Protein AF-A0A954BVK1-F1 (afdb_monomer_lite)

Foldseek 3Di:
DWKKKKKFFQQLQPLLVCVVDPDPDDDWEFEWDDDPPFTFTQHTDPVLVVLVDDGRDTVVVSCVSPVRYHYDYDDQPVQVVVVLVLQVVVCVQPVFWFDDPRGMIMGGCVVSCVVQVHPVSSVVVSCVVCVVVRTQIQMEMDRADLQRQLNSVADSDYYYDDDQDPPVQLARFPVSLQAPPVLSVVCVVVVNGTPNSLVPDDLVCCCVPRNCSSVVSVCCNRVVDHDDTGGDHDQDKQKDKFFDPDWDPDPVVVLVVLLVRLLVSLVVCVVVQKAFQKKKKWFQFPVRPIDIDMAGAQARHSPSVLSSLLSSLLVVPDDPDPTIGGMMMMMRSDIDRHPPPPPPPQDQPFDCDPVNVSSVLSSCCSNVHQVVAWDWDADPDPDVVNRIDTGGDHHDDDPDDDDDDPSDDDDDDPVPDDCPDPPCVPPPPVPDDDDDPDDDDDDDDDDDDDDDDDDDDDDDDYDDDDDDDDDDDDDDDDDDDDDDDDDDDDDDDDDDDQWDWDQDPVGDTDIDDDDDDDDDDDDDPVVCVVVVVVVVVVPPDDPPPPPPPPFDAFEAQAEEDCQLPLAFLHALLLQLVLCLVLDHQAYEHARALFCLRVLSNQVNCVVSVHHYWYWHWDDAPQWFIKIKTALALLLLLLSLLQSQQQQAVDAHPGGHHHLVSCQVSLPRMAMETEQPVPIDPPSVVSVCVSHPQSYEYEQEDQPDPCNVVSNVSSVVVCVVNVHHYAYHLNAREADLVSLVLSLLSQCLVVVHASVPCVVPGDPGSRNHDDHSNRSCVVVVPCSVNRVVNVVSSVSRDDHLLPDDFAFAPVLDDPPDDLLVVLLVLLVVLQCVLCVVDRDPVLVVLLVVVSVQCVVLVVSRVLSVLLVLQVVCVVVPKDKAKDDLCLCDSSCCSSPNHQADNVLVVDDNVVQPDPVPSQHGATEMAIAQVCLVVSVVVLCVPQNQQFKAFEWDFDADDQLNLLQSLCVNLVHRSSLSVLSSVPPPPPVDPVVVCVSCVSSVHHPPDPSNVVSVVSSVSRGGRGNDIATDQFKMQGGNDTPSSSFHWHDHNDPPHIYGSHHPVSCSSSSGDIYGSHYDNVSVVVVVVLVVCVVVVHDRDDSNVVCVVPVNQQLPDPVSVVVLVCQLCLVQCVPPLQNDPLSSVCSVLLSDRGPVSVVLSSQCSWPLNVQLVQNVQQSCCSVVVDQQDDQAVVLCVLCVSRSNGDRALVSLLVCCCPQLVDDPVRSVVLVVCLQCCVPPVCLVVCLVSSLVSNVVRVHDSVVSVSSSSSSNSCSPIGDD

Structure (mmCIF, N/CA/C/O backbone):
data_AF-A0A954BVK1-F1
#
_entry.id   AF-A0A954BVK1-F1
#
loop_
_atom_site.group_PDB
_atom_site.id
_atom_site.type_symbol
_atom_site.label_atom_id
_atom_site.label_alt_id
_atom_site.label_comp_id
_atom_site.label_asym_id
_atom_site.label_entity_id
_atom_site.label_seq_id
_atom_site.pdbx_PDB_ins_code
_atom_site.Cartn_x
_atom_site.Cartn_y
_atom_site.Cartn_z
_atom_site.occupancy
_atom_site.B_iso_or_equiv
_atom_site.auth_seq_id
_atom_site.auth_comp_id
_atom_site.auth_asym_id
_atom_site.auth_atom_id
_atom_site.pdbx_PDB_model_num
ATOM 1 N N . MET A 1 1 ? 66.390 -0.306 0.200 1.00 56.66 1 MET A N 1
ATOM 2 C CA . MET A 1 1 ? 66.217 -0.316 1.668 1.00 56.66 1 MET A CA 1
ATOM 3 C C . MET A 1 1 ? 65.212 0.766 2.016 1.00 56.66 1 MET A C 1
ATOM 5 O O . MET A 1 1 ? 64.996 1.628 1.168 1.00 56.66 1 MET A O 1
ATOM 9 N N . ALA A 1 2 ? 64.573 0.694 3.184 1.00 74.38 2 ALA A N 1
ATOM 10 C CA . ALA A 1 2 ? 63.808 1.834 3.686 1.00 74.38 2 ALA A CA 1
ATOM 11 C C . ALA A 1 2 ? 64.779 2.970 4.045 1.00 74.38 2 ALA A C 1
ATOM 13 O O . ALA A 1 2 ? 65.939 2.698 4.356 1.00 74.38 2 ALA A O 1
ATOM 14 N N . ARG A 1 3 ? 64.326 4.222 3.999 1.00 88.69 3 ARG A N 1
ATOM 15 C CA . ARG A 1 3 ? 65.077 5.391 4.473 1.00 88.69 3 ARG A CA 1
ATOM 16 C C . ARG A 1 3 ? 64.159 6.217 5.356 1.00 88.69 3 ARG A C 1
ATOM 18 O O . ARG A 1 3 ? 63.112 6.665 4.900 1.00 88.69 3 ARG A O 1
ATOM 25 N N . VAL A 1 4 ? 64.531 6.390 6.621 1.00 90.00 4 VAL A N 1
ATOM 26 C CA . VAL A 1 4 ? 63.690 7.042 7.632 1.00 90.00 4 VAL A CA 1
ATOM 27 C C . VAL A 1 4 ? 64.375 8.303 8.137 1.00 90.00 4 VAL A C 1
ATOM 29 O O . VAL A 1 4 ? 65.480 8.229 8.671 1.00 90.00 4 VAL A O 1
ATOM 32 N N . LEU A 1 5 ? 63.699 9.444 8.001 1.00 92.94 5 LEU A N 1
ATOM 33 C CA . LEU A 1 5 ? 64.069 10.714 8.622 1.00 92.94 5 LEU A CA 1
ATOM 34 C C . LEU A 1 5 ? 63.390 10.818 9.992 1.00 92.94 5 LEU A C 1
ATOM 36 O O . LEU A 1 5 ? 62.167 10.905 10.087 1.00 92.94 5 LEU A O 1
ATOM 40 N N . CYS A 1 6 ? 64.184 10.843 11.058 1.00 93.25 6 CYS A N 1
ATOM 41 C CA . CYS A 1 6 ? 63.715 11.180 12.395 1.00 93.25 6 CYS A CA 1
ATOM 42 C C . CYS A 1 6 ? 63.793 12.691 12.633 1.00 93.25 6 CYS A C 1
ATOM 44 O O . CYS A 1 6 ? 64.818 13.321 12.370 1.00 93.25 6 CYS A O 1
ATOM 46 N N . VAL A 1 7 ? 62.722 13.238 13.203 1.00 93.06 7 VAL A N 1
ATOM 47 C CA . VAL A 1 7 ? 62.606 14.596 13.734 1.00 93.06 7 VAL A CA 1
ATOM 48 C C . VAL A 1 7 ? 62.406 14.487 15.244 1.00 93.06 7 VAL A C 1
ATOM 50 O O . VAL A 1 7 ? 61.327 14.105 15.693 1.00 93.06 7 VAL A O 1
ATOM 53 N N . ALA A 1 8 ? 63.423 14.829 16.034 1.00 90.38 8 ALA A N 1
ATOM 54 C CA . ALA A 1 8 ? 63.308 14.909 17.489 1.00 90.38 8 ALA A CA 1
ATOM 55 C C . ALA A 1 8 ? 63.250 16.370 17.951 1.00 90.38 8 ALA A C 1
ATOM 57 O O . ALA A 1 8 ? 64.070 17.186 17.532 1.00 90.38 8 ALA A O 1
ATOM 58 N N . LEU A 1 9 ? 62.285 16.703 18.811 1.00 89.81 9 LEU A N 1
ATOM 59 C CA . LEU A 1 9 ? 62.032 18.065 19.290 1.00 89.81 9 LEU A CA 1
ATOM 60 C C . LEU A 1 9 ? 62.429 18.166 20.779 1.00 89.81 9 LEU A C 1
ATOM 62 O O . LEU A 1 9 ? 61.592 17.939 21.659 1.00 89.81 9 LEU A O 1
ATOM 66 N N . PRO A 1 10 ? 63.707 18.441 21.114 1.00 82.88 10 PRO A N 1
ATOM 67 C CA . PRO A 1 10 ? 64.224 18.301 22.481 1.00 82.88 10 PRO A CA 1
ATOM 68 C C . PRO A 1 10 ? 63.572 19.243 23.503 1.00 82.88 10 PRO A C 1
ATOM 70 O O . PRO A 1 10 ? 63.447 18.878 24.667 1.00 82.88 10 PRO A O 1
ATOM 73 N N . TRP A 1 11 ? 63.122 20.430 23.084 1.00 86.12 11 TRP A N 1
ATOM 74 C CA . TRP A 1 11 ? 62.550 21.454 23.973 1.00 86.12 11 TRP A CA 1
ATOM 75 C C . TRP A 1 11 ? 61.022 21.598 23.828 1.00 86.12 11 TRP A C 1
ATOM 77 O O . TRP A 1 11 ? 60.438 22.549 24.354 1.00 86.12 11 TRP A O 1
ATOM 87 N N . PHE A 1 12 ? 60.367 20.651 23.141 1.00 87.38 12 PHE A N 1
ATOM 88 C CA . PHE A 1 12 ? 58.969 20.716 22.687 1.00 87.38 12 PHE A CA 1
ATOM 89 C C . PHE A 1 12 ? 57.968 21.200 23.744 1.00 87.38 12 PHE A C 1
ATOM 91 O O . PHE A 1 12 ? 57.214 22.139 23.482 1.00 87.38 12 PHE A O 1
ATOM 98 N N . ARG A 1 13 ? 57.983 20.603 24.949 1.00 86.56 13 ARG A N 1
ATOM 99 C CA . ARG A 1 13 ? 57.034 20.954 26.022 1.00 86.56 13 ARG A CA 1
ATOM 100 C C . ARG A 1 13 ? 57.121 22.434 26.412 1.00 86.56 13 ARG A C 1
ATOM 102 O O . ARG A 1 13 ? 56.102 23.043 26.720 1.00 86.56 13 ARG A O 1
ATOM 109 N N . THR A 1 14 ? 58.323 23.015 26.382 1.00 86.06 14 THR A N 1
ATOM 110 C CA . THR A 1 14 ? 58.558 24.431 26.705 1.00 86.06 14 THR A CA 1
ATOM 111 C C . THR A 1 14 ? 58.417 25.362 25.503 1.00 86.06 14 THR A C 1
ATOM 113 O O . THR A 1 14 ? 57.833 26.428 25.660 1.00 86.06 14 THR A O 1
ATOM 116 N N . GLU A 1 15 ? 58.862 24.966 24.305 1.00 85.06 15 GLU A N 1
ATOM 117 C CA . GLU A 1 15 ? 58.705 25.772 23.079 1.00 85.06 15 GLU A CA 1
ATOM 118 C C . GLU A 1 15 ? 57.222 25.957 22.713 1.00 85.06 15 GLU A C 1
ATOM 120 O O . GLU A 1 15 ? 56.806 27.047 22.324 1.00 85.06 15 GLU A O 1
ATOM 125 N N . ARG A 1 16 ? 56.375 24.944 22.955 1.00 85.75 16 ARG A N 1
ATOM 126 C CA . ARG A 1 16 ? 54.910 25.073 22.850 1.00 85.75 16 ARG A CA 1
ATOM 127 C C . ARG A 1 16 ? 54.347 26.188 23.743 1.00 85.75 16 ARG A C 1
ATOM 129 O O . ARG A 1 16 ? 53.366 26.822 23.367 1.00 85.75 16 ARG A O 1
ATOM 136 N N . LEU A 1 17 ? 54.930 26.404 24.923 1.00 78.62 17 LEU A N 1
ATOM 137 C CA . LEU A 1 17 ? 54.450 27.372 25.914 1.00 78.62 17 LEU A CA 1
ATOM 138 C C . LEU A 1 17 ? 55.007 28.782 25.684 1.00 78.62 17 LEU A C 1
ATOM 140 O O . LEU A 1 17 ? 54.304 29.756 25.929 1.00 78.62 17 LEU A O 1
ATOM 144 N N . THR A 1 18 ? 56.246 28.914 25.203 1.00 72.31 18 THR A N 1
ATOM 145 C CA . THR A 1 18 ? 56.846 30.230 24.919 1.00 72.31 18 THR A CA 1
ATOM 146 C C . THR A 1 18 ? 56.351 30.846 23.612 1.00 72.31 18 THR A C 1
ATOM 148 O O . THR A 1 18 ? 56.424 32.062 23.459 1.00 72.31 18 THR A O 1
ATOM 151 N N . ARG A 1 19 ? 55.770 30.055 22.698 1.00 65.81 19 ARG A N 1
ATOM 152 C CA . ARG A 1 19 ? 55.176 30.542 21.438 1.00 65.81 19 ARG A CA 1
ATOM 153 C C . ARG A 1 19 ? 54.044 31.571 21.590 1.00 65.81 19 ARG A C 1
ATOM 155 O O . ARG A 1 19 ? 53.736 32.228 20.604 1.00 65.81 19 ARG A O 1
ATOM 162 N N . SER A 1 20 ? 53.456 31.741 22.778 1.00 49.88 20 SER A N 1
ATOM 163 C CA . SER A 1 20 ? 52.445 32.776 23.061 1.00 49.88 20 SER A CA 1
ATOM 164 C C . SER A 1 20 ? 52.993 33.990 23.833 1.00 49.88 20 SER A C 1
ATOM 166 O O . SER A 1 20 ? 52.222 34.700 24.479 1.00 49.88 20 SER A O 1
ATOM 168 N N . LEU A 1 21 ? 54.316 34.200 23.856 1.00 46.06 21 LEU A N 1
ATOM 169 C CA . LEU A 1 21 ? 54.969 35.259 24.633 1.00 46.06 21 LEU A CA 1
ATOM 170 C C . LEU A 1 21 ? 55.872 36.134 23.749 1.00 46.06 21 LEU A C 1
ATOM 172 O O . LEU A 1 21 ? 57.010 35.772 23.460 1.00 46.06 21 LEU A O 1
ATOM 176 N N . ASP A 1 22 ? 55.398 37.339 23.415 1.00 45.72 22 ASP A N 1
ATOM 177 C CA . ASP A 1 22 ? 56.197 38.431 22.826 1.00 45.72 22 ASP A CA 1
ATOM 178 C C . ASP A 1 22 ? 57.171 39.024 23.877 1.00 45.72 22 ASP A C 1
ATOM 180 O O . ASP A 1 22 ? 57.061 40.167 24.330 1.00 45.72 22 ASP A O 1
ATOM 184 N N . ALA A 1 23 ? 58.116 38.200 24.337 1.00 48.59 23 ALA A N 1
ATOM 185 C CA . ALA A 1 23 ? 59.028 38.487 25.439 1.00 48.59 23 ALA A CA 1
ATOM 186 C C . ALA A 1 23 ? 60.493 38.552 24.954 1.00 48.59 23 ALA A C 1
ATOM 188 O O . ALA A 1 23 ? 61.037 37.538 24.521 1.00 48.59 23 ALA A O 1
ATOM 189 N N . PRO A 1 24 ? 61.200 39.697 25.082 1.00 49.44 24 PRO A N 1
ATOM 190 C CA . PRO A 1 24 ? 62.599 39.832 24.640 1.00 49.44 24 PRO A CA 1
ATOM 191 C C . PRO A 1 24 ? 63.648 38.997 25.404 1.00 49.44 24 PRO A C 1
ATOM 193 O O . PRO A 1 24 ? 64.842 39.131 25.129 1.00 49.44 24 PRO A O 1
ATOM 196 N N . GLN A 1 25 ? 63.241 38.194 26.392 1.00 58.28 25 GLN A N 1
ATOM 197 C CA . GLN A 1 25 ? 64.090 37.277 27.157 1.00 58.28 25 GLN A CA 1
ATOM 198 C C . GLN A 1 25 ? 63.290 36.015 27.504 1.00 58.28 25 GLN A C 1
ATOM 200 O O . GLN A 1 25 ? 62.196 36.119 28.053 1.00 58.28 25 GLN A O 1
ATOM 205 N N . GLU A 1 26 ? 63.850 34.834 27.228 1.00 64.94 26 GLU A N 1
ATOM 206 C CA . GLU A 1 26 ? 63.307 33.555 27.704 1.00 64.94 26 GLU A CA 1
ATOM 207 C C . GLU A 1 26 ? 63.551 33.418 29.222 1.00 64.94 26 GLU A C 1
ATOM 209 O O . GLU A 1 26 ? 64.717 33.378 29.628 1.00 64.94 26 GLU A O 1
ATOM 214 N N . PRO A 1 27 ? 62.511 33.323 30.075 1.00 73.69 27 PRO A N 1
ATOM 215 C CA . PRO A 1 27 ? 62.693 33.017 31.495 1.00 73.69 27 PRO A CA 1
ATOM 216 C C . PRO A 1 27 ? 63.103 31.551 31.681 1.00 73.69 27 PRO A C 1
ATOM 218 O O . PRO A 1 27 ? 62.743 30.698 30.870 1.00 73.69 27 PRO A O 1
ATOM 221 N N . GLU A 1 28 ? 63.821 31.206 32.752 1.00 84.44 28 GLU A N 1
ATOM 222 C CA . GLU A 1 28 ? 64.083 29.804 33.095 1.00 84.44 28 GLU A CA 1
ATOM 223 C C . GLU A 1 28 ? 62.771 29.077 33.446 1.00 84.44 28 GLU A C 1
ATOM 225 O O . GLU A 1 28 ? 62.218 29.252 34.536 1.00 84.44 28 GLU A O 1
ATOM 230 N N . LEU A 1 29 ? 62.293 28.234 32.525 1.00 86.06 29 LEU A N 1
ATOM 231 C CA . LEU A 1 29 ? 60.991 27.568 32.580 1.00 86.06 29 LEU A CA 1
ATOM 232 C C . LEU A 1 29 ? 61.147 26.049 32.719 1.00 86.06 29 LEU A C 1
ATOM 234 O O . LEU A 1 29 ? 61.911 25.416 31.984 1.00 86.06 29 LEU A O 1
ATOM 238 N N . ALA A 1 30 ? 60.359 25.464 33.620 1.00 88.12 30 ALA A N 1
ATOM 239 C CA . ALA A 1 30 ? 60.150 24.026 33.744 1.00 88.12 30 ALA A CA 1
ATOM 240 C C . ALA A 1 30 ? 58.666 23.655 33.582 1.00 88.12 30 ALA A C 1
ATOM 242 O O . ALA A 1 30 ? 57.771 24.363 34.045 1.00 88.12 30 ALA A O 1
ATOM 243 N N . VAL A 1 31 ? 58.410 22.496 32.980 1.00 87.38 31 VAL A N 1
ATOM 244 C CA . VAL A 1 31 ? 57.102 21.832 32.956 1.00 87.38 31 VAL A CA 1
ATOM 245 C C . VAL A 1 31 ? 57.091 20.757 34.040 1.00 87.38 31 VAL A C 1
ATOM 247 O O . VAL A 1 31 ? 58.050 19.991 34.162 1.00 87.38 31 VAL A O 1
ATOM 250 N N . VAL A 1 32 ? 56.033 20.693 34.852 1.00 88.31 32 VAL A N 1
ATOM 251 C CA . VAL A 1 32 ? 55.909 19.712 35.943 1.00 88.31 32 VAL A CA 1
ATOM 252 C C . VAL A 1 32 ? 54.669 18.835 35.838 1.00 88.31 32 VAL A C 1
ATOM 254 O O . VAL A 1 32 ? 53.573 19.292 35.510 1.00 88.31 32 VAL A O 1
ATOM 257 N N . LEU A 1 33 ? 54.844 17.580 36.240 1.00 88.81 33 LEU A N 1
ATOM 258 C CA . LEU A 1 33 ? 53.782 16.612 36.469 1.00 88.81 33 LEU A CA 1
ATOM 259 C C . LEU A 1 33 ? 53.624 16.372 37.975 1.00 88.81 33 LEU A C 1
ATOM 261 O O . LEU A 1 33 ? 54.612 16.283 38.712 1.00 88.81 33 LEU A O 1
ATOM 265 N N . ARG A 1 34 ? 52.383 16.231 38.451 1.00 82.44 34 ARG A N 1
ATOM 266 C CA . ARG A 1 34 ? 52.116 15.733 39.808 1.00 82.44 34 ARG A CA 1
ATOM 267 C C . ARG A 1 34 ? 52.211 14.212 39.802 1.00 82.44 34 ARG A C 1
ATOM 269 O O . ARG A 1 34 ? 51.320 13.539 39.299 1.00 82.44 34 ARG A O 1
ATOM 276 N N . HIS A 1 35 ? 53.264 13.684 40.415 1.00 73.88 35 HIS A N 1
ATOM 277 C CA . HIS A 1 35 ? 53.418 12.258 40.660 1.00 73.88 35 HIS A CA 1
ATOM 278 C C . HIS A 1 35 ? 53.210 11.981 42.153 1.00 73.88 35 HIS A C 1
ATOM 280 O O . HIS A 1 35 ? 53.982 12.431 43.005 1.00 73.88 35 HIS A O 1
ATOM 286 N N . SER A 1 36 ? 52.130 11.268 42.483 1.00 78.19 36 SER A N 1
ATOM 287 C CA . SER A 1 36 ? 51.637 11.141 43.861 1.00 78.19 36 SER A CA 1
ATOM 288 C C . SER A 1 36 ? 51.508 12.522 44.537 1.00 78.19 36 SER A C 1
ATOM 290 O O . SER A 1 36 ? 50.780 13.382 44.041 1.00 78.19 36 SER A O 1
ATOM 292 N N . ASN A 1 37 ? 52.219 12.770 45.644 1.00 74.94 37 ASN A N 1
ATOM 293 C CA . ASN A 1 37 ? 52.143 14.026 46.399 1.00 74.94 37 ASN A CA 1
ATOM 294 C C . ASN A 1 37 ? 53.278 15.025 46.071 1.00 74.94 37 ASN A C 1
ATOM 296 O O . ASN A 1 37 ? 53.436 16.026 46.768 1.00 74.94 37 ASN A O 1
ATOM 300 N N . THR A 1 38 ? 54.060 14.771 45.014 1.00 80.31 38 THR A N 1
ATOM 301 C CA . THR A 1 38 ? 55.254 15.551 44.644 1.00 80.31 38 THR A CA 1
ATOM 302 C C . THR A 1 38 ? 55.151 16.057 43.203 1.00 80.31 38 THR A C 1
ATOM 304 O O . THR A 1 38 ? 54.578 15.397 42.339 1.00 80.31 38 THR A O 1
ATOM 307 N N . LEU A 1 39 ? 55.708 17.239 42.929 1.00 86.88 39 LEU A N 1
ATOM 308 C CA . LEU A 1 39 ? 55.863 17.761 41.567 1.00 86.88 39 LEU A CA 1
ATOM 309 C C . LEU A 1 39 ? 57.239 17.360 41.023 1.00 86.88 39 LEU A C 1
ATOM 311 O O . LEU A 1 39 ? 58.255 17.676 41.647 1.00 86.88 39 LEU A O 1
ATOM 315 N N . ILE A 1 40 ? 57.257 16.674 39.881 1.00 88.19 40 ILE A N 1
ATOM 316 C CA . ILE A 1 40 ? 58.460 16.228 39.164 1.00 88.19 40 ILE A CA 1
ATOM 317 C C . ILE A 1 40 ? 58.563 17.012 37.855 1.00 88.19 40 ILE A C 1
ATOM 319 O O . ILE A 1 40 ? 57.557 17.234 37.185 1.00 88.19 40 ILE A O 1
ATOM 323 N N . ILE A 1 41 ? 59.770 17.448 37.505 1.00 87.50 41 ILE A N 1
ATOM 324 C CA . ILE A 1 41 ? 60.073 18.164 36.266 1.00 87.50 41 ILE A CA 1
ATOM 325 C C . ILE A 1 41 ? 60.098 17.166 35.100 1.00 87.50 41 ILE A C 1
ATOM 327 O O . ILE A 1 41 ? 60.746 16.124 35.179 1.00 87.50 41 ILE A O 1
ATOM 331 N N . THR A 1 42 ? 59.360 17.480 34.038 1.00 84.38 42 THR A N 1
ATOM 332 C CA . THR A 1 42 ? 59.107 16.623 32.855 1.00 84.38 42 THR A CA 1
ATOM 333 C C . THR A 1 42 ? 59.438 17.318 31.527 1.00 84.38 42 THR A C 1
ATOM 335 O O . THR A 1 42 ? 59.184 16.776 30.450 1.00 84.38 42 THR A O 1
ATOM 338 N N . GLY A 1 43 ? 60.006 18.519 31.622 1.00 85.19 43 GLY A N 1
ATOM 339 C CA . GLY A 1 43 ? 60.628 19.283 30.550 1.00 85.19 43 GLY A CA 1
ATOM 340 C C . GLY A 1 43 ? 61.245 20.561 31.125 1.00 85.19 43 GLY A C 1
ATOM 341 O O . GLY A 1 43 ? 60.699 21.148 32.064 1.00 85.19 43 GLY A O 1
ATOM 342 N N . VAL A 1 44 ? 62.352 21.027 30.554 1.00 88.00 44 VAL A N 1
ATOM 343 C CA . VAL A 1 44 ? 63.005 22.309 30.880 1.00 88.00 44 VAL A CA 1
ATOM 344 C C . VAL A 1 44 ? 63.388 23.040 29.600 1.00 88.00 44 VAL A C 1
ATOM 346 O O . VAL A 1 44 ? 63.654 22.388 28.597 1.00 88.00 44 VAL A O 1
ATOM 349 N N . ASN A 1 45 ? 63.478 24.372 29.621 1.00 86.81 45 ASN A N 1
ATOM 350 C CA . ASN A 1 45 ? 64.026 25.120 28.486 1.00 86.81 45 ASN A CA 1
ATOM 351 C C . ASN A 1 45 ? 65.562 25.249 28.544 1.00 86.81 45 ASN A C 1
ATOM 353 O O . ASN A 1 45 ? 66.203 24.970 29.564 1.00 86.81 45 ASN A O 1
ATOM 357 N N . LYS A 1 46 ? 66.178 25.685 27.435 1.00 83.25 46 LYS A N 1
ATOM 358 C CA . LYS A 1 46 ? 67.645 25.765 27.283 1.00 83.25 46 LYS A CA 1
ATOM 359 C C . LYS A 1 46 ? 68.325 26.670 28.345 1.00 83.25 46 LYS A C 1
ATOM 361 O O . LYS A 1 46 ? 69.405 26.288 28.810 1.00 83.25 46 LYS A O 1
ATOM 366 N N . PRO A 1 47 ? 67.727 27.794 28.805 1.00 83.88 47 PRO A N 1
ATOM 367 C CA . PRO A 1 47 ? 68.159 28.519 30.008 1.00 83.88 47 PRO A CA 1
ATOM 368 C C . PRO A 1 47 ? 68.129 27.691 31.307 1.00 83.88 47 PRO A C 1
ATOM 370 O O . PRO A 1 47 ? 69.175 27.528 31.941 1.00 83.88 47 PRO A O 1
ATOM 373 N N . ALA A 1 48 ? 66.989 27.097 31.683 1.00 83.81 48 ALA A N 1
ATOM 374 C CA . ALA A 1 48 ? 66.866 26.300 32.912 1.00 83.81 48 ALA A CA 1
ATOM 375 C C . ALA A 1 48 ? 67.815 25.082 32.921 1.00 83.81 48 ALA A C 1
ATOM 377 O O . ALA A 1 48 ? 68.436 24.761 33.939 1.00 83.81 48 ALA A O 1
ATOM 378 N N . TRP A 1 49 ? 68.012 24.453 31.759 1.00 84.81 49 TRP A N 1
ATOM 379 C CA . TRP A 1 49 ? 68.981 23.373 31.575 1.00 84.81 49 TRP A CA 1
ATOM 380 C C . TRP A 1 49 ? 70.431 23.846 31.786 1.00 84.81 49 TRP A C 1
ATOM 382 O O . TRP A 1 49 ? 71.238 23.142 32.402 1.00 84.81 49 TRP A O 1
ATOM 392 N N . ARG A 1 50 ? 70.791 25.061 31.350 1.00 83.31 50 ARG A N 1
ATOM 393 C CA . ARG A 1 50 ? 72.112 25.657 31.634 1.00 83.31 50 ARG A CA 1
ATOM 394 C C . ARG A 1 50 ? 72.304 25.997 33.114 1.00 83.31 50 ARG A C 1
ATOM 396 O O . ARG A 1 50 ? 73.421 25.867 33.604 1.00 83.31 50 ARG A O 1
ATOM 403 N N . ALA A 1 51 ? 71.233 26.331 33.837 1.00 81.75 51 ALA A N 1
ATOM 404 C CA . ALA A 1 51 ? 71.243 26.507 35.295 1.00 81.75 51 ALA A CA 1
ATOM 405 C C . ALA A 1 51 ? 71.355 25.182 36.092 1.00 81.75 51 ALA A C 1
ATOM 407 O O . ALA A 1 51 ? 71.354 25.194 37.321 1.00 81.75 51 ALA A O 1
ATOM 408 N N . GLY A 1 52 ? 71.469 24.033 35.412 1.00 81.06 52 GLY A N 1
ATOM 409 C CA . GLY A 1 52 ? 71.665 22.717 36.031 1.00 81.06 52 GLY A CA 1
ATOM 410 C C . GLY A 1 52 ? 70.378 21.950 36.344 1.00 81.06 52 GLY A C 1
ATOM 411 O O . GLY A 1 52 ? 70.459 20.803 36.778 1.00 81.06 52 GLY A O 1
ATOM 412 N N . VAL A 1 53 ? 69.200 22.526 36.084 1.00 85.88 53 VAL A N 1
ATOM 413 C CA . VAL A 1 53 ? 67.911 21.837 36.257 1.00 85.88 53 VAL A CA 1
ATOM 414 C C . VAL A 1 53 ? 67.774 20.731 35.204 1.00 85.88 53 VAL A C 1
ATOM 416 O O . VAL A 1 53 ? 68.159 20.918 34.048 1.00 85.88 53 VAL A O 1
ATOM 419 N N . ARG A 1 54 ? 67.273 19.555 35.585 1.00 83.38 54 ARG A N 1
ATOM 420 C CA . ARG A 1 54 ? 67.069 18.402 34.691 1.00 83.38 54 ARG A CA 1
ATOM 421 C C . ARG A 1 54 ? 65.688 17.797 34.903 1.00 83.38 54 ARG A C 1
ATOM 423 O O . ARG A 1 54 ? 65.106 17.935 35.980 1.00 83.38 54 ARG A O 1
ATOM 430 N N . ASP A 1 55 ? 65.216 17.081 33.895 1.00 81.06 55 ASP A N 1
ATOM 431 C CA . ASP A 1 55 ? 64.017 16.256 33.999 1.00 81.06 55 ASP A CA 1
ATOM 432 C C . ASP A 1 55 ? 64.226 15.130 35.027 1.00 81.06 55 ASP A C 1
ATOM 434 O O . ASP A 1 55 ? 65.356 14.763 35.359 1.00 81.06 55 ASP A O 1
ATOM 438 N N . GLY A 1 56 ? 63.137 14.647 35.622 1.00 79.25 56 GLY A N 1
ATOM 439 C CA . GLY A 1 56 ? 63.169 13.711 36.751 1.00 79.25 56 GLY A CA 1
ATOM 440 C C . GLY A 1 56 ? 63.522 14.348 38.106 1.00 79.25 56 GLY A C 1
ATOM 441 O O . GLY A 1 56 ? 63.241 13.750 39.145 1.00 79.25 56 GLY A O 1
ATOM 442 N N . MET A 1 57 ? 64.061 15.574 38.148 1.00 86.00 57 MET A N 1
ATOM 443 C CA . MET A 1 57 ? 64.210 16.313 39.408 1.00 86.00 57 MET A CA 1
ATOM 444 C C . MET A 1 57 ? 62.841 16.660 40.002 1.00 86.00 57 MET A C 1
ATOM 446 O O . MET A 1 57 ? 61.919 17.065 39.295 1.00 86.00 57 MET A O 1
ATOM 450 N N . THR A 1 58 ? 62.713 16.608 41.327 1.00 88.81 58 THR A N 1
ATOM 451 C CA . THR A 1 58 ? 61.570 17.245 41.996 1.00 88.81 58 THR A CA 1
ATOM 452 C C . THR A 1 58 ? 61.645 18.765 41.839 1.00 88.81 58 THR A C 1
ATOM 454 O O . THR A 1 58 ? 62.732 19.348 41.806 1.00 88.81 58 THR A O 1
ATOM 457 N N . LEU A 1 59 ? 60.496 19.445 41.832 1.00 88.62 59 LEU A N 1
ATOM 458 C CA . LEU A 1 59 ? 60.452 20.911 41.769 1.00 88.62 59 LEU A CA 1
ATOM 459 C C . LEU A 1 59 ? 61.215 21.576 42.935 1.00 88.62 59 LEU A C 1
ATOM 461 O O . LEU A 1 59 ? 61.750 22.672 42.780 1.00 88.62 59 LEU A O 1
ATOM 465 N N . ALA A 1 60 ? 61.313 20.905 44.088 1.00 85.69 60 ALA A N 1
ATOM 466 C CA . ALA A 1 60 ? 62.125 21.358 45.215 1.00 85.69 60 ALA A CA 1
ATOM 467 C C . ALA A 1 60 ? 63.633 21.345 44.893 1.00 85.69 60 ALA A C 1
ATOM 469 O O . ALA A 1 60 ? 64.327 22.304 45.221 1.00 85.69 60 ALA A O 1
ATOM 470 N N . GLN A 1 61 ? 64.134 20.309 44.210 1.00 88.31 61 GLN A N 1
ATOM 471 C CA . GLN A 1 61 ? 65.525 20.247 43.741 1.00 88.31 61 GLN A CA 1
ATOM 472 C C . GLN A 1 61 ? 65.787 21.274 42.631 1.00 88.31 61 GLN A C 1
ATOM 474 O O . GLN A 1 61 ? 66.769 22.010 42.707 1.00 88.31 61 GLN A O 1
ATOM 479 N N . GLY A 1 62 ? 64.877 21.402 41.657 1.00 87.19 62 GLY A N 1
ATOM 480 C CA . GLY A 1 62 ? 64.984 22.416 40.600 1.00 87.19 62 GLY A CA 1
ATOM 481 C C . GLY A 1 62 ? 65.048 23.843 41.157 1.00 87.19 62 GLY A C 1
ATOM 482 O O . GLY A 1 62 ? 65.921 24.618 40.772 1.00 87.19 62 GLY A O 1
ATOM 483 N N . ARG A 1 63 ? 64.201 24.173 42.143 1.00 89.69 63 ARG A N 1
ATOM 484 C CA . ARG A 1 63 ? 64.222 25.479 42.828 1.00 89.69 63 ARG A CA 1
ATOM 485 C C . ARG A 1 63 ? 65.379 25.666 43.812 1.00 89.69 63 ARG A C 1
ATOM 487 O O . ARG A 1 63 ? 65.723 26.806 44.105 1.00 89.69 63 ARG A O 1
ATOM 494 N N . ALA A 1 64 ? 66.001 24.593 44.300 1.00 86.88 64 ALA A N 1
ATOM 495 C CA . ALA A 1 64 ? 67.236 24.691 45.081 1.00 86.88 64 ALA A CA 1
ATOM 496 C C . ALA A 1 64 ? 68.444 25.072 44.205 1.00 86.88 64 ALA A C 1
ATOM 498 O O . ALA A 1 64 ? 69.337 25.771 44.679 1.00 86.88 64 ALA A O 1
ATOM 499 N N . LEU A 1 65 ? 68.452 24.653 42.933 1.00 85.75 65 LEU A N 1
ATOM 500 C CA . LEU A 1 65 ? 69.444 25.072 41.937 1.00 85.75 65 LEU A CA 1
ATOM 501 C C . LEU A 1 65 ? 69.136 26.469 41.379 1.00 85.75 65 LEU A C 1
ATOM 503 O O . LEU A 1 65 ? 70.033 27.303 41.281 1.00 85.75 65 LEU A O 1
ATOM 507 N N . PHE A 1 66 ? 67.866 26.747 41.062 1.00 82.75 66 PHE A N 1
ATOM 508 C CA . PHE A 1 66 ? 67.433 28.036 40.526 1.00 82.75 66 PHE A CA 1
ATOM 509 C C . PHE A 1 66 ? 66.148 28.553 41.212 1.00 82.75 66 PHE A C 1
ATOM 511 O O . PHE A 1 66 ? 65.036 28.212 40.801 1.00 82.75 66 PHE A O 1
ATOM 518 N N . PRO A 1 67 ? 66.252 29.413 42.248 1.00 83.12 67 PRO A N 1
ATOM 519 C CA . PRO A 1 67 ? 65.100 29.838 43.056 1.00 83.12 67 PRO A CA 1
ATOM 520 C C . PRO A 1 67 ? 63.989 30.598 42.319 1.00 83.12 67 PRO A C 1
ATOM 522 O O . PRO A 1 67 ? 62.888 30.720 42.853 1.00 83.12 67 PRO A O 1
ATOM 525 N N . LYS A 1 68 ? 64.261 31.115 41.113 1.00 84.12 68 LYS A N 1
ATOM 526 C CA . LYS A 1 68 ? 63.293 31.835 40.271 1.00 84.12 68 LYS A CA 1
ATOM 527 C C . LYS A 1 68 ? 62.624 30.967 39.195 1.00 84.12 68 LYS A C 1
ATOM 529 O O . LYS A 1 68 ? 61.904 31.518 38.377 1.00 84.12 68 LYS A O 1
ATOM 534 N N . LEU A 1 69 ? 62.848 29.649 39.197 1.00 87.12 69 LEU A N 1
ATOM 535 C CA . LEU A 1 69 ? 62.342 28.731 38.170 1.00 87.12 69 LEU A CA 1
ATOM 536 C C . LEU A 1 69 ? 60.818 28.861 38.001 1.00 87.12 69 LEU A C 1
ATOM 538 O O . LEU A 1 69 ? 60.050 28.557 38.932 1.00 87.12 69 LEU A O 1
ATOM 542 N N . GLU A 1 70 ? 60.408 29.305 36.812 1.00 87.50 70 GLU A N 1
ATOM 543 C CA . GLU A 1 70 ? 59.012 29.374 36.394 1.00 87.50 70 GLU A CA 1
ATOM 544 C C . GLU A 1 70 ? 58.479 27.968 36.114 1.00 87.50 70 GLU A C 1
ATOM 546 O O . GLU A 1 70 ? 59.228 27.044 35.788 1.00 87.50 70 GLU A O 1
ATOM 551 N N . VAL A 1 71 ? 57.175 27.782 36.325 1.00 87.06 71 VAL A N 1
ATOM 552 C CA . VAL A 1 71 ? 56.558 26.453 36.366 1.00 87.06 71 VAL A CA 1
ATOM 553 C C . VAL A 1 71 ? 55.232 26.461 35.627 1.00 87.06 71 VAL A C 1
ATOM 555 O O . VAL A 1 71 ? 54.270 27.076 36.087 1.00 87.06 71 VAL A O 1
ATOM 558 N N . ALA A 1 72 ? 55.174 25.708 34.534 1.00 86.44 72 ALA A N 1
ATOM 559 C CA . ALA A 1 72 ? 53.933 25.304 33.888 1.00 86.44 72 ALA A CA 1
ATOM 560 C C . ALA A 1 72 ? 53.574 23.864 34.281 1.00 86.44 72 ALA A C 1
ATOM 562 O O . ALA A 1 72 ? 54.446 23.070 34.639 1.00 86.44 72 ALA A O 1
ATOM 563 N N . TYR A 1 73 ? 52.294 23.508 34.201 1.00 83.88 73 TYR A N 1
ATOM 564 C CA . TYR A 1 73 ? 51.858 22.120 34.355 1.00 83.88 73 TYR A CA 1
ATOM 565 C C . TYR A 1 73 ? 51.881 21.396 33.007 1.00 83.88 73 TYR A C 1
ATOM 567 O O . TYR A 1 73 ? 51.620 22.003 31.969 1.00 83.88 73 TYR A O 1
ATOM 575 N N . GLN A 1 74 ? 52.197 20.102 33.045 1.00 84.38 74 GLN A N 1
ATOM 576 C CA . GLN A 1 74 ? 52.086 19.200 31.901 1.00 84.38 74 GLN A CA 1
ATOM 577 C C . GLN A 1 74 ? 50.633 19.152 31.395 1.00 84.38 74 GLN A C 1
ATOM 579 O O . GLN A 1 74 ? 49.703 19.003 32.188 1.00 84.38 74 GLN A O 1
ATOM 584 N N . ASP A 1 75 ? 50.457 19.294 30.080 1.00 81.25 75 ASP A N 1
ATOM 585 C CA . ASP A 1 75 ? 49.163 19.355 29.388 1.00 81.25 75 ASP A CA 1
ATOM 586 C C . ASP A 1 75 ? 49.262 18.476 28.134 1.00 81.25 75 ASP A C 1
ATOM 588 O O . ASP A 1 75 ? 49.599 18.934 27.038 1.00 81.25 75 ASP A O 1
ATOM 592 N N . ASP A 1 76 ? 49.060 17.172 28.333 1.00 74.44 76 ASP A N 1
ATOM 593 C CA . ASP A 1 76 ? 49.288 16.161 27.297 1.00 74.44 76 ASP A CA 1
ATOM 594 C C . ASP A 1 76 ? 48.232 16.199 26.170 1.00 74.44 76 ASP A C 1
ATOM 596 O O . ASP A 1 76 ? 48.488 15.692 25.076 1.00 74.44 76 ASP A O 1
ATOM 600 N N . GLU A 1 77 ? 47.078 16.845 26.389 1.00 66.88 77 GLU A N 1
ATOM 601 C CA . GLU A 1 77 ? 46.057 17.083 25.357 1.00 66.88 77 GLU A CA 1
ATOM 602 C C . GLU A 1 77 ? 46.547 18.134 24.352 1.00 66.88 77 GLU A C 1
ATOM 604 O O . GLU A 1 77 ? 46.619 17.862 23.147 1.00 66.88 77 GLU A O 1
ATOM 609 N N . ARG A 1 78 ? 46.972 19.314 24.837 1.00 71.56 78 ARG A N 1
ATOM 610 C CA . ARG A 1 78 ? 47.516 20.374 23.970 1.00 71.56 78 ARG A CA 1
ATOM 611 C C . ARG A 1 78 ? 48.853 19.987 23.359 1.00 71.56 78 ARG A C 1
ATOM 613 O O . ARG A 1 78 ? 49.138 20.383 22.231 1.00 71.56 78 ARG A O 1
ATOM 620 N N . GLU A 1 79 ? 49.675 19.214 24.062 1.00 80.44 79 GLU A N 1
ATOM 621 C CA . GLU A 1 79 ? 50.902 18.645 23.494 1.00 80.44 79 GLU A CA 1
ATOM 622 C C . GLU A 1 79 ? 50.600 17.636 22.386 1.00 80.44 79 GLU A C 1
ATOM 624 O O . GLU A 1 79 ? 51.209 17.721 21.320 1.00 80.44 79 GLU A O 1
ATOM 629 N N . GLY A 1 80 ? 49.598 16.769 22.572 1.00 74.31 80 GLY A N 1
ATOM 630 C CA . GLY A 1 80 ? 49.087 15.890 21.522 1.00 74.31 80 GLY A CA 1
ATOM 631 C C . GLY A 1 80 ? 48.640 16.664 20.280 1.00 74.31 80 GLY A C 1
ATOM 632 O O . GLY A 1 80 ? 49.159 16.416 19.195 1.00 74.31 80 GLY A O 1
ATOM 633 N N . ALA A 1 81 ? 47.751 17.650 20.439 1.00 70.75 81 ALA A N 1
ATOM 634 C CA . ALA A 1 81 ? 47.256 18.476 19.330 1.00 70.75 81 ALA A CA 1
ATOM 635 C C . ALA A 1 81 ? 48.374 19.277 18.627 1.00 70.75 81 ALA A C 1
ATOM 637 O O . ALA A 1 81 ? 48.377 19.425 17.402 1.00 70.75 81 ALA A O 1
ATOM 638 N N . THR A 1 82 ? 49.370 19.751 19.385 1.00 78.81 82 THR A N 1
ATOM 639 C CA . THR A 1 82 ? 50.544 20.443 18.827 1.00 78.81 82 THR A CA 1
ATOM 640 C C . THR A 1 82 ? 51.407 19.487 17.997 1.00 78.81 82 THR A C 1
ATOM 642 O O . THR A 1 82 ? 51.819 19.844 16.893 1.00 78.81 82 THR A O 1
ATOM 645 N N . LEU A 1 83 ? 51.654 18.260 18.473 1.00 84.00 83 LEU A N 1
ATOM 646 C CA . LEU A 1 83 ? 52.431 17.269 17.721 1.00 84.00 83 LEU A CA 1
ATOM 647 C C . LEU A 1 83 ? 51.666 16.770 16.482 1.00 84.00 83 LEU A C 1
ATOM 649 O O . LEU A 1 83 ? 52.283 16.576 15.440 1.00 84.00 83 LEU A O 1
ATOM 653 N N . GLU A 1 84 ? 50.338 16.634 16.548 1.00 80.38 84 GLU A N 1
ATOM 654 C CA . GLU A 1 84 ? 49.497 16.281 15.389 1.00 80.38 84 GLU A CA 1
ATOM 655 C C . GLU A 1 84 ? 49.472 17.408 14.337 1.00 80.38 84 GLU A C 1
ATOM 657 O O . GLU A 1 84 ? 49.523 17.136 13.138 1.00 80.38 84 GLU A O 1
ATOM 662 N N . SER A 1 85 ? 49.541 18.675 14.760 1.00 79.12 85 SER A N 1
ATOM 663 C CA . SER A 1 85 ? 49.737 19.821 13.854 1.00 79.12 85 SER A CA 1
ATOM 664 C C . SER A 1 85 ? 51.110 19.798 13.161 1.00 79.12 85 SER A C 1
ATOM 666 O O . SER A 1 85 ? 51.227 20.134 11.981 1.00 79.12 85 SER A O 1
ATOM 668 N N . LEU A 1 86 ? 52.163 19.357 13.862 1.00 83.81 86 LEU A N 1
ATOM 669 C CA . LEU A 1 86 ? 53.487 19.147 13.262 1.00 83.81 86 LEU A CA 1
ATOM 670 C C . LEU A 1 86 ? 53.541 17.901 12.367 1.00 83.81 86 LEU A C 1
ATOM 672 O O . LEU A 1 86 ? 54.253 17.914 11.363 1.00 83.81 86 LEU A O 1
ATOM 676 N N . ALA A 1 87 ? 52.766 16.858 12.672 1.00 84.12 87 ALA A N 1
ATOM 677 C CA . ALA A 1 87 ? 52.598 15.700 11.800 1.00 84.12 87 ALA A CA 1
ATOM 678 C C . ALA A 1 87 ? 51.891 16.088 10.488 1.00 84.12 87 ALA A C 1
ATOM 680 O O . ALA A 1 87 ? 52.331 15.670 9.421 1.00 84.12 87 ALA A O 1
ATOM 681 N N . ALA A 1 88 ? 50.893 16.980 10.535 1.00 77.75 88 ALA A N 1
ATOM 682 C CA . ALA A 1 88 ? 50.271 17.558 9.341 1.00 77.75 88 ALA A CA 1
ATOM 683 C C . ALA A 1 88 ? 51.256 18.386 8.492 1.00 77.75 88 ALA A C 1
ATOM 685 O O . ALA A 1 88 ? 51.247 18.288 7.265 1.00 77.75 88 ALA A O 1
ATOM 686 N N . PHE A 1 89 ? 52.157 19.148 9.123 1.00 84.94 89 PHE A N 1
ATOM 687 C CA . PHE A 1 89 ? 53.269 19.800 8.421 1.00 84.94 89 PHE A CA 1
ATOM 688 C C . PHE A 1 89 ? 54.222 18.770 7.781 1.00 84.94 89 PHE A C 1
ATOM 690 O O . PHE A 1 89 ? 54.552 18.892 6.599 1.00 84.94 89 PHE A O 1
ATOM 697 N N . ALA A 1 90 ? 54.617 17.723 8.512 1.00 85.31 90 ALA A N 1
ATOM 698 C CA . ALA A 1 90 ? 55.463 16.641 7.999 1.00 85.31 90 ALA A CA 1
ATOM 699 C C . ALA A 1 90 ? 54.814 15.872 6.827 1.00 85.31 90 ALA A C 1
ATOM 701 O O . ALA A 1 90 ? 55.511 15.471 5.893 1.00 85.31 90 ALA A O 1
ATOM 702 N N . TYR A 1 91 ? 53.484 15.746 6.825 1.00 83.38 91 TYR A N 1
ATOM 703 C CA . TYR A 1 91 ? 52.711 15.060 5.785 1.00 83.38 91 TYR A CA 1
ATOM 704 C C . TYR A 1 91 ? 52.825 15.731 4.405 1.00 83.38 91 TYR A C 1
ATOM 706 O O . TYR A 1 91 ? 52.650 15.086 3.374 1.00 83.38 91 TYR A O 1
ATOM 714 N N . SER A 1 92 ? 53.199 17.017 4.361 1.00 81.56 92 SER A N 1
ATOM 715 C CA . SER A 1 92 ? 53.507 17.721 3.106 1.00 81.56 92 SER A CA 1
ATOM 716 C C . SER A 1 92 ? 54.802 17.250 2.415 1.00 81.56 92 SER A C 1
ATOM 718 O O . SER A 1 92 ? 55.056 17.635 1.273 1.00 81.56 92 SER A O 1
ATOM 720 N N . PHE A 1 93 ? 55.605 16.403 3.076 1.00 83.12 93 PHE A N 1
ATOM 721 C CA . PHE A 1 93 ? 56.853 15.834 2.550 1.00 83.12 93 PHE A CA 1
ATOM 722 C C . PHE A 1 93 ? 56.784 14.319 2.291 1.00 83.12 93 PHE A C 1
ATOM 724 O O . PHE A 1 93 ? 57.473 13.818 1.403 1.00 83.12 93 PHE A O 1
ATOM 731 N N . THR A 1 94 ? 55.980 13.576 3.057 1.00 84.19 94 THR A N 1
ATOM 732 C CA . THR A 1 94 ? 55.717 12.143 2.840 1.00 84.19 94 THR A CA 1
ATOM 733 C C . THR A 1 94 ? 54.362 11.747 3.435 1.00 84.19 94 THR A C 1
ATOM 735 O O . THR A 1 94 ? 54.018 12.247 4.504 1.00 84.19 94 THR A O 1
ATOM 738 N N . PRO A 1 95 ? 53.585 10.849 2.801 1.00 79.88 95 PRO A N 1
ATOM 739 C CA . PRO A 1 95 ? 52.334 10.356 3.371 1.00 79.88 95 PRO A CA 1
ATOM 740 C C . PRO A 1 95 ? 52.519 9.338 4.514 1.00 79.88 95 PRO A C 1
ATOM 742 O O . PRO A 1 95 ? 51.541 9.036 5.195 1.00 79.88 95 PRO A O 1
ATOM 745 N N . ASP A 1 96 ? 53.727 8.802 4.736 1.00 86.31 96 ASP A N 1
ATOM 746 C CA . ASP A 1 96 ? 54.042 7.936 5.884 1.00 86.31 96 ASP A CA 1
ATOM 747 C C . ASP A 1 96 ? 54.788 8.741 6.958 1.00 86.31 96 ASP A C 1
ATOM 749 O O . ASP A 1 96 ? 56.020 8.753 7.046 1.00 86.31 96 ASP A O 1
ATOM 753 N N . VAL A 1 97 ? 53.995 9.461 7.754 1.00 87.62 97 VAL A N 1
ATOM 754 C CA . VAL A 1 97 ? 54.424 10.120 8.990 1.00 87.62 97 VAL A CA 1
ATOM 755 C C . VAL A 1 97 ? 53.976 9.263 10.163 1.00 87.62 97 VAL A C 1
ATOM 757 O O . VAL A 1 97 ? 52.814 8.870 10.245 1.00 87.62 97 VAL A O 1
ATOM 760 N N . ARG A 1 98 ? 54.866 9.017 11.120 1.00 89.44 98 ARG A N 1
ATOM 761 C CA . ARG A 1 98 ? 54.585 8.271 12.350 1.00 89.44 98 ARG A CA 1
ATOM 762 C C . ARG A 1 98 ? 54.928 9.129 13.556 1.00 89.44 98 ARG A C 1
ATOM 764 O O . ARG A 1 98 ? 55.923 9.852 13.545 1.00 89.44 98 ARG A O 1
ATOM 771 N N . MET A 1 99 ? 54.106 9.065 14.596 1.00 86.06 99 MET A N 1
ATOM 772 C CA . MET A 1 99 ? 54.297 9.857 15.811 1.00 86.06 99 MET A CA 1
ATOM 773 C C . MET A 1 99 ? 54.820 8.998 16.953 1.00 86.06 99 MET A C 1
ATOM 775 O O . MET A 1 99 ? 54.256 7.951 17.271 1.00 86.06 99 MET A O 1
ATOM 779 N N . TRP A 1 100 ? 55.836 9.503 17.647 1.00 84.06 100 TRP A N 1
ATOM 780 C CA . TRP A 1 100 ? 56.243 8.994 18.949 1.00 84.06 100 TRP A CA 1
ATOM 781 C C . TRP A 1 100 ? 56.083 10.126 19.975 1.00 84.06 100 TRP A C 1
ATOM 783 O O . TRP A 1 100 ? 56.855 11.085 20.024 1.00 84.06 100 TRP A O 1
ATOM 793 N N . ARG A 1 101 ? 54.979 10.066 20.736 1.00 77.44 101 ARG A N 1
ATOM 794 C CA . ARG A 1 101 ? 54.621 11.087 21.735 1.00 77.44 101 ARG A CA 1
ATOM 795 C C . ARG A 1 101 ? 55.644 11.078 22.893 1.00 77.44 101 ARG A C 1
ATOM 797 O O . ARG A 1 101 ? 56.061 9.995 23.301 1.00 77.44 101 ARG A O 1
ATOM 804 N N . PRO A 1 102 ? 56.012 12.247 23.458 1.00 76.38 102 PRO A N 1
ATOM 805 C CA . PRO A 1 102 ? 55.377 13.551 23.252 1.00 76.38 102 PRO A CA 1
ATOM 806 C C . PRO A 1 102 ? 55.982 14.411 22.130 1.00 76.38 102 PRO A C 1
ATOM 808 O O . PRO A 1 102 ? 55.373 15.415 21.789 1.00 76.38 102 PRO A O 1
ATOM 811 N N . ASN A 1 103 ? 57.157 14.081 21.580 1.00 86.56 103 ASN A N 1
ATOM 812 C CA . ASN A 1 103 ? 58.001 15.081 20.905 1.00 86.56 103 ASN A CA 1
ATOM 813 C C . ASN A 1 103 ? 58.805 14.586 19.682 1.00 86.56 103 ASN A C 1
ATOM 815 O O . ASN A 1 103 ? 59.803 15.215 19.319 1.00 86.56 103 ASN A O 1
ATOM 819 N N . VAL A 1 104 ? 58.417 13.475 19.051 1.00 89.00 104 VAL A N 1
ATOM 820 C CA . VAL A 1 104 ? 59.143 12.900 17.905 1.00 89.00 104 VAL A CA 1
ATOM 821 C C . VAL A 1 104 ? 58.205 12.581 16.739 1.00 89.00 104 VAL A C 1
ATOM 823 O O . VAL A 1 104 ? 57.120 12.025 16.926 1.00 89.00 104 VAL A O 1
ATOM 826 N N . LEU A 1 105 ? 58.667 12.884 15.522 1.00 91.62 105 LEU A N 1
ATOM 827 C CA . LEU A 1 105 ? 58.073 12.433 14.261 1.00 91.62 105 LEU A CA 1
ATOM 828 C C . LEU A 1 105 ? 59.084 11.575 13.491 1.00 91.62 105 LEU A C 1
ATOM 830 O O . LEU A 1 105 ? 60.271 11.894 13.438 1.00 91.62 105 LEU A O 1
ATOM 834 N N . LEU A 1 106 ? 58.609 10.505 12.865 1.00 91.56 106 LEU A N 1
ATOM 835 C CA . LEU A 1 106 ? 59.379 9.638 11.976 1.00 91.56 106 LEU A CA 1
ATOM 836 C C . LEU A 1 106 ? 58.729 9.679 10.595 1.00 91.56 106 LEU A C 1
ATOM 838 O O . LEU A 1 106 ? 57.527 9.470 10.473 1.00 91.56 106 LEU A O 1
ATOM 842 N N . LEU A 1 107 ? 59.513 9.991 9.572 1.00 92.50 107 LEU A N 1
ATOM 843 C CA . LEU A 1 107 ? 59.068 10.143 8.191 1.00 92.50 107 LEU A CA 1
ATOM 844 C C . LEU A 1 107 ? 59.733 9.041 7.364 1.00 92.50 107 LEU A C 1
ATOM 846 O O . LEU A 1 107 ? 60.963 9.025 7.277 1.00 92.50 107 LEU A O 1
ATOM 850 N N . ASP A 1 108 ? 58.965 8.147 6.738 1.00 89.75 108 ASP A N 1
ATOM 851 C CA . ASP A 1 108 ? 59.537 7.289 5.694 1.00 89.75 108 ASP A CA 1
ATOM 852 C C . ASP A 1 108 ? 59.723 8.135 4.426 1.00 89.75 108 ASP A C 1
ATOM 854 O O . ASP A 1 108 ? 58.767 8.673 3.864 1.00 89.75 108 ASP A O 1
ATOM 858 N N . ILE A 1 109 ? 60.976 8.311 4.011 1.00 89.00 109 ILE A N 1
ATOM 859 C CA . ILE A 1 109 ? 61.379 9.137 2.869 1.00 89.00 109 ILE A CA 1
ATOM 860 C C . ILE A 1 109 ? 61.853 8.284 1.683 1.00 89.00 109 ILE A C 1
ATOM 862 O O . ILE A 1 109 ? 62.503 8.795 0.766 1.00 89.00 109 ILE A O 1
ATOM 866 N N . THR A 1 110 ? 61.551 6.981 1.680 1.00 86.38 110 THR A N 1
ATOM 867 C CA . THR A 1 110 ? 62.008 6.026 0.662 1.00 86.38 110 THR A CA 1
ATOM 868 C C . THR A 1 110 ? 61.565 6.453 -0.741 1.00 86.38 110 THR A C 1
ATOM 870 O O . THR A 1 110 ? 60.397 6.368 -1.111 1.00 86.38 110 THR A O 1
ATOM 873 N N . GLY A 1 111 ? 62.523 6.904 -1.558 1.00 80.19 111 GLY A N 1
ATOM 874 C CA . GLY A 1 111 ? 62.280 7.392 -2.921 1.00 80.19 111 GLY A CA 1
ATOM 875 C C . GLY A 1 111 ? 61.892 8.875 -3.032 1.00 80.19 111 GLY A C 1
ATOM 876 O O . GLY A 1 111 ? 61.838 9.392 -4.153 1.00 80.19 111 GLY A O 1
ATOM 877 N N . CYS A 1 112 ? 61.708 9.590 -1.915 1.00 80.12 112 CYS A N 1
ATOM 878 C CA . CYS A 1 112 ? 61.401 11.028 -1.898 1.00 80.12 112 CYS A CA 1
ATOM 879 C C . CYS A 1 112 ? 62.542 11.903 -2.456 1.00 80.12 112 CYS A C 1
ATOM 881 O O . CYS A 1 112 ? 62.301 13.047 -2.849 1.00 80.12 112 CYS A O 1
ATOM 883 N N . GLU A 1 113 ? 63.760 11.365 -2.598 1.00 74.19 113 GLU A N 1
ATOM 884 C CA . GLU A 1 113 ? 64.867 11.987 -3.345 1.00 74.19 113 GLU A CA 1
ATOM 885 C C . GLU A 1 113 ? 64.417 12.530 -4.712 1.00 74.19 113 GLU A C 1
ATOM 887 O O . GLU A 1 113 ? 64.765 13.651 -5.081 1.00 74.19 113 GLU A O 1
ATOM 892 N N . ARG A 1 114 ? 63.568 11.777 -5.431 1.00 76.06 114 ARG A N 1
ATOM 893 C CA . ARG A 1 114 ? 63.050 12.145 -6.763 1.00 76.06 114 ARG A CA 1
ATOM 894 C C . ARG A 1 114 ? 62.222 13.432 -6.770 1.00 76.06 114 ARG A C 1
ATOM 896 O O . ARG A 1 114 ? 62.117 14.070 -7.813 1.00 76.06 114 ARG A O 1
ATOM 903 N N . LEU A 1 115 ? 61.620 13.790 -5.635 1.00 77.62 115 LEU A N 1
ATOM 904 C CA . LEU A 1 115 ? 60.772 14.974 -5.470 1.00 77.62 115 LEU A CA 1
ATOM 905 C C . LEU A 1 115 ? 61.532 16.142 -4.827 1.00 77.62 115 LEU A C 1
ATOM 907 O O . LEU A 1 115 ? 61.265 17.302 -5.139 1.00 77.62 115 LEU A O 1
ATOM 911 N N . HIS A 1 116 ? 62.487 15.858 -3.934 1.00 78.50 116 HIS A N 1
ATOM 912 C CA . HIS A 1 116 ? 63.142 16.885 -3.117 1.00 78.50 116 HIS A CA 1
ATOM 913 C C . HIS A 1 116 ? 64.616 17.159 -3.469 1.00 78.50 116 HIS A C 1
ATOM 915 O O . HIS A 1 116 ? 65.142 18.171 -2.996 1.00 78.50 116 HIS A O 1
ATOM 921 N N . GLY A 1 117 ? 65.243 16.347 -4.326 1.00 82.31 117 GLY A N 1
ATOM 922 C CA . GLY A 1 117 ? 66.588 16.532 -4.891 1.00 82.31 117 GLY A CA 1
ATOM 923 C C . GLY A 1 117 ? 67.648 15.605 -4.289 1.00 82.31 117 GLY A C 1
ATOM 924 O O . GLY A 1 117 ? 68.369 14.942 -5.027 1.00 82.31 117 GLY A O 1
ATOM 925 N N . SER A 1 118 ? 67.720 15.546 -2.960 1.00 85.88 118 SER A N 1
ATOM 926 C CA . SER A 1 118 ? 68.509 14.580 -2.181 1.00 85.88 118 SER A CA 1
ATOM 927 C C . SER A 1 118 ? 67.919 14.455 -0.773 1.00 85.88 118 SER A C 1
ATOM 929 O O . SER A 1 118 ? 67.048 15.246 -0.388 1.00 85.88 118 SER A O 1
ATOM 931 N N . GLU A 1 119 ? 68.403 13.493 0.011 1.00 87.06 119 GLU A N 1
ATOM 932 C CA . GLU A 1 119 ? 68.019 13.331 1.417 1.00 87.06 119 GLU A CA 1
ATOM 933 C C . GLU A 1 119 ? 68.378 14.561 2.270 1.00 87.06 119 GLU A C 1
ATOM 935 O O . GLU A 1 119 ? 67.552 15.043 3.045 1.00 87.06 119 GLU A O 1
ATOM 940 N N . GLU A 1 120 ? 69.562 15.151 2.077 1.00 86.00 120 GLU A N 1
ATOM 941 C CA . GLU A 1 120 ? 69.988 16.371 2.778 1.00 86.00 120 GLU A CA 1
ATOM 942 C C . GLU A 1 120 ? 69.141 17.581 2.366 1.00 86.00 120 GLU A C 1
ATOM 944 O O . GLU A 1 120 ? 68.792 18.418 3.202 1.00 86.00 120 GLU A O 1
ATOM 949 N N . ALA A 1 121 ? 68.768 17.670 1.085 1.00 84.81 121 ALA A N 1
ATOM 950 C CA . ALA A 1 121 ? 67.905 18.733 0.578 1.00 84.81 121 ALA A CA 1
ATOM 951 C C . ALA A 1 121 ? 66.467 18.627 1.116 1.00 84.81 121 ALA A C 1
ATOM 953 O O . ALA A 1 121 ? 65.794 19.651 1.254 1.00 84.81 121 ALA A O 1
ATOM 954 N N . LEU A 1 122 ? 65.992 17.420 1.437 1.00 87.50 122 LEU A N 1
ATOM 955 C CA . LEU A 1 122 ? 64.737 17.198 2.158 1.00 87.50 122 LEU A CA 1
ATOM 956 C C . LEU A 1 122 ? 64.884 17.555 3.646 1.00 87.50 122 LEU A C 1
ATOM 958 O O . LEU A 1 122 ? 64.114 18.368 4.159 1.00 87.50 122 LEU A O 1
ATOM 962 N N . MET A 1 123 ? 65.918 17.038 4.312 1.00 88.81 123 MET A N 1
ATOM 963 C CA . MET A 1 123 ? 66.217 17.307 5.723 1.00 88.81 123 MET A CA 1
ATOM 964 C C . MET A 1 123 ? 66.344 18.813 6.012 1.00 88.81 123 MET A C 1
ATOM 966 O O . MET A 1 123 ? 65.754 19.318 6.967 1.00 88.81 123 MET A O 1
ATOM 970 N N . GLY A 1 124 ? 67.023 19.564 5.138 1.00 86.38 124 GLY A N 1
ATOM 971 C CA . GLY A 1 124 ? 67.144 21.021 5.239 1.00 86.38 124 GLY A CA 1
ATOM 972 C C . GLY A 1 124 ? 65.820 21.779 5.060 1.00 86.38 124 GLY A C 1
ATOM 973 O O . GLY A 1 124 ? 65.615 22.809 5.707 1.00 86.38 124 GLY A O 1
ATOM 974 N N . LYS A 1 125 ? 64.888 21.272 4.238 1.00 87.75 125 LYS A N 1
ATOM 975 C CA . LYS A 1 125 ? 63.537 21.853 4.088 1.00 87.75 125 LYS A CA 1
ATOM 976 C C . LYS A 1 125 ? 62.707 21.644 5.356 1.00 87.75 125 LYS A C 1
ATOM 978 O O . LYS A 1 125 ? 62.094 22.600 5.830 1.00 87.75 125 LYS A O 1
ATOM 983 N N . VAL A 1 126 ? 62.751 20.440 5.933 1.00 88.12 126 VAL A N 1
ATOM 984 C CA . VAL A 1 126 ? 62.079 20.112 7.202 1.00 88.12 126 VAL A CA 1
ATOM 985 C C . VAL A 1 126 ? 62.633 20.972 8.345 1.00 88.12 126 VAL A C 1
ATOM 987 O O . VAL A 1 126 ? 61.853 21.653 9.009 1.00 88.12 126 VAL A O 1
ATOM 990 N N . ALA A 1 127 ? 63.961 21.053 8.504 1.00 86.50 127 ALA A N 1
ATOM 991 C CA . ALA A 1 127 ? 64.612 21.920 9.496 1.00 86.50 127 ALA A CA 1
ATOM 992 C C . ALA A 1 127 ? 64.174 23.390 9.371 1.00 86.50 127 ALA A C 1
ATOM 994 O O . ALA A 1 127 ? 63.775 24.017 10.350 1.00 86.50 127 ALA A O 1
ATOM 995 N N . THR A 1 128 ? 64.198 23.935 8.148 1.00 85.62 128 THR A N 1
ATOM 996 C CA . THR A 1 128 ? 63.820 25.334 7.885 1.00 85.62 128 THR A CA 1
ATOM 997 C C . THR A 1 128 ? 62.346 25.600 8.212 1.00 85.62 128 THR A C 1
ATOM 999 O O . THR A 1 128 ? 62.008 26.675 8.705 1.00 85.62 128 THR A O 1
ATOM 1002 N N . GLY A 1 129 ? 61.453 24.642 7.944 1.00 83.56 129 GLY A N 1
ATOM 1003 C CA . GLY A 1 129 ? 60.032 24.768 8.274 1.00 83.56 129 GLY A CA 1
ATOM 1004 C C . GLY A 1 129 ? 59.759 24.702 9.778 1.00 83.56 129 GLY A C 1
ATOM 1005 O O . GLY A 1 129 ? 59.036 25.551 10.292 1.00 83.56 129 GLY A O 1
ATOM 1006 N N . LEU A 1 130 ? 60.399 23.776 10.499 1.00 85.06 130 LEU A N 1
ATOM 1007 C CA . LEU A 1 130 ? 60.287 23.674 11.961 1.00 85.06 130 LEU A CA 1
ATOM 1008 C C . LEU A 1 130 ? 60.851 24.916 12.666 1.00 85.06 130 LEU A C 1
ATOM 1010 O O . LEU A 1 130 ? 60.205 25.453 13.565 1.00 85.06 130 LEU A O 1
ATOM 1014 N N . GLN A 1 131 ? 61.971 25.459 12.179 1.00 82.12 131 GLN A N 1
ATOM 1015 C CA . GLN A 1 131 ? 62.528 26.717 12.682 1.00 82.12 131 GLN A CA 1
ATOM 1016 C C . GLN A 1 131 ? 61.579 27.909 12.450 1.00 82.12 131 GLN A C 1
ATOM 1018 O O . GLN A 1 131 ? 61.425 28.751 13.332 1.00 82.12 131 GLN A O 1
ATOM 1023 N N . ARG A 1 132 ? 60.895 27.980 11.296 1.00 80.69 132 ARG A N 1
ATOM 1024 C CA . ARG A 1 132 ? 59.842 28.989 11.035 1.00 80.69 132 ARG A CA 1
ATOM 1025 C C . ARG A 1 132 ? 58.606 28.805 11.918 1.00 80.69 132 ARG A C 1
ATOM 1027 O O . ARG A 1 132 ? 57.914 29.779 12.186 1.00 80.69 132 ARG A O 1
ATOM 1034 N N . LEU A 1 133 ? 58.344 27.579 12.365 1.00 79.06 133 LEU A N 1
ATOM 1035 C CA . LEU A 1 133 ? 57.321 27.237 13.355 1.00 79.06 133 LEU A CA 1
ATOM 1036 C C . LEU A 1 133 ? 57.807 27.425 14.807 1.00 79.06 133 LEU A C 1
ATOM 1038 O O . LEU A 1 133 ? 57.087 27.059 15.733 1.00 79.06 133 LEU A O 1
ATOM 1042 N N . GLY A 1 134 ? 59.000 27.987 15.031 1.00 80.69 134 GLY A N 1
ATOM 1043 C CA . GLY A 1 134 ? 59.518 28.270 16.371 1.00 80.69 134 GLY A CA 1
ATOM 1044 C C . GLY A 1 134 ? 59.884 27.028 17.190 1.00 80.69 134 GLY A C 1
ATOM 1045 O O . GLY A 1 134 ? 59.892 27.109 18.414 1.00 80.69 134 GLY A O 1
ATOM 1046 N N . PHE A 1 135 ? 60.166 25.893 16.539 1.00 85.31 135 PHE A N 1
ATOM 1047 C CA . PHE A 1 135 ? 60.623 24.667 17.200 1.00 85.31 135 PHE A CA 1
ATOM 1048 C C . PHE A 1 135 ? 62.083 24.352 16.869 1.00 85.31 135 PHE A C 1
ATOM 1050 O O . PHE A 1 135 ? 62.496 24.387 15.705 1.00 85.31 135 PHE A O 1
ATOM 1057 N N . SER A 1 136 ? 62.851 23.966 17.887 1.00 86.00 136 SER A N 1
ATOM 1058 C CA . SER A 1 136 ? 64.162 23.345 17.714 1.00 86.00 136 SER A CA 1
ATOM 1059 C C . SER A 1 136 ? 63.995 21.880 17.318 1.00 86.00 136 SER A C 1
ATOM 1061 O O . SER A 1 136 ? 63.250 21.140 17.960 1.00 86.00 136 SER A O 1
ATOM 1063 N N . SER A 1 137 ? 64.743 21.425 16.312 1.00 88.75 137 SER A N 1
ATOM 1064 C CA . SER A 1 137 ? 64.711 20.031 15.857 1.00 88.75 137 SER A CA 1
ATOM 1065 C C . SER A 1 137 ? 66.109 19.451 15.680 1.00 88.75 137 SER A C 1
ATOM 1067 O O . SER A 1 137 ? 66.928 20.036 14.970 1.00 88.75 137 SER A O 1
ATOM 1069 N N . HIS A 1 138 ? 66.350 18.270 16.241 1.00 92.44 138 HIS A N 1
ATOM 1070 C CA . HIS A 1 138 ? 67.472 17.408 15.879 1.00 92.44 138 HIS A CA 1
ATOM 1071 C C . HIS A 1 138 ? 67.004 16.420 14.808 1.00 92.44 138 HIS A C 1
ATOM 1073 O O . HIS A 1 138 ? 65.954 15.792 14.964 1.00 92.44 138 HIS A O 1
ATOM 1079 N N . LEU A 1 139 ? 67.763 16.298 13.717 1.00 91.69 139 LEU A N 1
ATOM 1080 C CA . LEU A 1 139 ? 67.379 15.506 12.548 1.00 91.69 139 LEU A CA 1
ATOM 1081 C C . LEU A 1 139 ? 68.421 14.428 12.246 1.00 91.69 139 LEU A C 1
ATOM 1083 O O . LEU A 1 139 ? 69.619 14.713 12.235 1.00 91.69 139 LEU A O 1
ATOM 1087 N N . ALA A 1 140 ? 67.975 13.214 11.935 1.00 91.69 140 ALA A N 1
ATOM 1088 C CA . ALA A 1 140 ? 68.863 12.183 11.408 1.00 91.69 140 ALA A CA 1
ATOM 1089 C C . ALA A 1 140 ? 68.149 11.246 10.429 1.00 91.69 140 ALA A C 1
ATOM 1091 O O . ALA A 1 140 ? 66.961 10.972 10.588 1.00 91.69 140 ALA A O 1
ATOM 1092 N N . ILE A 1 141 ? 68.885 10.742 9.436 1.00 91.00 141 ILE A N 1
ATOM 1093 C CA . ILE A 1 141 ? 68.390 9.812 8.415 1.00 91.00 141 ILE A CA 1
ATOM 1094 C C . ILE A 1 141 ? 69.190 8.512 8.473 1.00 91.00 141 ILE A C 1
ATOM 1096 O O . ILE A 1 141 ? 70.419 8.544 8.422 1.00 91.00 141 ILE A O 1
ATOM 1100 N N . ALA A 1 142 ? 68.501 7.373 8.551 1.00 89.44 142 ALA A N 1
ATOM 1101 C CA . ALA A 1 142 ? 69.112 6.042 8.547 1.00 89.44 142 ALA A CA 1
ATOM 1102 C C . ALA A 1 142 ? 68.218 5.000 7.850 1.00 89.44 142 ALA A C 1
ATOM 1104 O O . ALA A 1 142 ? 67.055 5.261 7.540 1.00 89.44 142 ALA A O 1
ATOM 1105 N N . ASP A 1 143 ? 68.752 3.792 7.644 1.00 86.81 143 ASP A N 1
ATOM 1106 C CA . ASP A 1 143 ? 68.050 2.684 6.972 1.00 86.81 143 ASP A CA 1
ATOM 1107 C C . ASP A 1 143 ? 66.951 2.017 7.831 1.00 86.81 143 ASP A C 1
ATOM 1109 O O . ASP A 1 143 ? 66.240 1.127 7.363 1.00 86.81 143 ASP A O 1
ATOM 1113 N N . ASN A 1 144 ? 66.804 2.426 9.098 1.00 87.06 144 ASN A N 1
ATOM 1114 C CA . ASN A 1 144 ? 65.707 2.026 9.979 1.00 87.06 144 ASN A CA 1
ATOM 1115 C C . ASN A 1 144 ? 65.368 3.132 11.003 1.00 87.06 144 ASN A C 1
ATOM 1117 O O . ASN A 1 144 ? 66.200 3.986 11.323 1.00 87.06 144 ASN A O 1
ATOM 1121 N N . ALA A 1 145 ? 64.141 3.097 11.531 1.00 87.06 145 ALA A N 1
ATOM 1122 C CA . ALA A 1 145 ? 63.619 4.112 12.448 1.00 87.06 145 ALA A CA 1
ATOM 1123 C C . ALA A 1 145 ? 64.358 4.165 13.799 1.00 87.06 145 ALA A C 1
ATOM 1125 O O . ALA A 1 145 ? 64.602 5.253 14.319 1.00 87.06 145 ALA A O 1
ATOM 1126 N N . THR A 1 146 ? 64.758 3.016 14.352 1.00 86.75 146 THR A N 1
ATOM 1127 C CA . THR A 1 146 ? 65.464 2.923 15.640 1.00 86.75 146 THR A CA 1
ATOM 1128 C C . THR A 1 146 ? 66.827 3.611 15.575 1.00 86.75 146 THR A C 1
ATOM 1130 O O . THR A 1 146 ? 67.149 4.399 16.461 1.00 86.75 146 THR A O 1
ATOM 1133 N N . ALA A 1 147 ? 67.592 3.370 14.507 1.00 86.81 147 ALA A N 1
ATOM 1134 C CA . ALA A 1 147 ? 68.868 4.018 14.220 1.00 86.81 147 ALA A CA 1
ATOM 1135 C C . ALA A 1 147 ? 68.714 5.530 14.000 1.00 86.81 147 ALA A C 1
ATOM 1137 O O . ALA A 1 147 ? 69.453 6.308 14.604 1.00 86.81 147 ALA A O 1
ATOM 1138 N N . ALA A 1 148 ? 67.732 5.953 13.195 1.00 88.62 148 ALA A N 1
ATOM 1139 C CA . ALA A 1 148 ? 67.453 7.370 12.963 1.00 88.62 148 ALA A CA 1
ATOM 1140 C C . ALA A 1 148 ? 67.099 8.096 14.276 1.00 88.62 148 ALA A C 1
ATOM 1142 O O . ALA A 1 148 ? 67.638 9.165 14.561 1.00 88.62 148 ALA A O 1
ATOM 1143 N N . LEU A 1 149 ? 66.264 7.484 15.122 1.00 87.69 149 LEU A N 1
ATOM 1144 C CA . LEU A 1 149 ? 65.890 8.023 16.430 1.00 87.69 149 LEU A CA 1
ATOM 1145 C C . LEU A 1 149 ? 67.076 8.073 17.405 1.00 87.69 149 LEU A C 1
ATOM 1147 O O . LEU A 1 149 ? 67.317 9.104 18.028 1.00 87.69 149 LEU A O 1
ATOM 1151 N N . THR A 1 150 ? 67.866 7.003 17.507 1.00 86.88 150 THR A N 1
ATOM 1152 C CA . THR A 1 150 ? 69.052 6.956 18.381 1.00 86.88 150 THR A CA 1
ATOM 1153 C C . THR A 1 150 ? 70.129 7.974 17.973 1.00 86.88 150 THR A C 1
ATOM 1155 O O . THR A 1 150 ? 70.803 8.514 18.849 1.00 86.88 150 THR A O 1
ATOM 1158 N N . LEU A 1 151 ? 70.251 8.314 16.683 1.00 86.69 151 LEU A N 1
ATOM 1159 C CA . LEU A 1 151 ? 71.111 9.406 16.206 1.00 86.69 151 LEU A CA 1
ATOM 1160 C C . LEU A 1 151 ? 70.524 10.797 16.524 1.00 86.69 151 LEU A C 1
ATOM 1162 O O . LEU A 1 151 ? 71.221 11.647 17.087 1.00 86.69 151 LEU A O 1
ATOM 1166 N N . ALA A 1 152 ? 69.240 11.027 16.222 1.00 86.62 152 ALA A N 1
ATOM 1167 C CA . ALA A 1 152 ? 68.568 12.312 16.454 1.00 86.62 152 ALA A CA 1
ATOM 1168 C C . ALA A 1 152 ? 68.468 12.687 17.948 1.00 86.62 152 ALA A C 1
ATOM 1170 O O . ALA A 1 152 ? 68.520 13.863 18.303 1.00 86.62 152 ALA A O 1
ATOM 1171 N N . MET A 1 153 ? 68.388 11.704 18.849 1.00 80.25 153 MET A N 1
ATOM 1172 C CA . MET A 1 153 ? 68.372 11.945 20.299 1.00 80.25 153 MET A CA 1
ATOM 1173 C C . MET A 1 153 ? 69.704 12.471 20.866 1.00 80.25 153 MET A C 1
ATOM 1175 O O . MET A 1 153 ? 69.718 12.953 21.998 1.00 80.25 153 MET A O 1
ATOM 1179 N N . VAL A 1 154 ? 70.817 12.386 20.123 1.00 76.56 154 VAL A N 1
ATOM 1180 C CA . VAL A 1 154 ? 72.170 12.691 20.641 1.00 76.56 154 VAL A CA 1
ATOM 1181 C C . VAL A 1 154 ? 72.896 13.783 19.852 1.00 76.56 154 VAL A C 1
ATOM 1183 O O . VAL A 1 154 ? 73.701 14.512 20.430 1.00 76.56 154 VAL A O 1
ATOM 1186 N N . SER A 1 155 ? 72.615 13.945 18.557 1.00 75.88 155 SER A N 1
ATOM 1187 C CA . SER A 1 155 ? 73.265 14.966 17.728 1.00 75.88 155 SER A CA 1
ATOM 1188 C C . SER A 1 155 ? 72.464 16.274 17.660 1.00 75.88 155 SER A C 1
ATOM 1190 O O . SER A 1 155 ? 71.367 16.289 17.110 1.00 75.88 155 SER A O 1
ATOM 1192 N N . GLU A 1 156 ? 73.039 17.400 18.117 1.00 71.44 156 GLU A N 1
ATOM 1193 C CA . GLU A 1 156 ? 72.503 18.748 17.806 1.00 71.44 156 GLU A CA 1
ATOM 1194 C C . GLU A 1 156 ? 72.642 19.096 16.301 1.00 71.44 156 GLU A C 1
ATOM 1196 O O . GLU A 1 156 ? 71.984 20.011 15.810 1.00 71.44 156 GLU A O 1
ATOM 1201 N N . ALA A 1 157 ? 73.500 18.385 15.556 1.00 72.44 157 ALA A N 1
ATOM 1202 C CA . ALA A 1 157 ? 73.696 18.556 14.114 1.00 72.44 157 ALA A CA 1
ATOM 1203 C C . ALA A 1 157 ? 72.881 17.536 13.300 1.00 72.44 157 ALA A C 1
ATOM 1205 O O . ALA A 1 157 ? 72.655 16.415 13.752 1.00 72.44 157 ALA A O 1
ATOM 1206 N N . ALA A 1 158 ? 72.487 17.895 12.077 1.00 79.38 158 ALA A N 1
ATOM 1207 C CA . ALA A 1 158 ? 71.786 16.985 11.171 1.00 79.38 158 ALA A CA 1
ATOM 1208 C C . ALA A 1 158 ? 72.719 15.871 10.642 1.00 79.38 158 ALA A C 1
ATOM 1210 O O . ALA A 1 158 ? 73.795 16.181 10.127 1.00 79.38 158 ALA A O 1
ATOM 1211 N N . VAL A 1 159 ? 72.324 14.593 10.749 1.00 82.06 159 VAL A N 1
ATOM 1212 C CA . VAL A 1 159 ? 73.180 13.430 10.407 1.00 82.06 159 VAL A CA 1
ATOM 1213 C C . VAL A 1 159 ? 72.520 12.498 9.385 1.00 82.06 159 VAL A C 1
ATOM 1215 O O . VAL A 1 159 ? 71.485 11.904 9.666 1.00 82.06 159 VAL A O 1
ATOM 1218 N N . THR A 1 160 ? 73.166 12.279 8.238 1.00 81.62 160 THR A N 1
ATOM 1219 C CA . THR A 1 160 ? 72.794 11.217 7.282 1.00 81.62 160 THR A CA 1
ATOM 1220 C C . THR A 1 160 ? 73.716 10.010 7.469 1.00 81.62 160 THR A C 1
ATOM 1222 O O . THR A 1 160 ? 74.931 10.138 7.323 1.00 81.62 160 THR A O 1
ATOM 1225 N N . LEU A 1 161 ? 73.155 8.834 7.766 1.00 79.50 161 LEU A N 1
ATOM 1226 C CA . LEU A 1 161 ? 73.873 7.559 7.862 1.00 79.50 161 LEU A CA 1
ATOM 1227 C C . LEU A 1 161 ? 73.669 6.736 6.573 1.00 79.50 161 LEU A C 1
ATOM 1229 O O . LEU A 1 161 ? 72.538 6.320 6.308 1.00 79.50 161 LEU A O 1
ATOM 1233 N N . PRO A 1 162 ? 74.716 6.475 5.768 1.00 64.44 162 PRO A N 1
ATOM 1234 C CA . PRO A 1 162 ? 74.632 5.588 4.611 1.00 64.44 162 PRO A CA 1
ATOM 1235 C C . PRO A 1 162 ? 75.051 4.147 4.968 1.00 64.44 162 PRO A C 1
ATOM 1237 O O . PRO A 1 162 ? 76.239 3.822 4.963 1.00 64.44 162 PRO A O 1
ATOM 1240 N N . GLY A 1 163 ? 74.082 3.260 5.218 1.00 64.00 163 GLY A N 1
ATOM 1241 C CA . GLY A 1 163 ? 74.307 1.823 5.402 1.00 64.00 163 GLY A CA 1
ATOM 1242 C C . GLY A 1 163 ? 74.427 1.344 6.857 1.00 64.00 163 GLY A C 1
ATOM 1243 O O . GLY A 1 163 ? 74.607 2.115 7.800 1.00 64.00 163 GLY A O 1
ATOM 1244 N N . HIS A 1 164 ? 74.361 0.018 7.023 1.00 59.47 164 HIS A N 1
ATOM 1245 C CA . HIS A 1 164 ? 74.365 -0.696 8.310 1.00 59.47 164 HIS A CA 1
ATOM 1246 C C . HIS A 1 164 ? 75.759 -0.736 8.981 1.00 59.47 164 HIS A C 1
ATOM 1248 O O . HIS A 1 164 ? 76.386 -1.792 9.077 1.00 59.47 164 HIS A O 1
ATOM 1254 N N . GLY A 1 165 ? 76.265 0.416 9.426 1.00 63.31 165 GLY A N 1
ATOM 1255 C CA . GLY A 1 165 ? 77.535 0.532 10.151 1.00 63.31 165 GLY A CA 1
ATOM 1256 C C . GLY A 1 165 ? 77.368 0.595 11.672 1.00 63.31 165 GLY A C 1
ATOM 1257 O O . GLY A 1 165 ? 77.165 1.681 12.212 1.00 63.31 165 GLY A O 1
ATOM 1258 N N . ASP A 1 166 ? 77.549 -0.535 12.370 1.00 70.00 166 ASP A N 1
ATOM 1259 C CA . ASP A 1 166 ? 77.586 -0.606 13.849 1.00 70.00 166 ASP A CA 1
ATOM 1260 C C . ASP A 1 166 ? 78.575 0.409 14.466 1.00 70.00 166 ASP A C 1
ATOM 1262 O O . ASP A 1 166 ? 78.337 0.942 15.550 1.00 70.00 166 ASP A O 1
ATOM 1266 N N . GLU A 1 167 ? 79.674 0.712 13.763 1.00 75.00 167 GLU A N 1
ATOM 1267 C CA . GLU A 1 167 ? 80.761 1.564 14.260 1.00 75.00 167 GLU A CA 1
ATOM 1268 C C . GLU A 1 167 ? 80.320 2.984 14.643 1.00 75.00 167 GLU A C 1
ATOM 1270 O O . GLU A 1 167 ? 80.885 3.566 15.568 1.00 75.00 167 GLU A O 1
ATOM 1275 N N . VAL A 1 168 ? 79.291 3.535 13.989 1.00 77.50 168 VAL A N 1
ATOM 1276 C CA . VAL A 1 168 ? 78.798 4.898 14.268 1.00 77.50 168 VAL A CA 1
ATOM 1277 C C . VAL A 1 168 ? 78.093 4.977 15.629 1.00 77.50 168 VAL A C 1
ATOM 1279 O O . VAL A 1 168 ? 78.058 6.037 16.252 1.00 77.50 168 VAL A O 1
ATOM 1282 N N . PHE A 1 169 ? 77.610 3.847 16.152 1.00 82.38 169 PHE A N 1
ATOM 1283 C CA . PHE A 1 169 ? 76.998 3.763 17.478 1.00 82.38 169 PHE A CA 1
ATOM 1284 C C . PHE A 1 169 ? 78.028 3.542 18.599 1.00 82.38 169 PHE A C 1
ATOM 1286 O O . PHE A 1 169 ? 77.664 3.593 19.773 1.00 82.38 169 PHE A O 1
ATOM 1293 N N . ASN A 1 170 ? 79.317 3.342 18.283 1.00 83.75 170 ASN A N 1
ATOM 1294 C CA . ASN A 1 170 ? 80.324 2.985 19.289 1.00 83.75 170 ASN A CA 1
ATOM 1295 C C . ASN A 1 170 ? 80.457 4.010 20.421 1.00 83.75 170 ASN A C 1
ATOM 1297 O O . ASN A 1 170 ? 80.558 3.627 21.589 1.00 83.75 170 ASN A O 1
ATOM 1301 N N . ASP A 1 171 ? 80.421 5.298 20.077 1.00 82.06 171 ASP A N 1
ATOM 1302 C CA . ASP A 1 171 ? 80.595 6.404 21.022 1.00 82.06 171 ASP A CA 1
ATOM 1303 C C . ASP A 1 171 ? 79.280 6.976 21.574 1.00 82.06 171 ASP A C 1
ATOM 1305 O O . ASP A 1 171 ? 79.304 7.864 22.430 1.00 82.06 171 ASP A O 1
ATOM 1309 N N . ILE A 1 172 ? 78.134 6.452 21.128 1.00 85.56 172 ILE A N 1
ATOM 1310 C CA . ILE A 1 172 ? 76.810 6.942 21.520 1.00 85.56 172 ILE A CA 1
ATOM 1311 C C . ILE A 1 172 ? 76.463 6.458 22.945 1.00 85.56 172 ILE A C 1
ATOM 1313 O O . ILE A 1 172 ? 76.646 5.271 23.240 1.00 85.56 172 ILE A O 1
ATOM 1317 N N . PRO A 1 173 ? 75.966 7.336 23.845 1.00 85.38 173 PRO A N 1
ATOM 1318 C CA . PRO A 1 173 ? 75.578 6.956 25.204 1.00 85.38 173 PRO A CA 1
ATOM 1319 C C . PRO A 1 173 ? 74.456 5.913 25.233 1.00 85.38 173 PRO A C 1
ATOM 1321 O O . PRO A 1 173 ? 73.540 5.951 24.410 1.00 85.38 173 PRO A O 1
ATOM 1324 N N . LEU A 1 174 ? 74.501 5.007 26.214 1.00 83.44 174 LEU A N 1
ATOM 1325 C CA . LEU A 1 174 ? 73.548 3.899 26.349 1.00 83.44 174 LEU A CA 1
ATOM 1326 C C . LEU A 1 174 ? 72.078 4.364 26.435 1.00 83.44 174 LEU A C 1
ATOM 1328 O O . LEU A 1 174 ? 71.196 3.701 25.890 1.00 83.44 174 LEU A O 1
ATOM 1332 N N . GLN A 1 175 ? 71.839 5.544 27.017 1.00 81.12 175 GLN A N 1
ATOM 1333 C CA . GLN A 1 175 ? 70.529 6.202 27.145 1.00 81.12 175 GLN A CA 1
ATOM 1334 C C . GLN A 1 175 ? 69.782 6.304 25.804 1.00 81.12 175 GLN A C 1
ATOM 1336 O O . GLN A 1 175 ? 68.564 6.142 25.730 1.00 81.12 175 GLN A O 1
ATOM 1341 N N . ALA A 1 176 ? 70.511 6.540 24.709 1.00 82.19 176 ALA A N 1
ATOM 1342 C CA . ALA A 1 176 ? 69.926 6.737 23.384 1.00 82.19 176 ALA A CA 1
ATOM 1343 C C . ALA A 1 176 ? 69.301 5.458 22.791 1.00 82.19 176 ALA A C 1
ATOM 1345 O O . ALA A 1 176 ? 68.566 5.532 21.801 1.00 82.19 176 ALA A O 1
ATOM 1346 N N . LEU A 1 177 ? 69.569 4.293 23.393 1.00 81.44 177 LEU A N 1
ATOM 1347 C CA . LEU A 1 177 ? 69.020 2.995 22.999 1.00 81.44 177 LEU A CA 1
ATOM 1348 C C . LEU A 1 177 ? 67.643 2.692 23.629 1.00 81.44 177 LEU A C 1
ATOM 1350 O O . LEU A 1 177 ? 67.000 1.733 23.214 1.00 81.44 177 LEU A O 1
ATOM 1354 N N . ARG A 1 178 ? 67.155 3.530 24.563 1.00 86.12 178 ARG A N 1
ATOM 1355 C CA . ARG A 1 178 ? 65.803 3.438 25.165 1.00 86.12 178 ARG A CA 1
ATOM 1356 C C . ARG A 1 178 ? 65.529 2.099 25.881 1.00 86.12 178 ARG A C 1
ATOM 1358 O O . ARG A 1 178 ? 64.466 1.497 25.700 1.00 86.12 178 ARG A O 1
ATOM 1365 N N . LEU A 1 179 ? 66.511 1.652 26.669 1.00 82.19 179 LEU A N 1
ATOM 1366 C CA . LEU A 1 179 ? 66.402 0.521 27.602 1.00 82.19 179 LEU A CA 1
ATOM 1367 C C . LEU A 1 179 ? 65.611 0.917 28.861 1.00 82.19 179 LEU A C 1
ATOM 1369 O O . LEU A 1 179 ? 65.485 2.100 29.169 1.00 82.19 179 LEU A O 1
ATOM 1373 N N . GLU A 1 180 ? 65.122 -0.064 29.621 1.00 79.25 180 GLU A N 1
ATOM 1374 C CA . GLU A 1 180 ? 64.506 0.186 30.935 1.00 79.25 180 GLU A CA 1
ATOM 1375 C C . GLU A 1 180 ? 65.498 0.839 31.928 1.00 79.25 180 GLU A C 1
ATOM 1377 O O . GLU A 1 180 ? 66.621 0.355 32.086 1.00 79.25 180 GLU A O 1
ATOM 1382 N N . ASP A 1 181 ? 65.066 1.865 32.681 1.00 75.56 181 ASP A N 1
ATOM 1383 C CA . ASP A 1 181 ? 65.852 2.578 33.713 1.00 75.56 181 ASP A CA 1
ATOM 1384 C C . ASP A 1 181 ? 66.639 1.658 34.656 1.00 75.56 181 ASP A C 1
ATOM 1386 O O . ASP A 1 181 ? 67.682 2.031 35.198 1.00 75.56 181 ASP A O 1
ATOM 1390 N N . ARG A 1 182 ? 66.085 0.483 34.972 1.00 79.56 182 ARG A N 1
ATOM 1391 C CA . ARG A 1 182 ? 66.736 -0.520 35.817 1.00 79.56 182 ARG A CA 1
ATOM 1392 C C . ARG A 1 182 ? 67.911 -1.164 35.082 1.00 79.56 182 ARG A C 1
ATOM 1394 O O . ARG A 1 182 ? 69.018 -1.191 35.613 1.00 79.56 182 ARG A O 1
ATOM 1401 N N . THR A 1 183 ? 67.664 -1.642 33.871 1.00 82.38 183 THR A N 1
ATOM 1402 C CA . THR A 1 183 ? 68.636 -2.301 32.998 1.00 82.38 183 THR A CA 1
ATOM 1403 C C . THR A 1 183 ? 69.774 -1.365 32.600 1.00 82.38 183 THR A C 1
ATOM 1405 O O . THR A 1 183 ? 70.931 -1.779 32.618 1.00 82.38 183 THR A O 1
ATOM 1408 N N . GLU A 1 184 ? 69.489 -0.087 32.331 1.00 81.25 184 GLU A N 1
ATOM 1409 C CA . GLU A 1 184 ? 70.532 0.914 32.078 1.00 81.25 184 GLU A CA 1
ATOM 1410 C C . GLU A 1 184 ? 71.467 1.081 33.289 1.00 81.25 184 GLU A C 1
ATOM 1412 O O . GLU A 1 184 ? 72.688 1.067 33.131 1.00 81.25 184 GLU A O 1
ATOM 1417 N N . ARG A 1 185 ? 70.917 1.167 34.510 1.00 80.25 185 ARG A N 1
ATOM 1418 C CA . ARG A 1 185 ? 71.719 1.252 35.744 1.00 80.25 185 ARG A CA 1
ATOM 1419 C C . ARG A 1 185 ? 72.522 -0.020 36.008 1.00 80.25 185 ARG A C 1
ATOM 1421 O O . ARG A 1 185 ? 73.709 0.079 36.294 1.00 80.25 185 ARG A O 1
ATOM 1428 N N . GLU A 1 186 ? 71.921 -1.200 35.854 1.00 83.62 186 GLU A N 1
ATOM 1429 C CA . GLU A 1 186 ? 72.621 -2.481 36.038 1.00 83.62 186 GLU A CA 1
ATOM 1430 C C . GLU A 1 186 ? 73.749 -2.696 35.006 1.00 83.62 186 GLU A C 1
ATOM 1432 O O . GLU A 1 186 ? 74.747 -3.348 35.316 1.00 83.62 186 GLU A O 1
ATOM 1437 N N . LEU A 1 187 ? 73.640 -2.118 33.803 1.00 84.31 187 LEU A N 1
ATOM 1438 C CA . LEU A 1 187 ? 74.720 -2.066 32.808 1.00 84.31 187 LEU A CA 1
ATOM 1439 C C . LEU A 1 187 ? 75.778 -0.999 33.153 1.00 84.31 187 LEU A C 1
ATOM 1441 O O . LEU A 1 187 ? 76.978 -1.273 33.059 1.00 84.31 187 LEU A O 1
ATOM 1445 N N . GLY A 1 188 ? 75.355 0.178 33.622 1.00 84.06 188 GLY A N 1
ATOM 1446 C CA . GLY A 1 188 ? 76.236 1.261 34.068 1.00 84.06 188 GLY A CA 1
ATOM 1447 C C . GLY A 1 188 ? 77.123 0.875 35.257 1.00 84.06 188 GLY A C 1
ATOM 1448 O O . GLY A 1 188 ? 78.327 1.132 35.227 1.00 84.06 188 GLY A O 1
ATOM 1449 N N . ASP A 1 189 ? 76.570 0.166 36.246 1.00 84.00 189 ASP A N 1
ATOM 1450 C CA . ASP A 1 189 ? 77.302 -0.399 37.394 1.00 84.00 189 ASP A CA 1
ATOM 1451 C C . ASP A 1 189 ? 78.346 -1.457 36.973 1.00 84.00 189 ASP A C 1
ATOM 1453 O O . ASP A 1 189 ? 79.318 -1.709 37.689 1.00 84.00 189 ASP A O 1
ATOM 1457 N N . LEU A 1 190 ? 78.186 -2.056 35.786 1.00 83.44 190 LEU A N 1
ATOM 1458 C CA . LEU A 1 190 ? 79.153 -2.964 35.157 1.00 83.44 190 LEU A CA 1
ATOM 1459 C C . LEU A 1 190 ? 80.137 -2.243 34.212 1.00 83.44 190 LEU A C 1
ATOM 1461 O O . LEU A 1 190 ? 80.955 -2.896 33.562 1.00 83.44 190 LEU A O 1
ATOM 1465 N N . GLY A 1 191 ? 80.086 -0.909 34.138 1.00 83.25 191 GLY A N 1
ATOM 1466 C CA . GLY A 1 191 ? 80.955 -0.074 33.301 1.00 83.25 191 GLY A CA 1
ATOM 1467 C C . GLY A 1 191 ? 80.517 0.061 31.838 1.00 83.25 191 GLY A C 1
ATOM 1468 O O . GLY A 1 191 ? 81.239 0.666 31.041 1.00 83.25 191 GLY A O 1
ATOM 1469 N N . VAL A 1 192 ? 79.348 -0.474 31.470 1.00 87.75 192 VAL A N 1
ATOM 1470 C CA . VAL A 1 192 ? 78.773 -0.371 30.122 1.00 87.75 192 VAL A CA 1
ATOM 1471 C C . VAL A 1 192 ? 77.965 0.923 30.040 1.00 87.75 192 VAL A C 1
ATOM 1473 O O . VAL A 1 192 ? 76.863 1.024 30.565 1.00 87.75 192 VAL A O 1
ATOM 1476 N N . THR A 1 193 ? 78.540 1.935 29.393 1.00 84.88 193 THR A N 1
ATOM 1477 C CA . THR A 1 193 ? 77.996 3.307 29.318 1.00 84.88 193 THR A CA 1
ATOM 1478 C C . THR A 1 193 ? 77.764 3.793 27.884 1.00 84.88 193 THR A C 1
ATOM 1480 O O . THR A 1 193 ? 77.114 4.818 27.677 1.00 84.88 193 THR A O 1
ATOM 1483 N N . ARG A 1 194 ? 78.265 3.055 26.884 1.00 88.88 194 ARG A N 1
ATOM 1484 C CA . ARG A 1 194 ? 78.124 3.346 25.449 1.00 88.88 194 ARG A CA 1
ATOM 1485 C C . ARG A 1 194 ? 77.561 2.150 24.692 1.00 88.88 194 ARG A C 1
ATOM 1487 O O . ARG A 1 194 ? 77.837 1.006 25.055 1.00 88.88 194 ARG A O 1
ATOM 1494 N N . ILE A 1 195 ? 76.846 2.404 23.597 1.00 88.12 195 ILE A N 1
ATOM 1495 C CA . ILE A 1 195 ? 76.233 1.348 22.779 1.00 88.12 195 ILE A CA 1
ATOM 1496 C C . ILE A 1 195 ? 77.304 0.405 22.197 1.00 88.12 195 ILE A C 1
ATOM 1498 O O . ILE A 1 195 ? 77.119 -0.806 22.252 1.00 88.12 195 ILE A O 1
ATOM 1502 N N . GLY A 1 196 ? 78.477 0.900 21.778 1.00 84.50 196 GLY A N 1
ATOM 1503 C CA . GLY A 1 196 ? 79.592 0.036 21.340 1.00 84.50 196 GLY A CA 1
ATOM 1504 C C . GLY A 1 196 ? 80.092 -0.953 22.397 1.00 84.50 196 GLY A C 1
ATOM 1505 O O . GLY A 1 196 ? 80.434 -2.091 22.081 1.00 84.50 196 GLY A O 1
ATOM 1506 N N . GLN A 1 197 ? 80.087 -0.556 23.675 1.00 88.69 197 GLN A N 1
ATOM 1507 C CA . GLN A 1 197 ? 80.465 -1.447 24.779 1.00 88.69 197 GLN A CA 1
ATOM 1508 C C . GLN A 1 197 ? 79.420 -2.549 24.994 1.00 88.69 197 GLN A C 1
ATOM 1510 O O . GLN A 1 197 ? 79.786 -3.667 25.344 1.00 88.69 197 GLN A O 1
ATOM 1515 N N . LEU A 1 198 ? 78.139 -2.247 24.756 1.00 86.94 198 LEU A N 1
ATOM 1516 C CA . LEU A 1 198 ? 77.056 -3.227 24.791 1.00 86.94 198 LEU A CA 1
ATOM 1517 C C . LEU A 1 198 ? 77.113 -4.182 23.584 1.00 86.94 198 LEU A C 1
ATOM 1519 O O . LEU A 1 198 ? 76.993 -5.392 23.764 1.00 86.94 198 LEU A O 1
ATOM 1523 N N . LEU A 1 199 ? 77.343 -3.660 22.373 1.00 84.88 199 LEU A N 1
ATOM 1524 C CA . LEU A 1 199 ? 77.464 -4.450 21.136 1.00 84.88 199 LEU A CA 1
ATOM 1525 C C . LEU A 1 199 ? 78.648 -5.433 21.161 1.00 84.88 199 LEU A C 1
ATOM 1527 O O . LEU A 1 199 ? 78.611 -6.454 20.476 1.00 84.88 199 LEU A O 1
ATOM 1531 N N . ALA A 1 200 ? 79.674 -5.155 21.971 1.00 84.62 200 ALA A N 1
ATOM 1532 C CA . ALA A 1 200 ? 80.813 -6.043 22.194 1.00 84.62 200 ALA A CA 1
ATOM 1533 C C . ALA A 1 200 ? 80.531 -7.217 23.163 1.00 84.62 200 ALA A C 1
ATOM 1535 O O . ALA A 1 200 ? 81.383 -8.098 23.308 1.00 84.62 200 ALA A O 1
ATOM 1536 N N . LEU A 1 201 ? 79.374 -7.257 23.842 1.00 84.00 201 LEU A N 1
ATOM 1537 C CA . LEU A 1 201 ? 79.018 -8.352 24.752 1.00 84.00 201 LEU A CA 1
ATOM 1538 C C . LEU A 1 201 ? 78.402 -9.557 24.007 1.00 84.00 201 LEU A C 1
ATOM 1540 O O . LEU A 1 201 ? 77.685 -9.372 23.022 1.00 84.00 201 LEU A O 1
ATOM 1544 N N . PRO A 1 202 ? 78.604 -10.808 24.480 1.00 80.06 202 PRO A N 1
ATOM 1545 C CA . PRO A 1 202 ? 78.005 -11.988 23.855 1.00 80.06 202 PRO A CA 1
ATOM 1546 C C . PRO A 1 202 ? 76.471 -11.959 23.946 1.00 80.06 202 PRO A C 1
ATOM 1548 O O . PRO A 1 202 ? 75.892 -12.184 25.014 1.00 80.06 202 PRO A O 1
ATOM 1551 N N . SER A 1 203 ? 75.805 -11.704 22.818 1.00 71.12 203 SER A N 1
ATOM 1552 C CA . SER A 1 203 ? 74.349 -11.498 22.730 1.00 71.12 203 SER A CA 1
ATOM 1553 C C . SER A 1 203 ? 73.512 -12.671 23.253 1.00 71.12 203 SER A C 1
ATOM 1555 O O . SER A 1 203 ? 72.416 -12.461 23.763 1.00 71.12 203 SER A O 1
ATOM 1557 N N . ASN A 1 204 ? 74.046 -13.894 23.221 1.00 76.25 204 ASN A N 1
ATOM 1558 C CA . ASN A 1 204 ? 73.429 -15.094 23.795 1.00 76.25 204 ASN A CA 1
ATOM 1559 C C . ASN A 1 204 ? 73.434 -15.141 25.338 1.00 76.25 204 ASN A C 1
ATOM 1561 O O . ASN A 1 204 ? 72.787 -16.009 25.916 1.00 76.25 204 ASN A O 1
ATOM 1565 N N . THR A 1 205 ? 74.164 -14.248 26.014 1.00 76.62 205 THR A N 1
ATOM 1566 C CA . THR A 1 205 ? 74.234 -14.183 27.488 1.00 76.62 205 THR A CA 1
ATOM 1567 C C . THR A 1 205 ? 73.440 -13.023 28.093 1.00 76.62 205 THR A C 1
ATOM 1569 O O . THR A 1 205 ? 73.141 -13.058 29.285 1.00 76.62 205 THR A O 1
ATOM 1572 N N . LEU A 1 206 ? 73.054 -12.027 27.285 1.00 80.88 206 LEU A N 1
ATOM 1573 C CA . LEU A 1 206 ? 72.313 -10.848 27.745 1.00 80.88 206 LEU A CA 1
ATOM 1574 C C . LEU A 1 206 ? 70.889 -11.178 28.256 1.00 80.88 206 LEU A C 1
ATOM 1576 O O . LEU A 1 206 ? 70.579 -10.741 29.368 1.00 80.88 206 LEU A O 1
ATOM 1580 N N . PRO A 1 207 ? 70.057 -12.001 27.571 1.00 81.25 207 PRO A N 1
ATOM 1581 C CA . PRO A 1 207 ? 68.690 -12.297 28.023 1.00 81.25 207 PRO A CA 1
ATOM 1582 C C . PRO A 1 207 ? 68.626 -12.925 29.415 1.00 81.25 207 PRO A C 1
ATOM 1584 O O . PRO A 1 207 ? 67.811 -12.538 30.248 1.00 81.25 207 PRO A O 1
ATOM 1587 N N . HIS A 1 208 ? 69.552 -13.842 29.709 1.00 78.06 208 HIS A N 1
ATOM 1588 C CA . HIS A 1 208 ? 69.628 -14.547 30.992 1.00 78.06 208 HIS A CA 1
ATOM 1589 C C . HIS A 1 208 ? 69.962 -13.649 32.194 1.00 78.06 208 HIS A C 1
ATOM 1591 O O . HIS A 1 208 ? 69.872 -14.117 33.329 1.00 78.06 208 HIS A O 1
ATOM 1597 N N . ARG A 1 209 ? 70.381 -12.397 31.967 1.00 75.50 209 ARG A N 1
ATOM 1598 C CA . ARG A 1 209 ? 70.809 -11.472 33.026 1.00 75.50 209 ARG A CA 1
ATOM 1599 C C . ARG A 1 209 ? 70.030 -10.158 33.055 1.00 75.50 209 ARG A C 1
ATOM 1601 O O . ARG A 1 209 ? 69.825 -9.635 34.143 1.00 75.50 209 ARG A O 1
ATOM 1608 N N . PHE A 1 210 ? 69.594 -9.661 31.899 1.00 77.88 210 PHE A N 1
ATOM 1609 C CA . PHE A 1 210 ? 68.947 -8.351 31.745 1.00 77.88 210 PHE A CA 1
ATOM 1610 C C . PHE A 1 210 ? 67.577 -8.418 31.044 1.00 77.88 210 PHE A C 1
ATOM 1612 O O . PHE A 1 210 ? 66.979 -7.383 30.765 1.00 77.88 210 PHE A O 1
ATOM 1619 N N . GLY A 1 211 ? 67.077 -9.623 30.745 1.00 78.62 211 GLY A N 1
ATOM 1620 C CA . GLY A 1 211 ? 65.854 -9.823 29.968 1.00 78.62 211 GLY A CA 1
ATOM 1621 C C . GLY A 1 211 ? 66.028 -9.562 28.468 1.00 78.62 211 GLY A C 1
ATOM 1622 O O . GLY A 1 211 ? 67.081 -9.128 27.993 1.00 78.62 211 GLY A O 1
ATOM 1623 N N . ASP A 1 212 ? 64.978 -9.856 27.703 1.00 82.88 212 ASP A N 1
ATOM 1624 C CA . ASP A 1 212 ? 65.008 -9.797 26.237 1.00 82.88 212 ASP A CA 1
ATOM 1625 C C . ASP A 1 212 ? 65.005 -8.370 25.658 1.00 82.88 212 ASP A C 1
ATOM 1627 O O . ASP A 1 212 ? 65.334 -8.210 24.482 1.00 82.88 212 ASP A O 1
ATOM 1631 N N . ASP A 1 213 ? 64.696 -7.329 26.447 1.00 82.06 213 ASP A N 1
ATOM 1632 C CA . ASP A 1 213 ? 64.699 -5.919 26.001 1.00 82.06 213 ASP A CA 1
ATOM 1633 C C . ASP A 1 213 ? 66.051 -5.526 25.388 1.00 82.06 213 ASP A C 1
ATOM 1635 O O . ASP A 1 213 ? 66.110 -5.068 24.249 1.00 82.06 213 ASP A O 1
ATOM 1639 N N . VAL A 1 214 ? 67.160 -5.831 26.071 1.00 83.44 214 VAL A N 1
ATOM 1640 C CA . VAL A 1 214 ? 68.516 -5.495 25.603 1.00 83.44 214 VAL A CA 1
ATOM 1641 C C . VAL A 1 214 ? 68.805 -6.068 24.213 1.00 83.44 214 VAL A C 1
ATOM 1643 O O . VAL A 1 214 ? 69.312 -5.368 23.336 1.00 83.44 214 VAL A O 1
ATOM 1646 N N . VAL A 1 215 ? 68.455 -7.337 23.982 1.00 84.62 215 VAL A N 1
ATOM 1647 C CA . VAL A 1 215 ? 68.646 -7.983 22.674 1.00 84.62 215 VAL A CA 1
ATOM 1648 C C . VAL A 1 215 ? 67.638 -7.456 21.654 1.00 84.62 215 VAL A C 1
ATOM 1650 O O . VAL A 1 215 ? 68.004 -7.237 20.502 1.00 84.62 215 VAL A O 1
ATOM 1653 N N . THR A 1 216 ? 66.402 -7.180 22.068 1.00 86.06 216 THR A N 1
ATOM 1654 C CA . THR A 1 216 ? 65.368 -6.565 21.225 1.00 86.06 216 THR A CA 1
ATOM 1655 C C . THR A 1 216 ? 65.840 -5.211 20.693 1.00 86.06 216 THR A C 1
ATOM 1657 O O . THR A 1 216 ? 65.796 -4.996 19.482 1.00 86.06 216 THR A O 1
ATOM 1660 N N . ARG A 1 217 ? 66.397 -4.341 21.547 1.00 86.44 217 ARG A N 1
ATOM 1661 C CA . ARG A 1 217 ? 66.916 -3.026 21.142 1.00 86.44 217 ARG A CA 1
ATOM 1662 C C . ARG A 1 217 ? 68.144 -3.107 20.242 1.00 86.44 217 ARG A C 1
ATOM 1664 O O . ARG A 1 217 ? 68.207 -2.377 19.259 1.00 86.44 217 ARG A O 1
ATOM 1671 N N . ILE A 1 218 ? 69.085 -4.018 20.510 1.00 85.25 218 ILE A N 1
ATOM 1672 C CA . ILE A 1 218 ? 70.241 -4.256 19.621 1.00 85.25 218 ILE A CA 1
ATOM 1673 C C . ILE A 1 218 ? 69.774 -4.687 18.221 1.00 85.25 218 ILE A C 1
ATOM 1675 O O . ILE A 1 218 ? 70.262 -4.178 17.211 1.00 85.25 218 ILE A O 1
ATOM 1679 N N . ARG A 1 219 ? 68.801 -5.603 18.150 1.00 85.94 219 ARG A N 1
ATOM 1680 C CA . ARG A 1 219 ? 68.264 -6.113 16.880 1.00 85.94 219 ARG A CA 1
ATOM 1681 C C . ARG A 1 219 ? 67.434 -5.064 16.138 1.00 85.94 219 ARG A C 1
ATOM 1683 O O . ARG A 1 219 ? 67.530 -4.983 14.916 1.00 85.94 219 ARG A O 1
ATOM 1690 N N . GLN A 1 220 ? 66.698 -4.219 16.859 1.00 86.94 220 GLN A N 1
ATOM 1691 C CA . GLN A 1 220 ? 66.027 -3.045 16.297 1.00 86.94 220 GLN A CA 1
ATOM 1692 C C . GLN A 1 220 ? 67.030 -2.035 15.720 1.00 86.94 220 GLN A C 1
ATOM 1694 O O . GLN A 1 220 ? 66.897 -1.637 14.566 1.00 86.94 220 GLN A O 1
ATOM 1699 N N . LEU A 1 221 ? 68.094 -1.698 16.460 1.00 86.31 221 LEU A N 1
ATOM 1700 C CA . LEU A 1 221 ? 69.121 -0.738 16.033 1.00 86.31 221 LEU A CA 1
ATOM 1701 C C . LEU A 1 221 ? 69.785 -1.145 14.707 1.00 86.31 221 LEU A C 1
ATOM 1703 O O . LEU A 1 221 ? 69.966 -0.313 13.817 1.00 86.31 221 LEU A O 1
ATOM 1707 N N . ARG A 1 222 ? 70.091 -2.438 14.547 1.00 84.31 222 ARG A N 1
ATOM 1708 C CA . ARG A 1 222 ? 70.659 -3.004 13.311 1.00 84.31 222 ARG A CA 1
ATOM 1709 C C . ARG A 1 222 ? 69.665 -3.128 12.151 1.00 84.31 222 ARG A C 1
ATOM 1711 O O . ARG A 1 222 ? 70.093 -3.282 11.006 1.00 84.31 222 ARG A O 1
ATOM 1718 N N . GLY A 1 223 ? 68.361 -3.067 12.423 1.00 77.62 223 GLY A N 1
ATOM 1719 C CA . GLY A 1 223 ? 67.299 -3.369 11.459 1.00 77.62 223 GLY A CA 1
ATOM 1720 C C . GLY A 1 223 ? 67.030 -4.870 11.264 1.00 77.62 223 GLY A C 1
ATOM 1721 O O . GLY A 1 223 ? 66.378 -5.248 10.296 1.00 77.62 223 GLY A O 1
ATOM 1722 N N . GLU A 1 224 ? 67.506 -5.735 12.169 1.00 85.44 224 GLU A N 1
ATOM 1723 C CA . GLU A 1 224 ? 67.151 -7.168 12.207 1.00 85.44 224 GLU A CA 1
ATOM 1724 C C . GLU A 1 224 ? 65.712 -7.415 12.702 1.00 85.44 224 GLU A C 1
ATOM 1726 O O . GLU A 1 224 ? 65.183 -8.523 12.575 1.00 85.44 224 GLU A O 1
ATOM 1731 N N . LEU A 1 225 ? 65.114 -6.408 13.339 1.00 84.00 225 LEU A N 1
ATOM 1732 C CA . LEU A 1 225 ? 63.761 -6.395 13.877 1.00 84.00 225 LEU A CA 1
ATOM 1733 C C . LEU A 1 225 ? 63.171 -4.998 13.649 1.00 84.00 225 LEU A C 1
ATOM 1735 O O . LEU A 1 225 ? 63.863 -4.003 13.838 1.00 84.00 225 LEU A O 1
ATOM 1739 N N . VAL A 1 226 ? 61.905 -4.909 13.247 1.00 78.94 226 VAL A N 1
ATOM 1740 C CA . VAL A 1 226 ? 61.224 -3.616 13.079 1.00 78.94 226 VAL A CA 1
ATOM 1741 C C . VAL A 1 226 ? 60.742 -3.113 14.447 1.00 78.94 226 VAL A C 1
ATOM 1743 O O . VAL A 1 226 ? 60.212 -3.882 15.247 1.00 78.94 226 VAL A O 1
ATOM 1746 N N . GLU A 1 227 ? 60.943 -1.826 14.731 1.00 79.06 227 GLU A N 1
ATOM 1747 C CA . GLU A 1 227 ? 60.279 -1.119 15.833 1.00 79.06 227 GLU A CA 1
ATOM 1748 C C . GLU A 1 227 ? 59.015 -0.456 15.263 1.00 79.06 227 GLU A C 1
ATOM 1750 O O . GLU A 1 227 ? 59.109 0.430 14.411 1.00 79.06 227 GLU A O 1
ATOM 1755 N N . ASP A 1 228 ? 57.834 -0.927 15.674 1.00 70.00 228 ASP A N 1
ATOM 1756 C CA . ASP A 1 228 ? 56.554 -0.407 15.181 1.00 70.00 228 ASP A CA 1
ATOM 1757 C C . ASP A 1 228 ? 56.179 0.912 15.870 1.00 70.00 228 ASP A C 1
ATOM 1759 O O . ASP A 1 228 ? 55.985 0.981 17.087 1.00 70.00 228 ASP A O 1
ATOM 1763 N N . PHE A 1 229 ? 56.012 1.955 15.057 1.00 71.25 229 PHE A N 1
ATOM 1764 C CA . PHE A 1 229 ? 55.539 3.279 15.461 1.00 71.25 229 PHE A CA 1
ATOM 1765 C C . PHE A 1 229 ? 54.152 3.548 14.864 1.00 71.25 229 PHE A C 1
ATOM 1767 O O . PHE A 1 229 ? 53.865 3.133 13.741 1.00 71.25 229 PHE A O 1
ATOM 1774 N N . GLU A 1 230 ? 53.290 4.262 15.594 1.00 65.50 230 GLU A N 1
ATOM 1775 C CA . GLU A 1 230 ? 51.924 4.559 15.145 1.00 65.50 230 GLU A CA 1
ATOM 1776 C C . GLU A 1 230 ? 51.939 5.533 13.959 1.00 65.50 230 GLU A C 1
ATOM 1778 O O . GLU A 1 230 ? 52.357 6.687 14.093 1.00 65.50 230 GLU A O 1
ATOM 1783 N N . ALA A 1 231 ? 51.472 5.065 12.799 1.00 74.75 231 ALA A N 1
ATOM 1784 C CA . ALA A 1 231 ? 51.297 5.892 11.612 1.00 74.75 231 ALA A CA 1
ATOM 1785 C C . ALA A 1 231 ? 50.184 6.926 11.835 1.00 74.75 231 ALA A C 1
ATOM 1787 O O . ALA A 1 231 ? 49.025 6.576 12.074 1.00 74.75 231 ALA A O 1
ATOM 1788 N N . TRP A 1 232 ? 50.546 8.202 11.733 1.00 78.94 232 TRP A N 1
ATOM 1789 C CA . TRP A 1 232 ? 49.612 9.314 11.766 1.00 78.94 232 TRP A CA 1
ATOM 1790 C C . TRP A 1 232 ? 48.865 9.406 10.434 1.00 78.94 232 TRP A C 1
ATOM 1792 O O . TRP A 1 232 ? 49.429 9.177 9.363 1.00 78.94 232 TRP A O 1
ATOM 1802 N N . LYS A 1 233 ? 47.580 9.755 10.495 1.00 66.31 233 LYS A N 1
ATOM 1803 C CA . LYS A 1 233 ? 46.738 9.973 9.317 1.00 66.31 233 LYS A CA 1
ATOM 1804 C C . LYS A 1 233 ? 45.995 11.298 9.480 1.00 66.31 233 LYS A C 1
ATOM 1806 O O . LYS A 1 233 ? 45.427 11.515 10.551 1.00 66.31 233 LYS A O 1
ATOM 1811 N N . PRO A 1 234 ? 45.952 12.161 8.451 1.00 62.19 234 PRO A N 1
ATOM 1812 C CA . PRO A 1 234 ? 45.171 13.387 8.514 1.00 62.19 234 PRO A CA 1
ATOM 1813 C C . PRO A 1 234 ? 43.678 13.060 8.614 1.00 62.19 234 PRO A C 1
ATOM 1815 O O . PRO A 1 234 ? 43.155 12.260 7.834 1.00 62.19 234 PRO A O 1
ATOM 1818 N N . VAL A 1 235 ? 42.981 13.718 9.541 1.00 57.19 235 VAL A N 1
ATOM 1819 C CA . VAL A 1 235 ? 41.515 13.706 9.580 1.00 57.19 235 VAL A CA 1
ATOM 1820 C C . VAL A 1 235 ? 41.012 14.499 8.375 1.00 57.19 235 VAL A C 1
ATOM 1822 O O . VAL A 1 235 ? 41.262 15.696 8.258 1.00 57.19 235 VAL A O 1
ATOM 1825 N N . GLN A 1 236 ? 40.320 13.834 7.453 1.00 60.03 236 GLN A N 1
ATOM 1826 C CA . GLN A 1 236 ? 39.617 14.519 6.369 1.00 60.03 236 GLN A CA 1
ATOM 1827 C C . GLN A 1 236 ? 38.335 15.139 6.931 1.00 60.03 236 GLN A C 1
ATOM 1829 O O . GLN A 1 236 ? 37.604 14.457 7.640 1.00 60.03 236 GLN A O 1
ATOM 1834 N N . HIS A 1 237 ? 38.012 16.386 6.592 1.00 71.31 237 HIS A N 1
ATOM 1835 C CA . HIS A 1 237 ? 36.714 16.978 6.933 1.00 71.31 237 HIS A CA 1
ATOM 1836 C C . HIS A 1 237 ? 35.798 16.945 5.708 1.00 71.31 237 HIS A C 1
ATOM 1838 O O . HIS A 1 237 ? 36.141 17.488 4.656 1.00 71.31 237 HIS A O 1
ATOM 1844 N N . ILE A 1 238 ? 34.630 16.318 5.845 1.00 80.50 238 ILE A N 1
ATOM 1845 C CA . ILE A 1 238 ? 33.607 16.287 4.794 1.00 80.50 238 ILE A CA 1
ATOM 1846 C C . ILE A 1 238 ? 32.709 17.510 4.999 1.00 80.50 238 ILE A C 1
ATOM 1848 O O . ILE A 1 238 ? 32.259 17.766 6.114 1.00 80.50 238 ILE A O 1
ATOM 1852 N N . ARG A 1 239 ? 32.492 18.304 3.947 1.00 85.19 239 ARG A N 1
ATOM 1853 C CA . ARG A 1 239 ? 31.744 19.568 4.014 1.00 85.19 239 ARG A CA 1
ATOM 1854 C C . ARG A 1 239 ? 30.849 19.759 2.801 1.00 85.19 239 ARG A C 1
ATOM 1856 O O . ARG A 1 239 ? 31.239 19.389 1.695 1.00 85.19 239 ARG A O 1
ATOM 1863 N N . GLU A 1 240 ? 29.729 20.433 3.019 1.00 90.12 240 GLU A N 1
ATOM 1864 C CA . GLU A 1 240 ? 28.854 20.966 1.983 1.00 90.12 240 GLU A CA 1
ATOM 1865 C C . GLU A 1 240 ? 28.508 22.432 2.231 1.00 90.12 240 GLU A C 1
ATOM 1867 O O . GLU A 1 240 ? 28.494 22.903 3.371 1.00 90.12 240 GLU A O 1
ATOM 1872 N N . ARG A 1 241 ? 28.217 23.149 1.142 1.00 92.12 241 ARG A N 1
ATOM 1873 C CA . ARG A 1 241 ? 27.738 24.534 1.153 1.00 92.12 241 ARG A CA 1
ATOM 1874 C C . ARG A 1 241 ? 26.606 24.693 0.145 1.00 92.12 241 ARG A C 1
ATOM 1876 O O . ARG A 1 241 ? 26.719 24.247 -0.991 1.00 92.12 241 ARG A O 1
ATOM 1883 N N . LEU A 1 242 ? 25.539 25.357 0.575 1.00 92.31 242 LEU A N 1
ATOM 1884 C CA . LEU A 1 242 ? 24.361 25.688 -0.213 1.00 92.31 242 LEU A CA 1
ATOM 1885 C C . LEU A 1 242 ? 24.092 27.189 -0.096 1.00 92.31 242 LEU A C 1
ATOM 1887 O O . LEU A 1 242 ? 23.589 27.664 0.923 1.00 92.31 242 LEU A O 1
ATOM 1891 N N . ASP A 1 243 ? 24.436 27.943 -1.134 1.00 90.75 243 ASP A N 1
ATOM 1892 C CA . ASP A 1 243 ? 24.123 29.370 -1.222 1.00 90.75 243 ASP A CA 1
ATOM 1893 C C . ASP A 1 243 ? 22.624 29.574 -1.515 1.00 90.75 243 ASP A C 1
ATOM 1895 O O . ASP A 1 243 ? 22.018 28.840 -2.302 1.00 90.75 243 ASP A O 1
ATOM 1899 N N . PHE A 1 244 ? 21.993 30.567 -0.883 1.00 87.88 244 PHE A N 1
ATOM 1900 C CA . PHE A 1 244 ? 20.602 30.917 -1.179 1.00 87.88 244 PHE A CA 1
ATOM 1901 C C . PHE A 1 244 ? 20.522 31.732 -2.481 1.00 87.88 244 PHE A C 1
ATOM 1903 O O . PHE A 1 244 ? 21.413 32.509 -2.808 1.00 87.88 244 PHE A O 1
ATOM 1910 N N . THR A 1 245 ? 19.393 31.654 -3.197 1.00 81.19 245 THR A N 1
ATOM 1911 C CA . THR A 1 245 ? 19.133 32.471 -4.407 1.00 81.19 245 THR A CA 1
ATOM 1912 C C . THR A 1 245 ? 19.045 33.985 -4.141 1.00 81.19 245 THR A C 1
ATOM 1914 O O . THR A 1 245 ? 18.854 34.775 -5.062 1.00 81.19 245 THR A O 1
ATOM 1917 N N . GLY A 1 246 ? 19.119 34.381 -2.873 1.00 83.25 246 GLY A N 1
ATOM 1918 C CA . GLY A 1 246 ? 19.155 35.739 -2.345 1.00 83.25 246 GLY A CA 1
ATOM 1919 C C . GLY A 1 246 ? 19.000 35.678 -0.818 1.00 83.25 246 GLY A C 1
ATOM 1920 O O . GLY A 1 246 ? 18.431 34.695 -0.329 1.00 83.25 246 GLY A O 1
ATOM 1921 N N . PRO A 1 247 ? 19.476 36.682 -0.057 1.00 89.00 247 PRO A N 1
ATOM 1922 C CA . PRO A 1 247 ? 19.418 36.653 1.402 1.00 89.00 247 PRO A CA 1
ATOM 1923 C C . PRO A 1 247 ? 18.007 36.390 1.937 1.00 89.00 247 PRO A C 1
ATOM 1925 O O . PRO A 1 247 ? 17.027 36.956 1.442 1.00 89.00 247 PRO A O 1
ATOM 1928 N N . THR A 1 248 ? 17.884 35.540 2.957 1.00 89.56 248 THR A N 1
ATOM 1929 C CA . THR A 1 248 ? 16.576 35.166 3.507 1.00 89.56 248 THR A CA 1
ATOM 1930 C C . THR A 1 248 ? 16.573 35.024 5.023 1.00 89.56 248 THR A C 1
ATOM 1932 O O . THR A 1 248 ? 17.546 34.589 5.625 1.00 89.56 248 THR A O 1
ATOM 1935 N N . ASN A 1 249 ? 15.431 35.345 5.627 1.00 88.19 249 ASN A N 1
ATOM 1936 C CA . ASN A 1 249 ? 15.100 35.086 7.030 1.00 88.19 249 ASN A CA 1
ATOM 1937 C C . ASN A 1 249 ? 13.885 34.140 7.172 1.00 88.19 249 ASN A C 1
ATOM 1939 O O . ASN A 1 249 ? 13.347 33.943 8.260 1.00 88.19 249 ASN A O 1
ATOM 1943 N N . ARG A 1 250 ? 13.406 33.553 6.062 1.00 88.94 250 ARG A N 1
ATOM 1944 C CA . ARG A 1 250 ? 12.200 32.712 6.050 1.00 88.94 250 ARG A CA 1
ATOM 1945 C C . ARG A 1 250 ? 12.495 31.328 6.612 1.00 88.94 250 ARG A C 1
ATOM 1947 O O . ARG A 1 250 ? 13.106 30.510 5.932 1.00 88.94 250 ARG A O 1
ATOM 1954 N N . PHE A 1 251 ? 11.965 31.033 7.796 1.00 86.06 251 PHE A N 1
ATOM 1955 C CA . PHE A 1 251 ? 12.140 29.756 8.501 1.00 86.06 251 PHE A CA 1
ATOM 1956 C C . PHE A 1 251 ? 11.936 28.507 7.616 1.00 86.06 251 PHE A C 1
ATOM 1958 O O . PHE A 1 251 ? 12.722 27.565 7.680 1.00 86.06 251 PHE A O 1
ATOM 1965 N N . THR A 1 252 ? 10.945 28.516 6.716 1.00 85.50 252 THR A N 1
ATOM 1966 C CA . THR A 1 252 ? 10.698 27.420 5.760 1.00 85.50 252 THR A CA 1
ATOM 1967 C C . THR A 1 252 ? 11.825 27.221 4.740 1.00 85.50 252 THR A C 1
ATOM 1969 O O . THR A 1 252 ? 12.150 26.078 4.423 1.00 85.50 252 THR A O 1
ATOM 1972 N N . SER A 1 253 ? 12.462 28.296 4.263 1.00 88.00 253 SER A N 1
ATOM 1973 C CA . SER A 1 253 ? 13.647 28.227 3.395 1.00 88.00 253 SER A CA 1
ATOM 1974 C C . SER A 1 253 ? 14.862 27.672 4.145 1.00 88.00 253 SER A C 1
ATOM 1976 O O . SER A 1 253 ? 15.625 26.886 3.588 1.00 88.00 253 SER A O 1
ATOM 1978 N N . LEU A 1 254 ? 15.027 28.051 5.416 1.00 90.62 254 LEU A N 1
ATOM 1979 C CA . LEU A 1 254 ? 16.136 27.600 6.263 1.00 90.62 254 LEU A CA 1
ATOM 1980 C C . LEU A 1 254 ? 16.009 26.096 6.578 1.00 90.62 254 LEU A C 1
ATOM 1982 O O . LEU A 1 254 ? 16.969 25.346 6.407 1.00 90.62 254 LEU A O 1
ATOM 1986 N N . LEU A 1 255 ? 14.798 25.623 6.905 1.00 91.31 255 LEU A N 1
ATOM 1987 C CA . LEU A 1 255 ? 14.505 24.190 7.055 1.00 91.31 255 LEU A CA 1
ATOM 1988 C C . LEU A 1 255 ? 14.669 23.390 5.753 1.00 91.31 255 LEU A C 1
ATOM 1990 O O . LEU A 1 255 ? 15.068 22.226 5.798 1.00 91.31 255 LEU A O 1
ATOM 1994 N N . PHE A 1 256 ? 14.375 23.984 4.592 1.00 90.94 256 PHE A N 1
ATOM 1995 C CA . PHE A 1 256 ? 14.620 23.334 3.302 1.00 90.94 256 PHE A CA 1
ATOM 1996 C C . PHE A 1 256 ? 16.122 23.129 3.053 1.00 90.94 256 PHE A C 1
ATOM 1998 O O . PHE A 1 256 ? 16.525 22.016 2.717 1.00 90.94 256 PHE A O 1
ATOM 2005 N N . MET A 1 257 ? 16.956 24.149 3.298 1.00 91.69 257 MET A N 1
ATOM 2006 C CA . MET A 1 257 ? 18.413 24.018 3.157 1.00 91.69 257 MET A CA 1
ATOM 2007 C C . MET A 1 257 ? 19.027 23.036 4.161 1.00 91.69 257 MET A C 1
ATOM 2009 O O . MET A 1 257 ? 19.919 22.285 3.778 1.00 91.69 257 MET A O 1
ATOM 2013 N N . ILE A 1 258 ? 18.515 22.952 5.396 1.00 92.56 258 ILE A N 1
ATOM 2014 C CA . ILE A 1 258 ? 18.933 21.916 6.361 1.00 92.56 258 ILE A CA 1
ATOM 2015 C C . ILE A 1 258 ? 18.715 20.507 5.792 1.00 92.56 258 ILE A C 1
ATOM 2017 O O . ILE A 1 258 ? 19.601 19.660 5.890 1.00 92.56 258 ILE A O 1
ATOM 2021 N N . ARG A 1 259 ? 17.559 20.252 5.165 1.00 93.19 259 ARG A N 1
ATOM 2022 C CA . ARG A 1 259 ? 17.238 18.944 4.566 1.00 93.19 259 ARG A CA 1
ATOM 2023 C C . ARG A 1 259 ? 18.087 18.650 3.326 1.00 93.19 259 ARG A C 1
ATOM 2025 O O . ARG A 1 259 ? 18.577 17.537 3.191 1.00 93.19 259 ARG A O 1
ATOM 2032 N N . GLN A 1 260 ? 18.301 19.641 2.459 1.00 92.69 260 GLN A N 1
ATOM 2033 C CA . GLN A 1 260 ? 19.186 19.511 1.293 1.00 92.69 260 GLN A CA 1
ATOM 2034 C C . GLN A 1 260 ? 20.639 19.241 1.713 1.00 92.69 260 GLN A C 1
ATOM 2036 O O . GLN A 1 260 ? 21.252 18.289 1.241 1.00 92.69 260 GLN A O 1
ATOM 2041 N N . GLY A 1 261 ? 21.179 20.025 2.652 1.00 92.44 261 GLY A N 1
ATOM 2042 C CA . GLY A 1 261 ? 22.551 19.865 3.137 1.00 92.44 261 GLY A CA 1
ATOM 2043 C C . GLY A 1 261 ? 22.773 18.529 3.843 1.00 92.44 261 GLY A C 1
ATOM 2044 O O . GLY A 1 261 ? 23.813 17.908 3.648 1.00 92.44 261 GLY A O 1
ATOM 2045 N N . ALA A 1 262 ? 21.783 18.042 4.600 1.00 93.94 262 ALA A N 1
ATOM 2046 C CA . ALA A 1 262 ? 21.826 16.710 5.200 1.00 93.94 262 ALA A CA 1
ATOM 2047 C C . ALA A 1 262 ? 21.869 15.583 4.151 1.00 93.94 262 ALA A C 1
ATOM 2049 O O . ALA A 1 262 ? 22.600 14.618 4.358 1.00 93.94 262 ALA A O 1
ATOM 2050 N N . ASN A 1 263 ? 21.148 15.714 3.028 1.00 91.69 263 ASN A N 1
ATOM 2051 C CA . ASN A 1 263 ? 21.220 14.756 1.917 1.00 91.69 263 ASN A CA 1
ATOM 2052 C C . ASN A 1 263 ? 22.610 14.754 1.258 1.00 91.69 263 ASN A C 1
ATOM 2054 O O . ASN A 1 263 ? 23.234 13.703 1.167 1.00 91.69 263 ASN A O 1
ATOM 2058 N N . PHE A 1 264 ? 23.132 15.915 0.846 1.00 91.94 264 PHE A N 1
ATOM 2059 C CA . PHE A 1 264 ? 24.435 15.974 0.165 1.00 91.94 264 PHE A CA 1
ATOM 2060 C C . PHE A 1 264 ? 25.599 15.557 1.079 1.00 91.94 264 PHE A C 1
ATOM 2062 O O . PHE A 1 264 ? 26.516 14.856 0.648 1.00 91.94 264 PHE A O 1
ATOM 2069 N N . LEU A 1 265 ? 25.548 15.916 2.369 1.00 91.44 265 LEU A N 1
ATOM 2070 C CA . LEU A 1 265 ? 26.542 15.458 3.338 1.00 91.44 265 LEU A CA 1
ATOM 2071 C C . LEU A 1 265 ? 26.474 13.933 3.521 1.00 91.44 265 LEU A C 1
ATOM 2073 O O . LEU A 1 265 ? 27.520 13.290 3.538 1.00 91.44 265 LEU A O 1
ATOM 2077 N N . ALA A 1 266 ? 25.270 13.358 3.619 1.00 90.81 266 ALA A N 1
ATOM 2078 C CA . ALA A 1 266 ? 25.064 11.911 3.672 1.00 90.81 266 ALA A CA 1
ATOM 2079 C C . ALA A 1 266 ? 25.642 11.198 2.441 1.00 90.81 266 ALA A C 1
ATOM 2081 O O . ALA A 1 266 ? 26.398 10.246 2.599 1.00 90.81 266 ALA A O 1
ATOM 2082 N N . GLU A 1 267 ? 25.382 11.701 1.231 1.00 87.62 267 GLU A N 1
ATOM 2083 C CA . GLU A 1 267 ? 25.932 11.139 -0.009 1.00 87.62 267 GLU A CA 1
ATOM 2084 C C . GLU A 1 267 ? 27.472 11.142 -0.020 1.00 87.62 267 GLU A C 1
ATOM 2086 O O . GLU A 1 267 ? 28.087 10.174 -0.470 1.00 87.62 267 GLU A O 1
ATOM 2091 N N . ARG A 1 268 ? 28.127 12.182 0.525 1.00 85.06 268 ARG A N 1
ATOM 2092 C CA . ARG A 1 268 ? 29.598 12.201 0.660 1.00 85.06 268 ARG A CA 1
ATOM 2093 C C . ARG A 1 268 ? 30.134 11.319 1.783 1.00 85.06 268 ARG A C 1
ATOM 2095 O O . ARG A 1 268 ? 31.244 10.808 1.653 1.00 85.06 268 ARG A O 1
ATOM 2102 N N . LEU A 1 269 ? 29.381 11.163 2.866 1.00 85.94 269 LEU A N 1
ATOM 2103 C CA . LEU A 1 269 ? 29.699 10.267 3.979 1.00 85.94 269 LEU A CA 1
ATOM 2104 C C . LEU A 1 269 ? 29.642 8.801 3.512 1.00 85.94 269 LEU A C 1
ATOM 2106 O O . LEU A 1 269 ? 30.642 8.091 3.620 1.00 85.94 269 LEU A O 1
ATOM 2110 N N . ASP A 1 270 ? 28.558 8.397 2.843 1.00 82.44 270 ASP A N 1
ATOM 2111 C CA . ASP A 1 270 ? 28.435 7.087 2.189 1.00 82.44 270 ASP A CA 1
ATOM 2112 C C . ASP A 1 270 ? 29.540 6.865 1.138 1.00 82.44 270 ASP A C 1
ATOM 2114 O O . ASP A 1 270 ? 30.175 5.809 1.120 1.00 82.44 270 ASP A O 1
ATOM 2118 N N . ALA A 1 271 ? 29.848 7.867 0.301 1.00 79.94 271 ALA A N 1
ATOM 2119 C CA . ALA A 1 271 ? 30.932 7.777 -0.686 1.00 79.94 271 ALA A CA 1
ATOM 2120 C C . ALA A 1 271 ? 32.339 7.658 -0.060 1.00 79.94 271 ALA A C 1
ATOM 2122 O O . ALA A 1 271 ? 33.249 7.120 -0.694 1.00 79.94 271 ALA A O 1
ATOM 2123 N N . ALA A 1 272 ? 32.521 8.127 1.178 1.00 75.19 272 ALA A N 1
ATOM 2124 C CA . ALA A 1 272 ? 33.733 7.941 1.977 1.00 75.19 272 ALA A CA 1
ATOM 2125 C C . ALA A 1 272 ? 33.700 6.666 2.849 1.00 75.19 272 ALA A C 1
ATOM 2127 O O . ALA A 1 272 ? 34.674 6.385 3.553 1.00 75.19 272 ALA A O 1
ATOM 2128 N N . ALA A 1 273 ? 32.599 5.903 2.816 1.00 78.50 273 ALA A N 1
ATOM 2129 C CA . ALA A 1 273 ? 32.288 4.804 3.732 1.00 78.50 273 ALA A CA 1
ATOM 2130 C C . ALA A 1 273 ? 32.415 5.196 5.221 1.00 78.50 273 ALA A C 1
ATOM 2132 O O . ALA A 1 273 ? 32.834 4.394 6.062 1.00 78.50 273 ALA A O 1
ATOM 2133 N N . SER A 1 274 ? 32.070 6.441 5.561 1.00 82.19 274 SER A N 1
ATOM 2134 C CA . SER A 1 274 ? 32.154 6.995 6.911 1.00 82.19 274 SER A CA 1
ATOM 2135 C C . SER A 1 274 ? 30.830 7.592 7.375 1.00 82.19 274 SER A C 1
ATOM 2137 O O . SER A 1 274 ? 29.962 7.924 6.581 1.00 82.19 274 SER A O 1
ATOM 2139 N N . GLY A 1 275 ? 30.631 7.661 8.688 1.00 86.75 275 GLY A N 1
ATOM 2140 C CA . GLY A 1 275 ? 29.440 8.235 9.300 1.00 86.75 275 GLY A CA 1
ATOM 2141 C C . GLY A 1 275 ? 29.824 9.435 10.149 1.00 86.75 275 GLY A C 1
ATOM 2142 O O . GLY A 1 275 ? 30.789 9.370 10.916 1.00 86.75 275 GLY A O 1
ATOM 2143 N N . ALA A 1 276 ? 29.068 10.527 10.040 1.00 85.44 276 ALA A N 1
ATOM 2144 C CA . ALA A 1 276 ? 29.285 11.701 10.870 1.00 85.44 276 ALA A CA 1
ATOM 2145 C C . ALA A 1 276 ? 29.173 11.323 12.348 1.00 85.44 276 ALA A C 1
ATOM 2147 O O . ALA A 1 276 ? 28.316 10.528 12.733 1.00 85.44 276 ALA A O 1
ATOM 2148 N N . ARG A 1 277 ? 30.070 11.899 13.148 1.00 81.94 277 ARG A N 1
ATOM 2149 C CA . ARG A 1 277 ? 30.135 11.763 14.609 1.00 81.94 277 ARG A CA 1
ATOM 2150 C C . ARG A 1 277 ? 29.895 13.087 15.309 1.00 81.94 277 ARG A C 1
ATOM 2152 O O . ARG A 1 277 ? 29.303 13.125 16.384 1.00 81.94 277 ARG A O 1
ATOM 2159 N N . ARG A 1 278 ? 30.259 14.173 14.636 1.00 85.62 278 ARG A N 1
ATOM 2160 C CA . ARG A 1 278 ? 29.896 15.546 14.964 1.00 85.62 278 ARG A CA 1
ATOM 2161 C C . ARG A 1 278 ? 29.490 16.256 13.682 1.00 85.62 278 ARG A C 1
ATOM 2163 O O . ARG A 1 278 ? 30.147 16.076 12.659 1.00 85.62 278 ARG A O 1
ATOM 2170 N N . LEU A 1 279 ? 28.442 17.064 13.760 1.00 88.12 279 LEU A N 1
ATOM 2171 C CA . LEU A 1 279 ? 28.043 18.013 12.728 1.00 88.12 279 LEU A CA 1
ATOM 2172 C C . LEU A 1 279 ? 28.246 19.432 13.243 1.00 88.12 279 LEU A C 1
ATOM 2174 O O . LEU A 1 279 ? 27.922 19.731 14.394 1.00 88.12 279 LEU A O 1
ATOM 2178 N N . GLU A 1 280 ? 28.700 20.312 12.364 1.00 90.81 280 GLU A N 1
ATOM 2179 C CA . GLU A 1 280 ? 28.720 21.754 12.576 1.00 90.81 280 GLU A CA 1
ATOM 2180 C C . GLU A 1 280 ? 27.978 22.426 11.424 1.00 90.81 280 GLU A C 1
ATOM 2182 O O . GLU A 1 280 ? 28.303 22.234 10.253 1.00 90.81 280 GLU A O 1
ATOM 2187 N N . ALA A 1 281 ? 26.931 23.165 11.777 1.00 92.25 281 ALA A N 1
ATOM 2188 C CA . ALA A 1 281 ? 26.021 23.836 10.869 1.00 92.25 281 ALA A CA 1
ATOM 2189 C C . ALA A 1 281 ? 26.165 25.349 11.054 1.00 92.25 281 ALA A C 1
ATOM 2191 O O . ALA A 1 281 ? 26.039 25.862 12.168 1.00 92.25 281 ALA A O 1
ATOM 2192 N N . ARG A 1 282 ? 26.425 26.065 9.962 1.00 93.56 282 ARG A N 1
ATOM 2193 C CA . ARG A 1 282 ? 26.581 27.522 9.915 1.00 93.56 282 ARG A CA 1
ATOM 2194 C C . ARG A 1 282 ? 25.579 28.080 8.917 1.00 93.56 282 ARG A C 1
ATOM 2196 O O . ARG A 1 282 ? 25.621 27.727 7.743 1.00 93.56 282 ARG A O 1
ATOM 2203 N N . PHE A 1 283 ? 24.733 29.002 9.355 1.00 91.88 283 PHE A N 1
ATOM 2204 C CA . PHE A 1 283 ? 24.089 29.934 8.435 1.00 91.88 283 PHE A CA 1
ATOM 2205 C C . PHE A 1 283 ? 24.944 31.198 8.351 1.00 91.88 283 PHE A C 1
ATOM 2207 O O . PHE A 1 283 ? 25.180 31.850 9.369 1.00 91.88 283 PHE A O 1
ATOM 2214 N N . VAL A 1 284 ? 25.416 31.507 7.143 1.00 91.69 284 VAL A N 1
ATOM 2215 C CA . VAL A 1 284 ? 26.266 32.668 6.857 1.00 91.69 284 VAL A CA 1
ATOM 2216 C C . VAL A 1 284 ? 25.393 33.917 6.828 1.00 91.69 284 VAL A C 1
ATOM 2218 O O . VAL A 1 284 ? 24.420 33.954 6.070 1.00 91.69 284 VAL A O 1
ATOM 2221 N N . CYS A 1 285 ? 25.712 34.917 7.646 1.00 88.94 285 CYS A N 1
ATOM 2222 C CA . CYS A 1 285 ? 24.909 36.133 7.791 1.00 88.94 285 CYS A CA 1
ATOM 2223 C C . CYS A 1 285 ? 25.457 37.287 6.940 1.00 88.94 285 CYS A C 1
ATOM 2225 O O . CYS A 1 285 ? 26.664 37.512 6.888 1.00 88.94 285 CYS A O 1
ATOM 2227 N N . THR A 1 286 ? 24.576 38.094 6.338 1.00 87.38 286 THR A N 1
ATOM 2228 C CA . THR A 1 286 ? 24.979 39.238 5.487 1.00 87.38 286 THR A CA 1
ATOM 2229 C C . THR A 1 286 ? 25.674 40.387 6.236 1.00 87.38 286 THR A C 1
ATOM 2231 O O . THR A 1 286 ? 26.155 41.329 5.610 1.00 87.38 286 THR A O 1
ATOM 2234 N N . ASP A 1 287 ? 25.681 40.349 7.568 1.00 81.81 287 ASP A N 1
ATOM 2235 C CA . ASP A 1 287 ? 26.361 41.289 8.469 1.00 81.81 287 ASP A CA 1
ATOM 2236 C C . ASP A 1 287 ? 27.670 40.724 9.065 1.00 81.81 287 ASP A C 1
ATOM 2238 O O . ASP A 1 287 ? 28.432 41.477 9.673 1.00 81.81 287 ASP A O 1
ATOM 2242 N N . GLY A 1 288 ? 27.959 39.434 8.852 1.00 76.62 288 GLY A N 1
ATOM 2243 C CA . GLY A 1 288 ? 29.107 38.712 9.408 1.00 76.62 288 GLY A CA 1
ATOM 2244 C C . GLY A 1 288 ? 28.872 38.036 10.767 1.00 76.62 288 GLY A C 1
ATOM 2245 O O . GLY A 1 288 ? 29.739 37.283 11.210 1.00 76.62 288 GLY A O 1
ATOM 2246 N N . ASP A 1 289 ? 27.718 38.234 11.417 1.00 83.19 289 ASP A N 1
ATOM 2247 C CA . ASP A 1 289 ? 27.379 37.614 12.711 1.00 83.19 289 ASP A CA 1
ATOM 2248 C C . ASP A 1 289 ? 26.754 36.212 12.507 1.00 83.19 289 ASP A C 1
ATOM 2250 O O . ASP A 1 289 ? 25.605 35.938 12.876 1.00 83.19 289 ASP A O 1
ATOM 2254 N N . ASP A 1 290 ? 27.518 35.311 11.882 1.00 88.62 290 ASP A N 1
ATOM 2255 C CA . ASP A 1 290 ? 27.120 33.943 11.509 1.00 88.62 290 ASP A CA 1
ATOM 2256 C C . ASP A 1 290 ? 26.393 33.170 12.628 1.00 88.62 290 ASP A C 1
ATOM 2258 O O . ASP A 1 290 ? 26.835 33.099 13.780 1.00 88.62 290 ASP A O 1
ATOM 2262 N N . LEU A 1 291 ? 25.284 32.507 12.279 1.00 87.81 291 LEU A N 1
ATOM 2263 C CA . LEU A 1 291 ? 24.569 31.619 13.198 1.00 87.81 291 LEU A CA 1
ATOM 2264 C C . LEU A 1 291 ? 25.142 30.198 13.099 1.00 87.81 291 LEU A C 1
ATOM 2266 O O . LEU A 1 291 ? 24.740 29.408 12.243 1.00 87.81 291 LEU A O 1
ATOM 2270 N N . VAL A 1 292 ? 26.076 29.878 13.997 1.00 88.00 292 VAL A N 1
ATOM 2271 C CA . VAL A 1 292 ? 26.732 28.563 14.086 1.00 88.00 292 VAL A CA 1
ATOM 2272 C C . VAL A 1 292 ? 26.145 27.723 15.222 1.00 88.00 292 VAL A C 1
ATOM 2274 O O . VAL A 1 292 ? 25.991 28.197 16.348 1.00 88.00 292 VAL A O 1
ATOM 2277 N N . PHE A 1 293 ? 25.875 26.443 14.959 1.00 85.44 293 PHE A N 1
ATOM 2278 C CA . PHE A 1 293 ? 25.572 25.447 15.984 1.00 85.44 293 PHE A CA 1
ATOM 2279 C C . PHE A 1 293 ? 26.179 24.079 15.657 1.00 85.44 293 PHE A C 1
ATOM 2281 O O . PHE A 1 293 ? 26.343 23.707 14.500 1.00 85.44 293 PHE A O 1
ATOM 2288 N N . ALA A 1 294 ? 26.484 23.310 16.700 1.00 83.44 294 ALA A N 1
ATOM 2289 C CA . ALA A 1 294 ? 27.006 21.952 16.590 1.00 83.44 294 ALA A CA 1
ATOM 2290 C C . ALA A 1 294 ? 26.046 20.935 17.219 1.00 83.44 294 ALA A C 1
ATOM 2292 O O . ALA A 1 294 ? 25.289 21.272 18.139 1.00 83.44 294 ALA A O 1
ATOM 2293 N N . LEU A 1 295 ? 26.120 19.685 16.761 1.00 84.12 295 LEU A N 1
ATOM 2294 C CA . LEU A 1 295 ? 25.571 18.525 17.462 1.00 84.12 295 LEU A CA 1
ATOM 2295 C C . LEU A 1 295 ? 26.509 17.321 17.320 1.00 84.12 295 LEU A C 1
ATOM 2297 O O . LEU A 1 295 ? 27.111 17.111 16.269 1.00 84.12 295 LEU A O 1
ATOM 2301 N N . ASP A 1 296 ? 26.633 16.543 18.391 1.00 78.25 296 ASP A N 1
ATOM 2302 C CA . ASP A 1 296 ? 27.327 15.255 18.383 1.00 78.25 296 ASP A CA 1
ATOM 2303 C C . ASP A 1 296 ? 26.307 14.135 18.099 1.00 78.25 296 ASP A C 1
ATOM 2305 O O . ASP A 1 296 ? 25.114 14.307 18.357 1.00 78.25 296 ASP A O 1
ATOM 2309 N N . THR A 1 297 ? 26.773 12.987 17.605 1.00 78.62 297 THR A N 1
ATOM 2310 C CA . THR A 1 297 ? 25.961 11.775 17.386 1.00 78.62 297 THR A CA 1
ATOM 2311 C C . THR A 1 297 ? 26.605 10.568 18.063 1.00 78.62 297 THR A C 1
ATOM 2313 O O . THR A 1 297 ? 27.824 10.362 18.035 1.00 78.62 297 THR A O 1
ATOM 2316 N N . ALA A 1 298 ? 25.787 9.747 18.707 1.00 69.62 298 ALA A N 1
ATOM 2317 C CA . ALA A 1 298 ? 26.220 8.660 19.565 1.00 69.62 298 ALA A CA 1
ATOM 2318 C C . ALA A 1 298 ? 26.649 7.419 18.762 1.00 69.62 298 ALA A C 1
ATOM 2320 O O . ALA A 1 298 ? 27.355 6.563 19.297 1.00 69.62 298 ALA A O 1
ATOM 2321 N N . ARG A 1 299 ? 26.352 7.362 17.460 1.00 76.12 299 ARG A N 1
ATOM 2322 C CA . ARG A 1 299 ? 26.946 6.425 16.491 1.00 76.12 299 ARG A CA 1
ATOM 2323 C C . ARG A 1 299 ? 27.420 7.161 15.229 1.00 76.12 299 ARG A C 1
ATOM 2325 O O . ARG A 1 299 ? 26.834 8.194 14.918 1.00 76.12 299 ARG A O 1
ATOM 2332 N N . PRO A 1 300 ? 28.397 6.630 14.468 1.00 80.44 300 PRO A N 1
ATOM 2333 C CA . PRO A 1 300 ? 28.688 7.138 13.130 1.00 80.44 300 PRO A CA 1
ATOM 2334 C C . PRO A 1 300 ? 27.435 6.982 12.265 1.00 80.44 300 PRO A C 1
ATOM 2336 O O . PRO A 1 300 ? 26.903 5.873 12.161 1.00 80.44 300 PRO A O 1
ATOM 2339 N N . THR A 1 301 ? 26.942 8.064 11.660 1.00 83.69 301 THR A N 1
ATOM 2340 C CA . THR A 1 301 ? 25.738 8.006 10.818 1.00 83.69 301 THR A CA 1
ATOM 2341 C C . THR A 1 301 ? 25.868 8.789 9.514 1.00 83.69 301 THR A C 1
ATOM 2343 O O . THR A 1 301 ? 26.326 9.931 9.494 1.00 83.69 301 THR A O 1
ATOM 2346 N N . ALA A 1 302 ? 25.432 8.155 8.427 1.00 87.50 302 ALA A N 1
ATOM 2347 C CA . ALA A 1 302 ? 25.203 8.758 7.117 1.00 87.50 302 ALA A CA 1
ATOM 2348 C C . ALA A 1 302 ? 23.701 8.776 6.754 1.00 87.50 302 ALA A C 1
ATOM 2350 O O . ALA A 1 302 ? 23.340 9.127 5.640 1.00 87.50 302 ALA A O 1
ATOM 2351 N N . ASP A 1 303 ? 22.787 8.428 7.676 1.00 86.50 303 ASP A N 1
ATOM 2352 C CA . ASP A 1 303 ? 21.344 8.506 7.401 1.00 86.50 303 ASP A CA 1
ATOM 2353 C C . ASP A 1 303 ? 20.897 9.968 7.245 1.00 86.50 303 ASP A C 1
ATOM 2355 O O . ASP A 1 303 ? 20.657 10.669 8.232 1.00 86.50 303 ASP A O 1
ATOM 2359 N N . ALA A 1 304 ? 20.731 10.401 5.994 1.00 87.19 304 ALA A N 1
ATOM 2360 C CA . ALA A 1 304 ? 20.235 11.720 5.614 1.00 87.19 304 ALA A CA 1
ATOM 2361 C C . ALA A 1 304 ? 18.959 12.130 6.373 1.00 87.19 304 ALA A C 1
ATOM 2363 O O . ALA A 1 304 ? 18.809 13.291 6.761 1.00 87.19 304 ALA A O 1
ATOM 2364 N N . LYS A 1 305 ? 18.043 11.185 6.638 1.00 83.50 305 LYS A N 1
ATOM 2365 C CA . LYS A 1 305 ? 16.776 11.466 7.326 1.00 83.50 305 LYS A CA 1
ATOM 2366 C C . LYS A 1 305 ? 16.986 11.708 8.822 1.00 83.50 305 LYS A C 1
ATOM 2368 O O . LYS A 1 305 ? 16.405 12.647 9.373 1.00 83.50 305 LYS A O 1
ATOM 2373 N N . GLY A 1 306 ? 17.809 10.894 9.478 1.00 83.19 306 GLY A N 1
ATOM 2374 C CA . GLY A 1 306 ? 18.240 11.104 10.858 1.00 83.19 306 GLY A CA 1
ATOM 2375 C C . GLY A 1 306 ? 18.992 12.426 11.017 1.00 83.19 306 GLY A C 1
ATOM 2376 O O . GLY A 1 306 ? 18.590 13.262 11.825 1.00 83.19 306 GLY A O 1
ATOM 2377 N N . LEU A 1 307 ? 20.003 12.667 10.176 1.00 89.38 307 LEU A N 1
ATOM 2378 C CA . LEU A 1 307 ? 20.791 13.905 10.139 1.00 89.38 307 LEU A CA 1
ATOM 2379 C C . LEU A 1 307 ? 19.890 15.147 9.997 1.00 89.38 307 LEU A C 1
ATOM 2381 O O . LEU A 1 307 ? 19.974 16.073 10.806 1.00 89.38 307 LEU A O 1
ATOM 2385 N N . ALA A 1 308 ? 18.963 15.142 9.031 1.00 89.88 308 ALA A N 1
ATOM 2386 C CA . ALA A 1 308 ? 18.011 16.233 8.822 1.00 89.88 308 ALA A CA 1
ATOM 2387 C C . ALA A 1 308 ? 17.069 16.451 10.020 1.00 89.88 308 ALA A C 1
ATOM 2389 O O . ALA A 1 308 ? 16.765 17.599 10.356 1.00 89.88 308 ALA A O 1
ATOM 2390 N N . THR A 1 309 ? 16.613 15.374 10.672 1.00 85.88 309 THR A N 1
ATOM 2391 C CA . THR A 1 309 ? 15.758 15.440 11.872 1.00 85.88 309 THR A CA 1
ATOM 2392 C C . THR A 1 309 ? 16.502 16.083 13.045 1.00 85.88 309 THR A C 1
ATOM 2394 O O . THR A 1 309 ? 15.989 17.029 13.641 1.00 85.88 309 THR A O 1
ATOM 2397 N N . LEU A 1 310 ? 17.735 15.648 13.326 1.00 86.94 310 LEU A N 1
ATOM 2398 C CA . LEU A 1 310 ? 18.567 16.186 14.410 1.00 86.94 310 LEU A CA 1
ATOM 2399 C C . LEU A 1 310 ? 18.886 17.673 14.207 1.00 86.94 310 LEU A C 1
ATOM 2401 O O . LEU A 1 310 ? 18.711 18.477 15.125 1.00 86.94 310 LEU A O 1
ATOM 2405 N N . LEU A 1 311 ? 19.298 18.054 12.993 1.00 89.94 311 LEU A N 1
ATOM 2406 C CA . LEU A 1 311 ? 19.575 19.448 12.635 1.00 89.94 311 LEU A CA 1
ATOM 2407 C C . LEU A 1 311 ? 18.317 20.323 12.744 1.00 89.94 311 LEU A C 1
ATOM 2409 O O . LEU A 1 311 ? 18.387 21.412 13.311 1.00 89.94 311 LEU A O 1
ATOM 2413 N N . THR A 1 312 ? 17.162 19.834 12.276 1.00 90.12 312 THR A N 1
ATOM 2414 C CA . THR A 1 312 ? 15.865 20.531 12.390 1.00 90.12 312 THR A CA 1
ATOM 2415 C C . THR A 1 312 ? 15.485 20.756 13.856 1.00 90.12 312 THR A C 1
ATOM 2417 O O . THR A 1 312 ? 15.280 21.896 14.267 1.00 90.12 312 THR A O 1
ATOM 2420 N N . SER A 1 313 ? 15.473 19.698 14.676 1.00 82.75 313 SER A N 1
ATOM 2421 C CA . SER A 1 313 ? 15.112 19.773 16.102 1.00 82.75 313 SER A CA 1
ATOM 2422 C C . SER A 1 313 ? 16.077 20.612 16.946 1.00 82.75 313 SER A C 1
ATOM 2424 O O . SER A 1 313 ? 15.706 21.069 18.031 1.00 82.75 313 SER A O 1
ATOM 2426 N N . ARG A 1 314 ? 17.312 20.816 16.469 1.00 84.94 314 ARG A N 1
ATOM 2427 C CA . ARG A 1 314 ? 18.277 21.736 17.077 1.00 84.94 314 ARG A CA 1
ATOM 2428 C C . ARG A 1 314 ? 18.041 23.182 16.637 1.00 84.94 314 ARG A C 1
ATOM 2430 O O . ARG A 1 314 ? 18.051 24.072 17.485 1.00 84.94 314 ARG A O 1
ATOM 2437 N N . PHE A 1 315 ? 17.803 23.404 15.345 1.00 88.38 315 PHE A N 1
ATOM 2438 C CA . PHE A 1 315 ? 17.559 24.720 14.752 1.00 88.38 315 PHE A CA 1
ATOM 2439 C C . PHE A 1 315 ? 16.255 25.366 15.244 1.00 88.38 315 PHE A C 1
ATOM 2441 O O . PHE A 1 315 ? 16.252 26.549 15.567 1.00 88.38 315 PHE A O 1
ATOM 2448 N N . GLU A 1 316 ? 15.186 24.582 15.429 1.00 85.50 316 GLU A N 1
ATOM 2449 C CA . GLU A 1 316 ? 13.897 25.008 16.019 1.00 85.50 316 GLU A CA 1
ATOM 2450 C C . GLU A 1 316 ? 14.003 25.632 17.427 1.00 85.50 316 GLU A C 1
ATOM 2452 O O . GLU A 1 316 ? 13.021 26.168 17.940 1.00 85.50 316 GLU A O 1
ATOM 2457 N N . LYS A 1 317 ? 15.174 25.555 18.074 1.00 79.44 317 LYS A N 1
ATOM 2458 C CA . LYS A 1 317 ? 15.441 26.099 19.415 1.00 79.44 317 LYS A CA 1
ATOM 2459 C C . LYS A 1 317 ? 16.444 27.251 19.440 1.00 79.44 317 LYS A C 1
ATOM 2461 O O . LYS A 1 317 ? 16.813 27.696 20.528 1.00 79.44 317 LYS A O 1
ATOM 2466 N N . LEU A 1 318 ? 16.905 27.712 18.281 1.00 82.25 318 LEU A N 1
ATOM 2467 C CA . LEU A 1 318 ? 17.783 28.872 18.162 1.00 82.25 318 LEU A CA 1
ATOM 2468 C C . LEU A 1 318 ? 16.944 30.110 17.850 1.00 82.25 318 LEU A C 1
ATOM 2470 O O . LEU A 1 318 ? 16.094 30.081 16.963 1.00 82.25 318 LEU A O 1
ATOM 2474 N N . ASP A 1 319 ? 17.203 31.204 18.561 1.00 77.25 319 ASP A N 1
ATOM 2475 C CA . ASP A 1 319 ? 16.662 32.505 18.179 1.00 77.25 319 ASP A CA 1
ATOM 2476 C C . ASP A 1 319 ? 17.432 33.014 16.953 1.00 77.25 319 ASP A C 1
ATOM 2478 O O . ASP A 1 319 ? 18.632 33.289 17.025 1.00 77.25 319 ASP A O 1
ATOM 2482 N N . THR A 1 320 ? 16.753 33.093 15.808 1.00 78.38 320 THR A N 1
ATOM 2483 C CA . THR A 1 320 ? 17.324 33.634 14.568 1.00 78.38 320 THR A CA 1
ATOM 2484 C C . THR A 1 320 ? 17.333 35.164 14.545 1.00 78.38 320 THR A C 1
ATOM 2486 O O . THR A 1 320 ? 18.005 35.749 13.695 1.00 78.38 320 THR A O 1
ATOM 2489 N N . GLY A 1 321 ? 16.584 35.822 15.438 1.00 75.56 321 GLY A N 1
ATOM 2490 C CA . GLY A 1 321 ? 16.350 37.264 15.414 1.00 75.56 321 GLY A CA 1
ATOM 2491 C C . GLY A 1 321 ? 15.825 37.761 14.061 1.00 75.56 321 GLY A C 1
ATOM 2492 O O . GLY A 1 321 ? 15.153 37.039 13.324 1.00 75.56 321 GLY A O 1
ATOM 2493 N N . GLU A 1 322 ? 16.186 38.997 13.711 1.00 78.88 322 GLU A N 1
ATOM 2494 C CA . GLU A 1 322 ? 15.915 39.603 12.396 1.00 78.88 322 GLU A CA 1
ATOM 2495 C C . GLU A 1 322 ? 17.051 39.363 11.372 1.00 78.88 322 GLU A C 1
ATOM 2497 O O . GLU A 1 322 ? 17.140 40.078 10.373 1.00 78.88 322 GLU A O 1
ATOM 2502 N N . ARG A 1 323 ? 17.939 38.380 11.612 1.00 85.75 323 ARG A N 1
ATOM 2503 C CA . ARG A 1 323 ? 19.123 38.112 10.772 1.00 85.75 323 ARG A CA 1
ATOM 2504 C C . ARG A 1 323 ? 18.745 37.641 9.366 1.00 85.75 323 ARG A C 1
ATOM 2506 O O . ARG A 1 323 ? 17.734 36.967 9.170 1.00 85.75 323 ARG A O 1
ATOM 2513 N N . TRP A 1 324 ? 19.602 37.961 8.397 1.00 90.69 324 TRP A N 1
ATOM 2514 C CA . TRP A 1 324 ? 19.452 37.576 6.994 1.00 90.69 324 TRP A CA 1
ATOM 2515 C C . TRP A 1 324 ? 20.610 36.680 6.566 1.00 90.69 324 TRP A C 1
ATOM 2517 O O . TRP A 1 324 ? 21.776 37.055 6.688 1.00 90.69 324 TRP A O 1
ATOM 2527 N N . PHE A 1 325 ? 20.273 35.497 6.057 1.00 92.75 325 PHE A N 1
ATOM 2528 C CA . PHE A 1 325 ? 21.233 34.445 5.743 1.00 92.75 325 PHE A CA 1
ATOM 2529 C C . PHE A 1 325 ? 21.452 34.335 4.230 1.00 92.75 325 PHE A C 1
ATOM 2531 O O . PHE A 1 325 ? 20.482 34.263 3.471 1.00 92.75 325 PHE A O 1
ATOM 2538 N N . GLU A 1 326 ? 22.712 34.323 3.792 1.00 94.19 326 GLU A N 1
ATOM 2539 C CA . GLU A 1 326 ? 23.111 34.239 2.376 1.00 94.19 326 GLU A CA 1
ATOM 2540 C C . GLU A 1 326 ? 23.579 32.843 1.943 1.00 94.19 326 GLU A C 1
ATOM 2542 O O . GLU A 1 326 ? 23.406 32.478 0.780 1.00 94.19 326 GLU A O 1
ATOM 2547 N N . ALA A 1 327 ? 24.061 32.015 2.875 1.00 92.56 327 ALA A N 1
ATOM 2548 C CA . ALA A 1 327 ? 24.398 30.613 2.623 1.00 92.56 327 ALA A CA 1
ATOM 2549 C C . ALA A 1 327 ? 24.176 29.722 3.853 1.00 92.56 327 ALA A C 1
ATOM 2551 O O . ALA A 1 327 ? 24.078 30.200 4.984 1.00 92.56 327 ALA A O 1
ATOM 2552 N N . PHE A 1 328 ? 24.120 28.414 3.622 1.00 94.94 328 PHE A N 1
ATOM 2553 C CA . PHE A 1 328 ? 24.139 27.372 4.644 1.00 94.94 328 PHE A CA 1
ATOM 2554 C C . PHE A 1 328 ? 25.338 26.447 4.405 1.00 94.94 328 PHE A C 1
ATOM 2556 O O . PHE A 1 328 ? 25.467 25.861 3.333 1.00 94.94 328 PHE A O 1
ATOM 2563 N N . GLU A 1 329 ? 26.215 26.309 5.395 1.00 93.56 329 GLU A N 1
ATOM 2564 C CA . GLU A 1 329 ? 27.327 25.358 5.399 1.00 93.56 329 GLU A CA 1
ATOM 2565 C C . GLU A 1 329 ? 27.053 24.253 6.422 1.00 93.56 329 GLU A C 1
ATOM 2567 O O . GLU A 1 329 ? 26.642 24.525 7.553 1.00 93.56 329 GLU A O 1
ATOM 2572 N N . LEU A 1 330 ? 27.314 23.004 6.037 1.00 94.06 330 LEU A N 1
ATOM 2573 C CA . LEU A 1 330 ? 27.216 21.842 6.912 1.00 94.06 330 LEU A CA 1
ATOM 2574 C C . LEU A 1 330 ? 28.503 21.023 6.809 1.00 94.06 330 LEU A C 1
ATOM 2576 O O . LEU A 1 330 ? 28.921 20.627 5.723 1.00 94.06 330 LEU A O 1
ATOM 2580 N N . ILE A 1 331 ? 29.144 20.783 7.947 1.00 89.56 331 ILE A N 1
ATOM 2581 C CA . ILE A 1 331 ? 30.464 20.158 8.040 1.00 89.56 331 ILE A CA 1
ATOM 2582 C C . ILE A 1 331 ? 30.367 18.957 8.981 1.00 89.56 331 ILE A C 1
ATOM 2584 O O . ILE A 1 331 ? 29.793 19.063 10.063 1.00 89.56 331 ILE A O 1
ATOM 2588 N N . ALA A 1 332 ? 30.972 17.834 8.603 1.00 86.88 332 ALA A N 1
ATOM 2589 C CA . ALA A 1 332 ? 31.318 16.738 9.501 1.00 86.88 332 ALA A CA 1
ATOM 2590 C C . ALA A 1 332 ? 32.810 16.857 9.881 1.00 86.88 332 ALA A C 1
ATOM 2592 O O . ALA A 1 332 ? 33.659 16.242 9.224 1.00 86.88 332 ALA A O 1
ATOM 2593 N N . PRO A 1 333 ? 33.177 17.669 10.899 1.00 72.94 333 PRO A N 1
ATOM 2594 C CA . PRO A 1 333 ? 34.572 17.807 11.325 1.00 72.94 333 PRO A CA 1
ATOM 2595 C C . PRO A 1 333 ? 35.118 16.503 11.918 1.00 72.94 333 PRO A C 1
ATOM 2597 O O . PRO A 1 333 ? 36.302 16.212 11.766 1.00 72.94 333 PRO A O 1
ATOM 2600 N N . SER A 1 334 ? 34.249 15.697 12.536 1.00 77.25 334 SER A N 1
ATOM 2601 C CA . SER A 1 334 ? 34.541 14.327 12.947 1.00 77.25 334 SER A CA 1
ATOM 2602 C C . SER A 1 334 ? 33.558 13.370 12.280 1.00 77.25 334 SER A C 1
ATOM 2604 O O . SER A 1 334 ? 32.337 13.497 12.426 1.00 77.25 334 SER A O 1
ATOM 2606 N N . HIS A 1 335 ? 34.111 12.397 11.566 1.00 79.81 335 HIS A N 1
ATOM 2607 C CA . HIS A 1 335 ? 33.439 11.189 11.107 1.00 79.81 335 HIS A CA 1
ATOM 2608 C C . HIS A 1 335 ? 34.339 9.998 11.430 1.00 79.81 335 HIS A C 1
ATOM 2610 O O . HIS A 1 335 ? 35.564 10.112 11.465 1.00 79.81 335 HIS A O 1
ATOM 2616 N N . GLU A 1 336 ? 33.715 8.862 11.699 1.00 75.69 336 GLU A N 1
ATOM 2617 C CA . GLU A 1 336 ? 34.390 7.577 11.869 1.00 75.69 336 GLU A CA 1
ATOM 2618 C C . GLU A 1 336 ? 34.018 6.702 10.664 1.00 75.69 336 GLU A C 1
ATOM 2620 O O . GLU A 1 336 ? 32.895 6.834 10.165 1.00 75.69 336 GLU A O 1
ATOM 2625 N N . PRO A 1 337 ? 34.895 5.799 10.183 1.00 73.62 337 PRO A N 1
ATOM 2626 C CA . PRO A 1 337 ? 34.495 4.791 9.207 1.00 73.62 337 PRO A CA 1
ATOM 2627 C C . PRO A 1 337 ? 33.222 4.101 9.691 1.00 73.62 337 PRO A C 1
ATOM 2629 O O . PRO A 1 337 ? 33.153 3.680 10.851 1.00 73.62 337 PRO A O 1
ATOM 2632 N N . MET A 1 338 ? 32.209 3.987 8.830 1.00 70.88 338 MET A N 1
ATOM 2633 C CA . MET A 1 338 ? 31.043 3.194 9.181 1.00 70.88 338 MET A CA 1
ATOM 2634 C C . MET A 1 338 ? 31.561 1.789 9.421 1.00 70.88 338 MET A C 1
ATOM 2636 O O . MET A 1 338 ? 32.183 1.195 8.539 1.00 70.88 338 MET A O 1
ATOM 2640 N N . GLN A 1 339 ? 31.327 1.252 10.619 1.00 58.25 339 GLN A N 1
ATOM 2641 C CA . GLN A 1 339 ? 31.550 -0.165 10.824 1.00 58.25 339 GLN A CA 1
ATOM 2642 C C . GLN A 1 339 ? 30.597 -0.888 9.880 1.00 58.25 339 GLN A C 1
ATOM 2644 O O . GLN A 1 339 ? 29.410 -1.041 10.172 1.00 58.25 339 GLN A O 1
ATOM 2649 N N . THR A 1 340 ? 31.130 -1.357 8.751 1.00 45.56 340 THR A N 1
ATOM 2650 C CA . THR A 1 340 ? 30.556 -2.472 8.020 1.00 45.56 340 THR A CA 1
ATOM 2651 C C . THR A 1 340 ? 30.591 -3.654 8.968 1.00 45.56 340 THR A C 1
ATOM 2653 O O . THR A 1 340 ? 31.512 -4.471 8.950 1.00 45.56 340 THR A O 1
ATOM 2656 N N . GLN A 1 341 ? 29.552 -3.740 9.799 1.00 45.59 341 GLN A N 1
ATOM 2657 C CA . GLN A 1 341 ? 29.008 -5.009 10.217 1.00 45.59 341 GLN A CA 1
ATOM 2658 C C . GLN A 1 341 ? 28.714 -5.757 8.923 1.00 45.59 341 GLN A C 1
ATOM 2660 O O . GLN A 1 341 ? 27.657 -5.602 8.307 1.00 45.59 341 GLN A O 1
ATOM 2665 N N . GLN A 1 342 ? 29.699 -6.541 8.488 1.00 39.72 342 GLN A N 1
ATOM 2666 C CA . GLN A 1 342 ? 29.450 -7.713 7.684 1.00 39.72 342 GLN A CA 1
ATOM 2667 C C . GLN A 1 342 ? 28.389 -8.474 8.468 1.00 39.72 342 GLN A C 1
ATOM 2669 O O . GLN A 1 342 ? 28.692 -9.031 9.523 1.00 39.72 342 GLN A O 1
ATOM 2674 N N . ARG A 1 343 ? 27.130 -8.376 8.022 1.00 42.78 343 ARG A N 1
ATOM 2675 C CA . ARG A 1 343 ? 26.029 -9.112 8.633 1.00 42.78 343 ARG A CA 1
ATOM 2676 C C . ARG A 1 343 ? 26.405 -10.570 8.479 1.00 42.78 343 ARG A C 1
ATOM 2678 O O . ARG A 1 343 ? 26.369 -11.096 7.366 1.00 42.78 343 ARG A O 1
ATOM 2685 N N . ASP A 1 344 ? 26.870 -11.165 9.572 1.00 36.56 344 ASP A N 1
ATOM 2686 C CA . ASP A 1 344 ? 27.148 -12.586 9.604 1.00 36.56 344 ASP A CA 1
ATOM 2687 C C . ASP A 1 344 ? 25.858 -13.279 9.172 1.00 36.56 344 ASP A C 1
ATOM 2689 O O . ASP A 1 344 ? 24.765 -12.896 9.602 1.00 36.56 344 ASP A O 1
ATOM 2693 N N . LEU A 1 345 ? 25.976 -14.230 8.247 1.00 39.75 345 LEU A N 1
ATOM 2694 C CA . LEU A 1 345 ? 24.849 -14.726 7.454 1.00 39.75 345 LEU A CA 1
ATOM 2695 C C . LEU A 1 345 ? 23.778 -15.417 8.322 1.00 39.75 345 LEU A C 1
ATOM 2697 O O . LEU A 1 345 ? 22.696 -15.740 7.836 1.00 39.75 345 LEU A O 1
ATOM 2701 N N . PHE A 1 346 ? 24.108 -15.636 9.599 1.00 40.81 346 PHE A N 1
ATOM 2702 C CA . PHE A 1 346 ? 23.322 -16.306 10.624 1.00 40.81 346 PHE A CA 1
ATOM 2703 C C . PHE A 1 346 ? 23.259 -15.523 11.958 1.00 40.81 346 PHE A C 1
ATOM 2705 O O . PHE A 1 346 ? 22.851 -16.090 12.971 1.00 40.81 346 PHE A O 1
ATOM 2712 N N . ALA A 1 347 ? 23.641 -14.235 11.995 1.00 32.56 347 ALA A N 1
ATOM 2713 C CA . ALA A 1 347 ? 23.505 -13.413 13.205 1.00 32.56 347 ALA A CA 1
ATOM 2714 C C . ALA A 1 347 ? 22.027 -13.058 13.503 1.00 32.56 347 ALA A C 1
ATOM 2716 O O . ALA A 1 347 ? 21.290 -12.700 12.579 1.00 32.56 347 ALA A O 1
ATOM 2717 N N . PRO A 1 348 ? 21.561 -13.094 14.771 1.00 40.44 348 PRO A N 1
ATOM 2718 C CA . PRO A 1 348 ? 20.146 -12.879 15.078 1.00 40.44 348 PRO A CA 1
ATOM 2719 C C . PRO A 1 348 ? 19.776 -11.387 15.095 1.00 40.44 348 PRO A C 1
ATOM 2721 O O . PRO A 1 348 ? 20.083 -10.664 16.042 1.00 40.44 348 PRO A O 1
ATOM 2724 N N . GLU A 1 349 ? 19.094 -10.904 14.055 1.00 40.44 349 GLU A N 1
ATOM 2725 C CA . GLU A 1 349 ? 18.712 -9.490 13.970 1.00 40.44 349 GLU A CA 1
ATOM 2726 C C . GLU A 1 349 ? 17.401 -9.146 14.704 1.00 40.44 349 GLU A C 1
ATOM 2728 O O . GLU A 1 349 ? 16.320 -9.227 14.101 1.00 40.44 349 GLU A O 1
ATOM 2733 N N . GLY A 1 350 ? 17.500 -8.590 15.914 1.00 38.91 350 GLY A N 1
ATOM 2734 C CA . GLY A 1 350 ? 16.377 -7.826 16.471 1.00 38.91 350 GLY A CA 1
ATOM 2735 C C . GLY A 1 350 ? 16.465 -7.348 17.926 1.00 38.91 350 GLY A C 1
ATOM 2736 O O . GLY A 1 350 ? 15.713 -6.445 18.292 1.00 38.91 350 GLY A O 1
ATOM 2737 N N . GLY A 1 351 ? 17.350 -7.906 18.761 1.00 36.91 351 GLY A N 1
ATOM 2738 C CA . GLY A 1 351 ? 17.514 -7.472 20.156 1.00 36.91 351 GLY A CA 1
ATOM 2739 C C . GLY A 1 351 ? 17.846 -5.987 20.177 1.00 36.91 351 GLY A C 1
ATOM 2740 O O . GLY A 1 351 ? 18.825 -5.637 19.522 1.00 36.91 351 GLY A O 1
ATOM 2741 N N . VAL A 1 352 ? 17.011 -5.161 20.849 1.00 38.56 352 VAL A N 1
ATOM 2742 C CA . VAL A 1 352 ? 16.966 -3.681 20.719 1.00 38.56 352 VAL A CA 1
ATOM 2743 C C . VAL A 1 352 ? 18.363 -3.154 20.476 1.00 38.56 352 VAL A C 1
ATOM 2745 O O . VAL A 1 352 ? 19.197 -3.156 21.386 1.00 38.56 352 VAL A O 1
ATOM 2748 N N . THR A 1 353 ? 18.647 -2.813 19.219 1.00 46.25 353 THR A N 1
ATOM 2749 C CA . THR A 1 353 ? 20.043 -2.688 18.830 1.00 46.25 353 THR A CA 1
ATOM 2750 C C . THR A 1 353 ? 20.604 -1.471 19.539 1.00 46.25 353 THR A C 1
ATOM 2752 O O . THR A 1 353 ? 19.894 -0.479 19.731 1.00 46.25 353 THR A O 1
ATOM 2755 N N . SER A 1 354 ? 21.886 -1.497 19.912 1.00 50.28 354 SER A N 1
ATOM 2756 C CA . SER A 1 354 ? 22.520 -0.307 20.491 1.00 50.28 354 SER A CA 1
ATOM 2757 C C . SER A 1 354 ? 22.286 0.909 19.582 1.00 50.28 354 SER A C 1
ATOM 2759 O O . SER A 1 354 ? 22.023 1.995 20.073 1.00 50.28 354 SER A O 1
ATOM 2761 N N . SER A 1 355 ? 22.241 0.692 18.260 1.00 53.03 355 SER A N 1
ATOM 2762 C CA . SER A 1 355 ? 21.809 1.646 17.227 1.00 53.03 355 SER A CA 1
ATOM 2763 C C . SER A 1 355 ? 20.485 2.374 17.522 1.00 53.03 355 SER A C 1
ATOM 2765 O O . SER A 1 355 ? 20.425 3.588 17.339 1.00 53.03 355 SER A O 1
ATOM 2767 N N . ASP A 1 356 ? 19.446 1.673 17.981 1.00 58.22 356 ASP A N 1
ATOM 2768 C CA . ASP A 1 356 ? 18.099 2.236 18.155 1.00 58.22 356 ASP A CA 1
ATOM 2769 C C . ASP A 1 356 ? 18.003 3.064 19.443 1.00 58.22 356 ASP A C 1
ATOM 2771 O O . ASP A 1 356 ? 17.468 4.173 19.447 1.00 58.22 356 ASP A O 1
ATOM 2775 N N . PHE A 1 357 ? 18.607 2.564 20.527 1.00 63.59 357 PHE A N 1
ATOM 2776 C CA . PHE A 1 357 ? 18.739 3.305 21.783 1.00 63.59 357 PHE A CA 1
ATOM 2777 C C . PHE A 1 357 ? 19.637 4.541 21.619 1.00 63.59 357 PHE A C 1
ATOM 2779 O O . PHE A 1 357 ? 19.280 5.624 22.081 1.00 63.59 357 PHE A O 1
ATOM 2786 N N . LEU A 1 358 ? 20.760 4.413 20.902 1.00 64.56 358 LEU A N 1
ATOM 2787 C CA . LEU A 1 358 ? 21.647 5.532 20.571 1.00 64.56 358 LEU A CA 1
ATOM 2788 C C . LEU A 1 358 ? 20.949 6.555 19.657 1.00 64.56 358 LEU A C 1
ATOM 2790 O O . LEU A 1 358 ? 21.119 7.749 19.865 1.00 64.56 358 LEU A O 1
ATOM 2794 N N . GLY A 1 359 ? 20.099 6.122 18.719 1.00 67.94 359 GLY A N 1
ATOM 2795 C CA . GLY A 1 359 ? 19.285 7.025 17.896 1.00 67.94 359 GLY A CA 1
ATOM 2796 C C . GLY A 1 359 ? 18.267 7.843 18.703 1.00 67.94 359 GLY A C 1
ATOM 2797 O O . GLY A 1 359 ? 18.125 9.044 18.479 1.00 67.94 359 GLY A O 1
ATOM 2798 N N . LEU A 1 360 ? 17.605 7.226 19.690 1.00 71.50 360 LEU A N 1
ATOM 2799 C CA . LEU A 1 360 ? 16.730 7.940 20.630 1.00 71.50 360 LEU A CA 1
ATOM 2800 C C . LEU A 1 360 ? 17.523 8.923 21.511 1.00 71.50 360 LEU A C 1
ATOM 2802 O O . LEU A 1 360 ? 17.073 10.042 21.759 1.00 71.50 360 LEU A O 1
ATOM 2806 N N . LEU A 1 361 ? 18.711 8.523 21.970 1.00 68.56 361 LEU A N 1
ATOM 2807 C CA . LEU A 1 361 ? 19.612 9.388 22.732 1.00 68.56 361 LEU A CA 1
ATOM 2808 C C . LEU A 1 361 ? 20.113 10.578 21.907 1.00 68.56 361 LEU A C 1
ATOM 2810 O O . LEU A 1 361 ? 20.241 11.665 22.468 1.00 68.56 361 LEU A O 1
ATOM 2814 N N . ASP A 1 362 ? 20.339 10.411 20.604 1.00 72.75 362 ASP A N 1
ATOM 2815 C CA . ASP A 1 362 ? 20.704 11.502 19.696 1.00 72.75 362 ASP A CA 1
ATOM 2816 C C . ASP A 1 362 ? 19.559 12.509 19.537 1.00 72.75 362 ASP A C 1
ATOM 2818 O O . ASP A 1 362 ? 19.788 13.713 19.682 1.00 72.75 362 ASP A O 1
ATOM 2822 N N . GLU A 1 363 ? 18.313 12.049 19.343 1.00 72.44 363 GLU A N 1
ATOM 2823 C CA . GLU A 1 363 ? 17.151 12.951 19.295 1.00 72.44 363 GLU A CA 1
ATOM 2824 C C . GLU A 1 363 ? 16.998 13.720 20.617 1.00 72.44 363 GLU A C 1
ATOM 2826 O O . GLU A 1 363 ? 16.891 14.950 20.621 1.00 72.44 363 GLU A O 1
ATOM 2831 N N . LEU A 1 364 ? 17.066 13.021 21.755 1.00 69.62 364 LEU A N 1
ATOM 2832 C CA . LEU A 1 364 ? 16.990 13.642 23.079 1.00 69.62 364 LEU A CA 1
ATOM 2833 C C . LEU A 1 364 ? 18.150 14.621 23.326 1.00 69.62 364 LEU A C 1
ATOM 2835 O O . LEU A 1 364 ? 17.930 15.691 23.892 1.00 69.62 364 LEU A O 1
ATOM 2839 N N . THR A 1 365 ? 19.366 14.310 22.873 1.00 69.75 365 THR A N 1
ATOM 2840 C CA . THR A 1 365 ? 20.554 15.159 23.065 1.00 69.75 365 THR A CA 1
ATOM 2841 C C . THR A 1 365 ? 20.512 16.403 22.181 1.00 69.75 365 THR A C 1
ATOM 2843 O O . THR A 1 365 ? 20.781 17.503 22.671 1.00 69.75 365 THR A O 1
ATOM 2846 N N . GLY A 1 366 ? 20.103 16.284 20.915 1.00 66.94 366 GLY A N 1
ATOM 2847 C CA . GLY A 1 366 ? 19.890 17.435 20.033 1.00 66.94 366 GLY A CA 1
ATOM 2848 C C . GLY A 1 366 ? 18.781 18.359 20.549 1.00 66.94 366 GLY A C 1
ATOM 2849 O O . GLY A 1 366 ? 18.950 19.583 20.606 1.00 66.94 366 GLY A O 1
ATOM 2850 N N . ARG A 1 367 ? 17.670 17.763 21.005 1.00 67.44 367 ARG A N 1
ATOM 2851 C CA . ARG A 1 367 ? 16.449 18.464 21.426 1.00 67.44 367 ARG A CA 1
ATOM 2852 C C . ARG A 1 367 ? 16.524 19.051 22.837 1.00 67.44 367 ARG A C 1
ATOM 2854 O O . ARG A 1 367 ? 15.959 20.122 23.059 1.00 67.44 367 ARG A O 1
ATOM 2861 N N . LEU A 1 368 ? 17.179 18.402 23.801 1.00 66.31 368 LEU A N 1
ATOM 2862 C CA . LEU A 1 368 ? 17.294 18.880 25.193 1.00 66.31 368 LEU A CA 1
ATOM 2863 C C . LEU A 1 368 ? 18.668 19.495 25.516 1.00 66.31 368 LEU A C 1
ATOM 2865 O O . LEU A 1 368 ? 18.781 20.281 26.454 1.00 66.31 368 LEU A O 1
ATOM 2869 N N . GLY A 1 369 ? 19.693 19.204 24.712 1.00 59.31 369 GLY A N 1
ATOM 2870 C CA . GLY A 1 369 ? 21.067 19.670 24.897 1.00 59.31 369 GLY A CA 1
ATOM 2871 C C . GLY A 1 369 ? 21.931 18.710 25.722 1.00 59.31 369 GLY A C 1
ATOM 2872 O O . GLY A 1 369 ? 21.453 18.011 26.614 1.00 59.31 369 GLY A O 1
ATOM 2873 N N . LYS A 1 370 ? 23.245 18.729 25.459 1.00 61.94 370 LYS A N 1
ATOM 2874 C CA . LYS A 1 370 ? 24.255 17.786 25.989 1.00 61.94 370 LYS A CA 1
ATOM 2875 C C . LYS A 1 370 ? 24.327 17.664 27.524 1.00 61.94 370 LYS A C 1
ATOM 2877 O O . LYS A 1 370 ? 24.845 16.676 28.020 1.00 61.94 370 LYS A O 1
ATOM 2882 N N . GLN A 1 371 ? 23.802 18.629 28.283 1.00 60.59 371 GLN A N 1
ATOM 2883 C CA . GLN A 1 371 ? 23.764 18.579 29.757 1.00 60.59 371 GLN A CA 1
ATOM 2884 C C . GLN A 1 371 ? 22.455 18.001 30.331 1.00 60.59 371 GLN A C 1
ATOM 2886 O O . GLN A 1 371 ? 22.394 17.710 31.522 1.00 60.59 371 GLN A O 1
ATOM 2891 N N . ALA A 1 372 ? 21.408 17.838 29.515 1.00 66.12 372 ALA A N 1
ATOM 2892 C CA . ALA A 1 372 ? 20.109 17.311 29.944 1.00 66.12 372 ALA A CA 1
ATOM 2893 C C . ALA A 1 372 ? 19.990 15.782 29.793 1.00 66.12 372 ALA A C 1
ATOM 2895 O O . ALA A 1 372 ? 19.126 15.170 30.418 1.00 66.12 372 ALA A O 1
ATOM 2896 N N . VAL A 1 373 ? 20.861 15.164 28.987 1.00 68.62 373 VAL A N 1
ATOM 2897 C CA . VAL A 1 373 ? 20.942 13.711 28.784 1.00 68.62 373 VAL A CA 1
ATOM 2898 C C . VAL A 1 373 ? 22.282 13.234 29.337 1.00 68.62 373 VAL A C 1
ATOM 2900 O O . VAL A 1 373 ? 23.334 13.529 28.772 1.00 68.62 373 VAL A O 1
ATOM 2903 N N . ALA A 1 374 ? 22.260 12.536 30.474 1.00 65.69 374 ALA A N 1
ATOM 2904 C CA . ALA A 1 374 ? 23.462 12.187 31.229 1.00 65.69 374 ALA A CA 1
ATOM 2905 C C . ALA A 1 374 ? 23.418 10.753 31.774 1.00 65.69 374 ALA A C 1
ATOM 2907 O O . ALA A 1 374 ? 22.367 10.267 32.191 1.00 65.69 374 ALA A O 1
ATOM 2908 N N . ARG A 1 375 ? 24.582 10.097 31.825 1.00 65.56 375 ARG A N 1
ATOM 2909 C CA . ARG A 1 375 ? 24.794 8.803 32.492 1.00 65.56 375 ARG A CA 1
ATOM 2910 C C . ARG A 1 375 ? 25.502 9.000 33.831 1.00 65.56 375 ARG A C 1
ATOM 2912 O O . ARG A 1 375 ? 26.355 9.877 33.960 1.00 65.56 375 ARG A O 1
ATOM 2919 N N . ALA A 1 376 ? 25.169 8.182 34.826 1.00 66.88 376 ALA A N 1
ATOM 2920 C CA . ALA A 1 376 ? 25.948 8.105 36.058 1.00 66.88 376 ALA A CA 1
ATOM 2921 C C . ALA A 1 376 ? 27.214 7.270 35.806 1.00 66.88 376 ALA A C 1
ATOM 2923 O O . ALA A 1 376 ? 27.125 6.145 35.321 1.00 66.88 376 ALA A O 1
ATOM 2924 N N . VAL A 1 377 ? 28.380 7.818 36.138 1.00 62.94 377 VAL A N 1
ATOM 2925 C CA . VAL A 1 377 ? 29.675 7.124 36.099 1.00 62.94 377 VAL A CA 1
ATOM 2926 C C . VAL A 1 377 ? 30.236 7.097 37.513 1.00 62.94 377 VAL A C 1
ATOM 2928 O O . VAL A 1 377 ? 30.241 8.124 38.197 1.00 62.94 377 VAL A O 1
ATOM 2931 N N . LEU A 1 378 ? 30.683 5.921 37.956 1.00 60.59 378 LEU A N 1
ATOM 2932 C CA . LEU A 1 378 ? 31.310 5.752 39.264 1.00 60.59 378 LEU A CA 1
ATOM 2933 C C . LEU A 1 378 ? 32.608 6.566 39.344 1.00 60.59 378 LEU A C 1
ATOM 2935 O O . LEU A 1 378 ? 33.370 6.664 38.385 1.00 60.59 378 LEU A O 1
ATOM 2939 N N . THR A 1 379 ? 32.859 7.152 40.507 1.00 66.62 379 THR A N 1
ATOM 2940 C CA . THR A 1 379 ? 34.076 7.909 40.808 1.00 66.62 379 THR A CA 1
ATOM 2941 C C . THR A 1 379 ? 34.617 7.440 42.139 1.00 66.62 379 THR A C 1
ATOM 2943 O O . THR A 1 379 ? 33.875 7.443 43.120 1.00 66.62 379 THR A O 1
ATOM 2946 N N . ASP A 1 380 ? 35.894 7.057 42.182 1.00 53.97 380 ASP A N 1
ATOM 2947 C CA . ASP A 1 380 ? 36.517 6.562 43.409 1.00 53.97 380 ASP A CA 1
ATOM 2948 C C . ASP A 1 380 ? 36.536 7.666 44.477 1.00 53.97 380 ASP A C 1
ATOM 2950 O O . ASP A 1 380 ? 37.255 8.666 44.390 1.00 53.97 380 ASP A O 1
ATOM 2954 N N . ASN A 1 381 ? 35.626 7.532 45.439 1.00 68.19 381 ASN A N 1
ATOM 2955 C CA . ASN A 1 381 ? 35.354 8.519 46.465 1.00 68.19 381 ASN A CA 1
ATOM 2956 C C . ASN A 1 381 ? 34.812 7.796 47.707 1.00 68.19 381 ASN A C 1
ATOM 2958 O O . ASN A 1 381 ? 33.774 7.134 47.617 1.00 68.19 381 ASN A O 1
ATOM 2962 N N . PRO A 1 382 ? 35.445 7.944 48.884 1.00 48.53 382 PRO A N 1
ATOM 2963 C CA . PRO A 1 382 ? 35.054 7.213 50.089 1.00 48.53 382 PRO A CA 1
ATOM 2964 C C . PRO A 1 382 ? 33.707 7.661 50.685 1.00 48.53 382 PRO A C 1
ATOM 2966 O O . PRO A 1 382 ? 33.264 7.093 51.682 1.00 48.53 382 PRO A O 1
ATOM 2969 N N . HIS A 1 383 ? 33.047 8.679 50.120 1.00 47.50 383 HIS A N 1
ATOM 2970 C CA . HIS A 1 383 ? 31.737 9.145 50.564 1.00 47.50 383 HIS A CA 1
ATOM 2971 C C . HIS A 1 383 ? 30.617 8.676 49.608 1.00 47.50 383 HIS A C 1
ATOM 2973 O O . HIS A 1 383 ? 30.540 9.187 48.490 1.00 47.50 383 HIS A O 1
ATOM 2979 N N . PRO A 1 384 ? 29.677 7.796 50.025 1.00 60.69 384 PRO A N 1
ATOM 2980 C CA . PRO A 1 384 ? 28.690 7.167 49.125 1.00 60.69 384 PRO A CA 1
ATOM 2981 C C . PRO A 1 384 ? 27.705 8.094 48.391 1.00 60.69 384 PRO A C 1
ATOM 2983 O O . PRO A 1 384 ? 26.971 7.639 47.522 1.00 60.69 384 PRO A O 1
ATOM 2986 N N . ARG A 1 385 ? 27.646 9.391 48.729 1.00 45.62 385 ARG A N 1
ATOM 2987 C CA . ARG A 1 385 ? 26.878 10.391 47.953 1.00 45.62 385 ARG A CA 1
ATOM 2988 C C . ARG A 1 385 ? 27.679 11.034 46.815 1.00 45.62 385 ARG A C 1
ATOM 2990 O O . ARG A 1 385 ? 27.104 11.777 46.032 1.00 45.62 385 ARG A O 1
ATOM 2997 N N . HIS A 1 386 ? 28.988 10.787 46.758 1.00 59.50 386 HIS A N 1
ATOM 2998 C CA . HIS A 1 386 ? 29.929 11.310 45.761 1.00 59.50 386 HIS A CA 1
ATOM 2999 C C . HIS A 1 386 ? 30.697 10.179 45.043 1.00 59.50 386 HIS A C 1
ATOM 3001 O O . HIS A 1 386 ? 31.641 10.449 44.304 1.00 59.50 386 HIS A O 1
ATOM 3007 N N . SER A 1 387 ? 30.315 8.914 45.260 1.00 69.25 387 SER A N 1
ATOM 3008 C CA . SER A 1 387 ? 30.889 7.739 44.586 1.00 69.25 387 SER A CA 1
ATOM 3009 C C . SER A 1 387 ? 30.405 7.569 43.139 1.00 69.25 387 SER A C 1
ATOM 3011 O O . SER A 1 387 ? 30.790 6.621 42.461 1.00 69.25 387 SER A O 1
ATOM 3013 N N . PHE A 1 388 ? 29.571 8.488 42.653 1.00 66.38 388 PHE A N 1
ATOM 3014 C CA . PHE A 1 388 ? 29.209 8.640 41.251 1.00 66.38 388 PHE A CA 1
ATOM 3015 C C . PHE A 1 388 ? 29.066 10.124 40.902 1.00 66.38 388 PHE A C 1
ATOM 3017 O O . PHE A 1 388 ? 28.717 10.948 41.752 1.00 66.38 388 PHE A O 1
ATOM 3024 N N . ARG A 1 389 ? 29.277 10.450 39.626 1.00 67.31 389 ARG A N 1
ATOM 3025 C CA . ARG A 1 389 ? 28.927 11.741 39.021 1.00 67.31 389 ARG A CA 1
ATOM 3026 C C . ARG A 1 389 ? 28.070 11.515 37.781 1.00 67.31 389 ARG A C 1
ATOM 3028 O O . ARG A 1 389 ? 28.250 10.524 37.077 1.00 67.31 389 ARG A O 1
ATOM 3035 N N . TYR A 1 390 ? 27.181 12.453 37.480 1.00 64.06 390 TYR A N 1
ATOM 3036 C CA . TYR A 1 390 ? 26.548 12.502 36.166 1.00 64.06 390 TYR A CA 1
ATOM 3037 C C . TYR A 1 390 ? 27.522 13.115 35.156 1.00 64.06 390 TYR A C 1
ATOM 3039 O O . TYR A 1 390 ? 28.133 14.149 35.429 1.00 64.06 390 TYR A O 1
ATOM 3047 N N . VAL A 1 391 ? 27.667 12.474 34.000 1.00 62.09 391 VAL A N 1
ATOM 3048 C CA . VAL A 1 391 ? 28.369 13.010 32.825 1.00 62.09 391 VAL A CA 1
ATOM 3049 C C . VAL A 1 391 ? 27.422 12.980 31.625 1.00 62.09 391 VAL A C 1
ATOM 3051 O O . VAL A 1 391 ? 26.600 12.062 31.554 1.00 62.09 391 VAL A O 1
ATOM 3054 N N . PRO A 1 392 ? 27.518 13.931 30.678 1.00 63.69 392 PRO A N 1
ATOM 3055 C CA . PRO A 1 392 ? 26.807 13.865 29.405 1.00 63.69 392 PRO A CA 1
ATOM 3056 C C . PRO A 1 392 ? 26.843 12.479 28.764 1.00 63.69 392 PRO A C 1
ATOM 3058 O O . PRO A 1 392 ? 27.866 11.788 28.816 1.00 63.69 392 PRO A O 1
ATOM 3061 N N . PHE A 1 393 ? 25.736 12.063 28.152 1.00 59.47 393 PHE A N 1
ATOM 3062 C CA . PHE A 1 393 ? 25.716 10.803 27.425 1.00 59.47 393 PHE A CA 1
ATOM 3063 C C . PHE A 1 393 ? 26.546 10.946 26.143 1.00 59.47 393 PHE A C 1
ATOM 3065 O O . PHE A 1 393 ? 26.157 11.612 25.189 1.00 59.47 393 PHE A O 1
ATOM 3072 N N . GLN A 1 394 ? 27.704 10.298 26.138 1.00 54.56 394 GLN A N 1
ATOM 3073 C CA . GLN A 1 394 ? 28.485 9.990 24.947 1.00 54.56 394 GLN A CA 1
ATOM 3074 C C . GLN A 1 394 ? 28.609 8.467 24.881 1.00 54.56 394 GLN A C 1
ATOM 3076 O O . GLN A 1 394 ? 28.580 7.798 25.921 1.00 54.56 394 GLN A O 1
ATOM 3081 N N . SER A 1 395 ? 28.683 7.932 23.660 1.00 40.53 395 SER A N 1
ATOM 3082 C CA . SER A 1 395 ? 28.749 6.486 23.410 1.00 40.53 395 SER A CA 1
ATOM 3083 C C . SER A 1 395 ? 29.871 5.821 24.214 1.00 40.53 395 SER A C 1
ATOM 3085 O O . SER A 1 395 ? 30.877 6.482 24.487 1.00 40.53 395 SER A O 1
ATOM 3087 N N . PRO A 1 396 ? 29.740 4.540 24.603 1.00 37.81 396 PRO A N 1
ATOM 3088 C CA . PRO A 1 396 ? 30.837 3.842 25.248 1.00 37.81 396 PRO A CA 1
ATOM 3089 C C . PRO A 1 396 ? 32.027 3.757 24.289 1.00 37.81 396 PRO A C 1
ATOM 3091 O O . PRO A 1 396 ? 31.966 3.078 23.264 1.00 37.81 396 PRO A O 1
ATOM 3094 N N . GLU A 1 397 ? 33.128 4.410 24.655 1.00 36.44 397 GLU A N 1
ATOM 3095 C CA . GLU A 1 397 ? 34.432 3.881 24.279 1.00 36.44 397 GLU A CA 1
ATOM 3096 C C . GLU A 1 397 ? 34.554 2.461 24.837 1.00 36.44 397 GLU A C 1
ATOM 3098 O O . GLU A 1 397 ? 33.987 2.129 25.883 1.00 36.44 397 GLU A O 1
ATOM 3103 N N . THR A 1 398 ? 35.276 1.605 24.125 1.00 30.00 398 THR A N 1
ATOM 3104 C CA . THR A 1 398 ? 35.511 0.237 24.569 1.00 30.00 398 THR A CA 1
ATOM 3105 C C . THR A 1 398 ? 36.428 0.238 25.791 1.00 30.00 398 THR A C 1
ATOM 3107 O O . THR A 1 398 ? 37.643 0.380 25.643 1.00 30.00 398 THR A O 1
ATOM 3110 N N . GLU A 1 399 ? 35.860 0.003 26.977 1.00 27.52 399 GLU A N 1
ATOM 3111 C CA . GLU A 1 399 ? 36.577 -0.516 28.154 1.00 27.52 399 GLU A CA 1
ATOM 3112 C C . GLU A 1 399 ? 37.029 -1.967 27.876 1.00 27.52 399 GLU A C 1
ATOM 3114 O O . GLU A 1 399 ? 36.562 -2.930 28.476 1.00 27.52 399 GLU A O 1
ATOM 3119 N N . ASP A 1 400 ? 37.905 -2.113 26.881 1.00 27.27 400 ASP A N 1
ATOM 3120 C CA . ASP A 1 400 ? 38.536 -3.357 26.446 1.00 27.27 400 ASP A CA 1
ATOM 3121 C C . ASP A 1 400 ? 39.779 -3.617 27.309 1.00 27.27 400 ASP A C 1
ATOM 3123 O O . ASP A 1 400 ? 40.592 -2.713 27.531 1.00 27.27 400 ASP A O 1
ATOM 3127 N N . GLU A 1 401 ? 39.926 -4.837 27.831 1.00 30.64 401 GLU A N 1
ATOM 3128 C CA . GLU A 1 401 ? 40.884 -5.163 28.896 1.00 30.64 401 GLU A CA 1
ATOM 3129 C C . GLU A 1 401 ? 42.348 -5.048 28.437 1.00 30.64 401 GLU A C 1
ATOM 3131 O O . GLU A 1 401 ? 42.967 -6.006 27.968 1.00 30.64 401 GLU A O 1
ATOM 3136 N N . ARG A 1 402 ? 42.953 -3.869 28.615 1.00 28.23 402 ARG A N 1
ATOM 3137 C CA . ARG A 1 402 ? 44.354 -3.615 28.246 1.00 28.23 402 ARG A CA 1
ATOM 3138 C C . ARG A 1 402 ? 45.186 -3.273 29.471 1.00 28.23 402 ARG A C 1
ATOM 3140 O O . ARG A 1 402 ? 45.349 -2.113 29.841 1.00 28.23 402 ARG A O 1
ATOM 3147 N N . GLN A 1 403 ? 45.739 -4.320 30.087 1.00 24.44 403 GLN A N 1
ATOM 3148 C CA . GLN A 1 403 ? 46.766 -4.176 31.119 1.00 24.44 403 GLN A CA 1
ATOM 3149 C C . GLN A 1 403 ? 47.935 -3.320 30.591 1.00 24.44 403 GLN A C 1
ATOM 3151 O O . GLN A 1 403 ? 48.318 -3.463 29.425 1.00 24.44 403 GLN A O 1
ATOM 3156 N N . PRO A 1 404 ? 48.528 -2.441 31.420 1.00 25.33 404 PRO A N 1
ATOM 3157 C CA . PRO A 1 404 ? 49.633 -1.597 30.989 1.00 25.33 404 PRO A CA 1
ATOM 3158 C C . PRO A 1 404 ? 50.869 -2.448 30.678 1.00 25.33 404 PRO A C 1
ATOM 3160 O O . PRO A 1 404 ? 51.491 -3.014 31.576 1.00 25.33 404 PRO A O 1
ATOM 3163 N N . ILE A 1 405 ? 51.252 -2.499 29.400 1.00 33.38 405 ILE A N 1
ATOM 3164 C CA . ILE A 1 405 ? 52.552 -3.035 28.982 1.00 33.38 405 ILE A CA 1
ATOM 3165 C C . ILE A 1 405 ? 53.637 -2.088 29.530 1.00 33.38 405 ILE A C 1
ATOM 3167 O O . ILE A 1 405 ? 53.591 -0.892 29.215 1.00 33.38 405 ILE A O 1
ATOM 3171 N N . PRO A 1 406 ? 54.606 -2.571 30.334 1.00 26.58 406 PRO A N 1
ATOM 3172 C CA . PRO A 1 406 ? 55.669 -1.727 30.872 1.00 26.58 406 PRO A CA 1
ATOM 3173 C C . PRO A 1 406 ? 56.434 -0.981 29.769 1.00 26.58 406 PRO A C 1
ATOM 3175 O O . PRO A 1 406 ? 56.713 -1.535 28.709 1.00 26.58 406 PRO A O 1
ATOM 3178 N N . GLY A 1 407 ? 56.769 0.287 30.019 1.00 34.69 407 GLY A N 1
ATOM 3179 C CA . GLY A 1 407 ? 57.553 1.122 29.099 1.00 34.69 407 GLY A CA 1
ATOM 3180 C C . GLY A 1 407 ? 56.758 1.915 28.051 1.00 34.69 407 GLY A C 1
ATOM 3181 O O . GLY A 1 407 ? 57.349 2.757 27.378 1.00 34.69 407 GLY A O 1
ATOM 3182 N N . ARG A 1 408 ? 55.434 1.730 27.922 1.00 29.58 408 ARG A N 1
ATOM 3183 C CA . ARG A 1 408 ? 54.586 2.588 27.068 1.00 29.58 408 ARG A CA 1
ATOM 3184 C C . ARG A 1 408 ? 53.898 3.677 27.914 1.00 29.58 408 ARG A C 1
ATOM 3186 O O . ARG A 1 408 ? 53.233 3.323 28.887 1.00 29.58 408 ARG A O 1
ATOM 3193 N N . PRO A 1 409 ? 54.011 4.981 27.580 1.00 26.47 409 PRO A N 1
ATOM 3194 C CA . PRO A 1 409 ? 53.202 6.013 28.232 1.00 26.47 409 PRO A CA 1
ATOM 3195 C C . PRO A 1 409 ? 51.707 5.778 27.941 1.00 26.47 409 PRO A C 1
ATOM 3197 O O . PRO A 1 409 ? 51.383 5.170 26.914 1.00 26.47 409 PRO A O 1
ATOM 3200 N N . PRO A 1 410 ? 50.791 6.233 28.817 1.00 26.03 410 PRO A N 1
ATOM 3201 C CA . PRO A 1 410 ? 49.363 6.000 28.640 1.00 26.03 410 PRO A CA 1
ATOM 3202 C C . PRO A 1 410 ? 48.875 6.588 27.315 1.00 26.03 410 PRO A C 1
ATOM 3204 O O . PRO A 1 410 ? 49.177 7.732 26.969 1.00 26.03 410 PRO A O 1
ATOM 3207 N N . HIS A 1 411 ? 48.109 5.787 26.576 1.00 30.28 411 HIS A N 1
ATOM 3208 C CA . HIS A 1 411 ? 47.400 6.255 25.391 1.00 30.28 411 HIS A CA 1
ATOM 3209 C C . HIS A 1 411 ? 46.267 7.185 25.834 1.00 30.28 411 HIS A C 1
ATOM 3211 O O . HIS A 1 411 ? 45.521 6.843 26.751 1.00 30.28 411 HIS A O 1
ATOM 3217 N N . ILE A 1 412 ? 46.168 8.362 25.216 1.00 32.62 412 ILE A N 1
ATOM 3218 C CA . ILE A 1 412 ? 45.139 9.356 25.538 1.00 32.62 412 ILE A CA 1
ATOM 3219 C C . ILE A 1 412 ? 44.046 9.289 24.474 1.00 32.62 412 ILE A C 1
ATOM 3221 O O . ILE A 1 412 ? 44.319 9.444 23.283 1.00 32.62 412 ILE A O 1
ATOM 3225 N N . ASP A 1 413 ? 42.829 9.069 24.961 1.00 31.86 413 ASP A N 1
ATOM 3226 C CA . ASP A 1 413 ? 41.536 9.223 24.292 1.00 31.86 413 ASP A CA 1
ATOM 3227 C C . ASP A 1 413 ? 41.512 10.436 23.326 1.00 31.86 413 ASP A C 1
ATOM 3229 O O . ASP A 1 413 ? 41.776 11.573 23.722 1.00 31.86 413 ASP A O 1
ATOM 3233 N N . ARG A 1 414 ? 41.202 10.184 22.041 1.00 32.84 414 ARG A N 1
ATOM 3234 C CA . ARG A 1 414 ? 41.072 11.208 20.977 1.00 32.84 414 ARG A CA 1
ATOM 3235 C C . ARG A 1 414 ? 39.641 11.772 20.840 1.00 32.84 414 ARG A C 1
ATOM 3237 O O . ARG A 1 414 ? 39.408 12.627 19.992 1.00 32.84 414 ARG A O 1
ATOM 3244 N N . SER A 1 415 ? 38.676 11.312 21.634 1.00 31.70 415 SER A N 1
ATOM 3245 C CA . SER A 1 415 ? 37.284 11.787 21.674 1.00 31.70 415 SER A CA 1
ATOM 3246 C C . SER A 1 415 ? 37.060 12.950 22.653 1.00 31.70 415 SER A C 1
ATOM 3248 O O . SER A 1 415 ? 36.093 13.703 22.503 1.00 31.70 415 SER A O 1
ATOM 3250 N N . GLN A 1 416 ? 37.963 13.142 23.624 1.00 26.00 416 GLN A N 1
ATOM 3251 C CA . GLN A 1 416 ? 37.872 14.213 24.625 1.00 26.00 416 GLN A CA 1
ATOM 3252 C C . GLN A 1 416 ? 38.271 15.614 24.131 1.00 26.00 416 GLN A C 1
ATOM 3254 O O . GLN A 1 416 ? 38.115 16.563 24.898 1.00 26.00 416 GLN A O 1
ATOM 3259 N N . TYR A 1 417 ? 38.681 15.775 22.863 1.00 29.48 417 TYR A N 1
ATOM 3260 C CA . TYR A 1 417 ? 38.941 17.085 22.253 1.00 29.48 417 TYR A CA 1
ATOM 3261 C C . TYR A 1 417 ? 37.694 17.981 22.273 1.00 29.48 417 TYR A C 1
ATOM 3263 O O . TYR A 1 417 ? 36.875 18.010 21.348 1.00 29.48 417 TYR A O 1
ATOM 3271 N N . VAL A 1 418 ? 37.583 18.796 23.321 1.00 23.83 418 VAL A N 1
ATOM 3272 C CA . VAL A 1 418 ? 36.788 20.015 23.262 1.00 23.83 418 VAL A CA 1
ATOM 3273 C C . VAL A 1 418 ? 37.476 20.920 22.254 1.00 23.83 418 VAL A C 1
ATOM 3275 O O . VAL A 1 418 ? 38.650 21.247 22.412 1.00 23.83 418 VAL A O 1
ATOM 3278 N N . ALA A 1 419 ? 36.732 21.374 21.248 1.00 24.66 419 ALA A N 1
ATOM 3279 C CA . ALA A 1 419 ? 37.164 22.465 20.388 1.00 24.66 419 ALA A CA 1
ATOM 3280 C C . ALA A 1 419 ? 37.245 23.772 21.203 1.00 24.66 419 ALA A C 1
ATOM 3282 O O . ALA A 1 419 ? 36.381 24.644 21.111 1.00 24.66 419 ALA A O 1
ATOM 3283 N N . ILE A 1 420 ? 38.309 23.911 22.001 1.00 22.77 420 ILE A N 1
ATOM 3284 C CA . ILE A 1 420 ? 38.972 25.203 22.153 1.00 22.77 420 ILE A CA 1
ATOM 3285 C C . ILE A 1 420 ? 39.262 25.637 20.714 1.00 22.77 420 ILE A C 1
ATOM 3287 O O . ILE A 1 420 ? 39.873 24.850 19.984 1.00 22.77 420 ILE A O 1
ATOM 3291 N N . PRO A 1 421 ? 38.803 26.813 20.262 1.00 24.61 421 PRO A N 1
ATOM 3292 C CA . PRO A 1 421 ? 39.112 27.244 18.914 1.00 24.61 421 PRO A CA 1
ATOM 3293 C C . PRO A 1 421 ? 40.632 27.323 18.777 1.00 24.61 421 PRO A C 1
ATOM 3295 O O . PRO A 1 421 ? 41.284 28.128 19.443 1.00 24.61 421 PRO A O 1
ATOM 3298 N N . CYS A 1 422 ? 41.197 26.496 17.895 1.00 26.69 422 CYS A N 1
ATOM 3299 C CA . CYS A 1 422 ? 42.398 26.902 17.188 1.00 26.69 422 CYS A CA 1
ATOM 3300 C C . CYS A 1 422 ? 41.997 28.174 16.451 1.00 26.69 422 CYS A C 1
ATOM 3302 O O . CYS A 1 422 ? 41.245 28.108 15.478 1.00 26.69 422 CYS A O 1
ATOM 3304 N N . ASP A 1 423 ? 42.408 29.325 16.976 1.00 30.81 423 ASP A N 1
ATOM 3305 C CA . ASP A 1 423 ? 42.108 30.602 16.356 1.00 30.81 423 ASP A CA 1
ATOM 3306 C C . ASP A 1 423 ? 42.909 30.662 15.052 1.00 30.81 423 ASP A C 1
ATOM 3308 O O . ASP A 1 423 ? 44.107 30.943 15.039 1.00 30.81 423 ASP A O 1
ATOM 3312 N N . LEU A 1 424 ? 42.266 30.276 13.944 1.00 33.47 424 LEU A N 1
ATOM 3313 C CA . LEU A 1 424 ? 42.918 30.094 12.642 1.00 33.47 424 LEU A CA 1
ATOM 3314 C C . LEU A 1 424 ? 43.532 31.400 12.108 1.00 33.47 424 LEU A C 1
ATOM 3316 O O . LEU A 1 424 ? 44.340 31.355 11.185 1.00 33.47 424 LEU A O 1
ATOM 3320 N N . ASN A 1 425 ? 43.212 32.536 12.736 1.00 31.41 425 ASN A N 1
ATOM 3321 C CA . ASN A 1 425 ? 43.867 33.824 12.540 1.00 31.41 425 ASN A CA 1
ATOM 3322 C C . ASN A 1 425 ? 45.356 33.835 12.964 1.00 31.41 425 ASN A C 1
ATOM 3324 O O . ASN A 1 425 ? 46.100 34.696 12.498 1.00 31.41 425 ASN A O 1
ATOM 3328 N N . GLU A 1 426 ? 45.821 32.890 13.795 1.00 31.53 426 GLU A N 1
ATOM 3329 C CA . GLU A 1 426 ? 47.246 32.731 14.142 1.00 31.53 426 GLU A CA 1
ATOM 3330 C C . GLU A 1 426 ? 48.055 31.922 13.105 1.00 31.53 426 GLU A C 1
ATOM 3332 O O . GLU A 1 426 ? 49.290 31.911 13.157 1.00 31.53 426 GLU A O 1
ATOM 3337 N N . LEU A 1 427 ? 47.409 31.259 12.134 1.00 34.56 427 LEU A N 1
ATOM 3338 C CA . LEU A 1 427 ? 48.121 30.600 11.034 1.00 34.56 427 LEU A CA 1
ATOM 3339 C C . LEU A 1 427 ? 48.410 31.598 9.897 1.00 34.56 427 LEU A C 1
ATOM 3341 O O . LEU A 1 427 ? 47.490 32.238 9.385 1.00 34.56 427 LEU A O 1
ATOM 3345 N N . PRO A 1 428 ? 49.669 31.725 9.428 1.00 30.50 428 PRO A N 1
ATOM 3346 C CA . PRO A 1 428 ? 49.991 32.616 8.318 1.00 30.50 428 PRO A CA 1
ATOM 3347 C C . PRO A 1 428 ? 49.215 32.262 7.043 1.00 30.50 428 PRO A C 1
ATOM 3349 O O . PRO A 1 428 ? 49.218 31.111 6.617 1.00 30.50 428 PRO A O 1
ATOM 3352 N N . ALA A 1 429 ? 48.660 33.262 6.353 1.00 31.09 429 ALA A N 1
ATOM 3353 C CA . ALA A 1 429 ? 47.812 33.086 5.161 1.00 31.09 429 ALA A CA 1
ATOM 3354 C C . ALA A 1 429 ? 48.479 32.405 3.935 1.00 31.09 429 ALA A C 1
ATOM 3356 O O . ALA A 1 429 ? 47.832 32.218 2.907 1.00 31.09 429 ALA A O 1
ATOM 3357 N N . TRP A 1 430 ? 49.761 32.024 4.017 1.00 33.97 430 TRP A N 1
ATOM 3358 C CA . TRP A 1 430 ? 50.429 31.150 3.041 1.00 33.97 430 TRP A CA 1
ATOM 3359 C C . TRP A 1 430 ? 50.292 29.649 3.367 1.00 33.97 430 TRP A C 1
ATOM 3361 O O . TRP A 1 430 ? 50.767 28.820 2.590 1.00 33.97 430 TRP A O 1
ATOM 3371 N N . TRP A 1 431 ? 49.621 29.288 4.467 1.00 29.52 431 TRP A N 1
ATOM 3372 C CA . TRP A 1 431 ? 49.207 27.921 4.809 1.00 29.52 431 TRP A CA 1
ATOM 3373 C C . TRP A 1 431 ? 48.049 27.474 3.899 1.00 29.52 431 TRP A C 1
ATOM 3375 O O . TRP A 1 431 ? 46.897 27.349 4.310 1.00 29.52 431 TRP A O 1
ATOM 3385 N N . GLY A 1 432 ? 48.360 27.351 2.608 1.00 28.27 432 GLY A N 1
ATOM 3386 C CA . GLY A 1 432 ? 47.381 27.213 1.538 1.00 28.27 432 GLY A CA 1
ATOM 3387 C C . GLY A 1 432 ? 46.515 25.962 1.654 1.00 28.27 432 GLY A C 1
ATOM 3388 O O . GLY A 1 432 ? 46.926 24.934 2.192 1.00 28.27 432 GLY A O 1
ATOM 3389 N N . THR A 1 433 ? 45.314 26.047 1.083 1.00 27.39 433 THR A N 1
ATOM 3390 C CA . THR A 1 433 ? 44.399 24.913 0.927 1.00 27.39 433 THR A CA 1
ATOM 3391 C C . THR A 1 433 ? 45.117 23.715 0.313 1.00 27.39 433 THR A C 1
ATOM 3393 O O . THR A 1 433 ? 45.602 23.803 -0.819 1.00 27.39 433 THR A O 1
ATOM 3396 N N . VAL A 1 434 ? 45.118 22.583 1.023 1.00 26.84 434 VAL A N 1
ATOM 3397 C CA . VAL A 1 434 ? 45.455 21.281 0.435 1.00 26.84 434 VAL A CA 1
ATOM 3398 C C . VAL A 1 434 ? 44.554 21.087 -0.794 1.00 26.84 434 VAL A C 1
ATOM 3400 O O . VAL A 1 434 ? 43.333 21.203 -0.649 1.00 26.84 434 VAL A O 1
ATOM 3403 N N . PRO A 1 435 ? 45.104 20.846 -1.999 1.00 23.70 435 PRO A N 1
ATOM 3404 C CA . PRO A 1 435 ? 44.282 20.669 -3.187 1.00 23.70 435 PRO A CA 1
ATOM 3405 C C . PRO A 1 435 ? 43.329 19.488 -3.008 1.00 23.70 435 PRO A C 1
ATOM 3407 O O . PRO A 1 435 ? 43.750 18.399 -2.614 1.00 23.70 435 PRO A O 1
ATOM 3410 N N . ALA A 1 436 ? 42.050 19.686 -3.327 1.00 26.03 436 ALA A N 1
ATOM 3411 C CA . ALA A 1 436 ? 41.127 18.567 -3.447 1.00 26.03 436 ALA A CA 1
ATOM 3412 C C . ALA A 1 436 ? 41.636 17.625 -4.550 1.00 26.03 436 ALA A C 1
ATOM 3414 O O . ALA A 1 436 ? 42.010 18.080 -5.634 1.00 26.03 436 ALA A O 1
ATOM 3415 N N . VAL A 1 437 ? 41.653 16.316 -4.285 1.00 27.61 437 VAL A N 1
ATOM 3416 C CA . VAL A 1 437 ? 42.045 15.301 -5.275 1.00 27.61 437 VAL A CA 1
ATOM 3417 C C . VAL A 1 437 ? 40.910 15.173 -6.291 1.00 27.61 437 VAL A C 1
ATOM 3419 O O . VAL A 1 437 ? 40.010 14.354 -6.137 1.00 27.61 437 VAL A O 1
ATOM 3422 N N . GLY A 1 438 ? 40.913 16.069 -7.279 1.00 27.44 438 GLY A N 1
ATOM 3423 C CA . GLY A 1 438 ? 39.725 16.335 -8.084 1.00 27.44 438 GLY A CA 1
ATOM 3424 C C . GLY A 1 438 ? 39.941 17.173 -9.340 1.00 27.44 438 GLY A C 1
ATOM 3425 O O . GLY A 1 438 ? 38.995 17.828 -9.749 1.00 27.44 438 GLY A O 1
ATOM 3426 N N . ASP A 1 439 ? 41.134 17.158 -9.949 1.00 23.39 439 ASP A N 1
ATOM 3427 C CA . ASP A 1 439 ? 41.240 17.264 -11.415 1.00 23.39 439 ASP A CA 1
ATOM 3428 C C . ASP A 1 439 ? 42.638 16.908 -11.953 1.00 23.39 439 ASP A C 1
ATOM 3430 O O . ASP A 1 439 ? 43.660 17.389 -11.464 1.00 23.39 439 ASP A O 1
ATOM 3434 N N . CYS A 1 440 ? 42.682 16.083 -13.004 1.00 21.12 440 CYS A N 1
ATOM 3435 C CA . CYS A 1 440 ? 43.844 15.914 -13.882 1.00 21.12 440 CYS A CA 1
ATOM 3436 C C . CYS A 1 440 ? 43.344 15.417 -15.260 1.00 21.12 440 CYS A C 1
ATOM 3438 O O . CYS A 1 440 ? 42.491 14.525 -15.305 1.00 21.12 440 CYS A O 1
ATOM 3440 N N . PRO A 1 441 ? 43.777 16.004 -16.393 1.00 25.33 441 PRO A N 1
ATOM 3441 C CA . PRO A 1 441 ? 42.971 15.990 -17.616 1.00 25.33 441 PRO A CA 1
ATOM 3442 C C . PRO A 1 441 ? 43.051 14.694 -18.439 1.00 25.33 441 PRO A C 1
ATOM 3444 O O . PRO A 1 441 ? 44.104 14.079 -18.598 1.00 25.33 441 PRO A O 1
ATOM 3447 N N . ARG A 1 442 ? 41.928 14.336 -19.077 1.00 27.77 442 ARG A N 1
ATOM 3448 C CA . ARG A 1 442 ? 41.848 13.277 -20.100 1.00 27.77 442 ARG A CA 1
ATOM 3449 C C . ARG A 1 442 ? 42.564 13.681 -21.400 1.00 27.77 442 ARG A C 1
ATOM 3451 O O . ARG A 1 442 ? 42.161 14.676 -21.997 1.00 27.77 442 ARG A O 1
ATOM 3458 N N . SER A 1 443 ? 43.412 12.810 -21.967 1.00 24.22 443 SER A N 1
ATOM 3459 C CA . SER A 1 443 ? 43.416 12.570 -23.430 1.00 24.22 443 SER A CA 1
ATOM 3460 C C . SER A 1 443 ? 44.201 11.335 -23.914 1.00 24.22 443 SER A C 1
ATOM 3462 O O . SER A 1 443 ? 45.397 11.241 -23.675 1.00 24.22 443 SER A O 1
ATOM 3464 N N . ARG A 1 444 ? 43.529 10.544 -24.768 1.00 23.88 444 ARG A N 1
ATOM 3465 C CA . ARG A 1 444 ? 44.012 9.869 -26.001 1.00 23.88 444 ARG A CA 1
ATOM 3466 C C . ARG A 1 444 ? 45.070 8.743 -25.958 1.00 23.88 444 ARG A C 1
ATOM 3468 O O . ARG A 1 444 ? 46.183 8.885 -25.478 1.00 23.88 444 ARG A O 1
ATOM 3475 N N . ASN A 1 445 ? 44.672 7.668 -26.643 1.00 26.64 445 ASN A N 1
ATOM 3476 C CA . ASN A 1 445 ? 45.397 6.484 -27.119 1.00 26.64 445 ASN A CA 1
ATOM 3477 C C . ASN A 1 445 ? 46.758 6.766 -27.784 1.00 26.64 445 ASN A C 1
ATOM 3479 O O . ASN A 1 445 ? 46.867 7.761 -28.496 1.00 26.64 445 ASN A O 1
ATOM 3483 N N . THR A 1 446 ? 47.652 5.764 -27.761 1.00 24.27 446 THR A N 1
ATOM 3484 C CA . THR A 1 446 ? 48.039 4.951 -28.952 1.00 24.27 446 THR A CA 1
ATOM 3485 C C . THR A 1 446 ? 48.893 3.733 -28.550 1.00 24.27 446 THR A C 1
ATOM 3487 O O . THR A 1 446 ? 49.717 3.904 -27.664 1.00 24.27 446 THR A O 1
ATOM 3490 N N . GLN A 1 447 ? 48.688 2.585 -29.230 1.00 23.56 447 GLN A N 1
ATOM 3491 C CA . GLN A 1 447 ? 49.676 1.596 -29.755 1.00 23.56 447 GLN A CA 1
ATOM 3492 C C . GLN A 1 447 ? 50.791 1.027 -28.825 1.00 23.56 447 GLN A C 1
ATOM 3494 O O . GLN A 1 447 ? 51.317 1.729 -27.975 1.00 23.56 447 GLN A O 1
ATOM 3499 N N . ASP A 1 448 ? 51.271 -0.219 -28.949 1.00 24.02 448 ASP A N 1
ATOM 3500 C CA . ASP A 1 448 ? 50.949 -1.380 -29.814 1.00 24.02 448 ASP A CA 1
ATOM 3501 C C . ASP A 1 448 ? 51.580 -2.669 -29.209 1.00 24.02 448 ASP A C 1
ATOM 3503 O O . ASP A 1 448 ? 52.380 -2.552 -28.283 1.00 24.02 448 ASP A O 1
ATOM 3507 N N . GLU A 1 449 ? 51.282 -3.851 -29.789 1.00 24.19 449 GLU A N 1
ATOM 3508 C CA . GLU A 1 449 ? 52.079 -5.113 -29.716 1.00 24.19 449 GLU A CA 1
ATOM 3509 C C . GLU A 1 449 ? 52.301 -5.788 -28.325 1.00 24.19 449 GLU A C 1
ATOM 3511 O O . GLU A 1 449 ? 52.136 -5.189 -27.270 1.00 24.19 449 GLU A O 1
ATOM 3516 N N . GLU A 1 450 ? 52.720 -7.059 -28.206 1.00 23.95 450 GLU A N 1
ATOM 3517 C CA . GLU A 1 450 ? 52.258 -8.317 -28.840 1.00 23.95 450 GLU A CA 1
ATOM 3518 C C . GLU A 1 450 ? 52.738 -9.526 -27.977 1.00 23.95 450 GLU A C 1
ATOM 3520 O O . GLU A 1 450 ? 53.594 -9.357 -27.109 1.00 23.95 450 GLU A O 1
ATOM 3525 N N . SER A 1 451 ? 52.263 -10.757 -28.252 1.00 24.19 451 SER A N 1
ATOM 3526 C CA . SER A 1 451 ? 52.665 -12.052 -27.625 1.00 24.19 451 SER A CA 1
ATOM 3527 C C . SER A 1 451 ? 52.358 -12.252 -26.115 1.00 24.19 451 SER A C 1
ATOM 3529 O O . SER A 1 451 ? 52.235 -11.298 -25.359 1.00 24.19 451 SER A O 1
ATOM 3531 N N . GLY A 1 452 ? 52.200 -13.472 -25.572 1.00 22.27 452 GLY A N 1
ATOM 3532 C CA . GLY A 1 452 ? 52.060 -14.810 -26.177 1.00 22.27 452 GLY A CA 1
ATOM 3533 C C . GLY A 1 452 ? 52.563 -15.943 -25.250 1.00 22.27 452 GLY A C 1
ATOM 3534 O O . GLY A 1 452 ? 53.535 -15.718 -24.541 1.00 22.27 452 GLY A O 1
ATOM 3535 N N . ILE A 1 453 ? 51.971 -17.158 -25.337 1.00 24.31 453 ILE A N 1
ATOM 3536 C CA . ILE A 1 453 ? 52.477 -18.452 -24.771 1.00 24.31 453 ILE A CA 1
ATOM 3537 C C . ILE A 1 453 ? 52.381 -18.547 -23.209 1.00 24.31 453 ILE A C 1
ATOM 3539 O O . ILE A 1 453 ? 52.711 -17.594 -22.520 1.00 24.31 453 ILE A O 1
ATOM 3543 N N . GLU A 1 454 ? 51.912 -19.608 -22.518 1.00 22.78 454 GLU A N 1
ATOM 3544 C CA . GLU A 1 454 ? 51.394 -20.958 -22.860 1.00 22.78 454 GLU A CA 1
ATOM 3545 C C . GLU A 1 454 ? 50.411 -21.505 -21.777 1.00 22.78 454 GLU A C 1
ATOM 3547 O O . GLU A 1 454 ? 50.299 -20.940 -20.690 1.00 22.78 454 GLU A O 1
ATOM 3552 N N . GLN A 1 455 ? 49.756 -22.655 -22.025 1.00 25.59 455 GLN A N 1
ATOM 3553 C CA . GLN A 1 455 ? 49.192 -23.549 -20.984 1.00 25.59 455 GLN A CA 1
ATOM 3554 C C . GLN A 1 455 ? 49.936 -24.894 -20.996 1.00 25.59 455 GLN A C 1
ATOM 3556 O O . GLN A 1 455 ? 50.149 -25.441 -22.080 1.00 25.59 455 GLN A O 1
ATOM 3561 N N . PRO A 1 456 ? 50.261 -25.481 -19.828 1.00 31.27 456 PRO A N 1
ATOM 3562 C CA . PRO A 1 456 ? 49.644 -26.772 -19.433 1.00 31.27 456 PRO A CA 1
ATOM 3563 C C . PRO A 1 456 ? 49.522 -26.960 -17.890 1.00 31.27 456 PRO A C 1
ATOM 3565 O O . PRO A 1 456 ? 50.063 -26.172 -17.128 1.00 31.27 456 PRO A O 1
ATOM 3568 N N . SER A 1 457 ? 48.904 -28.000 -17.301 1.00 24.05 457 SER A N 1
ATOM 3569 C CA . SER A 1 457 ? 47.794 -28.892 -17.702 1.00 24.05 457 SER A CA 1
ATOM 3570 C C . SER A 1 457 ? 47.301 -29.730 -16.493 1.00 24.05 457 SER A C 1
ATOM 3572 O O . SER A 1 457 ? 48.061 -29.974 -15.564 1.00 24.05 457 SER A O 1
ATOM 3574 N N . LYS A 1 458 ? 46.051 -30.218 -16.566 1.00 26.00 458 LYS A N 1
ATOM 3575 C CA . LYS A 1 458 ? 45.353 -31.246 -15.743 1.00 26.00 458 LYS A CA 1
ATOM 3576 C C . LYS A 1 458 ? 46.197 -32.221 -14.887 1.00 26.00 458 LYS A C 1
ATOM 3578 O O . LYS A 1 458 ? 47.135 -32.812 -15.411 1.00 26.00 458 LYS A O 1
ATOM 3583 N N . LEU A 1 459 ? 45.660 -32.619 -13.718 1.00 22.98 459 LEU A N 1
ATOM 3584 C CA . LEU A 1 459 ? 45.620 -34.030 -13.261 1.00 22.98 459 LEU A CA 1
ATOM 3585 C C . LEU A 1 459 ? 44.539 -34.296 -12.173 1.00 22.98 459 LEU A C 1
ATOM 3587 O O . LEU A 1 459 ? 44.299 -33.474 -11.298 1.00 22.98 459 LEU A O 1
ATOM 3591 N N . HIS A 1 460 ? 43.897 -35.465 -12.265 1.00 25.25 460 HIS A N 1
ATOM 3592 C CA . HIS A 1 460 ? 42.858 -36.100 -11.412 1.00 25.25 460 HIS A CA 1
ATOM 3593 C C . HIS A 1 460 ? 43.165 -37.629 -11.413 1.00 25.25 460 HIS A C 1
ATOM 3595 O O . HIS A 1 460 ? 44.029 -38.022 -12.206 1.00 25.25 460 HIS A O 1
ATOM 3601 N N . PRO A 1 461 ? 42.434 -38.540 -10.712 1.00 45.84 461 PRO A N 1
ATOM 3602 C CA . PRO A 1 461 ? 41.411 -38.398 -9.656 1.00 45.84 461 PRO A CA 1
ATOM 3603 C C . PRO A 1 461 ? 41.960 -38.966 -8.298 1.00 45.84 461 PRO A C 1
ATOM 3605 O O . PRO A 1 461 ? 42.976 -38.424 -7.887 1.00 45.84 461 PRO A O 1
ATOM 3608 N N . ALA A 1 462 ? 41.475 -39.963 -7.517 1.00 23.39 462 ALA A N 1
ATOM 3609 C CA . ALA A 1 462 ? 40.275 -40.832 -7.486 1.00 23.39 462 ALA A CA 1
ATOM 3610 C C . ALA A 1 462 ? 40.139 -41.631 -6.151 1.00 23.39 462 ALA A C 1
ATOM 3612 O O . ALA A 1 462 ? 41.167 -42.001 -5.599 1.00 23.39 462 ALA A O 1
ATOM 3613 N N . VAL A 1 463 ? 38.902 -42.058 -5.795 1.00 24.64 463 VAL A N 1
ATOM 3614 C CA . VAL A 1 463 ? 38.548 -43.306 -5.032 1.00 24.64 463 VAL A CA 1
ATOM 3615 C C . VAL A 1 463 ? 38.956 -43.332 -3.525 1.00 24.64 463 VAL A C 1
ATOM 3617 O O . VAL A 1 463 ? 39.968 -42.760 -3.158 1.00 24.64 463 VAL A O 1
ATOM 3620 N N . ALA A 1 464 ? 38.232 -43.894 -2.537 1.00 23.55 464 ALA A N 1
ATOM 3621 C CA . ALA A 1 464 ? 37.129 -44.880 -2.412 1.00 23.55 464 ALA A CA 1
ATOM 3622 C C . ALA A 1 464 ? 36.294 -44.601 -1.115 1.00 23.55 464 ALA A C 1
ATOM 3624 O O . ALA A 1 464 ? 36.667 -43.706 -0.367 1.00 23.55 464 ALA A O 1
ATOM 3625 N N . SER A 1 465 ? 35.272 -45.364 -0.675 1.00 25.00 465 SER A N 1
ATOM 3626 C CA . SER A 1 465 ? 34.144 -46.100 -1.305 1.00 25.00 465 SER A CA 1
ATOM 3627 C C . SER A 1 465 ? 33.274 -46.783 -0.210 1.00 25.00 465 SER A C 1
ATOM 3629 O O . SER A 1 465 ? 33.712 -46.890 0.931 1.00 25.00 465 SER A O 1
ATOM 3631 N N . HIS A 1 466 ? 32.100 -47.336 -0.579 1.00 25.75 466 HIS A N 1
ATOM 3632 C CA . HIS A 1 466 ? 31.188 -48.155 0.270 1.00 25.75 466 HIS A CA 1
ATOM 3633 C C . HIS A 1 466 ? 30.389 -47.365 1.350 1.00 25.75 466 HIS A C 1
ATOM 3635 O O . HIS A 1 466 ? 30.730 -46.228 1.643 1.00 25.75 466 HIS A O 1
ATOM 3641 N N . HIS A 1 467 ? 29.290 -47.858 1.955 1.00 25.59 467 HIS A N 1
ATOM 3642 C CA . HIS A 1 467 ? 28.493 -49.084 1.723 1.00 25.59 467 HIS A CA 1
ATOM 3643 C C . HIS A 1 467 ? 26.973 -48.841 1.970 1.00 25.59 467 HIS A C 1
ATOM 3645 O O . HIS A 1 467 ? 26.532 -47.697 1.975 1.00 25.59 467 HIS A O 1
ATOM 3651 N N . SER A 1 468 ? 26.154 -49.894 2.138 1.00 23.88 468 SER A N 1
ATOM 3652 C CA . SER A 1 468 ? 24.683 -49.813 2.317 1.00 23.88 468 SER A CA 1
ATOM 3653 C C . SER A 1 468 ? 24.092 -51.093 2.932 1.00 23.88 468 SER A C 1
ATOM 3655 O O . SER A 1 468 ? 24.729 -52.129 2.760 1.00 23.88 468 SER A O 1
ATOM 3657 N N . LEU A 1 469 ? 22.851 -51.068 3.463 1.00 25.28 469 LEU A N 1
ATOM 3658 C CA . LEU A 1 469 ? 21.792 -52.087 3.217 1.00 25.28 469 LEU A CA 1
ATOM 3659 C C . LEU A 1 469 ? 20.419 -51.720 3.854 1.00 25.28 469 LEU A C 1
ATOM 3661 O O . LEU A 1 469 ? 20.267 -50.616 4.371 1.00 25.28 469 LEU A O 1
ATOM 3665 N N . LYS A 1 470 ? 19.407 -52.603 3.726 1.00 26.09 470 LYS A N 1
ATOM 3666 C CA . LYS A 1 470 ? 17.963 -52.392 4.005 1.00 26.09 470 LYS A CA 1
ATOM 3667 C C . LYS A 1 470 ? 17.310 -53.514 4.858 1.00 26.09 470 LYS A C 1
ATOM 3669 O O . LYS A 1 470 ? 17.885 -54.589 4.970 1.00 26.09 470 LYS A O 1
ATOM 3674 N N . ASP A 1 471 ? 16.042 -53.252 5.229 1.00 27.12 471 ASP A N 1
ATOM 3675 C CA . ASP A 1 471 ? 14.855 -54.151 5.331 1.00 27.12 471 ASP A CA 1
ATOM 3676 C C . ASP A 1 471 ? 14.403 -54.721 6.708 1.00 27.12 471 ASP A C 1
ATOM 3678 O O . ASP A 1 471 ? 15.156 -55.429 7.359 1.00 27.12 471 ASP A O 1
ATOM 3682 N N . LYS A 1 472 ? 13.109 -54.447 7.023 1.00 26.73 472 LYS A N 1
ATOM 3683 C CA . LYS A 1 472 ? 12.015 -55.290 7.613 1.00 26.73 472 LYS A CA 1
ATOM 3684 C C . LYS A 1 472 ? 12.230 -56.016 8.967 1.00 26.73 472 LYS A C 1
ATOM 3686 O O . LYS A 1 472 ? 13.313 -56.489 9.254 1.00 26.73 472 LYS A O 1
ATOM 3691 N N . ASP A 1 473 ? 11.260 -56.129 9.890 1.00 25.03 473 ASP A N 1
ATOM 3692 C CA . ASP A 1 473 ? 9.885 -56.686 9.780 1.00 25.03 473 ASP A CA 1
ATOM 3693 C C . ASP A 1 473 ? 8.927 -56.187 10.921 1.00 25.03 473 ASP A C 1
ATOM 3695 O O . ASP A 1 473 ? 9.219 -55.209 11.606 1.00 25.03 473 ASP A O 1
ATOM 3699 N N . SER A 1 474 ? 7.756 -56.819 11.126 1.00 26.45 474 SER A N 1
ATOM 3700 C CA . SER A 1 474 ? 6.754 -56.586 12.213 1.00 26.45 474 SER A CA 1
ATOM 3701 C C . SER A 1 474 ? 6.243 -57.950 12.769 1.00 26.45 474 SER A C 1
ATOM 3703 O O . SER A 1 474 ? 6.591 -58.943 12.122 1.00 26.45 474 SER A O 1
ATOM 3705 N N . PRO A 1 475 ? 5.472 -58.098 13.895 1.00 39.12 475 PRO A N 1
ATOM 3706 C CA . PRO A 1 475 ? 4.075 -57.600 14.019 1.00 39.12 475 PRO A CA 1
ATOM 3707 C C . PRO A 1 475 ? 3.472 -57.393 15.461 1.00 39.12 475 PRO A C 1
ATOM 3709 O O . PRO A 1 475 ? 4.144 -57.545 16.474 1.00 39.12 475 PRO A O 1
ATOM 3712 N N . GLU A 1 476 ? 2.145 -57.146 15.491 1.00 22.83 476 GLU A N 1
ATOM 3713 C CA . GLU A 1 476 ? 1.121 -57.581 16.489 1.00 22.83 476 GLU A CA 1
ATOM 3714 C C . GLU A 1 476 ? 0.682 -56.747 17.733 1.00 22.83 476 GLU A C 1
ATOM 3716 O O . GLU A 1 476 ? 1.335 -55.818 18.197 1.00 22.83 476 GLU A O 1
ATOM 3721 N N . LEU A 1 477 ? -0.553 -57.064 18.172 1.00 28.23 477 LEU A N 1
ATOM 3722 C CA . LEU A 1 477 ? -1.510 -56.409 19.109 1.00 28.23 477 LEU A CA 1
ATOM 3723 C C . LEU A 1 477 ? -1.856 -57.400 20.268 1.00 28.23 477 LEU A C 1
ATOM 3725 O O . LEU A 1 477 ? -1.382 -58.532 20.158 1.00 28.23 477 LEU A O 1
ATOM 3729 N N . PRO A 1 478 ? -2.660 -57.117 21.341 1.00 31.58 478 PRO A N 1
ATOM 3730 C CA . PRO A 1 478 ? -3.720 -56.097 21.574 1.00 31.58 478 PRO A CA 1
ATOM 3731 C C . PRO A 1 478 ? -3.563 -55.329 22.928 1.00 31.58 478 PRO A C 1
ATOM 3733 O O . PRO A 1 478 ? -2.527 -55.438 23.569 1.00 31.58 478 PRO A O 1
ATOM 3736 N N . GLY A 1 479 ? -4.495 -54.531 23.481 1.00 25.61 479 GLY A N 1
ATOM 3737 C CA . GLY A 1 479 ? -5.813 -54.027 23.047 1.00 25.61 479 GLY A CA 1
ATOM 3738 C C . GLY A 1 479 ? -6.935 -54.255 24.089 1.00 25.61 479 GLY A C 1
ATOM 3739 O O . GLY A 1 479 ? -7.314 -55.396 24.338 1.00 25.61 479 GLY A O 1
ATOM 3740 N N . GLN A 1 480 ? -7.495 -53.181 24.674 1.00 25.27 480 GLN A N 1
ATOM 3741 C CA . GLN A 1 480 ? -8.713 -53.200 25.514 1.00 25.27 480 GLN A CA 1
ATOM 3742 C C . GLN A 1 480 ? -9.363 -51.802 25.612 1.00 25.27 480 GLN A C 1
ATOM 3744 O O . GLN A 1 480 ? -8.704 -50.796 25.360 1.00 25.27 480 GLN A O 1
ATOM 3749 N N . SER A 1 481 ? -10.653 -51.738 25.964 1.00 26.42 481 SER A N 1
ATOM 3750 C CA . SER A 1 481 ? -11.479 -50.515 25.959 1.00 26.42 481 SER A CA 1
ATOM 3751 C C . SER A 1 481 ? -12.363 -50.402 27.206 1.00 26.42 481 SER A C 1
ATOM 3753 O O . SER A 1 481 ? -12.961 -51.401 27.606 1.00 26.42 481 SER A O 1
ATOM 3755 N N . LEU A 1 482 ? -12.525 -49.194 27.758 1.00 21.16 482 LEU A N 1
ATOM 3756 C CA . LEU A 1 482 ? -13.393 -48.897 28.909 1.00 21.16 482 LEU A CA 1
ATOM 3757 C C . LEU A 1 482 ? -14.232 -47.628 28.672 1.00 21.16 482 LEU A C 1
ATOM 3759 O O . LEU A 1 482 ? -13.768 -46.687 28.034 1.00 21.16 482 LEU A O 1
ATOM 3763 N N . GLN A 1 483 ? -15.461 -47.610 29.202 1.00 24.56 483 GLN A N 1
ATOM 3764 C CA . GLN A 1 483 ? -16.402 -46.480 29.161 1.00 24.56 483 GLN A CA 1
ATOM 3765 C C . GLN A 1 483 ? -16.913 -46.157 30.574 1.00 24.56 483 GLN A C 1
ATOM 3767 O O . GLN A 1 483 ? -17.441 -47.048 31.236 1.00 24.56 483 GLN A O 1
ATOM 3772 N N . VAL A 1 484 ? -16.843 -44.887 30.985 1.00 22.14 484 VAL A N 1
ATOM 3773 C CA . VAL A 1 484 ? -17.600 -44.265 32.097 1.00 22.14 484 VAL A CA 1
ATOM 3774 C C . VAL A 1 484 ? -17.759 -42.790 31.672 1.00 22.14 484 VAL A C 1
ATOM 3776 O O . VAL A 1 484 ? -16.757 -42.156 31.365 1.00 22.14 484 VAL A O 1
ATOM 3779 N N . VAL A 1 485 ? -18.939 -42.287 31.283 1.00 21.80 485 VAL A N 1
ATOM 3780 C CA . VAL A 1 485 ? -20.095 -41.850 32.104 1.00 21.80 485 VAL A CA 1
ATOM 3781 C C . VAL A 1 485 ? -19.733 -40.700 33.058 1.00 21.80 485 VAL A C 1
ATOM 3783 O O . VAL A 1 485 ? -18.791 -40.800 33.832 1.00 21.80 485 VAL A O 1
ATOM 3786 N N . ALA A 1 486 ? -20.482 -39.594 32.988 1.00 25.34 486 ALA A N 1
ATOM 3787 C CA . ALA A 1 486 ? -20.175 -38.342 33.684 1.00 25.34 486 ALA A CA 1
ATOM 3788 C C . ALA A 1 486 ? -21.100 -38.069 34.885 1.00 25.34 486 ALA A C 1
ATOM 3790 O O . ALA A 1 486 ? -22.264 -38.470 34.889 1.00 25.34 486 ALA A O 1
ATOM 3791 N N . GLY A 1 487 ? -20.589 -37.318 35.862 1.00 23.42 487 GLY A N 1
ATOM 3792 C CA . GLY A 1 487 ? -21.327 -36.759 36.997 1.00 23.42 487 GLY A CA 1
ATOM 3793 C C . GLY A 1 487 ? -20.506 -35.631 37.650 1.00 23.42 487 GLY A C 1
ATOM 3794 O O . GLY A 1 487 ? -19.287 -35.779 37.729 1.00 23.42 487 GLY A O 1
ATOM 3795 N N . PRO A 1 488 ? -21.108 -34.496 38.060 1.00 31.41 488 PRO A N 1
ATOM 3796 C CA . PRO A 1 488 ? -20.359 -33.340 38.553 1.00 31.41 488 PRO A CA 1
ATOM 3797 C C . PRO A 1 488 ? -20.287 -33.291 40.086 1.00 31.41 488 PRO A C 1
ATOM 3799 O O . PRO A 1 488 ? -21.315 -33.381 40.753 1.00 31.41 488 PRO A O 1
ATOM 3802 N N . GLU A 1 489 ? -19.108 -33.022 40.653 1.00 23.50 489 GLU A N 1
ATOM 3803 C CA . GLU A 1 489 ? -19.006 -32.556 42.041 1.00 23.50 489 GLU A CA 1
ATOM 3804 C C . GLU A 1 489 ? -17.802 -31.620 42.260 1.00 23.50 489 GLU A C 1
ATOM 3806 O O . GLU A 1 489 ? -16.955 -31.452 41.382 1.00 23.50 489 GLU A O 1
ATOM 3811 N N . ARG A 1 490 ? -17.799 -30.900 43.388 1.00 26.11 490 ARG A N 1
ATOM 3812 C CA . ARG A 1 490 ? -16.958 -29.710 43.616 1.00 26.11 490 ARG A CA 1
ATOM 3813 C C . ARG A 1 490 ? -15.539 -30.052 44.076 1.00 26.11 490 ARG A C 1
ATOM 3815 O O . ARG A 1 490 ? -15.360 -30.902 44.941 1.00 26.11 490 ARG A O 1
ATOM 3822 N N . LEU A 1 491 ? -14.571 -29.247 43.635 1.00 23.38 491 LEU A N 1
ATOM 3823 C CA . LEU A 1 491 ? -13.249 -29.129 44.253 1.00 23.38 491 LEU A CA 1
ATOM 3824 C C . LEU A 1 491 ? -12.982 -27.676 44.666 1.00 23.38 491 LEU A C 1
ATOM 3826 O O . LEU A 1 491 ? -13.197 -26.749 43.889 1.00 23.38 491 LEU A O 1
ATOM 3830 N N . THR A 1 492 ? -12.508 -27.498 45.897 1.00 25.39 492 THR A N 1
ATOM 3831 C CA . THR A 1 492 ? -11.894 -26.264 46.411 1.00 25.39 492 THR A CA 1
ATOM 3832 C C . THR A 1 492 ? -10.381 -26.448 46.445 1.00 25.39 492 THR A C 1
ATOM 3834 O O . THR A 1 492 ? -9.914 -27.542 46.761 1.00 25.39 492 THR A O 1
ATOM 3837 N N . ILE A 1 493 ? -9.625 -25.394 46.136 1.00 26.17 493 ILE A N 1
ATOM 3838 C CA . ILE A 1 493 ? -8.161 -25.428 46.045 1.00 26.17 493 ILE A CA 1
ATOM 3839 C C . ILE A 1 493 ? -7.573 -24.534 47.140 1.00 26.17 493 ILE A C 1
ATOM 3841 O O . ILE A 1 493 ? -7.901 -23.353 47.194 1.00 26.17 493 ILE A O 1
ATOM 3845 N N . ASP A 1 494 ? -6.683 -25.109 47.948 1.00 23.97 494 ASP A N 1
ATOM 3846 C CA . ASP A 1 494 ? -5.658 -24.407 48.731 1.00 23.97 494 ASP A CA 1
ATOM 3847 C C . ASP A 1 494 ? -4.268 -24.807 48.171 1.00 23.97 494 ASP A C 1
ATOM 3849 O O . ASP A 1 494 ? -4.159 -25.755 47.389 1.00 23.97 494 ASP A O 1
ATOM 3853 N N . GLU A 1 495 ? -3.219 -24.048 48.505 1.00 28.39 495 GLU A N 1
ATOM 3854 C CA . GLU A 1 495 ? -1.943 -23.997 47.757 1.00 28.39 495 GLU A CA 1
ATOM 3855 C C . GLU A 1 495 ? -0.942 -25.179 48.028 1.00 28.39 495 GLU A C 1
ATOM 3857 O O . GLU A 1 495 ? -1.320 -26.186 48.629 1.00 28.39 495 GLU A O 1
ATOM 3862 N N . PRO A 1 496 ? 0.313 -25.202 47.508 1.00 36.06 496 PRO A N 1
ATOM 3863 C CA . PRO A 1 496 ? 0.619 -26.105 46.396 1.00 36.06 496 PRO A CA 1
ATOM 3864 C C . PRO A 1 496 ? 1.788 -27.079 46.662 1.00 36.06 496 PRO A C 1
ATOM 3866 O O . PRO A 1 496 ? 2.893 -26.668 47.011 1.00 36.06 496 PRO A O 1
ATOM 3869 N N . THR A 1 497 ? 1.594 -28.378 46.401 1.00 27.80 497 THR A N 1
ATOM 3870 C CA . THR A 1 497 ? 2.696 -29.359 46.265 1.00 27.80 497 THR A CA 1
ATOM 3871 C C . THR A 1 497 ? 2.347 -30.469 45.266 1.00 27.80 497 THR A C 1
ATOM 3873 O O . THR A 1 497 ? 1.233 -30.989 45.275 1.00 27.80 497 THR A O 1
ATOM 3876 N N . ASP A 1 498 ? 3.307 -30.862 44.421 1.00 34.84 498 ASP A N 1
ATOM 3877 C CA . ASP A 1 498 ? 3.116 -31.777 43.278 1.00 34.84 498 ASP A CA 1
ATOM 3878 C C . ASP A 1 498 ? 3.023 -33.276 43.650 1.00 34.84 498 ASP A C 1
ATOM 3880 O O . ASP A 1 498 ? 3.748 -34.117 43.114 1.00 34.84 498 ASP A O 1
ATOM 3884 N N . LEU A 1 499 ? 2.130 -33.642 44.577 1.00 29.09 499 LEU A N 1
ATOM 3885 C CA . LEU A 1 499 ? 1.835 -35.042 44.920 1.00 29.09 499 LEU A CA 1
ATOM 3886 C C . LEU A 1 499 ? 0.340 -35.267 45.179 1.00 29.09 499 LEU A C 1
ATOM 3888 O O . LEU A 1 499 ? -0.164 -35.047 46.279 1.00 29.09 499 LEU A O 1
ATOM 3892 N N . PHE A 1 500 ? -0.356 -35.803 44.176 1.00 33.47 500 PHE A N 1
ATOM 3893 C CA . PHE A 1 500 ? -1.759 -36.199 44.289 1.00 33.47 500 PHE A CA 1
ATOM 3894 C C . PHE A 1 500 ? -1.895 -37.674 44.695 1.00 33.47 500 PHE A C 1
ATOM 3896 O O . PHE A 1 500 ? -1.263 -38.563 44.116 1.00 33.47 500 PHE A O 1
ATOM 3903 N N . THR A 1 501 ? -2.762 -37.944 45.674 1.00 28.23 501 THR A N 1
ATOM 3904 C CA . THR A 1 501 ? -3.264 -39.297 45.959 1.00 28.23 501 THR A CA 1
ATOM 3905 C C . THR A 1 501 ? -4.548 -39.533 45.178 1.00 28.23 501 THR A C 1
ATOM 3907 O O . THR A 1 501 ? -5.489 -38.752 45.293 1.00 28.23 501 THR A O 1
ATOM 3910 N N . VAL A 1 502 ? -4.613 -40.631 44.426 1.00 31.22 502 VAL A N 1
ATOM 3911 C CA . VAL A 1 502 ? -5.849 -41.095 43.782 1.00 31.22 502 VAL A CA 1
ATOM 3912 C C . VAL A 1 502 ? -6.365 -42.297 44.563 1.00 31.22 502 VAL A C 1
ATOM 3914 O O . VAL A 1 502 ? -5.626 -43.256 44.790 1.00 31.22 502 VAL A O 1
ATOM 3917 N N . GLU A 1 503 ? -7.621 -42.240 44.997 1.00 29.55 503 GLU A N 1
ATOM 3918 C CA . GLU A 1 503 ? -8.318 -43.364 45.624 1.00 29.55 503 GLU A CA 1
ATOM 3919 C C . GLU A 1 503 ? -9.098 -44.126 44.548 1.00 29.55 503 GLU A C 1
ATOM 3921 O O . GLU A 1 503 ? -9.904 -43.543 43.822 1.00 29.55 503 GLU A O 1
ATOM 3926 N N . ALA A 1 504 ? -8.800 -45.413 44.389 1.00 33.22 504 ALA A N 1
ATOM 3927 C CA . ALA A 1 504 ? -9.452 -46.276 43.416 1.00 33.22 504 ALA A CA 1
ATOM 3928 C C . ALA A 1 504 ? -10.880 -46.655 43.872 1.00 33.22 504 ALA A C 1
ATOM 3930 O O . ALA A 1 504 ? -11.193 -46.551 45.061 1.00 33.22 504 ALA A O 1
ATOM 3931 N N . PRO A 1 505 ? -11.762 -47.133 42.968 1.00 30.11 505 PRO A N 1
ATOM 3932 C CA . PRO A 1 505 ? -13.159 -47.449 43.302 1.00 30.11 505 PRO A CA 1
ATOM 3933 C C . PRO A 1 505 ? -13.377 -48.566 44.343 1.00 30.11 505 PRO A C 1
ATOM 3935 O O . PRO A 1 505 ? -14.512 -48.795 44.752 1.00 30.11 505 PRO A O 1
ATOM 3938 N N . ASP A 1 506 ? -12.322 -49.273 44.755 1.00 40.38 506 ASP A N 1
ATOM 3939 C CA . ASP A 1 506 ? -12.311 -50.274 45.831 1.00 40.38 506 ASP A CA 1
ATOM 3940 C C . ASP A 1 506 ? -11.760 -49.738 47.174 1.00 40.38 506 ASP A C 1
ATOM 3942 O O . ASP A 1 506 ? -11.766 -50.460 48.173 1.00 40.38 506 ASP A O 1
ATOM 3946 N N . GLY A 1 507 ? -11.315 -48.475 47.215 1.00 35.28 507 GLY A N 1
ATOM 3947 C CA . GLY A 1 507 ? -10.759 -47.803 48.392 1.00 35.28 507 GLY A CA 1
ATOM 3948 C C . GLY A 1 507 ? -9.230 -47.853 48.520 1.00 35.28 507 GLY A C 1
ATOM 3949 O O . GLY A 1 507 ? -8.699 -47.425 49.548 1.00 35.28 507 GLY A O 1
ATOM 3950 N N . SER A 1 508 ? -8.480 -48.359 47.530 1.00 32.69 508 SER A N 1
ATOM 3951 C CA . SER A 1 508 ? -7.011 -48.303 47.587 1.00 32.69 508 SER A CA 1
ATOM 3952 C C . SER A 1 508 ? -6.474 -46.919 47.192 1.00 32.69 508 SER A C 1
ATOM 3954 O O . SER A 1 508 ? -6.786 -46.382 46.131 1.00 32.69 508 SER A O 1
ATOM 3956 N N . ARG A 1 509 ? -5.621 -46.314 48.032 1.00 29.05 509 ARG A N 1
ATOM 3957 C CA . ARG A 1 509 ? -4.945 -45.043 47.710 1.00 29.05 509 ARG A CA 1
ATOM 3958 C C . ARG A 1 509 ? -3.593 -45.285 47.055 1.00 29.05 509 ARG A C 1
ATOM 3960 O O . ARG A 1 509 ? -2.712 -45.903 47.652 1.00 29.05 509 ARG A O 1
ATOM 3967 N N . HIS A 1 510 ? -3.418 -44.735 45.859 1.00 32.03 510 HIS A N 1
ATOM 3968 C CA . HIS A 1 510 ? -2.186 -44.801 45.083 1.00 32.03 510 HIS A CA 1
ATOM 3969 C C . HIS A 1 510 ? -1.568 -43.410 44.909 1.00 32.03 510 HIS A C 1
ATOM 3971 O O . HIS A 1 510 ? -2.264 -42.416 44.701 1.00 32.03 510 HIS A O 1
ATOM 3977 N N . TRP A 1 511 ? -0.240 -43.359 44.991 1.00 29.48 511 TRP A N 1
ATOM 3978 C CA . TRP A 1 511 ? 0.564 -42.172 44.706 1.00 29.48 511 TRP A CA 1
ATOM 3979 C C . TRP A 1 511 ? 1.000 -42.211 43.244 1.00 29.48 511 TRP A C 1
ATOM 3981 O O . TRP A 1 511 ? 1.535 -43.228 42.797 1.00 29.48 511 TRP A O 1
ATOM 3991 N N . VAL A 1 512 ? 0.791 -41.119 42.509 1.00 27.98 512 VAL A N 1
ATOM 3992 C CA . VAL A 1 512 ? 1.189 -41.006 41.100 1.00 27.98 512 VAL A CA 1
ATOM 3993 C C . VAL A 1 512 ? 2.170 -39.849 40.946 1.00 27.98 512 VAL A C 1
ATOM 3995 O O . VAL A 1 512 ? 1.934 -38.753 41.443 1.00 27.98 512 VAL A O 1
ATOM 3998 N N . SER A 1 513 ? 3.273 -40.104 40.245 1.00 26.75 513 SER A N 1
ATOM 3999 C CA . SER A 1 513 ? 4.263 -39.104 39.848 1.00 26.75 513 SER A CA 1
ATOM 4000 C C . SER A 1 513 ? 4.317 -39.057 38.324 1.00 26.75 513 SER A C 1
ATOM 4002 O O . SER A 1 513 ? 4.348 -40.104 37.677 1.00 26.75 513 SER A O 1
ATOM 4004 N N . PHE A 1 514 ? 4.317 -37.852 37.755 1.00 28.61 514 PHE A N 1
ATOM 4005 C CA . PHE A 1 514 ? 4.533 -37.633 36.326 1.00 28.61 514 PHE A CA 1
ATOM 4006 C C . PHE A 1 514 ? 5.993 -37.266 36.052 1.00 28.61 514 PHE A C 1
ATOM 4008 O O . PHE A 1 514 ? 6.630 -36.563 36.834 1.00 28.61 514 PHE A O 1
ATOM 4015 N N . THR A 1 515 ? 6.516 -37.710 34.910 1.00 25.39 515 THR A N 1
ATOM 4016 C CA . THR A 1 515 ? 7.848 -37.334 34.418 1.00 25.39 515 THR A CA 1
ATOM 4017 C C . THR A 1 515 ? 7.693 -36.609 33.077 1.00 25.39 515 THR A C 1
ATOM 4019 O O . THR A 1 515 ? 7.148 -37.207 32.147 1.00 25.39 515 THR A O 1
ATOM 4022 N N . PRO A 1 516 ? 8.136 -35.346 32.931 1.00 26.28 516 PRO A N 1
ATOM 4023 C CA . PRO A 1 516 ? 8.103 -34.653 31.642 1.00 26.28 516 PRO A CA 1
ATOM 4024 C C . PRO A 1 516 ? 9.088 -35.296 30.654 1.00 26.28 516 PRO A C 1
ATOM 4026 O O . PRO A 1 516 ? 10.229 -35.562 31.030 1.00 26.28 516 PRO A O 1
ATOM 4029 N N . GLY A 1 517 ? 8.691 -35.528 29.393 1.00 27.70 517 GLY A N 1
ATOM 4030 C CA . GLY A 1 517 ? 9.650 -36.036 28.396 1.00 27.70 517 GLY A CA 1
ATOM 4031 C C . GLY A 1 517 ? 9.145 -36.648 27.083 1.00 27.70 517 GLY A C 1
ATOM 4032 O O . GLY A 1 517 ? 9.987 -37.041 26.278 1.00 27.70 517 GLY A O 1
ATOM 4033 N N . GLN A 1 518 ? 7.837 -36.750 26.815 1.00 23.81 518 GLN A N 1
ATOM 4034 C CA . GLN A 1 518 ? 7.335 -37.242 25.520 1.00 23.81 518 GLN A CA 1
ATOM 4035 C C . GLN A 1 518 ? 6.350 -36.271 24.863 1.00 23.81 518 GLN A C 1
ATOM 4037 O O . GLN A 1 518 ? 5.456 -35.733 25.511 1.00 23.81 518 GLN A O 1
ATOM 4042 N N . TRP A 1 519 ? 6.549 -36.059 23.562 1.00 25.77 519 TRP A N 1
ATOM 4043 C CA . TRP A 1 519 ? 5.805 -35.115 22.730 1.00 25.77 519 TRP A CA 1
ATOM 4044 C C . TRP A 1 519 ? 4.598 -35.796 22.077 1.00 25.77 519 TRP A C 1
ATOM 4046 O O . TRP A 1 519 ? 4.682 -36.954 21.668 1.00 25.77 519 TRP A O 1
ATOM 4056 N N . TRP A 1 520 ? 3.498 -35.058 21.926 1.00 22.39 520 TRP A N 1
ATOM 4057 C CA . TRP A 1 520 ? 2.302 -35.499 21.203 1.00 22.39 520 TRP A CA 1
ATOM 4058 C C . TRP A 1 520 ? 2.137 -34.643 19.943 1.00 22.39 520 TRP A C 1
ATOM 4060 O O . TRP A 1 520 ? 2.138 -33.417 20.035 1.00 22.39 520 TRP A O 1
ATOM 4070 N N . VAL A 1 521 ? 2.016 -35.278 18.775 1.00 25.91 521 VAL A N 1
ATOM 4071 C CA . VAL A 1 521 ? 1.846 -34.592 17.482 1.00 25.91 521 VAL A CA 1
ATOM 4072 C C . VAL A 1 521 ? 0.384 -34.736 17.045 1.00 25.91 521 VAL A C 1
ATOM 4074 O O . VAL A 1 521 ? -0.082 -35.873 16.915 1.00 25.91 521 VAL A O 1
ATOM 4077 N N . PRO A 1 522 ? -0.363 -33.637 16.830 1.00 29.39 522 PRO A N 1
ATOM 4078 C CA . PRO A 1 522 ? -1.751 -33.711 16.386 1.00 29.39 522 PRO A CA 1
ATOM 4079 C C . PRO A 1 522 ? -1.833 -34.177 14.926 1.00 29.39 522 PRO A C 1
ATOM 4081 O O . PRO A 1 522 ? -1.047 -33.757 14.080 1.00 29.39 522 PRO A O 1
ATOM 4084 N N . ARG A 1 523 ? -2.811 -35.033 14.606 1.00 31.06 523 ARG A N 1
ATOM 4085 C CA . ARG A 1 523 ? -3.100 -35.418 13.215 1.00 31.06 523 ARG A CA 1
ATOM 4086 C C . ARG A 1 523 ? -4.093 -34.452 12.556 1.00 31.06 523 ARG A C 1
ATOM 4088 O O . ARG A 1 523 ? -4.947 -33.905 13.256 1.00 31.06 523 ARG A O 1
ATOM 4095 N N . PRO A 1 524 ? -4.063 -34.286 11.219 1.00 35.69 524 PRO A N 1
ATOM 4096 C CA . PRO A 1 524 ? -5.045 -33.473 10.507 1.00 35.69 524 PRO A CA 1
ATOM 4097 C C . PRO A 1 524 ? -6.494 -33.943 10.716 1.00 35.69 524 PRO A C 1
ATOM 4099 O O . PRO A 1 524 ? -6.802 -35.133 10.619 1.00 35.69 524 PRO A O 1
ATOM 4102 N N . LEU A 1 525 ? -7.409 -32.980 10.881 1.00 35.06 525 LEU A N 1
ATOM 4103 C CA . LEU A 1 525 ? -8.862 -33.174 11.061 1.00 35.06 525 LEU A CA 1
ATOM 4104 C C . LEU A 1 525 ? -9.550 -34.039 9.982 1.00 35.06 525 LEU A C 1
ATOM 4106 O O . LEU A 1 525 ? -10.651 -34.545 10.201 1.00 35.06 525 LEU A O 1
ATOM 4110 N N . ALA A 1 526 ? -8.906 -34.244 8.831 1.00 34.84 526 ALA A N 1
ATOM 4111 C CA . ALA A 1 526 ? -9.398 -35.108 7.763 1.00 34.84 526 ALA A CA 1
ATOM 4112 C C . ALA A 1 526 ? -9.482 -36.598 8.157 1.00 34.84 526 ALA A C 1
ATOM 4114 O O . ALA A 1 526 ? -10.386 -37.282 7.679 1.00 34.84 526 ALA A O 1
ATOM 4115 N N . GLU A 1 527 ? -8.603 -37.108 9.033 1.00 37.62 527 GLU A N 1
ATOM 4116 C CA . GLU A 1 527 ? -8.656 -38.521 9.456 1.00 37.62 527 GLU A CA 1
ATOM 4117 C C . GLU A 1 527 ? -9.806 -38.784 10.441 1.00 37.62 527 GLU A C 1
ATOM 4119 O O . GLU A 1 527 ? -10.561 -39.748 10.272 1.00 37.62 527 GLU A O 1
ATOM 4124 N N . TYR A 1 528 ? -10.027 -37.872 11.397 1.00 39.06 528 TYR A N 1
ATOM 4125 C CA . TYR A 1 528 ? -11.126 -37.951 12.371 1.00 39.06 528 TYR A CA 1
ATOM 4126 C C . TYR A 1 528 ? -12.515 -38.021 11.723 1.00 39.06 528 TYR A C 1
ATOM 4128 O O . TYR A 1 528 ? -13.444 -38.578 12.308 1.00 39.06 528 TYR A O 1
ATOM 4136 N N . ARG A 1 529 ? -12.670 -37.531 10.485 1.00 36.03 529 ARG A N 1
ATOM 4137 C CA . ARG A 1 529 ? -13.927 -37.619 9.722 1.00 36.03 529 ARG A CA 1
ATOM 4138 C C . ARG A 1 529 ? -14.417 -39.060 9.527 1.00 36.03 529 ARG A C 1
ATOM 4140 O O . ARG A 1 529 ? -15.624 -39.270 9.428 1.00 36.03 529 ARG A O 1
ATOM 4147 N N . ASN A 1 530 ? -13.514 -40.044 9.507 1.00 35.72 530 ASN A N 1
ATOM 4148 C CA . ASN A 1 530 ? -13.873 -41.463 9.424 1.00 35.72 530 ASN A CA 1
ATOM 4149 C C . ASN A 1 530 ? -14.240 -42.057 10.794 1.00 35.72 530 ASN A C 1
ATOM 4151 O O . ASN A 1 530 ? -15.166 -42.861 10.873 1.00 35.72 530 ASN A O 1
ATOM 4155 N N . GLU A 1 531 ? -13.594 -41.625 11.881 1.00 34.06 531 GLU A N 1
ATOM 4156 C CA . GLU A 1 531 ? -13.951 -42.056 13.242 1.00 34.06 531 GLU A CA 1
ATOM 4157 C C . GLU A 1 531 ? -15.298 -41.475 13.695 1.00 34.06 531 GLU A C 1
ATOM 4159 O O . GLU A 1 531 ? -16.121 -42.200 14.253 1.00 34.06 531 GLU A O 1
ATOM 4164 N N . PHE A 1 532 ? -15.596 -40.215 13.360 1.00 36.91 532 PHE A N 1
ATOM 4165 C CA . PHE A 1 532 ? -16.932 -39.637 13.550 1.00 36.91 532 PHE A CA 1
ATOM 4166 C C . PHE A 1 532 ? -18.009 -40.370 12.735 1.00 36.91 532 PHE A C 1
ATOM 4168 O O . PHE A 1 532 ? -19.135 -40.524 13.210 1.00 36.91 532 PHE A O 1
ATOM 4175 N N . ARG A 1 533 ? -17.671 -40.897 11.549 1.00 35.53 533 ARG A N 1
ATOM 4176 C CA . ARG A 1 533 ? -18.572 -41.767 10.774 1.00 35.53 533 ARG A CA 1
ATOM 4177 C C . ARG A 1 533 ? -18.818 -43.098 11.486 1.00 35.53 533 ARG A C 1
ATOM 4179 O O . ARG A 1 533 ? -19.969 -43.474 11.673 1.00 35.53 533 ARG A O 1
ATOM 4186 N N . ALA A 1 534 ? -17.759 -43.742 11.977 1.00 34.91 534 ALA A N 1
ATOM 4187 C CA . ALA A 1 534 ? -17.854 -44.975 12.760 1.00 34.91 534 ALA A CA 1
ATOM 4188 C C . ALA A 1 534 ? -18.589 -44.788 14.107 1.00 34.91 534 ALA A C 1
ATOM 4190 O O . ALA A 1 534 ? -19.172 -45.739 14.625 1.00 34.91 534 ALA A O 1
ATOM 4191 N N . LEU A 1 535 ? -18.595 -43.577 14.677 1.00 33.81 535 LEU A N 1
ATOM 4192 C CA . LEU A 1 535 ? -19.410 -43.212 15.843 1.00 33.81 535 LEU A CA 1
ATOM 4193 C C . LEU A 1 535 ? -20.891 -43.016 15.480 1.00 33.81 535 LEU A C 1
ATOM 4195 O O . LEU A 1 535 ? -21.756 -43.516 16.199 1.00 33.81 535 LEU A O 1
ATOM 4199 N N . ALA A 1 536 ? -21.194 -42.369 14.350 1.00 34.50 536 ALA A N 1
ATOM 4200 C CA . ALA A 1 536 ? -22.564 -42.246 13.843 1.00 34.50 536 ALA A CA 1
ATOM 4201 C C . ALA A 1 536 ? -23.170 -43.619 13.482 1.00 34.50 536 ALA A C 1
ATOM 4203 O O . ALA A 1 536 ? -24.302 -43.924 13.858 1.00 34.50 536 ALA A O 1
ATOM 4204 N N . GLU A 1 537 ? -22.387 -44.493 12.845 1.00 35.06 537 GLU A N 1
ATOM 4205 C CA . GLU A 1 537 ? -22.754 -45.883 12.527 1.00 35.06 537 GLU A CA 1
ATOM 4206 C C . GLU A 1 537 ? -22.947 -46.766 13.778 1.00 35.06 537 GLU A C 1
ATOM 4208 O O . GLU A 1 537 ? -23.590 -47.812 13.703 1.00 35.06 537 GLU A O 1
ATOM 4213 N N . ARG A 1 538 ? -22.450 -46.337 14.948 1.00 34.59 538 ARG A N 1
ATOM 4214 C CA . ARG A 1 538 ? -22.637 -47.014 16.247 1.00 34.59 538 ARG A CA 1
ATOM 4215 C C . ARG A 1 538 ? -23.885 -46.575 17.019 1.00 34.59 538 ARG A C 1
ATOM 4217 O O . ARG A 1 538 ? -24.075 -47.012 18.150 1.00 34.59 538 ARG A O 1
ATOM 4224 N N . GLY A 1 539 ? -24.764 -45.773 16.414 1.00 31.11 539 GLY A N 1
ATOM 4225 C CA . GLY A 1 539 ? -26.131 -45.589 16.911 1.00 31.11 539 GLY A CA 1
ATOM 4226 C C . GLY A 1 539 ? -26.274 -44.704 18.152 1.00 31.11 539 GLY A C 1
ATOM 4227 O O . GLY A 1 539 ? -27.250 -44.849 18.884 1.00 31.11 539 GLY A O 1
ATOM 4228 N N . VAL A 1 540 ? -25.353 -43.760 18.383 1.00 30.97 540 VAL A N 1
ATOM 4229 C CA . VAL A 1 540 ? -25.558 -42.672 19.360 1.00 30.97 540 VAL A CA 1
ATOM 4230 C C . VAL A 1 540 ? -26.540 -41.655 18.759 1.00 30.97 540 VAL A C 1
ATOM 4232 O O . VAL A 1 540 ? -26.159 -40.605 18.247 1.00 30.97 540 VAL A O 1
ATOM 4235 N N . THR A 1 541 ? -27.823 -42.017 18.735 1.00 33.00 541 THR A N 1
ATOM 4236 C CA . THR A 1 541 ? -28.887 -41.240 18.084 1.00 33.00 541 THR A CA 1
ATOM 4237 C C . THR A 1 541 ? -29.213 -39.948 18.830 1.00 33.00 541 THR A C 1
ATOM 4239 O O . THR A 1 541 ? -29.303 -39.939 20.056 1.00 33.00 541 THR A O 1
ATOM 4242 N N . HIS A 1 542 ? -29.456 -38.880 18.065 1.00 35.56 542 HIS A N 1
ATOM 4243 C CA . HIS A 1 542 ? -29.764 -37.524 18.528 1.00 35.56 542 HIS A CA 1
ATOM 4244 C C . HIS A 1 542 ? -30.690 -37.440 19.756 1.00 35.56 542 HIS A C 1
ATOM 4246 O O . HIS A 1 542 ? -31.874 -37.752 19.673 1.00 35.56 542 HIS A O 1
ATOM 4252 N N . ALA A 1 543 ? -30.179 -36.848 20.838 1.00 28.73 543 ALA A N 1
ATOM 4253 C CA . ALA A 1 543 ? -30.962 -36.388 21.989 1.00 28.73 543 ALA A CA 1
ATOM 4254 C C . ALA A 1 543 ? -31.045 -34.845 22.066 1.00 28.73 543 ALA A C 1
ATOM 4256 O O . ALA A 1 543 ? -31.112 -34.277 23.150 1.00 28.73 543 ALA A O 1
ATOM 4257 N N . GLN A 1 544 ? -30.999 -34.157 20.914 1.00 32.50 544 GLN A N 1
ATOM 4258 C CA . GLN A 1 544 ? -31.098 -32.685 20.834 1.00 32.50 544 GLN A CA 1
ATOM 4259 C C . GLN A 1 544 ? -31.679 -32.127 19.517 1.00 32.50 544 GLN A C 1
ATOM 4261 O O . GLN A 1 544 ? -31.854 -30.922 19.392 1.00 32.50 544 GLN A O 1
ATOM 4266 N N . ALA A 1 545 ? -32.033 -32.975 18.542 1.00 28.30 545 ALA A N 1
ATOM 4267 C CA . ALA A 1 545 ? -32.619 -32.538 17.264 1.00 28.30 545 ALA A CA 1
ATOM 4268 C C . ALA A 1 545 ? -34.142 -32.259 17.330 1.00 28.30 545 ALA A C 1
ATOM 4270 O O . ALA A 1 545 ? -34.745 -31.909 16.323 1.00 28.30 545 ALA A O 1
ATOM 4271 N N . ALA A 1 546 ? -34.766 -32.429 18.501 1.00 26.66 546 ALA A N 1
ATOM 4272 C CA . ALA A 1 546 ? -36.222 -32.435 18.693 1.00 26.66 546 ALA A CA 1
ATOM 4273 C C . ALA A 1 546 ? -36.780 -31.156 19.360 1.00 26.66 546 ALA A C 1
ATOM 4275 O O . ALA A 1 546 ? -37.834 -31.201 19.985 1.00 26.66 546 ALA A O 1
ATOM 4276 N N . VAL A 1 547 ? -36.058 -30.030 19.275 1.00 34.97 547 VAL A N 1
ATOM 4277 C CA . VAL A 1 547 ? -36.438 -28.734 19.893 1.00 34.97 547 VAL A CA 1
ATOM 4278 C C . VAL A 1 547 ? -36.426 -27.589 18.860 1.00 34.97 547 VAL A C 1
ATOM 4280 O O . VAL A 1 547 ? -36.338 -26.418 19.206 1.00 34.97 547 VAL A O 1
ATOM 4283 N N . ILE A 1 548 ? -36.464 -27.921 17.565 1.00 40.50 548 ILE A N 1
ATOM 4284 C CA . ILE A 1 548 ? -36.312 -26.949 16.465 1.00 40.50 548 ILE A CA 1
ATOM 4285 C C . ILE A 1 548 ? -37.669 -26.368 16.011 1.00 40.50 548 ILE A C 1
ATOM 4287 O O . ILE A 1 548 ? -37.704 -25.277 15.454 1.00 40.50 548 ILE A O 1
ATOM 4291 N N . GLU A 1 549 ? -38.788 -27.053 16.269 1.00 42.66 549 GLU A N 1
ATOM 4292 C CA . GLU A 1 549 ? -40.079 -26.763 15.614 1.00 42.66 549 GLU A CA 1
ATOM 4293 C C . GLU A 1 549 ? -40.903 -25.598 16.210 1.00 42.66 549 GLU A C 1
ATOM 4295 O O . GLU A 1 549 ? -41.892 -25.214 15.595 1.00 42.66 549 GLU A O 1
ATOM 4300 N N . ASP A 1 550 ? -40.508 -25.014 17.351 1.00 58.53 550 ASP A N 1
ATOM 4301 C CA . ASP A 1 550 ? -41.313 -24.004 18.086 1.00 58.53 550 ASP A CA 1
ATOM 4302 C C . ASP A 1 550 ? -40.560 -22.683 18.395 1.00 58.53 550 ASP A C 1
ATOM 4304 O O . ASP A 1 550 ? -41.056 -21.820 19.122 1.00 58.53 550 ASP A O 1
ATOM 4308 N N . ALA A 1 551 ? -39.345 -22.492 17.864 1.00 66.25 551 ALA A N 1
ATOM 4309 C CA . ALA A 1 551 ? -38.588 -21.249 18.057 1.00 66.25 551 ALA A CA 1
ATOM 4310 C C . ALA A 1 551 ? -39.050 -20.149 17.072 1.00 66.25 551 ALA A C 1
ATOM 4312 O O . ALA A 1 551 ? -39.118 -20.407 15.867 1.00 66.25 551 ALA A O 1
ATOM 4313 N N . PRO A 1 552 ? -39.329 -18.907 17.524 1.00 83.81 552 PRO A N 1
ATOM 4314 C CA . PRO A 1 552 ? -39.705 -17.816 16.626 1.00 83.81 552 PRO A CA 1
ATOM 4315 C C . PRO A 1 552 ? -38.543 -17.445 15.697 1.00 83.81 552 PRO A C 1
ATOM 4317 O O . PRO A 1 552 ? -37.401 -17.333 16.138 1.00 83.81 552 PRO A O 1
ATOM 4320 N N . ALA A 1 553 ? -38.840 -17.223 14.413 1.00 93.75 553 ALA A N 1
ATOM 4321 C CA . ALA A 1 553 ? -37.839 -16.856 13.414 1.00 93.75 553 ALA A CA 1
ATOM 4322 C C . ALA A 1 553 ? -37.080 -15.569 13.791 1.00 93.75 553 ALA A C 1
ATOM 4324 O O . ALA A 1 553 ? -37.657 -14.629 14.342 1.00 93.75 553 ALA A O 1
ATOM 4325 N N . TYR A 1 554 ? -35.790 -15.528 13.452 1.00 97.19 554 TYR A N 1
ATOM 4326 C CA . TYR A 1 554 ? -34.888 -14.419 13.752 1.00 97.19 554 TYR A CA 1
ATOM 4327 C C . TYR A 1 554 ? -34.046 -14.053 12.527 1.00 97.19 554 TYR A C 1
ATOM 4329 O O . TYR A 1 554 ? -33.514 -14.928 11.839 1.00 97.19 554 TYR A O 1
ATOM 4337 N N . ALA A 1 555 ? -33.905 -12.753 12.281 1.00 97.94 555 ALA A N 1
ATOM 4338 C CA . ALA A 1 555 ? -32.892 -12.185 11.400 1.00 97.94 555 ALA A CA 1
ATOM 4339 C C . ALA A 1 555 ? -31.881 -11.394 12.239 1.00 97.94 555 ALA A C 1
ATOM 4341 O O . ALA A 1 555 ? -32.293 -10.572 13.061 1.00 97.94 555 ALA A O 1
ATOM 4342 N N . GLU A 1 556 ? -30.582 -11.601 12.019 1.00 98.25 556 GLU A N 1
ATOM 4343 C CA . GLU A 1 556 ? -29.564 -10.760 12.655 1.00 98.25 556 GLU A CA 1
ATOM 4344 C C . GLU A 1 556 ? -29.452 -9.442 11.885 1.00 98.25 556 GLU A C 1
ATOM 4346 O O . GLU A 1 556 ? -29.211 -9.433 10.674 1.00 98.25 556 GLU A O 1
ATOM 4351 N N . LEU A 1 557 ? -29.647 -8.329 12.591 1.00 98.50 557 LEU A N 1
ATOM 4352 C CA . LEU A 1 557 ? -29.648 -6.990 12.008 1.00 98.50 557 LEU A CA 1
ATOM 4353 C C . LEU A 1 557 ? -28.330 -6.249 12.212 1.00 98.50 557 LEU A C 1
ATOM 4355 O O . LEU A 1 557 ? -28.107 -5.250 11.532 1.00 98.50 557 LEU A O 1
ATOM 4359 N N . VAL A 1 558 ? -27.470 -6.682 13.133 1.00 98.31 558 VAL A N 1
ATOM 4360 C CA . VAL A 1 558 ? -26.218 -5.984 13.431 1.00 98.31 558 VAL A CA 1
ATOM 4361 C C . VAL A 1 558 ? -25.080 -6.993 13.403 1.00 98.31 558 VAL A C 1
ATOM 4363 O O . VAL A 1 558 ? -24.915 -7.795 14.319 1.00 98.31 558 VAL A O 1
ATOM 4366 N N . CYS A 1 559 ? -24.304 -6.960 12.322 1.00 98.19 559 CYS A N 1
ATOM 4367 C CA . CYS A 1 559 ? -23.137 -7.812 12.134 1.00 98.19 559 CYS A CA 1
ATOM 4368 C C . CYS A 1 559 ? -22.067 -7.070 11.330 1.00 98.19 559 CYS A C 1
ATOM 4370 O O . CYS A 1 559 ? -22.348 -6.531 10.256 1.00 98.19 559 CYS A O 1
ATOM 4372 N N . VAL A 1 560 ? -20.829 -7.074 11.822 1.00 97.44 560 VAL A N 1
ATOM 4373 C CA . VAL A 1 560 ? -19.669 -6.528 11.106 1.00 97.44 560 VAL A CA 1
ATOM 4374 C C . VAL A 1 560 ? -18.867 -7.641 10.433 1.00 97.44 560 VAL A C 1
ATOM 4376 O O . VAL A 1 560 ? -18.616 -8.695 11.018 1.00 97.44 560 VAL A O 1
ATOM 4379 N N . SER A 1 561 ? -18.448 -7.407 9.192 1.00 97.38 561 SER A N 1
ATOM 4380 C CA . SER A 1 561 ? -17.500 -8.266 8.485 1.00 97.38 561 SER A CA 1
ATOM 4381 C C . SER A 1 561 ? -16.065 -7.806 8.757 1.00 97.38 561 SER A C 1
ATOM 4383 O O . SER A 1 561 ? -15.823 -6.744 9.335 1.00 97.38 561 SER A O 1
ATOM 4385 N N . ASN A 1 562 ? -15.074 -8.565 8.292 1.00 95.31 562 ASN A N 1
ATOM 4386 C CA . ASN A 1 562 ? -13.676 -8.134 8.341 1.00 95.31 562 ASN A CA 1
ATOM 4387 C C . ASN A 1 562 ? -13.345 -6.891 7.481 1.00 95.31 562 ASN A C 1
ATOM 4389 O O . ASN A 1 562 ? -12.226 -6.385 7.572 1.00 95.31 562 ASN A O 1
ATOM 4393 N N . PHE A 1 563 ? -14.300 -6.341 6.717 1.00 95.88 563 PHE A N 1
ATOM 4394 C CA . PHE A 1 563 ? -14.177 -5.014 6.096 1.00 95.88 563 PHE A CA 1
ATOM 4395 C C . PHE A 1 563 ? -14.463 -3.853 7.062 1.00 95.88 563 PHE A C 1
ATOM 4397 O O . PHE A 1 563 ? -13.975 -2.748 6.829 1.00 95.88 563 PHE A O 1
ATOM 4404 N N . SER A 1 564 ? -15.100 -4.105 8.210 1.00 95.38 564 SER A N 1
ATOM 4405 C CA . SER A 1 564 ? -14.875 -3.291 9.410 1.00 95.38 564 SER A CA 1
ATOM 4406 C C . SER A 1 564 ? -13.480 -3.605 9.960 1.00 95.38 564 SER A C 1
ATOM 4408 O O . SER A 1 564 ? -13.316 -4.426 10.870 1.00 95.38 564 SER A O 1
ATOM 4410 N N . PHE A 1 565 ? -12.460 -2.991 9.351 1.00 94.00 565 PHE A N 1
ATOM 4411 C CA . PHE A 1 565 ? -11.052 -3.315 9.594 1.00 94.00 565 PHE A CA 1
ATOM 4412 C C . PHE A 1 565 ? -10.703 -3.259 11.086 1.00 94.00 565 PHE A C 1
ATOM 4414 O O . PHE A 1 565 ? -11.012 -2.290 11.782 1.00 94.00 565 PHE A O 1
ATOM 4421 N N . LEU A 1 566 ? -10.037 -4.312 11.567 1.00 92.38 566 LEU A N 1
ATOM 4422 C CA . LEU A 1 566 ? -9.644 -4.489 12.971 1.00 92.38 566 LEU A CA 1
ATOM 4423 C C . LEU A 1 566 ? -10.823 -4.469 13.974 1.00 92.38 566 LEU A C 1
ATOM 4425 O O . LEU A 1 566 ? -10.644 -4.125 15.146 1.00 92.38 566 LEU A O 1
ATOM 4429 N N . ARG A 1 567 ? -12.039 -4.809 13.523 1.00 93.00 567 ARG A N 1
ATOM 4430 C CA . ARG A 1 567 ? -13.237 -4.957 14.369 1.00 93.00 567 ARG A CA 1
ATOM 4431 C C . ARG A 1 567 ? -13.988 -6.262 14.113 1.00 93.00 567 ARG A C 1
ATOM 4433 O O . ARG A 1 567 ? -14.415 -6.879 15.088 1.00 93.00 567 ARG A O 1
ATOM 4440 N N . GLY A 1 568 ? -14.172 -6.651 12.850 1.00 94.12 568 GLY A N 1
ATOM 4441 C CA . GLY A 1 568 ? -14.808 -7.914 12.468 1.00 94.12 568 GLY A CA 1
ATOM 4442 C C . GLY A 1 568 ? -13.791 -9.041 12.272 1.00 94.12 568 GLY A C 1
ATOM 4443 O O . GLY A 1 568 ? -12.899 -8.964 11.422 1.00 94.12 568 GLY A O 1
ATOM 4444 N N . ALA A 1 569 ? -13.950 -10.132 13.015 1.00 95.12 569 ALA A N 1
ATOM 4445 C CA . ALA A 1 569 ? -13.045 -11.281 12.973 1.00 95.12 569 ALA A CA 1
ATOM 4446 C C . ALA A 1 569 ? -13.480 -12.370 11.978 1.00 95.12 569 ALA A C 1
ATOM 4448 O O . ALA A 1 569 ? -13.018 -13.502 12.061 1.00 95.12 569 ALA A O 1
ATOM 4449 N N . SER A 1 570 ? -14.404 -12.085 11.056 1.00 96.44 570 SER A N 1
ATOM 4450 C CA . SER A 1 570 ? -14.963 -13.099 10.150 1.00 96.44 570 SER A CA 1
ATOM 4451 C C . SER A 1 570 ? -15.158 -12.588 8.726 1.00 96.44 570 SER A C 1
ATOM 4453 O O . SER A 1 570 ? -15.542 -11.441 8.494 1.00 96.44 570 SER A O 1
ATOM 4455 N N . THR A 1 571 ? -14.880 -13.462 7.761 1.00 95.94 571 THR A N 1
ATOM 4456 C CA . THR A 1 571 ? -15.156 -13.231 6.338 1.00 95.94 571 THR A CA 1
ATOM 4457 C C . THR A 1 571 ? -16.655 -13.308 6.041 1.00 95.94 571 THR A C 1
ATOM 4459 O O . THR A 1 571 ? -17.414 -13.960 6.759 1.00 95.94 571 THR A O 1
ATOM 4462 N N . ALA A 1 572 ? -17.077 -12.715 4.921 1.00 95.94 572 ALA A N 1
ATOM 4463 C CA . ALA A 1 572 ? -18.430 -12.897 4.393 1.00 95.94 572 ALA A CA 1
ATOM 4464 C C . ALA A 1 572 ? -18.782 -14.379 4.138 1.00 95.94 572 ALA A C 1
ATOM 4466 O O . ALA A 1 572 ? -19.920 -14.775 4.361 1.00 95.94 572 ALA A O 1
ATOM 4467 N N . GLU A 1 573 ? -17.814 -15.201 3.713 1.00 95.12 573 GLU A N 1
ATOM 4468 C CA . GLU A 1 573 ? -18.007 -16.640 3.478 1.00 95.12 573 GLU A CA 1
ATOM 4469 C C . GLU A 1 573 ? -18.356 -17.376 4.776 1.00 95.12 573 GLU A C 1
ATOM 4471 O O . GLU A 1 573 ? -19.381 -18.049 4.843 1.00 95.12 573 GLU A O 1
ATOM 4476 N N . GLN A 1 574 ? -17.561 -17.175 5.831 1.00 96.44 574 GLN A N 1
ATOM 4477 C CA . GLN A 1 574 ? -17.825 -17.737 7.159 1.00 96.44 574 GLN A CA 1
ATOM 4478 C C . GLN A 1 574 ? -19.179 -17.274 7.711 1.00 96.44 574 GLN A C 1
ATOM 4480 O O . GLN A 1 574 ? -19.982 -18.100 8.134 1.00 96.44 574 GLN A O 1
ATOM 4485 N N . LEU A 1 575 ? -19.460 -15.967 7.657 1.00 98.06 575 LEU A N 1
ATOM 4486 C CA . LEU A 1 575 ? -20.704 -15.397 8.178 1.00 98.06 575 LEU A CA 1
ATOM 4487 C C . LEU A 1 575 ? -21.945 -15.968 7.474 1.00 98.06 575 LEU A C 1
ATOM 4489 O O . LEU A 1 575 ? -22.853 -16.445 8.150 1.00 98.06 575 LEU A O 1
ATOM 4493 N N . PHE A 1 576 ? -21.984 -15.974 6.137 1.00 98.19 576 PHE A N 1
ATOM 4494 C CA . PHE A 1 576 ? -23.151 -16.464 5.391 1.00 98.19 576 PHE A CA 1
ATOM 4495 C C . PHE A 1 576 ? -23.297 -17.988 5.425 1.00 98.19 576 PHE A C 1
ATOM 4497 O O . PHE A 1 576 ? -24.426 -18.477 5.503 1.00 98.19 576 PHE A O 1
ATOM 4504 N N . LYS A 1 577 ? -22.188 -18.740 5.444 1.00 97.06 577 LYS A N 1
ATOM 4505 C CA . LYS A 1 577 ? -22.212 -20.191 5.663 1.00 97.06 577 LYS A CA 1
ATOM 4506 C C . LYS A 1 577 ? -22.796 -20.526 7.036 1.00 97.06 577 LYS A C 1
ATOM 4508 O O . LYS A 1 577 ? -23.791 -21.244 7.099 1.00 97.06 577 LYS A O 1
ATOM 4513 N N . THR A 1 578 ? -22.216 -19.999 8.117 1.00 97.50 578 THR A N 1
ATOM 4514 C CA . THR A 1 578 ? -22.663 -20.308 9.484 1.00 97.50 578 THR A CA 1
ATOM 4515 C C . THR A 1 578 ? -24.097 -19.819 9.707 1.00 97.50 578 THR A C 1
ATOM 4517 O O . THR A 1 578 ? -24.904 -20.568 10.245 1.00 97.50 578 THR A O 1
ATOM 4520 N N . ALA A 1 579 ? -24.474 -18.630 9.217 1.00 97.56 579 ALA A N 1
ATOM 4521 C CA . ALA A 1 579 ? -25.845 -18.117 9.315 1.00 97.56 579 ALA A CA 1
ATOM 4522 C C . ALA A 1 579 ? -26.892 -19.011 8.613 1.00 97.56 579 ALA A C 1
ATOM 4524 O O . ALA A 1 579 ? -27.996 -19.183 9.136 1.00 97.56 579 ALA A O 1
ATOM 4525 N N . ALA A 1 580 ? -26.547 -19.615 7.470 1.00 96.06 580 ALA A N 1
ATOM 4526 C CA . ALA A 1 580 ? -27.400 -20.594 6.795 1.00 96.06 580 ALA A CA 1
ATOM 4527 C C . ALA A 1 580 ? -27.428 -21.947 7.535 1.00 96.06 580 ALA A C 1
ATOM 4529 O O . ALA A 1 580 ? -28.497 -22.526 7.716 1.00 96.06 580 ALA A O 1
ATOM 4530 N N . GLU A 1 581 ? -26.280 -22.432 8.024 1.00 95.31 581 GLU A N 1
ATOM 4531 C CA . GLU A 1 581 ? -26.167 -23.686 8.789 1.00 95.31 581 GLU A CA 1
ATOM 4532 C C . GLU A 1 581 ? -26.895 -23.637 10.150 1.00 95.31 581 GLU A C 1
ATOM 4534 O O . GLU A 1 581 ? -27.349 -24.675 10.634 1.00 95.31 581 GLU A O 1
ATOM 4539 N N . ILE A 1 582 ? -27.057 -22.451 10.754 1.00 94.62 582 ILE A N 1
ATOM 4540 C CA . ILE A 1 582 ? -27.837 -22.245 11.990 1.00 94.62 582 ILE A CA 1
ATOM 4541 C C . ILE A 1 582 ? -29.298 -21.817 11.755 1.00 94.62 582 ILE A C 1
ATOM 4543 O O . ILE A 1 582 ? -30.035 -21.654 12.729 1.00 94.62 582 ILE A O 1
ATOM 4547 N N . GLY A 1 583 ? -29.723 -21.647 10.498 1.00 94.00 583 GLY A N 1
ATOM 4548 C CA . GLY A 1 583 ? -31.117 -21.368 10.136 1.00 94.00 583 GLY A CA 1
ATOM 4549 C C . GLY A 1 583 ? -31.614 -19.948 10.435 1.00 94.00 583 GLY A C 1
ATOM 4550 O O . GLY A 1 583 ? -32.749 -19.792 10.884 1.00 94.00 583 GLY A O 1
ATOM 4551 N N . LEU A 1 584 ? -30.798 -18.910 10.210 1.00 96.88 584 LEU A N 1
ATOM 4552 C CA . LEU A 1 584 ? -31.290 -17.524 10.251 1.00 96.88 584 LEU A CA 1
ATOM 4553 C C . LEU A 1 584 ? -32.240 -17.222 9.081 1.00 96.88 584 LEU A C 1
ATOM 4555 O O . LEU A 1 584 ? -32.057 -17.718 7.972 1.00 96.88 584 LEU A O 1
ATOM 4559 N N . HIS A 1 585 ? -33.228 -16.351 9.313 1.00 97.25 585 HIS A N 1
ATOM 4560 C CA . HIS A 1 585 ? -34.141 -15.854 8.270 1.00 97.25 585 HIS A CA 1
ATOM 4561 C C . HIS A 1 585 ? -33.423 -14.925 7.282 1.00 97.25 585 HIS A C 1
ATOM 4563 O O . HIS A 1 585 ? -33.622 -14.989 6.070 1.00 97.25 585 HIS A O 1
ATOM 4569 N N . ALA A 1 586 ? -32.569 -14.053 7.818 1.00 98.06 586 ALA A N 1
ATOM 4570 C CA . ALA A 1 586 ? -31.726 -13.140 7.064 1.00 98.06 586 ALA A CA 1
ATOM 4571 C C . ALA A 1 586 ? -30.512 -12.716 7.905 1.00 98.06 586 ALA A C 1
ATOM 4573 O O . ALA A 1 586 ? -30.532 -12.819 9.136 1.00 98.06 586 ALA A O 1
ATOM 4574 N N . LEU A 1 587 ? -29.483 -12.202 7.235 1.00 98.62 587 LEU A N 1
ATOM 4575 C CA . LEU A 1 587 ? -28.301 -11.608 7.852 1.00 98.62 587 LEU A CA 1
ATOM 4576 C C . LEU A 1 587 ? -28.045 -10.229 7.237 1.00 98.62 587 LEU A C 1
ATOM 4578 O O . LEU A 1 587 ? -27.858 -10.098 6.025 1.00 98.62 587 LEU A O 1
ATOM 4582 N N . ALA A 1 588 ? -28.013 -9.192 8.067 1.00 98.44 588 ALA A N 1
ATOM 4583 C CA . ALA A 1 588 ? -27.457 -7.909 7.673 1.00 98.44 588 ALA A CA 1
ATOM 4584 C C . ALA A 1 588 ? -25.932 -7.935 7.701 1.00 98.44 588 ALA A C 1
ATOM 4586 O O . ALA A 1 588 ? -25.336 -8.556 8.575 1.00 98.44 588 ALA A O 1
ATOM 4587 N N . ILE A 1 589 ? -25.308 -7.179 6.801 1.00 98.44 589 ILE A N 1
ATOM 4588 C CA . ILE A 1 589 ? -23.953 -6.675 7.024 1.00 98.44 589 ILE A CA 1
ATOM 4589 C C . ILE A 1 589 ? -24.082 -5.177 7.273 1.00 98.44 589 ILE A C 1
ATOM 4591 O O . ILE A 1 589 ? -24.654 -4.458 6.455 1.00 98.44 589 ILE A O 1
ATOM 4595 N N . THR A 1 590 ? -23.586 -4.727 8.423 1.00 98.06 590 THR A N 1
ATOM 4596 C CA . THR A 1 590 ? -23.641 -3.341 8.902 1.00 98.06 590 THR A CA 1
ATOM 4597 C C . THR A 1 590 ? -22.234 -2.831 9.180 1.00 98.06 590 THR A C 1
ATOM 4599 O O . THR A 1 590 ? -21.927 -2.399 10.291 1.00 98.06 590 THR A O 1
ATOM 4602 N N . ASP A 1 591 ? -21.357 -2.906 8.179 1.00 97.81 591 ASP A N 1
ATOM 4603 C CA . ASP A 1 591 ? -19.965 -2.492 8.341 1.00 97.81 591 ASP A CA 1
ATOM 4604 C C . ASP A 1 591 ? -19.838 -0.994 8.678 1.00 97.81 591 ASP A C 1
ATOM 4606 O O . ASP A 1 591 ? -20.656 -0.159 8.268 1.00 97.81 591 ASP A O 1
ATOM 4610 N N . LEU A 1 592 ? -18.824 -0.664 9.482 1.00 96.19 592 LEU A N 1
ATOM 4611 C CA . LEU A 1 592 ? -18.626 0.661 10.071 1.00 96.19 592 LEU A CA 1
ATOM 4612 C C . LEU A 1 592 ? -18.301 1.708 8.996 1.00 96.19 592 LEU A C 1
ATOM 4614 O O . LEU A 1 592 ? -17.220 1.685 8.409 1.00 96.19 592 LEU A O 1
ATOM 4618 N N . HIS A 1 593 ? -19.235 2.634 8.760 1.00 96.12 593 HIS A N 1
ATOM 4619 C CA . HIS A 1 593 ? -19.140 3.693 7.747 1.00 96.12 593 HIS A CA 1
ATOM 4620 C C . HIS A 1 593 ? -18.699 3.205 6.344 1.00 96.12 593 HIS A C 1
ATOM 4622 O O . HIS A 1 593 ? -18.031 3.957 5.634 1.00 96.12 593 HIS A O 1
ATOM 4628 N N . THR A 1 594 ? -18.997 1.972 5.912 1.00 96.69 594 THR A N 1
ATOM 4629 C CA . THR A 1 594 ? -18.487 1.428 4.632 1.00 96.69 594 THR A CA 1
ATOM 4630 C C . THR A 1 594 ? -19.396 0.370 4.000 1.00 96.69 594 THR A C 1
ATOM 4632 O O . THR A 1 594 ? -20.085 -0.369 4.699 1.00 96.69 594 THR A O 1
ATOM 4635 N N . PHE A 1 595 ? -19.348 0.268 2.669 1.00 97.25 595 PHE A N 1
ATOM 4636 C CA . PHE A 1 595 ? -19.893 -0.827 1.858 1.00 97.25 595 PHE A CA 1
ATOM 4637 C C . PHE A 1 595 ? -18.785 -1.669 1.180 1.00 97.25 595 PHE A C 1
ATOM 4639 O O . PHE A 1 595 ? -19.075 -2.464 0.284 1.00 97.25 595 PHE A O 1
ATOM 4646 N N . ALA A 1 596 ? -17.518 -1.559 1.601 1.00 95.88 596 ALA A N 1
ATOM 4647 C CA . ALA A 1 596 ? -16.394 -2.300 1.008 1.00 95.88 596 ALA A CA 1
ATOM 4648 C C . ALA A 1 596 ? -16.548 -3.840 1.059 1.00 95.88 596 ALA A C 1
ATOM 4650 O O . ALA A 1 596 ? -16.060 -4.548 0.177 1.00 95.88 596 ALA A O 1
ATOM 4651 N N . GLY A 1 597 ? -17.238 -4.373 2.075 1.00 95.06 597 GLY A N 1
ATOM 4652 C CA . GLY A 1 597 ? -17.506 -5.810 2.215 1.00 95.06 597 GLY A CA 1
ATOM 4653 C C . GLY A 1 597 ? -18.731 -6.322 1.445 1.00 95.06 597 GLY A C 1
ATOM 4654 O O . GLY A 1 597 ? -18.898 -7.536 1.303 1.00 95.06 597 GLY A O 1
ATOM 4655 N N . ILE A 1 598 ? -19.601 -5.435 0.942 1.00 96.88 598 ILE A N 1
ATOM 4656 C CA . ILE A 1 598 ? -20.981 -5.821 0.606 1.00 96.88 598 ILE A CA 1
ATOM 4657 C C . ILE A 1 598 ? -21.101 -6.688 -0.654 1.00 96.88 598 ILE A C 1
ATOM 4659 O O . ILE A 1 598 ? -21.977 -7.545 -0.716 1.00 96.88 598 ILE A O 1
ATOM 4663 N N . VAL A 1 599 ? -20.209 -6.534 -1.638 1.00 96.56 599 VAL A N 1
ATOM 4664 C CA . VAL A 1 599 ? -20.237 -7.367 -2.856 1.00 96.56 599 VAL A CA 1
ATOM 4665 C C . VAL A 1 599 ? -19.863 -8.812 -2.526 1.00 96.56 599 VAL A C 1
ATOM 4667 O O . VAL A 1 599 ? -20.524 -9.751 -2.966 1.00 96.56 599 VAL A O 1
ATOM 4670 N N . ARG A 1 600 ? -18.872 -9.005 -1.649 1.00 95.12 600 ARG A N 1
ATOM 4671 C CA . ARG A 1 600 ? -18.490 -10.328 -1.131 1.00 95.12 600 ARG A CA 1
ATOM 4672 C C . ARG A 1 600 ? -19.627 -10.955 -0.326 1.00 95.12 600 ARG A C 1
ATOM 4674 O O . ARG A 1 600 ? -19.897 -12.142 -0.491 1.00 95.12 600 ARG A O 1
ATOM 4681 N N . ALA A 1 601 ? -20.335 -10.158 0.475 1.00 97.38 601 ALA A N 1
ATOM 4682 C CA . ALA A 1 601 ? -21.553 -10.596 1.154 1.00 97.38 601 ALA A CA 1
ATOM 4683 C C . ALA A 1 601 ? -22.656 -11.011 0.164 1.00 97.38 601 ALA A C 1
ATOM 4685 O O . ALA A 1 601 ? -23.242 -12.071 0.337 1.00 97.38 601 ALA A O 1
ATOM 4686 N N . HIS A 1 602 ? -22.893 -10.244 -0.905 1.00 97.62 602 HIS A N 1
ATOM 4687 C CA . HIS A 1 602 ? -23.894 -10.545 -1.940 1.00 97.62 602 HIS A CA 1
ATOM 4688 C C . HIS A 1 602 ? -23.614 -11.862 -2.678 1.00 97.62 602 HIS A C 1
ATOM 4690 O O . HIS A 1 602 ? -24.510 -12.694 -2.833 1.00 97.62 602 HIS A O 1
ATOM 4696 N N . VAL A 1 603 ? -22.359 -12.102 -3.075 1.00 96.00 603 VAL A N 1
ATOM 4697 C CA . VAL A 1 603 ? -21.956 -13.361 -3.728 1.00 96.00 603 VAL A CA 1
ATOM 4698 C C . VAL A 1 603 ? -22.150 -14.558 -2.785 1.00 96.00 603 VAL A C 1
ATOM 4700 O O . VAL A 1 603 ? -22.703 -15.577 -3.199 1.00 96.00 603 VAL A O 1
ATOM 4703 N N . MET A 1 604 ? -21.770 -14.434 -1.509 1.00 97.31 604 MET A N 1
ATOM 4704 C CA . MET A 1 604 ? -21.938 -15.509 -0.518 1.00 97.31 604 MET A CA 1
ATOM 4705 C C . MET A 1 604 ? -23.408 -15.735 -0.128 1.00 97.31 604 MET A C 1
ATOM 4707 O O . MET A 1 604 ? -23.841 -16.880 -0.019 1.00 97.31 604 MET A O 1
ATOM 4711 N N . ALA A 1 605 ? -24.207 -14.673 -0.011 1.00 97.12 605 ALA A N 1
ATOM 4712 C CA . ALA A 1 605 ? -25.651 -14.744 0.203 1.00 97.12 605 ALA A CA 1
ATOM 4713 C C . ALA A 1 605 ? -26.343 -15.547 -0.909 1.00 97.12 605 ALA A C 1
ATOM 4715 O O . ALA A 1 605 ? -27.090 -16.487 -0.633 1.00 97.12 605 ALA A O 1
ATOM 4716 N N . LYS A 1 606 ? -26.012 -15.254 -2.175 1.00 95.69 606 LYS A N 1
ATOM 4717 C CA . LYS A 1 606 ? -26.521 -15.988 -3.344 1.00 95.69 606 LYS A CA 1
ATOM 4718 C C . LYS A 1 606 ? -26.016 -17.433 -3.411 1.00 95.69 606 LYS A C 1
ATOM 4720 O O . LYS A 1 606 ? -26.778 -18.307 -3.810 1.00 95.69 606 LYS A O 1
ATOM 4725 N N . GLN A 1 607 ? -24.777 -17.700 -2.990 1.00 94.94 607 GLN A N 1
ATOM 4726 C CA . GLN A 1 607 ? -24.217 -19.056 -2.912 1.00 94.94 607 GLN A CA 1
ATOM 4727 C C . GLN A 1 607 ? -24.913 -19.927 -1.851 1.00 94.94 607 GLN A C 1
ATOM 4729 O O . GLN A 1 607 ? -25.129 -21.114 -2.087 1.00 94.94 607 GLN A O 1
ATOM 4734 N N . HIS A 1 608 ? -25.264 -19.352 -0.697 1.00 95.94 608 HIS A N 1
ATOM 4735 C CA . HIS A 1 608 ? -25.861 -20.075 0.434 1.00 95.94 608 HIS A CA 1
ATOM 4736 C C . HIS A 1 608 ? -27.396 -19.974 0.514 1.00 95.94 608 HIS A C 1
ATOM 4738 O O . HIS A 1 608 ? -28.004 -20.633 1.353 1.00 95.94 608 HIS A O 1
ATOM 4744 N N . GLY A 1 609 ? -28.036 -19.190 -0.360 1.00 95.19 609 GLY A N 1
ATOM 4745 C CA . GLY A 1 609 ? -29.495 -19.029 -0.413 1.00 95.19 609 GLY A CA 1
ATOM 4746 C C . GLY A 1 609 ? -30.095 -18.197 0.728 1.00 95.19 609 GLY A C 1
ATOM 4747 O O . GLY A 1 609 ? -31.311 -18.205 0.906 1.00 95.19 609 GLY A O 1
ATOM 4748 N N . LEU A 1 610 ? -29.264 -17.485 1.495 1.00 97.06 610 LEU A N 1
ATOM 4749 C CA . LEU A 1 610 ? -29.676 -16.667 2.637 1.00 97.06 610 LEU A CA 1
ATOM 4750 C C . LEU A 1 610 ? -29.893 -15.208 2.214 1.00 97.06 610 LEU A C 1
ATOM 4752 O O . LEU A 1 610 ? -29.122 -14.658 1.429 1.00 97.06 610 LEU A O 1
ATOM 4756 N N . LYS A 1 611 ? -30.913 -14.546 2.769 1.00 97.50 611 LYS A N 1
ATOM 4757 C CA . LYS A 1 611 ? -31.185 -13.132 2.488 1.00 97.50 611 LYS A CA 1
ATOM 4758 C C . LYS A 1 611 ? -30.142 -12.217 3.144 1.00 97.50 611 LYS A C 1
ATOM 4760 O O . LYS A 1 611 ? -30.013 -12.197 4.367 1.00 97.50 611 LYS A O 1
ATOM 4765 N N . LEU A 1 612 ? -29.457 -11.414 2.329 1.00 98.38 612 LEU A N 1
ATOM 4766 C CA . LEU A 1 612 ? -28.639 -10.277 2.765 1.00 98.38 612 LEU A CA 1
ATOM 4767 C C . LEU A 1 612 ? -29.527 -9.043 3.005 1.00 98.38 612 LEU A C 1
ATOM 4769 O O . LEU A 1 612 ? -30.360 -8.715 2.162 1.00 98.38 612 LEU A O 1
ATOM 4773 N N . LEU A 1 613 ? -29.304 -8.316 4.104 1.00 98.25 613 LEU A N 1
ATOM 4774 C CA . LEU A 1 613 ? -29.702 -6.905 4.216 1.00 98.25 613 LEU A CA 1
ATOM 4775 C C . LEU A 1 613 ? -28.467 -6.031 3.987 1.00 98.25 613 LEU A C 1
ATOM 4777 O O . LEU A 1 613 ? -27.454 -6.178 4.673 1.00 98.25 613 LEU A O 1
ATOM 4781 N N . VAL A 1 614 ? -28.573 -5.081 3.061 1.00 98.06 614 VAL A N 1
ATOM 4782 C CA . VAL A 1 614 ? -27.518 -4.096 2.806 1.00 98.06 614 VAL A CA 1
ATOM 4783 C C . VAL A 1 614 ? -27.650 -2.936 3.785 1.00 98.06 614 VAL A C 1
ATOM 4785 O O . VAL A 1 614 ? -28.629 -2.188 3.726 1.00 98.06 614 VAL A O 1
ATOM 4788 N N . GLY A 1 615 ? -26.662 -2.774 4.665 1.00 97.25 615 GLY A N 1
ATOM 4789 C CA . GLY A 1 615 ? -26.634 -1.698 5.645 1.00 97.25 615 GLY A CA 1
ATOM 4790 C C . GLY A 1 615 ? -25.231 -1.274 6.072 1.00 97.25 615 GLY A C 1
ATOM 4791 O O . GLY A 1 615 ? -24.220 -1.748 5.561 1.00 97.25 615 GLY A O 1
ATOM 4792 N N . THR A 1 616 ? -25.171 -0.321 6.996 1.00 97.94 616 THR A N 1
ATOM 4793 C CA . THR A 1 616 ? -23.924 0.211 7.567 1.00 97.94 616 THR A CA 1
ATOM 4794 C C . THR A 1 616 ? -24.182 0.714 8.988 1.00 97.94 616 THR A C 1
ATOM 4796 O O . THR A 1 616 ? -25.265 1.234 9.273 1.00 97.94 616 THR A O 1
ATOM 4799 N N . ARG A 1 617 ? -23.210 0.539 9.891 1.00 97.75 617 ARG A N 1
ATOM 4800 C CA . ARG A 1 617 ? -23.226 1.135 11.235 1.00 97.75 617 ARG A CA 1
ATOM 4801 C C . ARG A 1 617 ? -22.618 2.533 11.155 1.00 97.75 617 ARG A C 1
ATOM 4803 O O . ARG A 1 617 ? -21.493 2.692 10.681 1.00 97.75 617 ARG A O 1
ATOM 4810 N N . ILE A 1 618 ? -23.364 3.534 11.614 1.00 96.56 618 ILE A N 1
ATOM 4811 C CA . ILE A 1 618 ? -22.974 4.944 11.610 1.00 96.56 618 ILE A CA 1
ATOM 4812 C C . ILE A 1 618 ? -23.003 5.479 13.047 1.00 96.56 618 ILE A C 1
ATOM 4814 O O . ILE A 1 618 ? -24.055 5.912 13.519 1.00 96.56 618 ILE A O 1
ATOM 4818 N N . PRO A 1 619 ? -21.851 5.504 13.735 1.00 95.06 619 PRO A N 1
ATOM 4819 C CA . PRO A 1 619 ? -21.613 6.453 14.812 1.00 95.06 619 PRO A CA 1
ATOM 4820 C C . PRO A 1 619 ? -21.761 7.881 14.281 1.00 95.06 619 PRO A C 1
ATOM 4822 O O . PRO A 1 619 ? -21.190 8.220 13.234 1.00 95.06 619 PRO A O 1
ATOM 4825 N N . LEU A 1 620 ? -22.540 8.696 14.989 1.00 94.88 620 LEU A N 1
ATOM 4826 C CA . LEU A 1 620 ? -22.720 10.122 14.722 1.00 94.88 620 LEU A CA 1
ATOM 4827 C C . LEU A 1 620 ? -21.809 10.949 15.638 1.00 94.88 620 LEU A C 1
ATOM 4829 O O . LEU A 1 620 ? -21.556 10.578 16.780 1.00 94.88 620 LEU A O 1
ATOM 4833 N N . VAL A 1 621 ? -21.345 12.103 15.159 1.00 95.12 621 VAL A N 1
ATOM 4834 C CA . VAL A 1 621 ? -20.505 13.025 15.950 1.00 95.12 621 VAL A CA 1
ATOM 4835 C C . VAL A 1 621 ? -21.319 13.764 17.027 1.00 95.12 621 VAL A C 1
ATOM 4837 O O . VAL A 1 621 ? -20.775 14.165 18.053 1.00 95.12 621 VAL A O 1
ATOM 4840 N N . ASP A 1 622 ? -22.623 13.948 16.803 1.00 93.69 622 ASP A N 1
ATOM 4841 C CA . ASP A 1 622 ? -23.566 14.692 17.653 1.00 93.69 622 ASP A CA 1
ATOM 4842 C C . ASP A 1 622 ? -24.850 13.894 17.986 1.00 93.69 622 ASP A C 1
ATOM 4844 O O . ASP A 1 622 ? -25.886 14.474 18.312 1.00 93.69 622 ASP A O 1
ATOM 4848 N N . GLY A 1 623 ? -24.792 12.559 17.921 1.00 91.38 623 GLY A N 1
ATOM 4849 C CA . GLY A 1 623 ? -25.930 11.664 18.163 1.00 91.38 623 GLY A CA 1
ATOM 4850 C C . GLY A 1 623 ? -25.510 10.235 18.540 1.00 91.38 623 GLY A C 1
ATOM 4851 O O . GLY A 1 623 ? -24.320 9.984 18.719 1.00 91.38 623 GLY A O 1
ATOM 4852 N N . PRO A 1 624 ? -26.466 9.300 18.685 1.00 93.19 624 PRO A N 1
ATOM 4853 C CA . PRO A 1 624 ? -26.177 7.899 18.997 1.00 93.19 624 PRO A CA 1
ATOM 4854 C C . PRO A 1 624 ? -25.634 7.119 17.785 1.00 93.19 624 PRO A C 1
ATOM 4856 O O . PRO A 1 624 ? -25.688 7.589 16.647 1.00 93.19 624 PRO A O 1
ATOM 4859 N N . ASP A 1 625 ? -25.174 5.889 18.025 1.00 94.44 625 ASP A N 1
ATOM 4860 C CA . ASP A 1 625 ? -24.884 4.910 16.972 1.00 94.44 625 ASP A CA 1
ATOM 4861 C C . ASP A 1 625 ? -26.184 4.478 16.273 1.00 94.44 625 ASP A C 1
ATOM 4863 O O . ASP A 1 625 ? -27.129 4.017 16.918 1.00 94.44 625 ASP A O 1
ATOM 4867 N N . VAL A 1 626 ? -26.229 4.569 14.941 1.00 96.94 626 VAL A N 1
ATOM 4868 C CA . VAL A 1 626 ? -27.388 4.136 14.146 1.00 96.94 626 VAL A CA 1
ATOM 4869 C C . VAL A 1 626 ? -26.957 3.177 13.039 1.00 96.94 626 VAL A C 1
ATOM 4871 O O . VAL A 1 626 ? -26.134 3.513 12.188 1.00 96.94 626 VAL A O 1
ATOM 4874 N N . CYS A 1 627 ? -27.546 1.985 13.006 1.00 98.38 627 CYS A N 1
ATOM 4875 C CA . CYS A 1 627 ? -27.475 1.088 11.858 1.00 98.38 627 CYS A CA 1
ATOM 4876 C C . CYS A 1 627 ? -28.575 1.448 10.853 1.00 98.38 627 CYS A C 1
ATOM 4878 O O . CYS A 1 627 ? -29.757 1.495 11.203 1.00 98.38 627 CYS A O 1
ATOM 4880 N N . LEU A 1 628 ? -28.186 1.706 9.603 1.00 98.44 628 LEU A N 1
ATOM 4881 C CA . LEU A 1 628 ? -29.100 2.047 8.510 1.00 98.44 628 LEU A CA 1
ATOM 4882 C C . LEU A 1 628 ? -29.123 0.945 7.452 1.00 98.44 628 LEU A C 1
ATOM 4884 O O . LEU A 1 628 ? -28.073 0.394 7.126 1.00 98.44 628 LEU A O 1
ATOM 4888 N N . TYR A 1 629 ? -30.299 0.678 6.877 1.00 98.50 629 TYR A N 1
ATOM 4889 C CA . TYR A 1 629 ? -30.511 -0.390 5.890 1.00 98.50 629 TYR A CA 1
ATOM 4890 C C . TYR A 1 629 ? -31.275 0.120 4.668 1.00 98.50 629 TYR A C 1
ATOM 4892 O O . TYR A 1 629 ? -32.271 0.836 4.804 1.00 98.50 629 TYR A O 1
ATOM 4900 N N . ALA A 1 630 ? -30.845 -0.281 3.473 1.00 98.06 630 ALA A N 1
ATOM 4901 C CA . ALA A 1 630 ? -31.511 0.068 2.224 1.00 98.06 630 ALA A CA 1
ATOM 4902 C C . ALA A 1 630 ? -32.805 -0.743 2.037 1.00 98.06 630 ALA A C 1
ATOM 4904 O O . ALA A 1 630 ? -32.760 -1.963 1.876 1.00 98.06 630 ALA A O 1
ATOM 4905 N N . MET A 1 631 ? -33.965 -0.075 1.995 1.00 97.94 631 MET A N 1
ATOM 4906 C CA . MET A 1 631 ? -35.230 -0.760 1.693 1.00 97.94 631 MET A CA 1
ATOM 4907 C C . MET A 1 631 ? -35.367 -1.069 0.200 1.00 97.94 631 MET A C 1
ATOM 4909 O O . MET A 1 631 ? -35.861 -2.133 -0.181 1.00 97.94 631 MET A O 1
ATOM 4913 N N . THR A 1 632 ? -34.922 -0.128 -0.637 1.00 98.00 632 THR A N 1
ATOM 4914 C CA . THR A 1 632 ? -35.017 -0.152 -2.104 1.00 98.00 632 THR A CA 1
ATOM 4915 C C . THR A 1 632 ? -33.706 0.320 -2.739 1.00 98.00 632 THR A C 1
ATOM 4917 O O . THR A 1 632 ? -32.879 0.955 -2.075 1.00 98.00 632 THR A O 1
ATOM 4920 N N . ARG A 1 633 ? -33.548 0.117 -4.055 1.00 96.00 633 ARG A N 1
ATOM 4921 C CA . ARG A 1 633 ? -32.454 0.694 -4.859 1.00 96.00 633 ARG A CA 1
ATOM 4922 C C . ARG A 1 633 ? -32.246 2.199 -4.642 1.00 96.00 633 ARG A C 1
ATOM 4924 O O . ARG A 1 633 ? -31.108 2.664 -4.705 1.00 96.00 633 ARG A O 1
ATOM 4931 N N . LYS A 1 634 ? -33.311 2.961 -4.370 1.00 96.25 634 LYS A N 1
ATOM 4932 C CA . LYS A 1 634 ? -33.229 4.402 -4.095 1.00 96.25 634 LYS A CA 1
ATOM 4933 C C . LYS A 1 634 ? -32.684 4.683 -2.691 1.00 96.25 634 LYS A C 1
ATOM 4935 O O . LYS A 1 634 ? -31.776 5.498 -2.554 1.00 96.25 634 LYS A O 1
ATOM 4940 N N . GLY A 1 635 ? -33.154 3.946 -1.683 1.00 97.31 635 GLY A N 1
ATOM 4941 C CA . GLY A 1 635 ? -32.598 3.992 -0.326 1.00 97.31 635 GLY A CA 1
ATOM 4942 C C . GLY A 1 635 ? -31.108 3.651 -0.295 1.00 97.31 635 GLY A C 1
ATOM 4943 O O . GLY A 1 635 ? -30.328 4.342 0.352 1.00 97.31 635 GLY A O 1
ATOM 4944 N N . TYR A 1 636 ? -30.681 2.658 -1.081 1.00 97.94 636 TYR A N 1
ATOM 4945 C CA . TYR A 1 636 ? -29.262 2.342 -1.260 1.00 97.94 636 TYR A CA 1
ATOM 4946 C C . TYR A 1 636 ? -28.453 3.521 -1.826 1.00 97.94 636 TYR A C 1
ATOM 4948 O O . TYR A 1 636 ? -27.380 3.834 -1.311 1.00 97.94 636 TYR A O 1
ATOM 4956 N N . GLY A 1 637 ? -28.987 4.221 -2.834 1.00 97.06 637 GLY A N 1
ATOM 4957 C CA . GLY A 1 637 ? -28.365 5.430 -3.383 1.00 97.06 637 GLY A CA 1
ATOM 4958 C C . GLY A 1 637 ? -28.247 6.559 -2.352 1.00 97.06 637 GLY A C 1
ATOM 4959 O O . GLY A 1 637 ? -27.208 7.214 -2.277 1.00 97.06 637 GLY A O 1
ATOM 4960 N N . HIS A 1 638 ? -29.259 6.740 -1.496 1.00 97.44 638 HIS A N 1
ATOM 4961 C CA . HIS A 1 638 ? -29.182 7.686 -0.380 1.00 97.44 638 HIS A CA 1
ATOM 4962 C C . HIS A 1 638 ? -28.088 7.306 0.633 1.00 97.44 638 HIS A C 1
ATOM 4964 O O . HIS A 1 638 ? -27.342 8.183 1.060 1.00 97.44 638 HIS A O 1
ATOM 4970 N N . LEU A 1 639 ? -27.934 6.020 0.980 1.00 98.19 639 LEU A N 1
ATOM 4971 C CA . LEU A 1 639 ? -26.864 5.571 1.883 1.00 98.19 639 LEU A CA 1
ATOM 4972 C C . LEU A 1 639 ? -25.466 5.738 1.265 1.00 98.19 639 LEU A C 1
ATOM 4974 O O . LEU A 1 639 ? -24.552 6.186 1.955 1.00 98.19 639 LEU A O 1
ATOM 4978 N N . CYS A 1 640 ? -25.300 5.462 -0.034 1.00 97.94 640 CYS A N 1
ATOM 4979 C CA . CYS A 1 640 ? -24.039 5.722 -0.737 1.00 97.94 640 CYS A CA 1
ATOM 4980 C C . CYS A 1 640 ? -23.677 7.219 -0.719 1.00 97.94 640 CYS A C 1
ATOM 4982 O O . CYS A 1 640 ? -22.527 7.569 -0.436 1.00 97.94 640 CYS A O 1
ATOM 4984 N N . ARG A 1 641 ? -24.659 8.110 -0.926 1.00 97.56 641 ARG A N 1
ATOM 4985 C CA . ARG A 1 641 ? -24.478 9.570 -0.839 1.00 97.56 641 ARG A CA 1
ATOM 4986 C C . ARG A 1 641 ? -24.199 10.060 0.577 1.00 97.56 641 ARG A C 1
ATOM 4988 O O . ARG A 1 641 ? -23.331 10.912 0.743 1.00 97.56 641 ARG A O 1
ATOM 4995 N N . LEU A 1 642 ? -24.869 9.507 1.587 1.00 98.12 642 LEU A N 1
ATOM 4996 C CA . LEU A 1 642 ? -24.616 9.802 2.998 1.00 98.12 642 LEU A CA 1
ATOM 4997 C C . LEU A 1 642 ? -23.176 9.429 3.384 1.00 98.12 642 LEU A C 1
ATOM 4999 O O . LEU A 1 642 ? -22.434 10.277 3.873 1.00 98.12 642 LEU A O 1
ATOM 5003 N N . LEU A 1 643 ? -22.742 8.197 3.094 1.00 98.06 643 LEU A N 1
ATOM 5004 C CA . LEU A 1 643 ? -21.361 7.768 3.343 1.00 98.06 643 LEU A CA 1
ATOM 5005 C C . LEU A 1 643 ? -20.350 8.621 2.561 1.00 98.06 643 LEU A C 1
ATOM 5007 O O . LEU A 1 643 ? -19.332 9.027 3.117 1.00 98.06 643 LEU A O 1
ATOM 5011 N N . THR A 1 644 ? -20.647 8.961 1.304 1.00 97.94 644 THR A N 1
ATOM 5012 C CA . THR A 1 644 ? -19.813 9.854 0.479 1.00 97.94 644 THR A CA 1
ATOM 5013 C C . THR A 1 644 ? -19.691 11.254 1.084 1.00 97.94 644 THR A C 1
ATOM 5015 O O . THR A 1 644 ? -18.593 11.804 1.139 1.00 97.94 644 THR A O 1
ATOM 5018 N N . LEU A 1 645 ? -20.787 11.833 1.585 1.00 97.56 645 LEU A N 1
ATOM 5019 C CA . LEU A 1 645 ? -20.786 13.132 2.260 1.00 97.56 645 LEU A CA 1
ATOM 5020 C C . LEU A 1 645 ? -19.896 13.111 3.511 1.00 97.56 645 LEU A C 1
ATOM 5022 O O . LEU A 1 645 ? -19.106 14.033 3.710 1.00 97.56 645 LEU A O 1
ATOM 5026 N N . GLY A 1 646 ? -19.987 12.054 4.322 1.00 97.31 646 GLY A N 1
ATOM 5027 C CA . GLY A 1 646 ? -19.168 11.889 5.522 1.00 97.31 646 GLY A CA 1
ATOM 5028 C C . GLY A 1 646 ? -17.680 11.688 5.224 1.00 97.31 646 GLY A C 1
ATOM 5029 O O . GLY A 1 646 ? -16.839 12.351 5.830 1.00 97.31 646 GLY A O 1
ATOM 5030 N N . LYS A 1 647 ? -17.350 10.828 4.252 1.00 97.00 647 LYS A N 1
ATOM 5031 C CA . LYS A 1 647 ? -15.970 10.521 3.828 1.00 97.00 647 LYS A CA 1
ATOM 5032 C C . LYS A 1 647 ? -15.286 11.681 3.106 1.00 97.00 647 LYS A C 1
ATOM 5034 O O . LYS A 1 647 ? -14.084 11.875 3.254 1.00 97.00 647 LYS A O 1
ATOM 5039 N N . ARG A 1 648 ? -16.025 12.472 2.316 1.00 95.56 648 ARG A N 1
ATOM 5040 C CA . ARG A 1 648 ? -15.454 13.605 1.561 1.00 95.56 648 ARG A CA 1
ATOM 5041 C C . ARG A 1 648 ? -15.165 14.844 2.413 1.00 95.56 648 ARG A C 1
ATOM 5043 O O . ARG A 1 648 ? -14.464 15.733 1.930 1.00 95.56 648 ARG A O 1
ATOM 5050 N N . ARG A 1 649 ? -15.661 14.906 3.654 1.00 95.81 649 ARG A N 1
ATOM 5051 C CA . ARG A 1 649 ? -15.303 15.943 4.643 1.00 95.81 649 ARG A CA 1
ATOM 5052 C C . ARG A 1 649 ? -13.936 15.718 5.283 1.00 95.81 649 ARG A C 1
ATOM 5054 O O . ARG A 1 649 ? -13.317 16.680 5.724 1.00 95.81 649 ARG A O 1
ATOM 5061 N N . THR A 1 650 ? -13.484 14.468 5.343 1.00 95.56 650 THR A N 1
ATOM 5062 C CA . THR A 1 650 ? -12.284 14.054 6.073 1.00 95.56 650 THR A CA 1
ATOM 5063 C C . THR A 1 650 ? -11.145 13.652 5.135 1.00 95.56 650 THR A C 1
ATOM 5065 O O . THR A 1 650 ? -11.299 13.552 3.914 1.00 95.56 650 THR A O 1
ATOM 5068 N N . GLU A 1 651 ? -9.979 13.386 5.721 1.00 91.44 651 GLU A N 1
ATOM 5069 C CA . GLU A 1 651 ? -8.928 12.602 5.070 1.00 91.44 651 GLU A CA 1
ATOM 5070 C C . GLU A 1 651 ? -9.372 11.146 4.813 1.00 91.44 651 GLU A C 1
ATOM 5072 O O . GLU A 1 651 ? -10.383 10.676 5.348 1.00 91.44 651 GLU A O 1
ATOM 5077 N N . LYS A 1 652 ? -8.604 10.435 3.976 1.00 90.50 652 LYS A N 1
ATOM 5078 C CA . LYS A 1 652 ? -8.888 9.057 3.556 1.00 90.50 652 LYS A CA 1
ATOM 5079 C C . LYS A 1 652 ? -9.062 8.108 4.753 1.00 90.50 652 LYS A C 1
ATOM 5081 O O . LYS A 1 652 ? -8.277 8.151 5.698 1.00 90.50 652 LYS A O 1
ATOM 5086 N N . GLY A 1 653 ? -10.037 7.199 4.683 1.00 86.94 653 GLY A N 1
ATOM 5087 C CA . GLY A 1 653 ? -10.271 6.177 5.709 1.00 86.94 653 GLY A CA 1
ATOM 5088 C C . GLY A 1 653 ? -10.976 6.676 6.976 1.00 86.94 653 GLY A C 1
ATOM 5089 O O . GLY A 1 653 ? -11.172 5.888 7.900 1.00 86.94 653 GLY A O 1
ATOM 5090 N N . LYS A 1 654 ? -11.382 7.951 7.023 1.00 92.50 654 LYS A N 1
ATOM 5091 C CA . LYS A 1 654 ? -12.278 8.517 8.043 1.00 92.50 654 LYS A CA 1
ATOM 5092 C C . LYS A 1 654 ? -13.648 8.850 7.438 1.00 92.50 654 LYS A C 1
ATOM 5094 O O . LYS A 1 654 ? -13.839 8.786 6.223 1.00 92.50 654 LYS A O 1
ATOM 5099 N N . CYS A 1 655 ? -14.616 9.152 8.299 1.00 96.31 655 CYS A N 1
ATOM 5100 C CA . CYS A 1 655 ? -15.964 9.564 7.919 1.00 96.31 655 CYS A CA 1
ATOM 5101 C C . CYS A 1 655 ? -16.599 10.352 9.075 1.00 96.31 655 CYS A C 1
ATOM 5103 O O . CYS A 1 655 ? -16.710 9.822 10.178 1.00 96.31 655 CYS A O 1
ATOM 5105 N N . GLU A 1 656 ? -17.032 11.592 8.835 1.00 97.19 656 GLU A N 1
ATOM 5106 C CA . GLU A 1 656 ? -17.690 12.432 9.850 1.00 97.19 656 GLU A CA 1
ATOM 5107 C C . GLU A 1 656 ? -19.131 12.767 9.448 1.00 97.19 656 GLU A C 1
ATOM 5109 O O . GLU A 1 656 ? -19.387 13.542 8.517 1.00 97.19 656 GLU A O 1
ATOM 5114 N N . LEU A 1 657 ? -20.080 12.169 10.174 1.00 97.19 657 LEU A N 1
ATOM 5115 C CA . LEU A 1 657 ? -21.518 12.321 9.972 1.00 97.19 657 LEU A CA 1
ATOM 5116 C C . LEU A 1 657 ? -22.206 12.848 11.227 1.00 97.19 657 LEU A C 1
ATOM 5118 O O . LEU A 1 657 ? -21.882 12.465 12.349 1.00 97.19 657 LEU A O 1
ATOM 5122 N N . TYR A 1 658 ? -23.172 13.728 11.000 1.00 95.75 658 TYR A N 1
ATOM 5123 C CA . TYR A 1 658 ? -23.952 14.422 12.012 1.00 95.75 658 TYR A CA 1
ATOM 5124 C C . TYR A 1 658 ? -25.434 14.077 11.843 1.00 95.75 658 TYR A C 1
ATOM 5126 O O . TYR A 1 658 ? -25.897 13.791 10.737 1.00 95.75 658 TYR A O 1
ATOM 5134 N N . LEU A 1 659 ? -26.209 14.184 12.917 1.00 94.56 659 LEU A N 1
ATOM 5135 C CA . LEU A 1 659 ? -27.645 13.913 12.962 1.00 94.56 659 LEU A CA 1
ATOM 5136 C C . LEU A 1 659 ? -28.424 14.652 11.856 1.00 94.56 659 LEU A C 1
ATOM 5138 O O . LEU A 1 659 ? -29.303 14.076 11.217 1.00 94.56 659 LEU A O 1
ATOM 5142 N N . ARG A 1 660 ? -28.042 15.903 11.563 1.00 93.69 660 ARG A N 1
ATOM 5143 C CA . ARG A 1 660 ? -28.618 16.725 10.478 1.00 93.69 660 ARG A CA 1
ATOM 5144 C C . ARG A 1 660 ? -28.464 16.125 9.074 1.00 93.69 660 ARG A C 1
ATOM 5146 O O . ARG A 1 660 ? -29.270 16.440 8.203 1.00 93.69 660 ARG A O 1
ATOM 5153 N N . ASP A 1 661 ? -27.434 15.311 8.839 1.00 95.38 661 ASP A N 1
ATOM 5154 C CA . ASP A 1 661 ? -27.128 14.759 7.514 1.00 95.38 661 ASP A CA 1
ATOM 5155 C C . ASP A 1 661 ? -28.076 13.604 7.168 1.00 95.38 661 ASP A C 1
ATOM 5157 O O . ASP A 1 661 ? -28.390 13.378 6.000 1.00 95.38 661 ASP A O 1
ATOM 5161 N N . LEU A 1 662 ? -28.590 12.908 8.189 1.00 95.38 662 LEU A N 1
ATOM 5162 C CA . LEU A 1 662 ? -29.567 11.835 8.018 1.00 95.38 662 LEU A CA 1
ATOM 5163 C C . LEU A 1 662 ? -30.874 12.343 7.399 1.00 95.38 662 LEU A C 1
ATOM 5165 O O . LEU A 1 662 ? -31.518 11.607 6.658 1.00 95.38 662 LEU A O 1
ATOM 5169 N N . THR A 1 663 ? -31.247 13.600 7.650 1.00 91.81 663 THR A N 1
ATOM 5170 C CA . THR A 1 663 ? -32.496 14.200 7.165 1.00 91.81 663 THR A CA 1
ATOM 5171 C C . THR A 1 663 ? -32.619 14.150 5.637 1.00 91.81 663 THR A C 1
ATOM 5173 O O . THR A 1 663 ? -33.665 13.727 5.143 1.00 91.81 663 THR A O 1
ATOM 5176 N N . GLU A 1 664 ? -31.565 14.505 4.881 1.00 89.81 664 GLU A N 1
ATOM 5177 C CA . GLU A 1 664 ? -31.578 14.473 3.400 1.00 89.81 664 GLU A CA 1
ATOM 5178 C C . GLU A 1 664 ? -31.698 13.037 2.857 1.00 89.81 664 GLU A C 1
ATOM 5180 O O . GLU A 1 664 ? -32.380 12.797 1.861 1.00 89.81 664 GLU A O 1
ATOM 5185 N N . PHE A 1 665 ? -31.070 12.071 3.534 1.00 93.50 665 PHE A N 1
ATOM 5186 C CA . PHE A 1 665 ? -30.871 10.701 3.041 1.00 93.50 665 PHE A CA 1
ATOM 5187 C C . PHE A 1 665 ? -31.798 9.655 3.680 1.00 93.50 665 PHE A C 1
ATOM 5189 O O . PHE A 1 665 ? -31.626 8.452 3.495 1.00 93.50 665 PHE A O 1
ATOM 5196 N N . SER A 1 666 ? -32.815 10.116 4.402 1.00 93.81 666 SER A N 1
ATOM 5197 C CA . SER A 1 666 ? -33.707 9.293 5.222 1.00 93.81 666 SER A CA 1
ATOM 5198 C C . SER A 1 666 ? -34.779 8.512 4.464 1.00 93.81 666 SER A C 1
ATOM 5200 O O . SER A 1 666 ? -35.385 7.611 5.043 1.00 93.81 666 SER A O 1
ATOM 5202 N N . ALA A 1 667 ? -35.091 8.846 3.210 1.00 95.25 667 ALA A N 1
ATOM 5203 C CA . ALA A 1 667 ? -36.163 8.188 2.459 1.00 95.25 667 ALA A CA 1
ATOM 5204 C C . ALA A 1 667 ? -35.758 6.772 2.004 1.00 95.25 667 ALA A C 1
ATOM 5206 O O . ALA A 1 667 ? -34.617 6.544 1.617 1.00 95.25 667 ALA A O 1
ATOM 5207 N N . ASP A 1 668 ? -36.698 5.822 2.028 1.00 96.38 668 ASP A N 1
ATOM 5208 C CA . ASP A 1 668 ? -36.483 4.419 1.623 1.00 96.38 668 ASP A CA 1
ATOM 5209 C C . ASP A 1 668 ? -35.373 3.677 2.418 1.00 96.38 668 ASP A C 1
ATOM 5211 O O . ASP A 1 668 ? -34.760 2.723 1.935 1.00 96.38 668 ASP A O 1
ATOM 5215 N N . VAL A 1 669 ? -35.130 4.112 3.660 1.00 97.81 669 VAL A N 1
ATOM 5216 C CA . VAL A 1 669 ? -34.155 3.558 4.619 1.00 97.81 669 VAL A CA 1
ATOM 5217 C C . VAL A 1 669 ? -34.860 3.106 5.913 1.00 97.81 669 VAL A C 1
ATOM 5219 O O . VAL A 1 669 ? -35.766 3.795 6.389 1.00 97.81 669 VAL A O 1
ATOM 5222 N N . GLN A 1 670 ? -34.456 1.967 6.485 1.00 97.62 670 GLN A N 1
ATOM 5223 C CA . GLN A 1 670 ? -34.772 1.574 7.874 1.00 97.62 670 GLN A CA 1
ATOM 5224 C C . GLN A 1 670 ? -33.649 2.038 8.808 1.00 97.62 670 GLN A C 1
ATOM 5226 O O . GLN A 1 670 ? -32.487 2.036 8.398 1.00 97.62 670 GLN A O 1
ATOM 5231 N N . ALA A 1 671 ? -33.973 2.373 10.058 1.00 98.06 671 ALA A N 1
ATOM 5232 C CA . ALA A 1 671 ? -33.004 2.794 11.068 1.00 98.06 671 ALA A CA 1
ATOM 5233 C C . ALA A 1 671 ? -33.175 2.020 12.384 1.00 98.06 671 ALA A C 1
ATOM 5235 O O . ALA A 1 671 ? -34.272 1.954 12.943 1.00 98.06 671 ALA A O 1
ATOM 5236 N N . VAL A 1 672 ? -32.073 1.477 12.901 1.00 98.50 672 VAL A N 1
ATOM 5237 C CA . VAL A 1 672 ? -31.988 0.833 14.217 1.00 98.50 672 VAL A CA 1
ATOM 5238 C C . VAL A 1 672 ? -30.958 1.585 15.056 1.00 98.50 672 VAL A C 1
ATOM 5240 O O . VAL A 1 672 ? -29.784 1.621 14.698 1.00 98.50 672 VAL A O 1
ATOM 5243 N N . ILE A 1 673 ? -31.390 2.203 16.157 1.00 97.56 673 ILE A N 1
ATOM 5244 C CA . ILE A 1 673 ? -30.487 2.874 17.106 1.00 97.56 673 ILE A CA 1
ATOM 5245 C C . ILE A 1 673 ? -29.875 1.829 18.036 1.00 97.56 673 ILE A C 1
ATOM 5247 O O . ILE A 1 673 ? -30.610 1.033 18.622 1.00 97.56 673 ILE A O 1
ATOM 5251 N N . LEU A 1 674 ? -28.555 1.868 18.199 1.00 94.75 674 LEU A N 1
ATOM 5252 C CA . LEU A 1 674 ? -27.828 1.123 19.224 1.00 94.75 674 LEU A CA 1
ATOM 5253 C C . LEU A 1 674 ? -27.629 2.024 20.446 1.00 94.75 674 LEU A C 1
ATOM 5255 O O . LEU A 1 674 ? -27.384 3.220 20.296 1.00 94.75 674 LEU A O 1
ATOM 5259 N N . HIS A 1 675 ? -27.711 1.451 21.646 1.00 90.50 675 HIS A N 1
ATOM 5260 C CA . HIS A 1 675 ? -27.520 2.170 22.910 1.00 90.50 675 HIS A CA 1
ATOM 5261 C C . HIS A 1 675 ? -28.395 3.432 23.055 1.00 90.50 675 HIS A C 1
ATOM 5263 O O . HIS A 1 675 ? -27.914 4.522 23.377 1.00 90.50 675 HIS A O 1
ATOM 5269 N N . ALA A 1 676 ? -29.702 3.299 22.793 1.00 92.50 676 ALA A N 1
ATOM 5270 C CA . ALA A 1 676 ? -30.658 4.406 22.894 1.00 92.50 676 ALA A CA 1
ATOM 5271 C C . ALA A 1 676 ? -30.733 4.998 24.319 1.00 92.50 676 ALA A C 1
ATOM 5273 O O . ALA A 1 676 ? -30.988 6.190 24.474 1.00 92.50 676 ALA A O 1
ATOM 5274 N N . GLU A 1 677 ? -30.438 4.194 25.343 1.00 92.25 677 GLU A N 1
ATOM 5275 C CA . GLU A 1 677 ? -30.275 4.584 26.748 1.00 92.25 677 GLU A CA 1
ATOM 5276 C C . GLU A 1 677 ? -29.121 5.574 26.994 1.00 92.25 677 GLU A C 1
ATOM 5278 O O . GLU A 1 677 ? -29.144 6.314 27.977 1.00 92.25 677 GLU A O 1
ATOM 5283 N N . ALA A 1 678 ? -28.137 5.623 26.089 1.00 90.94 678 ALA A N 1
ATOM 5284 C CA . ALA A 1 678 ? -26.988 6.527 26.132 1.00 90.94 678 ALA A CA 1
ATOM 5285 C C . ALA A 1 678 ? -27.084 7.690 25.119 1.00 90.94 678 ALA A C 1
ATOM 5287 O O . ALA A 1 678 ? -26.142 8.476 24.987 1.00 90.94 678 ALA A O 1
ATOM 5288 N N . ALA A 1 679 ? -28.198 7.815 24.388 1.00 92.50 679 ALA A N 1
ATOM 5289 C CA . ALA A 1 679 ? -28.360 8.832 23.352 1.00 92.50 679 ALA A CA 1
ATOM 5290 C C . ALA A 1 679 ? -28.393 10.266 23.936 1.00 92.50 679 ALA A C 1
ATOM 5292 O O . ALA A 1 679 ? -29.040 10.499 24.962 1.00 92.50 679 ALA A O 1
ATOM 5293 N N . PRO A 1 680 ? -27.762 11.269 23.288 1.00 92.06 680 PRO A N 1
ATOM 5294 C CA . PRO A 1 680 ? -27.811 12.647 23.771 1.00 92.06 680 PRO A CA 1
ATOM 5295 C C . PRO A 1 680 ? -29.253 13.203 23.803 1.00 92.06 680 PRO A C 1
ATOM 5297 O O . PRO A 1 680 ? -30.028 12.930 22.877 1.00 92.06 680 PRO A O 1
ATOM 5300 N N . PRO A 1 681 ? -29.639 14.010 24.814 1.00 89.38 681 PRO A N 1
ATOM 5301 C CA . PRO A 1 681 ? -31.007 14.520 24.946 1.00 89.38 681 PRO A CA 1
ATOM 5302 C C . PRO A 1 681 ? -31.511 15.262 23.699 1.00 89.38 681 PRO A C 1
ATOM 5304 O O . PRO A 1 681 ? -30.809 16.111 23.150 1.00 89.38 681 PRO A O 1
ATOM 5307 N N . GLY A 1 682 ? -32.740 14.963 23.265 1.00 89.56 682 GLY A N 1
ATOM 5308 C CA . GLY A 1 682 ? -33.363 15.549 22.071 1.00 89.56 682 GLY A CA 1
ATOM 5309 C C . GLY A 1 682 ? -33.031 14.845 20.747 1.00 89.56 682 GLY A C 1
ATOM 5310 O O . GLY A 1 682 ? -33.663 15.133 19.731 1.00 89.56 682 GLY A O 1
ATOM 5311 N N . THR A 1 683 ? -32.053 13.929 20.716 1.00 93.69 683 THR A N 1
ATOM 5312 C CA . THR A 1 683 ? -31.653 13.251 19.466 1.00 93.69 683 THR A CA 1
ATOM 5313 C C . THR A 1 683 ? -32.616 12.134 19.056 1.00 93.69 683 THR A C 1
ATOM 5315 O O . THR A 1 683 ? -32.852 11.943 17.862 1.00 93.69 683 THR A O 1
ATOM 5318 N N . LEU A 1 684 ? -33.229 11.437 20.021 1.00 94.69 684 LEU A N 1
ATOM 5319 C CA . LEU A 1 684 ? -34.209 10.372 19.767 1.00 94.69 684 LEU A CA 1
ATOM 5320 C C . LEU A 1 684 ? -35.495 10.923 19.137 1.00 94.69 684 LEU A C 1
ATOM 5322 O O . LEU A 1 684 ? -36.077 10.293 18.254 1.00 94.69 684 LEU A O 1
ATOM 5326 N N . GLU A 1 685 ? -35.924 12.113 19.553 1.00 94.25 685 GLU A N 1
ATOM 5327 C CA . GLU A 1 685 ? -37.062 12.839 18.997 1.00 94.25 685 GLU A CA 1
ATOM 5328 C C . GLU A 1 685 ? -36.822 13.207 17.529 1.00 94.25 685 GLU A C 1
ATOM 5330 O O . GLU A 1 685 ? -37.652 12.890 16.679 1.00 94.25 685 GLU A O 1
ATOM 5335 N N . VAL A 1 686 ? -35.656 13.779 17.212 1.00 94.44 686 VAL A N 1
ATOM 5336 C CA . VAL A 1 686 ? -35.270 14.117 15.831 1.00 94.44 686 VAL A CA 1
ATOM 5337 C C . VAL A 1 686 ? -35.168 12.858 14.961 1.00 94.44 686 VAL A C 1
ATOM 5339 O O . VAL A 1 686 ? -35.698 12.832 13.852 1.00 94.44 686 VAL A O 1
ATOM 5342 N N . LEU A 1 687 ? -34.565 11.772 15.458 1.00 94.69 687 LEU A N 1
ATOM 5343 C CA . LEU A 1 687 ? -34.513 10.498 14.727 1.00 94.69 687 LEU A CA 1
ATOM 5344 C C . LEU A 1 687 ? -35.914 9.908 14.492 1.00 94.69 687 LEU A C 1
ATOM 5346 O O . LEU A 1 687 ? -36.174 9.354 13.419 1.00 94.69 687 LEU A O 1
ATOM 5350 N N . LYS A 1 688 ? -36.840 10.068 15.446 1.00 95.44 688 LYS A N 1
ATOM 5351 C CA . LYS A 1 688 ? -38.246 9.671 15.290 1.00 95.44 688 LYS A CA 1
ATOM 5352 C C . LYS A 1 688 ? -38.966 10.516 14.237 1.00 95.44 688 LYS A C 1
ATOM 5354 O O . LYS A 1 688 ? -39.725 9.949 13.454 1.00 95.44 688 LYS A O 1
ATOM 5359 N N . GLU A 1 689 ? -38.729 11.825 14.178 1.00 94.56 689 GLU A N 1
ATOM 5360 C CA . GLU A 1 689 ? -39.284 12.692 13.127 1.00 94.56 689 GLU A CA 1
ATOM 5361 C C . GLU A 1 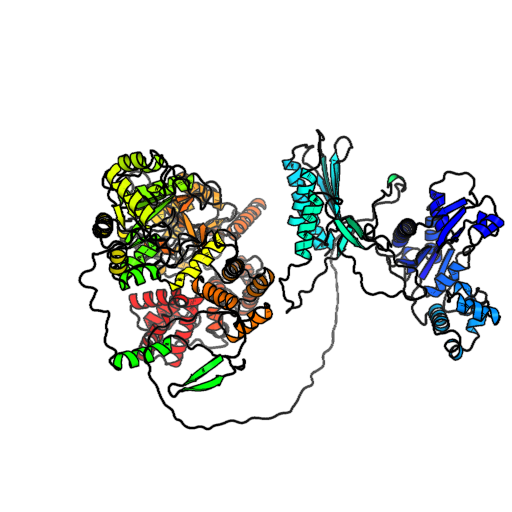689 ? -38.755 12.319 11.731 1.00 94.56 689 GLU A C 1
ATOM 5363 O O . GLU A 1 689 ? -39.523 12.296 10.770 1.00 94.56 689 GLU A O 1
ATOM 5368 N N . ILE A 1 690 ? -37.472 11.957 11.622 1.00 95.12 690 ILE A N 1
ATOM 5369 C CA . ILE A 1 690 ? -36.819 11.578 10.358 1.00 95.12 690 ILE A CA 1
ATOM 5370 C C . ILE A 1 690 ? -37.303 10.206 9.837 1.00 95.12 690 ILE A C 1
ATOM 5372 O O . ILE A 1 690 ? -37.621 10.056 8.652 1.00 95.12 690 ILE A O 1
ATOM 5376 N N . TYR A 1 691 ? -37.355 9.180 10.693 1.00 96.19 691 TYR A N 1
ATOM 5377 C CA . TYR A 1 691 ? -37.612 7.796 10.259 1.00 96.19 691 TYR A CA 1
ATOM 5378 C C . TYR A 1 691 ? -39.047 7.300 10.505 1.00 96.19 691 TYR A C 1
ATOM 5380 O O . TYR A 1 691 ? -39.509 6.407 9.785 1.00 96.19 691 TYR A O 1
ATOM 5388 N N . ALA A 1 692 ? -39.781 7.896 11.451 1.00 94.25 692 ALA A N 1
ATOM 5389 C CA . ALA A 1 692 ? -41.126 7.490 11.868 1.00 94.25 692 ALA A CA 1
ATOM 5390 C C . ALA A 1 692 ? -41.217 5.977 12.179 1.00 94.25 692 ALA A C 1
ATOM 5392 O O . ALA A 1 692 ? -40.403 5.446 12.930 1.00 94.25 692 ALA A O 1
ATOM 5393 N N . GLU A 1 693 ? -42.178 5.249 11.598 1.00 93.81 693 GLU A N 1
ATOM 5394 C CA . GLU A 1 693 ? -42.392 3.807 11.841 1.00 93.81 693 GLU A CA 1
ATOM 5395 C C . GLU A 1 693 ? -41.235 2.891 11.386 1.00 93.81 693 GLU A C 1
ATOM 5397 O O . GLU A 1 693 ? -41.238 1.686 11.682 1.00 93.81 693 GLU A O 1
ATOM 5402 N N . ARG A 1 694 ? -40.263 3.463 10.660 1.00 96.75 694 ARG A N 1
ATOM 5403 C CA . ARG A 1 694 ? -39.023 2.824 10.194 1.00 96.75 694 ARG A CA 1
ATOM 5404 C C . ARG A 1 694 ? -37.863 2.982 11.183 1.00 96.75 694 ARG A C 1
ATOM 5406 O O . ARG A 1 694 ? -36.760 2.519 10.910 1.00 96.75 694 ARG A O 1
ATOM 5413 N N . LEU A 1 695 ? -38.104 3.641 12.317 1.00 97.94 695 LEU A N 1
ATOM 5414 C CA . LEU A 1 695 ? -37.194 3.636 13.453 1.00 97.94 695 LEU A CA 1
ATOM 5415 C C . LEU A 1 695 ? -37.451 2.408 14.330 1.00 97.94 695 LEU A C 1
ATOM 5417 O O . LEU A 1 695 ? -38.590 1.961 14.517 1.00 97.94 695 LEU A O 1
ATOM 5421 N N . SER A 1 696 ? -36.393 1.857 14.906 1.00 98.44 696 SER A N 1
ATOM 5422 C CA . SER A 1 696 ? -36.459 0.909 16.019 1.00 98.44 696 SER A CA 1
ATOM 5423 C C . SER A 1 696 ? -35.275 1.115 16.953 1.00 98.44 696 SER A C 1
ATOM 5425 O O . SER A 1 696 ? -34.235 1.613 16.524 1.00 98.44 696 SER A O 1
ATOM 5427 N N . PHE A 1 697 ? -35.420 0.756 18.225 1.00 98.31 697 PHE A N 1
ATOM 5428 C CA . PHE A 1 697 ? -34.293 0.729 19.162 1.00 98.31 697 PHE A CA 1
ATOM 5429 C C . PHE A 1 697 ? -33.836 -0.723 19.344 1.00 98.31 697 PHE A C 1
ATOM 5431 O O . PHE A 1 697 ? -34.666 -1.631 19.449 1.00 98.31 697 PHE A O 1
ATOM 5438 N N . ALA A 1 698 ? -32.527 -0.952 19.322 1.00 97.75 698 ALA A N 1
ATOM 5439 C CA . ALA A 1 698 ? -31.940 -2.267 19.526 1.00 97.75 698 ALA A CA 1
ATOM 5440 C C . ALA A 1 698 ? -31.947 -2.653 21.007 1.00 97.75 698 ALA A C 1
ATOM 5442 O O . ALA A 1 698 ? -31.566 -1.859 21.862 1.00 97.75 698 ALA A O 1
ATOM 5443 N N . VAL A 1 699 ? -32.318 -3.898 21.287 1.00 97.00 699 VAL A N 1
ATOM 5444 C CA . VAL A 1 699 ? -32.189 -4.531 22.598 1.00 97.00 699 VAL A CA 1
ATOM 5445 C C . VAL A 1 699 ? -31.283 -5.749 22.441 1.00 97.00 699 VAL A C 1
ATOM 5447 O O . VAL A 1 699 ? -31.553 -6.629 21.622 1.00 97.00 699 VAL A O 1
ATOM 5450 N N . SER A 1 700 ? -30.213 -5.801 23.228 1.00 94.44 700 SER A N 1
ATOM 5451 C CA . SER A 1 700 ? -29.238 -6.894 23.251 1.00 94.44 700 SER A CA 1
ATOM 5452 C C . SER A 1 700 ? -29.047 -7.419 24.672 1.00 94.44 700 SER A C 1
ATOM 5454 O O . SER A 1 700 ? -29.219 -6.683 25.640 1.00 94.44 700 SER A O 1
ATOM 5456 N N . ARG A 1 701 ? -28.677 -8.697 24.787 1.00 94.19 701 ARG A N 1
ATOM 5457 C CA . ARG A 1 701 ? -28.237 -9.340 26.031 1.00 94.19 701 ARG A CA 1
ATOM 5458 C C . ARG A 1 701 ? -26.987 -10.163 25.715 1.00 94.19 701 ARG A C 1
ATOM 5460 O O . ARG A 1 701 ? -27.044 -11.112 24.932 1.00 94.19 701 ARG A O 1
ATOM 5467 N N . HIS A 1 702 ? -25.867 -9.767 26.303 1.00 92.44 702 HIS A N 1
ATOM 5468 C CA . HIS A 1 702 ? -24.532 -10.345 26.144 1.00 92.44 702 HIS A CA 1
ATOM 5469 C C . HIS A 1 702 ? -24.045 -11.046 27.424 1.00 92.44 702 HIS A C 1
ATOM 5471 O O . HIS A 1 702 ? -22.888 -11.436 27.491 1.00 92.44 702 HIS A O 1
ATOM 5477 N N . PHE A 1 703 ? -24.910 -11.216 28.430 1.00 91.31 703 PHE A N 1
ATOM 5478 C CA . PHE A 1 703 ? -24.580 -11.662 29.790 1.00 91.31 703 PHE A CA 1
ATOM 5479 C C . PHE A 1 703 ? -23.574 -10.741 30.513 1.00 91.31 703 PHE A C 1
ATOM 5481 O O . PHE A 1 703 ? -22.756 -11.198 31.314 1.00 91.31 703 PHE A O 1
ATOM 5488 N N . GLU A 1 704 ? -23.647 -9.433 30.251 1.00 89.69 704 GLU A N 1
ATOM 5489 C CA . GLU A 1 704 ? -22.901 -8.400 30.979 1.00 89.69 704 GLU A CA 1
ATOM 5490 C C . GLU A 1 704 ? -23.700 -7.878 32.194 1.00 89.69 704 GLU A C 1
ATOM 5492 O O . GLU A 1 704 ? -24.927 -7.962 32.258 1.00 89.69 704 GLU A O 1
ATOM 5497 N N . ALA A 1 705 ? -23.002 -7.325 33.193 1.00 86.81 705 ALA A N 1
ATOM 5498 C CA . ALA A 1 705 ? -23.544 -7.066 34.538 1.00 86.81 705 ALA A CA 1
ATOM 5499 C C . ALA A 1 705 ? -24.741 -6.089 34.627 1.00 86.81 705 ALA A C 1
ATOM 5501 O O . ALA A 1 705 ? -25.385 -6.017 35.676 1.00 86.81 705 ALA A O 1
ATOM 5502 N N . PHE A 1 706 ? -25.033 -5.339 33.560 1.00 88.50 706 PHE A N 1
ATOM 5503 C CA . PHE A 1 706 ? -26.113 -4.345 33.503 1.00 88.50 706 PHE A CA 1
ATOM 5504 C C . PHE A 1 706 ? -27.132 -4.604 32.382 1.00 88.50 706 PHE A C 1
ATOM 5506 O O . PHE A 1 706 ? -28.044 -3.798 32.210 1.00 88.50 706 PHE A O 1
ATOM 5513 N N . ASP A 1 707 ? -27.032 -5.721 31.653 1.00 89.88 707 ASP A N 1
ATOM 5514 C CA . ASP A 1 707 ? -27.861 -5.998 30.470 1.00 89.88 707 ASP A CA 1
ATOM 5515 C C . ASP A 1 707 ? -29.364 -5.867 30.726 1.00 89.88 707 ASP A C 1
ATOM 5517 O O . ASP A 1 707 ? -30.065 -5.226 29.951 1.00 89.88 707 ASP A O 1
ATOM 5521 N N . ASP A 1 708 ? -29.866 -6.422 31.831 1.00 91.06 708 ASP A N 1
ATOM 5522 C CA . ASP A 1 708 ? -31.291 -6.345 32.170 1.00 91.06 708 ASP A CA 1
ATOM 5523 C C . ASP A 1 708 ? -31.755 -4.916 32.480 1.00 91.06 708 ASP A C 1
ATOM 5525 O O . ASP A 1 708 ? -32.905 -4.573 32.215 1.00 91.06 708 ASP A O 1
ATOM 5529 N N . GLN A 1 709 ? -30.865 -4.071 33.007 1.00 93.38 709 GLN A N 1
ATOM 5530 C CA . GLN A 1 709 ? -31.162 -2.667 33.305 1.00 93.38 709 GLN A CA 1
ATOM 5531 C C . GLN A 1 709 ? -31.129 -1.827 32.023 1.00 93.38 709 GLN A C 1
ATOM 5533 O O . GLN A 1 709 ? -32.040 -1.036 31.789 1.00 93.38 709 GLN A O 1
ATOM 5538 N N . ASN A 1 710 ? -30.137 -2.056 31.159 1.00 92.62 710 ASN A N 1
ATOM 5539 C CA . ASN A 1 710 ? -30.012 -1.389 29.863 1.00 92.62 710 ASN A CA 1
ATOM 5540 C C . ASN A 1 710 ? -31.173 -1.778 28.932 1.00 92.62 710 ASN A C 1
ATOM 5542 O O . ASN A 1 710 ? -31.838 -0.911 28.370 1.00 92.62 710 ASN A O 1
ATOM 5546 N N . ALA A 1 711 ? -31.488 -3.074 28.834 1.00 93.50 711 ALA A N 1
ATOM 5547 C CA . ALA A 1 711 ? -32.619 -3.577 28.059 1.00 93.50 711 ALA A CA 1
ATOM 5548 C C . ALA A 1 711 ? -33.952 -2.993 28.551 1.00 93.50 711 ALA A C 1
ATOM 5550 O O . ALA A 1 711 ? -34.759 -2.548 27.736 1.00 93.50 711 ALA A O 1
ATOM 5551 N N . GLN A 1 712 ? -34.172 -2.936 29.870 1.00 94.81 712 GLN A N 1
ATOM 5552 C CA . GLN A 1 712 ? -35.366 -2.313 30.441 1.00 94.81 712 GLN A CA 1
ATOM 5553 C C . GLN A 1 712 ? -35.424 -0.803 30.148 1.00 94.81 712 GLN A C 1
ATOM 5555 O O . GLN A 1 712 ? -36.479 -0.314 29.750 1.00 94.81 712 GLN A O 1
ATOM 5560 N N . ALA A 1 713 ? -34.306 -0.075 30.242 1.00 95.75 713 ALA A N 1
ATOM 5561 C CA . ALA A 1 713 ? -34.248 1.349 29.904 1.00 95.75 713 ALA A CA 1
ATOM 5562 C C . ALA A 1 713 ? -34.572 1.619 28.420 1.00 95.75 713 ALA A C 1
ATOM 5564 O O . ALA A 1 713 ? -35.328 2.540 28.109 1.00 95.75 713 ALA A O 1
ATOM 5565 N N . VAL A 1 714 ? -34.080 0.788 27.490 1.00 96.12 714 VAL A N 1
ATOM 5566 C CA . VAL A 1 714 ? -34.446 0.881 26.063 1.00 96.12 714 VAL A CA 1
ATOM 5567 C C . VAL A 1 714 ? -35.933 0.593 25.841 1.00 96.12 714 VAL A C 1
ATOM 5569 O O . VAL A 1 714 ? -36.565 1.245 25.006 1.00 96.12 714 VAL A O 1
ATOM 5572 N N . LEU A 1 715 ? -36.514 -0.355 26.579 1.00 96.12 715 LEU A N 1
ATOM 5573 C CA . LEU A 1 715 ? -37.942 -0.677 26.498 1.00 96.12 715 LEU A CA 1
ATOM 5574 C C . LEU A 1 715 ? -38.817 0.462 27.052 1.00 96.12 715 LEU A C 1
ATOM 5576 O O . LEU A 1 715 ? -39.811 0.820 26.421 1.00 96.12 715 LEU A O 1
ATOM 5580 N N . GLU A 1 716 ? -38.413 1.103 28.149 1.00 96.56 716 GLU A N 1
ATOM 5581 C CA . GLU A 1 716 ? -39.074 2.300 28.689 1.00 96.56 716 GLU A CA 1
ATOM 5582 C C . GLU A 1 716 ? -38.976 3.492 27.721 1.00 96.56 716 GLU A C 1
ATOM 5584 O O . GLU A 1 716 ? -39.968 4.189 27.494 1.00 96.56 716 GLU A O 1
ATOM 5589 N N . LEU A 1 717 ? -37.832 3.681 27.052 1.00 96.38 717 LEU A N 1
ATOM 5590 C CA . LEU A 1 717 ? -37.689 4.666 25.972 1.00 96.38 717 LEU A CA 1
ATOM 5591 C C . LEU A 1 717 ? -38.557 4.327 24.748 1.00 96.38 717 LEU A C 1
ATOM 5593 O O . LEU A 1 717 ? -39.112 5.235 24.123 1.00 96.38 717 LEU A O 1
ATOM 5597 N N . CYS A 1 718 ? -38.730 3.046 24.409 1.00 96.19 718 CYS A N 1
ATOM 5598 C CA . CYS A 1 718 ? -39.658 2.622 23.358 1.00 96.19 718 CYS A CA 1
ATOM 5599 C C . CYS A 1 718 ? -41.106 3.003 23.695 1.00 96.19 718 CYS A C 1
ATOM 5601 O O . CYS A 1 718 ? -41.808 3.528 22.830 1.00 96.19 718 CYS A O 1
ATOM 5603 N N . GLU A 1 719 ? -41.541 2.809 24.942 1.00 95.44 719 GLU A N 1
ATOM 5604 C CA . GLU A 1 719 ? -42.875 3.215 25.402 1.00 95.44 719 GLU A CA 1
ATOM 5605 C C . GLU A 1 719 ? -43.029 4.745 25.437 1.00 95.44 719 GLU A C 1
ATOM 5607 O O . GLU A 1 719 ? -43.973 5.275 24.847 1.00 95.44 719 GLU A O 1
ATOM 5612 N N . GLN A 1 720 ? -42.072 5.469 26.030 1.00 95.00 720 GLN A N 1
ATOM 5613 C CA . GLN A 1 720 ? -42.071 6.937 26.112 1.00 95.00 720 GLN A CA 1
ATOM 5614 C C . GLN A 1 720 ? -42.123 7.600 24.728 1.00 95.00 720 GLN A C 1
ATOM 5616 O O . GLN A 1 720 ? -42.881 8.548 24.513 1.00 95.00 720 GLN A O 1
ATOM 5621 N N . HIS A 1 721 ? -41.320 7.114 23.777 1.00 94.19 721 HIS A N 1
ATOM 5622 C CA . HIS A 1 721 ? -41.238 7.694 22.437 1.00 94.19 721 HIS A CA 1
ATOM 5623 C C . HIS A 1 721 ? -42.206 7.038 21.440 1.00 94.19 721 HIS A C 1
ATOM 5625 O O . HIS A 1 721 ? -42.342 7.546 20.327 1.00 94.19 721 HIS A O 1
ATOM 5631 N N . GLY A 1 722 ? -42.920 5.965 21.795 1.00 94.38 722 GLY A N 1
ATOM 5632 C CA . GLY A 1 722 ? -43.799 5.231 20.875 1.00 94.38 722 GLY A CA 1
ATOM 5633 C C . GLY A 1 722 ? -43.042 4.615 19.691 1.00 94.38 722 GLY A C 1
ATOM 5634 O O . GLY A 1 722 ? -43.499 4.702 18.550 1.00 94.38 722 GLY A O 1
ATOM 5635 N N . VAL A 1 723 ? -41.859 4.058 19.955 1.00 96.69 723 VAL A N 1
ATOM 5636 C CA . VAL A 1 723 ? -40.970 3.398 18.983 1.00 96.69 723 VAL A CA 1
ATOM 5637 C C . VAL A 1 723 ? -40.977 1.887 19.249 1.00 96.69 723 VAL A C 1
ATOM 5639 O O . VAL A 1 723 ? -41.264 1.447 20.357 1.00 96.69 723 VAL A O 1
ATOM 5642 N N . ARG A 1 724 ? -40.705 1.060 18.231 1.00 96.69 724 ARG A N 1
ATOM 5643 C CA . ARG A 1 724 ? -40.621 -0.402 18.398 1.00 96.69 724 ARG A CA 1
ATOM 5644 C C . ARG A 1 724 ? -39.207 -0.831 18.791 1.00 96.69 724 ARG A C 1
ATOM 5646 O O . ARG A 1 724 ? -38.247 -0.425 18.142 1.00 96.69 724 ARG A O 1
ATOM 5653 N N . ALA A 1 725 ? -39.093 -1.706 19.782 1.00 97.44 725 ALA A N 1
ATOM 5654 C CA . ALA A 1 725 ? -37.851 -2.406 20.092 1.00 97.44 725 ALA A CA 1
ATOM 5655 C C . ALA A 1 725 ? -37.614 -3.581 19.119 1.00 97.44 725 ALA A C 1
ATOM 5657 O O . ALA A 1 725 ? -38.571 -4.169 18.611 1.00 97.44 725 ALA A O 1
ATOM 5658 N N . THR A 1 726 ? -36.352 -3.936 18.872 1.00 98.19 726 THR A N 1
ATOM 5659 C CA . THR A 1 726 ? -35.944 -5.121 18.093 1.00 98.19 726 THR A CA 1
ATOM 5660 C C . THR A 1 726 ? -34.790 -5.839 18.784 1.00 98.19 726 THR A C 1
ATOM 5662 O O . THR A 1 726 ? -33.903 -5.184 19.324 1.00 98.19 726 THR A O 1
ATOM 5665 N N . ALA A 1 727 ? -34.771 -7.172 18.745 1.00 97.12 727 ALA A N 1
ATOM 5666 C CA . ALA A 1 727 ? -33.616 -7.938 19.208 1.00 97.12 727 ALA A CA 1
ATOM 5667 C C . ALA A 1 727 ? -32.458 -7.817 18.203 1.00 97.12 727 ALA A C 1
ATOM 5669 O O . ALA A 1 727 ? -32.701 -7.843 16.992 1.00 97.12 727 ALA A O 1
ATOM 5670 N N . VAL A 1 728 ? -31.229 -7.697 18.713 1.00 97.19 728 VAL A N 1
ATOM 5671 C CA . VAL A 1 728 ? -29.959 -7.788 17.962 1.00 97.19 728 VAL A CA 1
ATOM 5672 C C . VAL A 1 728 ? -28.909 -8.488 18.834 1.00 97.19 728 VAL A C 1
ATOM 5674 O O . VAL A 1 728 ? -29.023 -8.445 20.062 1.00 97.19 728 VAL A O 1
ATOM 5677 N N . ASN A 1 729 ? -27.858 -9.069 18.245 1.00 96.44 729 ASN A N 1
ATOM 5678 C CA . ASN A 1 729 ? -26.712 -9.581 19.017 1.00 96.44 729 ASN A CA 1
ATOM 5679 C C . ASN A 1 729 ? -25.400 -8.787 18.812 1.00 96.44 729 ASN A C 1
ATOM 5681 O O . ASN A 1 729 ? -24.424 -9.084 19.494 1.00 96.44 729 ASN A O 1
ATOM 5685 N N . ASP A 1 730 ? -25.375 -7.762 17.946 1.00 96.06 730 ASP A N 1
ATOM 5686 C CA . ASP A 1 730 ? -24.199 -6.911 17.635 1.00 96.06 730 ASP A CA 1
ATOM 5687 C C . ASP A 1 730 ? -22.930 -7.744 17.373 1.00 96.06 730 ASP A C 1
ATOM 5689 O O . ASP A 1 730 ? -21.968 -7.761 18.149 1.00 96.06 730 ASP A O 1
ATOM 5693 N N . VAL A 1 731 ? -23.012 -8.526 16.294 1.00 97.81 731 VAL A N 1
ATOM 5694 C CA . VAL A 1 731 ? -22.146 -9.664 15.986 1.00 97.81 731 VAL A CA 1
ATOM 5695 C C . VAL A 1 731 ? -20.821 -9.225 15.368 1.00 97.81 731 VAL A C 1
ATOM 5697 O O . VAL A 1 731 ? -20.781 -8.527 14.356 1.00 97.81 731 VAL A O 1
ATOM 5700 N N . HIS A 1 732 ? -19.721 -9.703 15.946 1.00 97.38 732 HIS A N 1
ATOM 5701 C CA . HIS A 1 732 ? -18.356 -9.438 15.482 1.00 97.38 732 HIS A CA 1
ATOM 5702 C C . HIS A 1 732 ? -17.630 -10.689 14.950 1.00 97.38 732 HIS A C 1
ATOM 5704 O O . HIS A 1 732 ? -16.558 -10.564 14.344 1.00 97.38 732 HIS A O 1
ATOM 5710 N N . TRP A 1 733 ? -18.186 -11.888 15.160 1.00 96.69 733 TRP A N 1
ATOM 5711 C CA . TRP A 1 733 ? -17.629 -13.158 14.683 1.00 96.69 733 TRP A CA 1
ATOM 5712 C C . TRP A 1 733 ? -18.700 -14.232 14.419 1.00 96.69 733 TRP A C 1
ATOM 5714 O O . TRP A 1 733 ? -19.820 -14.140 14.910 1.00 96.69 733 TRP A O 1
ATOM 5724 N N . HIS A 1 734 ? -18.373 -15.265 13.634 1.00 96.12 734 HIS A N 1
ATOM 5725 C CA . HIS A 1 734 ? -19.311 -16.359 13.327 1.00 96.12 734 HIS A CA 1
ATOM 5726 C C . HIS A 1 734 ? -19.461 -17.378 14.472 1.00 96.12 734 HIS A C 1
ATOM 5728 O O . HIS A 1 734 ? -20.584 -17.684 14.860 1.00 96.12 734 HIS A O 1
ATOM 5734 N N . GLU A 1 735 ? -18.354 -17.865 15.038 1.00 92.81 735 GLU A N 1
ATOM 5735 C CA . GLU A 1 735 ? -18.310 -18.982 16.003 1.00 92.81 735 GLU A CA 1
ATOM 5736 C C . GLU A 1 735 ? -17.508 -18.597 17.261 1.00 92.81 735 GLU A C 1
ATOM 5738 O O . GLU A 1 735 ? -16.663 -17.704 17.209 1.00 92.81 735 GLU A O 1
ATOM 5743 N N . GLU A 1 736 ? -17.794 -19.215 18.410 1.00 88.19 736 GLU A N 1
ATOM 5744 C CA . GLU A 1 736 ? -17.315 -18.775 19.738 1.00 88.19 736 GLU A CA 1
ATOM 5745 C C . GLU A 1 736 ? -15.785 -18.774 19.854 1.00 88.19 736 GLU A C 1
ATOM 5747 O O . GLU A 1 736 ? -15.173 -17.841 20.382 1.00 88.19 736 GLU A O 1
ATOM 5752 N N . GLU A 1 737 ? -15.168 -19.784 19.247 1.00 87.06 737 GLU A N 1
ATOM 5753 C CA . GLU A 1 737 ? -13.733 -20.004 19.133 1.00 87.06 737 GLU A CA 1
ATOM 5754 C C . GLU A 1 737 ? -12.996 -18.852 18.433 1.00 87.06 737 GLU A C 1
ATOM 5756 O O . GLU A 1 737 ? -11.775 -18.780 18.516 1.00 87.06 737 GLU A O 1
ATOM 5761 N N . GLN A 1 738 ? -13.703 -17.936 17.764 1.00 89.69 738 GLN A N 1
ATOM 5762 C CA . GLN A 1 738 ? -13.121 -16.820 17.015 1.00 89.69 738 GLN A CA 1
ATOM 5763 C C . GLN A 1 738 ? -12.912 -15.549 17.858 1.00 89.69 738 GLN A C 1
ATOM 5765 O O . GLN A 1 738 ? -12.270 -14.613 17.372 1.00 89.69 738 GLN A O 1
ATOM 5770 N N . LYS A 1 739 ? -13.386 -15.495 19.118 1.00 92.94 739 LYS A N 1
ATOM 5771 C CA . LYS A 1 739 ? -13.230 -14.308 19.991 1.00 92.94 739 LYS A CA 1
ATOM 5772 C C . LYS A 1 739 ? -11.774 -13.831 20.071 1.00 92.94 739 LYS A C 1
ATOM 5774 O O . LYS A 1 739 ? -11.515 -12.639 19.930 1.00 92.94 739 LYS A O 1
ATOM 5779 N N . PHE A 1 740 ? -10.810 -14.747 20.212 1.00 92.75 740 PHE A N 1
ATOM 5780 C CA . PHE A 1 740 ? -9.391 -14.382 20.344 1.00 92.75 740 PHE A CA 1
ATOM 5781 C C . PHE A 1 740 ? -8.835 -13.639 19.115 1.00 92.75 740 PHE A C 1
ATOM 5783 O O . PHE A 1 740 ? -7.940 -12.809 19.264 1.00 92.75 740 PHE A O 1
ATOM 5790 N N . LEU A 1 741 ? -9.375 -13.872 17.911 1.00 93.88 741 LEU A N 1
ATOM 5791 C CA . LEU A 1 741 ? -9.003 -13.090 16.729 1.00 93.88 741 LEU A CA 1
ATOM 5792 C C . LEU A 1 741 ? -9.525 -11.656 16.824 1.00 93.88 741 LEU A C 1
ATOM 5794 O O . LEU A 1 741 ? -8.825 -10.734 16.412 1.00 93.88 741 LEU A O 1
ATOM 5798 N N . GLN A 1 742 ? -10.725 -11.453 17.375 1.00 95.12 742 GLN A N 1
ATOM 5799 C CA . GLN A 1 742 ? -11.274 -10.116 17.604 1.00 95.12 742 GLN A CA 1
ATOM 5800 C C . GLN A 1 742 ? -10.530 -9.384 18.731 1.00 95.12 742 GLN A C 1
ATOM 5802 O O . GLN A 1 742 ? -10.278 -8.182 18.608 1.00 95.12 742 GLN A O 1
ATOM 5807 N N . ASP A 1 743 ? -10.102 -10.108 19.768 1.00 95.44 743 ASP A N 1
ATOM 5808 C CA . ASP A 1 743 ? -9.257 -9.563 20.830 1.00 95.44 743 ASP A CA 1
ATOM 5809 C C . ASP A 1 743 ? -7.899 -9.106 20.264 1.00 95.44 743 ASP A C 1
ATOM 5811 O O . ASP A 1 743 ? -7.489 -7.963 20.469 1.00 95.44 743 ASP A O 1
ATOM 5815 N N . ILE A 1 744 ? -7.237 -9.945 19.455 1.00 95.06 744 ILE A N 1
ATOM 5816 C CA . ILE A 1 744 ? -5.978 -9.607 18.766 1.00 95.06 744 ILE A CA 1
ATOM 5817 C C . ILE A 1 744 ? -6.166 -8.437 17.791 1.00 95.06 744 ILE A C 1
ATOM 5819 O O . ILE A 1 744 ? -5.357 -7.510 17.788 1.00 95.06 744 ILE A O 1
ATOM 5823 N N . GLN A 1 745 ? -7.236 -8.426 16.988 1.00 95.12 745 GLN A N 1
ATOM 5824 C CA . GLN A 1 745 ? -7.562 -7.289 16.118 1.00 95.12 745 GLN A CA 1
ATOM 5825 C C . GLN A 1 745 ? -7.756 -5.995 16.919 1.00 95.12 745 GLN A C 1
ATOM 5827 O O . GLN A 1 745 ? -7.288 -4.940 16.494 1.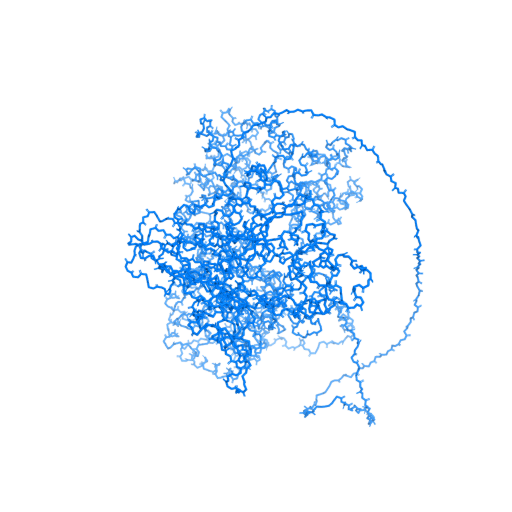00 95.12 745 GLN A O 1
ATOM 5832 N N . THR A 1 746 ? -8.393 -6.070 18.089 1.00 96.50 746 THR A N 1
ATOM 5833 C CA . THR A 1 746 ? -8.557 -4.934 19.002 1.00 96.50 746 THR A CA 1
ATOM 5834 C C . THR A 1 746 ? -7.221 -4.451 19.557 1.00 96.50 746 THR A C 1
ATOM 5836 O O . THR A 1 746 ? -6.956 -3.254 19.503 1.00 96.50 746 THR A O 1
ATOM 5839 N N . CYS A 1 747 ? -6.330 -5.351 19.974 1.00 96.62 747 CYS A N 1
ATOM 5840 C CA . CYS A 1 747 ? -4.967 -4.999 20.386 1.00 96.62 747 CYS A CA 1
ATOM 5841 C C . CYS A 1 747 ? -4.199 -4.265 19.265 1.00 96.62 747 CYS A C 1
ATOM 5843 O O . CYS A 1 747 ? -3.604 -3.215 19.503 1.00 96.62 747 CYS A O 1
ATOM 5845 N N . ILE A 1 748 ? -4.288 -4.753 18.018 1.00 95.56 748 ILE A N 1
ATOM 5846 C CA . ILE A 1 748 ? -3.692 -4.098 16.834 1.00 95.56 748 ILE A CA 1
ATOM 5847 C C . ILE A 1 748 ? -4.315 -2.712 16.580 1.00 95.56 748 ILE A C 1
ATOM 5849 O O . ILE A 1 748 ? -3.606 -1.795 16.168 1.00 95.56 748 ILE A O 1
ATOM 5853 N N . ARG A 1 749 ? -5.625 -2.551 16.814 1.00 94.62 749 ARG A N 1
ATOM 5854 C CA . ARG A 1 749 ? -6.375 -1.302 16.591 1.00 94.62 749 ARG A CA 1
ATOM 5855 C C . ARG A 1 749 ? -6.037 -0.214 17.607 1.00 94.62 749 ARG A C 1
ATOM 5857 O O . ARG A 1 749 ? -5.805 0.921 17.206 1.00 94.62 749 ARG A O 1
ATOM 5864 N N . GLU A 1 750 ? -6.019 -0.562 18.892 1.00 95.56 750 GLU A N 1
ATOM 5865 C CA . GLU A 1 750 ? -5.742 0.378 19.989 1.00 95.56 750 GLU A CA 1
ATOM 5866 C C . GLU A 1 750 ? -4.229 0.566 20.238 1.00 95.56 750 GLU A C 1
ATOM 5868 O O . GLU A 1 750 ? -3.824 1.492 20.936 1.00 95.56 750 GLU A O 1
ATOM 5873 N N . GLY A 1 751 ? -3.376 -0.280 19.645 1.00 94.88 751 GLY A N 1
ATOM 5874 C CA . GLY A 1 751 ? -1.914 -0.162 19.706 1.00 94.88 751 GLY A CA 1
ATOM 5875 C C . GLY A 1 751 ? -1.269 -0.725 20.978 1.00 94.88 751 GLY A C 1
ATOM 5876 O O . GLY A 1 751 ? -0.163 -0.310 21.324 1.00 94.88 751 GLY A O 1
ATOM 5877 N N . VAL A 1 752 ? -1.942 -1.658 21.654 1.00 95.94 752 VAL A N 1
ATOM 5878 C CA . VAL A 1 752 ? -1.565 -2.235 22.961 1.00 95.94 752 VAL A CA 1
ATOM 5879 C C . VAL A 1 752 ? -1.292 -3.740 22.863 1.00 95.94 752 VAL A C 1
ATOM 5881 O O . VAL A 1 752 ? -1.652 -4.381 21.872 1.00 95.94 752 VAL A O 1
ATOM 5884 N N . THR A 1 753 ? -0.672 -4.327 23.888 1.00 96.19 753 THR A N 1
ATOM 5885 C CA . THR A 1 753 ? -0.561 -5.790 24.017 1.00 96.19 753 THR A CA 1
ATOM 5886 C C . THR A 1 753 ? -1.821 -6.410 24.633 1.00 96.19 753 THR A C 1
ATOM 5888 O O . THR A 1 753 ? -2.599 -5.741 25.313 1.00 96.19 753 THR A O 1
ATOM 5891 N N . ILE A 1 754 ? -2.008 -7.717 24.438 1.00 95.00 754 ILE A N 1
ATOM 5892 C CA . ILE A 1 754 ? -3.127 -8.498 24.987 1.00 95.00 754 ILE A CA 1
ATOM 5893 C C . ILE A 1 754 ? -3.201 -8.456 26.523 1.00 95.00 754 ILE A C 1
ATOM 5895 O O . ILE A 1 754 ? -4.292 -8.524 27.083 1.00 95.00 754 ILE A O 1
ATOM 5899 N N . ASP A 1 755 ? -2.063 -8.284 27.202 1.00 94.06 755 ASP A N 1
ATOM 5900 C CA . ASP A 1 755 ? -1.978 -8.166 28.663 1.00 94.06 755 ASP A CA 1
ATOM 5901 C C . ASP A 1 755 ? -2.419 -6.779 29.173 1.00 94.06 755 ASP A C 1
ATOM 5903 O O . ASP A 1 755 ? -2.873 -6.641 30.308 1.00 94.06 755 ASP A O 1
ATOM 5907 N N . GLU A 1 756 ? -2.313 -5.750 28.328 1.00 94.94 756 GLU A N 1
ATOM 5908 C CA . GLU A 1 756 ? -2.712 -4.365 28.617 1.00 94.94 756 GLU A CA 1
ATOM 5909 C C . GLU A 1 756 ? -4.152 -4.064 28.159 1.00 94.94 756 GLU A C 1
ATOM 5911 O O . GLU A 1 756 ? -4.800 -3.152 28.674 1.00 94.94 756 GLU A O 1
ATOM 5916 N N . ALA A 1 757 ? -4.675 -4.835 27.201 1.00 93.31 757 ALA A N 1
ATOM 5917 C CA . ALA A 1 757 ? -5.925 -4.561 26.490 1.00 93.31 757 ALA A CA 1
ATOM 5918 C C . ALA A 1 757 ? -7.216 -4.725 27.314 1.00 93.31 757 ALA A C 1
ATOM 5920 O O . ALA A 1 757 ? -8.296 -4.465 26.786 1.00 93.31 757 ALA A O 1
ATOM 5921 N N . ALA A 1 758 ? -7.147 -5.148 28.580 1.00 86.75 758 ALA A N 1
ATOM 5922 C CA . ALA A 1 758 ? -8.294 -5.625 29.366 1.00 86.75 758 ALA A CA 1
ATOM 5923 C C . ALA A 1 758 ? -9.514 -4.675 29.416 1.00 86.75 758 ALA A C 1
ATOM 5925 O O . ALA A 1 758 ? -10.642 -5.149 29.507 1.00 86.75 758 ALA A O 1
ATOM 5926 N N . GLY A 1 759 ? -9.312 -3.354 29.330 1.00 86.38 759 GLY A N 1
ATOM 5927 C CA . GLY A 1 759 ? -10.394 -2.356 29.287 1.00 86.38 759 GLY A CA 1
ATOM 5928 C C . GLY A 1 759 ? -11.005 -2.086 27.901 1.00 86.38 759 GLY A C 1
ATOM 5929 O O . GLY A 1 759 ? -11.928 -1.284 27.803 1.00 86.38 759 GLY A O 1
ATOM 5930 N N . ALA A 1 760 ? -10.483 -2.708 26.839 1.00 91.25 760 ALA A N 1
ATOM 5931 C CA . ALA A 1 760 ? -10.905 -2.525 25.445 1.00 91.25 760 ALA A CA 1
ATOM 5932 C C . ALA A 1 760 ? -11.423 -3.816 24.775 1.00 91.25 760 ALA A C 1
ATOM 5934 O O . ALA A 1 760 ? -12.014 -3.745 23.696 1.00 91.25 760 ALA A O 1
ATOM 5935 N N . LEU A 1 761 ? -11.200 -4.986 25.386 1.00 94.25 761 LEU A N 1
ATOM 5936 C CA . LEU A 1 761 ? -11.734 -6.271 24.921 1.00 94.25 761 LEU A CA 1
ATOM 5937 C C . LEU A 1 761 ? -13.218 -6.427 25.290 1.00 94.25 761 LEU A C 1
ATOM 5939 O O . LEU A 1 761 ? -13.673 -5.895 26.301 1.00 94.25 761 LEU A O 1
ATOM 5943 N N . PHE A 1 762 ? -13.965 -7.230 24.526 1.00 92.56 762 PHE A N 1
ATOM 5944 C CA . PHE A 1 762 ? -15.293 -7.672 24.966 1.00 92.56 762 PHE A CA 1
ATOM 5945 C C . PHE A 1 762 ? -15.181 -8.660 26.135 1.00 92.56 762 PHE A C 1
ATOM 5947 O O . PHE A 1 762 ? -14.284 -9.511 26.153 1.00 92.56 762 PHE A O 1
ATOM 5954 N N . GLN A 1 763 ? -16.125 -8.581 27.080 1.00 90.81 763 GLN A N 1
ATOM 5955 C CA . GLN A 1 763 ? -16.082 -9.326 28.345 1.00 90.81 763 GLN A CA 1
ATOM 5956 C C . GLN A 1 763 ? -16.145 -10.856 28.156 1.00 90.81 763 GLN A C 1
ATOM 5958 O O . GLN A 1 763 ? -15.601 -11.602 28.968 1.00 90.81 763 GLN A O 1
ATOM 5963 N N . ASN A 1 764 ? -16.796 -11.338 27.091 1.00 91.88 764 ASN A N 1
ATOM 5964 C CA . ASN A 1 764 ? -17.053 -12.761 26.839 1.00 91.88 764 ASN A CA 1
ATOM 5965 C C . ASN A 1 764 ? -17.231 -13.070 25.328 1.00 91.88 764 ASN A C 1
ATOM 5967 O O . ASN A 1 764 ? -17.038 -12.203 24.475 1.00 91.88 764 ASN A O 1
ATOM 5971 N N . GLY A 1 765 ? -17.551 -14.325 24.989 1.00 92.06 765 GLY A N 1
ATOM 5972 C CA . GLY A 1 765 ? -17.691 -14.818 23.607 1.00 92.06 765 GLY A CA 1
ATOM 5973 C C . GLY A 1 765 ? -19.037 -14.531 22.920 1.00 92.06 765 GLY A C 1
ATOM 5974 O O . GLY A 1 765 ? -19.238 -14.956 21.782 1.00 92.06 765 GLY A O 1
ATOM 5975 N N . GLU A 1 766 ? -19.956 -13.815 23.573 1.00 94.12 766 GLU A N 1
ATOM 5976 C CA . GLU A 1 766 ? -21.388 -13.829 23.236 1.00 94.12 766 GLU A CA 1
ATOM 5977 C C . GLU A 1 766 ? -21.768 -13.089 21.953 1.00 94.12 766 GLU A C 1
ATOM 5979 O O . GLU A 1 766 ? -22.835 -13.347 21.396 1.00 94.12 766 GLU A O 1
ATOM 5984 N N . ARG A 1 767 ? -20.895 -12.221 21.432 1.00 95.88 767 ARG A N 1
ATOM 5985 C CA . ARG A 1 767 ? -21.074 -11.462 20.176 1.00 95.88 767 ARG A CA 1
ATOM 5986 C C . ARG A 1 767 ? -20.763 -12.300 18.918 1.00 95.88 767 ARG A C 1
ATOM 5988 O O . ARG A 1 767 ? -20.288 -11.778 17.905 1.00 95.88 767 ARG A O 1
ATOM 5995 N N . ARG A 1 768 ? -21.052 -13.608 18.990 1.00 96.69 768 ARG A N 1
ATOM 5996 C CA . ARG A 1 768 ? -21.062 -14.564 17.868 1.00 96.69 768 ARG A CA 1
ATOM 5997 C C . ARG A 1 768 ? -22.397 -14.569 17.117 1.00 96.69 768 ARG A C 1
ATOM 5999 O O . ARG A 1 768 ? -23.375 -13.991 17.590 1.00 96.69 768 ARG A O 1
ATOM 6006 N N . LEU A 1 769 ? -22.490 -15.284 15.995 1.00 97.25 769 LEU A N 1
ATOM 6007 C CA . LEU A 1 769 ? -23.798 -15.668 15.459 1.00 97.25 769 LEU A CA 1
ATOM 6008 C C . LEU A 1 769 ? -24.506 -16.616 16.449 1.00 97.25 769 LEU A C 1
ATOM 6010 O O . LEU A 1 769 ? -23.899 -17.518 17.036 1.00 97.25 769 LEU A O 1
ATOM 6014 N N . LYS A 1 770 ? -25.811 -16.401 16.632 1.00 95.75 770 LYS A N 1
ATOM 6015 C CA . LYS A 1 770 ? -26.689 -17.174 17.522 1.00 95.75 770 LYS A CA 1
ATOM 6016 C C . LYS A 1 770 ? -27.895 -17.691 16.749 1.00 95.75 770 LYS A C 1
ATOM 6018 O O . LYS A 1 770 ? -28.435 -16.996 15.892 1.00 95.75 770 LYS A O 1
ATOM 6023 N N . ARG A 1 771 ? -28.337 -18.906 17.067 1.00 95.88 771 ARG A N 1
ATOM 6024 C CA . ARG A 1 771 ? -29.576 -19.505 16.549 1.00 95.88 771 ARG A CA 1
ATOM 6025 C C . ARG A 1 771 ? -30.785 -18.699 17.005 1.00 95.88 771 ARG A C 1
ATOM 6027 O O . ARG A 1 771 ? -30.789 -18.136 18.099 1.00 95.88 771 ARG A O 1
ATOM 6034 N N . ALA A 1 772 ? -31.865 -18.763 16.231 1.00 94.12 772 ALA A N 1
ATOM 6035 C CA . ALA A 1 772 ? -33.157 -18.198 16.622 1.00 94.12 772 ALA A CA 1
ATOM 6036 C C . ALA A 1 772 ? -33.622 -18.692 18.013 1.00 94.12 772 ALA A C 1
ATOM 6038 O O . ALA A 1 772 ? -34.121 -17.908 18.815 1.00 94.12 772 ALA A O 1
ATOM 6039 N N . SER A 1 773 ? -33.357 -19.961 18.350 1.00 93.56 773 SER A N 1
ATOM 6040 C CA . SER A 1 773 ? -33.629 -20.540 19.674 1.00 93.56 773 SER A CA 1
ATOM 6041 C C . SER A 1 773 ? -32.764 -19.965 20.806 1.00 93.56 773 SER A C 1
ATOM 6043 O O . SER A 1 773 ? -33.241 -19.846 21.929 1.00 93.56 773 SER A O 1
ATOM 6045 N N . GLU A 1 774 ? -31.504 -19.605 20.534 1.00 94.31 774 GLU A N 1
ATOM 6046 C CA . GLU A 1 774 ? -30.623 -18.954 21.518 1.00 94.31 774 GLU A CA 1
ATOM 6047 C C . GLU A 1 774 ? -31.088 -17.513 21.769 1.00 94.31 774 GLU A C 1
ATOM 6049 O O . GLU A 1 774 ? -31.229 -17.100 22.917 1.00 94.31 774 GLU A O 1
ATOM 6054 N N . MET A 1 775 ? -31.425 -16.773 20.707 1.00 95.31 775 MET A N 1
ATOM 6055 C CA . MET A 1 775 ? -31.977 -15.418 20.822 1.00 95.31 775 MET A CA 1
ATOM 6056 C C . MET A 1 775 ? -33.351 -15.399 21.504 1.00 95.31 775 MET A C 1
ATOM 6058 O O . MET A 1 775 ? -33.630 -14.497 22.290 1.00 95.31 775 MET A O 1
ATOM 6062 N N . ALA A 1 776 ? -34.197 -16.407 21.274 1.00 94.00 776 ALA A N 1
ATOM 6063 C CA . ALA A 1 776 ? -35.471 -16.545 21.978 1.00 94.00 776 ALA A CA 1
ATOM 6064 C C . ALA A 1 776 ? -35.268 -16.819 23.480 1.00 94.00 776 ALA A C 1
ATOM 6066 O O . ALA A 1 776 ? -35.988 -16.263 24.306 1.00 94.00 776 ALA A O 1
ATOM 6067 N N . ALA A 1 777 ? -34.252 -17.609 23.850 1.00 93.62 777 ALA A N 1
ATOM 6068 C CA . ALA A 1 777 ? -33.903 -17.869 25.247 1.00 93.62 777 ALA A CA 1
ATOM 6069 C C . ALA A 1 777 ? -33.339 -16.634 25.981 1.00 93.62 777 ALA A C 1
ATOM 6071 O O . ALA A 1 777 ? -33.470 -16.547 27.201 1.00 93.62 777 ALA A O 1
ATOM 6072 N N . LEU A 1 778 ? -32.768 -15.659 25.260 1.00 92.69 778 LEU A N 1
ATOM 6073 C CA . LEU A 1 778 ? -32.400 -14.350 25.817 1.00 92.69 778 LEU A CA 1
ATOM 6074 C C . LEU A 1 778 ? -33.618 -13.448 26.082 1.00 92.69 778 LEU A C 1
ATOM 6076 O O . LEU A 1 778 ? -33.541 -12.557 26.927 1.00 92.69 778 LEU A O 1
ATOM 6080 N N . PHE A 1 779 ? -34.740 -13.656 25.388 1.00 92.06 779 PHE A N 1
ATOM 6081 C CA . PHE A 1 779 ? -35.935 -12.804 25.453 1.00 92.06 779 PHE A CA 1
ATOM 6082 C C . PHE A 1 779 ? -37.236 -13.615 25.649 1.00 92.06 779 PHE A C 1
ATOM 6084 O O . PHE A 1 779 ? -38.183 -13.436 24.879 1.00 92.06 779 PHE A O 1
ATOM 6091 N N . PRO A 1 780 ? -37.322 -14.487 26.677 1.00 88.44 780 PRO A N 1
ATOM 6092 C CA . PRO A 1 780 ? -38.394 -15.482 26.800 1.00 88.44 780 PRO A CA 1
ATOM 6093 C C . PRO A 1 780 ? -39.789 -14.854 26.921 1.00 88.44 780 PRO A C 1
ATOM 6095 O O . PRO A 1 780 ? -40.743 -15.351 26.328 1.00 88.44 780 PRO A O 1
ATOM 6098 N N . ASP A 1 781 ? -39.902 -13.729 27.630 1.00 89.25 781 ASP A N 1
ATOM 6099 C CA . ASP A 1 781 ? -41.164 -13.003 27.819 1.00 89.25 781 ASP A CA 1
ATOM 6100 C C . ASP A 1 781 ? -41.483 -12.014 26.680 1.00 89.25 781 ASP A C 1
ATOM 6102 O O . ASP A 1 781 ? -42.552 -11.403 26.690 1.00 89.25 781 ASP A O 1
ATOM 6106 N N . ARG A 1 782 ? -40.558 -11.805 25.726 1.00 92.06 782 ARG A N 1
ATOM 6107 C CA . ARG A 1 782 ? -40.596 -10.721 24.719 1.00 92.06 782 ARG A CA 1
ATOM 6108 C C . ARG A 1 782 ? -40.360 -11.212 23.268 1.00 92.06 782 ARG A C 1
ATOM 6110 O O . ARG A 1 782 ? -39.500 -10.666 22.565 1.00 92.06 782 ARG A O 1
ATOM 6117 N N . PRO A 1 783 ? -41.086 -12.238 22.772 1.00 91.31 783 PRO A N 1
ATOM 6118 C CA . PRO A 1 783 ? -40.865 -12.810 21.438 1.00 91.31 783 PRO A CA 1
ATOM 6119 C C . PRO A 1 783 ? -41.130 -11.827 20.283 1.00 91.31 783 PRO A C 1
ATOM 6121 O O . PRO A 1 783 ? -40.645 -12.037 19.168 1.00 91.31 783 PRO A O 1
ATOM 6124 N N . GLU A 1 784 ? -41.861 -10.733 20.516 1.00 94.56 784 GLU A N 1
ATOM 6125 C CA . GLU A 1 784 ? -42.102 -9.691 19.516 1.00 94.56 784 GLU A CA 1
ATOM 6126 C C . GLU A 1 784 ? -40.820 -8.949 19.096 1.00 94.56 784 GLU A C 1
ATOM 6128 O O . GLU A 1 784 ? -40.766 -8.411 17.989 1.00 94.56 784 GLU A O 1
ATOM 6133 N N . LEU A 1 785 ? -39.767 -8.975 19.924 1.00 96.69 785 LEU A N 1
ATOM 6134 C CA . LEU A 1 785 ? -38.458 -8.395 19.602 1.00 96.69 785 LEU A CA 1
ATOM 6135 C C . LEU A 1 785 ? -37.770 -9.127 18.440 1.00 96.69 785 LEU A C 1
ATOM 6137 O O . LEU A 1 785 ? -37.156 -8.484 17.588 1.00 96.69 785 LEU A O 1
ATOM 6141 N N . LEU A 1 786 ? -37.905 -10.456 18.378 1.00 96.81 786 LEU A N 1
ATOM 6142 C CA . LEU A 1 786 ? -37.392 -11.278 17.276 1.00 96.81 786 LEU A CA 1
ATOM 6143 C C . LEU A 1 786 ? -38.281 -11.119 16.034 1.00 96.81 786 LEU A C 1
ATOM 6145 O O . LEU A 1 786 ? -37.784 -10.925 14.926 1.00 96.81 786 LEU A O 1
ATOM 6149 N N . GLN A 1 787 ? -39.606 -11.087 16.221 1.00 96.56 787 GLN A N 1
ATOM 6150 C CA . GLN A 1 787 ? -40.549 -10.828 15.125 1.00 96.56 787 GLN A CA 1
ATOM 6151 C C . GLN A 1 787 ? -40.322 -9.452 14.479 1.00 96.56 787 GLN A C 1
ATOM 6153 O O . GLN A 1 787 ? -40.471 -9.315 13.263 1.00 96.56 787 GLN A O 1
ATOM 6158 N N . ARG A 1 788 ? -39.934 -8.426 15.251 1.00 97.38 788 ARG A N 1
ATOM 6159 C CA . ARG A 1 788 ? -39.569 -7.114 14.700 1.00 97.38 788 ARG A CA 1
ATOM 6160 C C . ARG A 1 788 ? -38.307 -7.186 13.839 1.00 97.38 788 ARG A C 1
ATOM 6162 O O . ARG A 1 788 ? -38.275 -6.507 12.812 1.00 97.38 788 ARG A O 1
ATOM 6169 N N . SER A 1 789 ? -37.325 -8.021 14.186 1.00 98.25 789 SER A N 1
ATOM 6170 C CA . SER A 1 789 ? -36.111 -8.164 13.377 1.00 98.25 789 SER A CA 1
ATOM 6171 C C . SER A 1 789 ? -36.425 -8.771 12.001 1.00 98.25 789 SER A C 1
ATOM 6173 O O . SER A 1 789 ? -36.011 -8.231 10.973 1.00 98.25 789 SER A O 1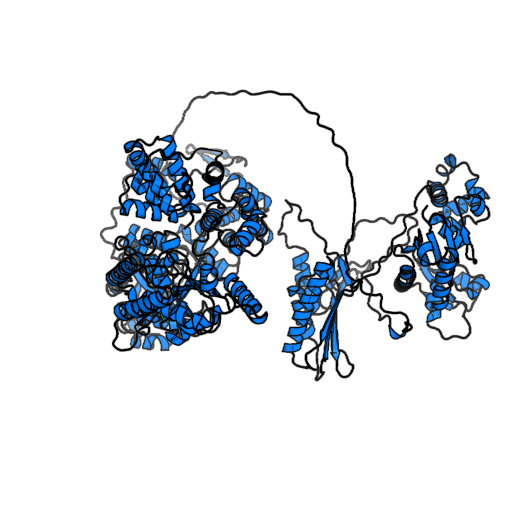
ATOM 6175 N N . VAL A 1 790 ? -37.299 -9.784 11.966 1.00 98.12 790 VAL A N 1
ATOM 6176 C CA . VAL A 1 790 ? -37.857 -10.361 10.729 1.00 98.12 790 VAL A CA 1
ATOM 6177 C C . VAL A 1 790 ? -38.679 -9.336 9.933 1.00 98.12 790 VAL A C 1
ATOM 6179 O O . VAL A 1 790 ? -38.475 -9.199 8.731 1.00 98.12 790 VAL A O 1
ATOM 6182 N N . GLN A 1 791 ? -39.540 -8.533 10.574 1.00 97.94 791 GLN A N 1
ATOM 6183 C CA . GLN A 1 791 ? -40.299 -7.469 9.886 1.00 97.94 791 GLN A CA 1
ATOM 6184 C C . GLN A 1 791 ? -39.396 -6.413 9.228 1.00 97.94 791 GLN A C 1
ATOM 6186 O O . GLN A 1 791 ? -39.713 -5.920 8.143 1.00 97.94 791 GLN A O 1
ATOM 6191 N N . ILE A 1 792 ? -38.290 -6.035 9.881 1.00 98.25 792 ILE A N 1
ATOM 6192 C CA . ILE A 1 792 ? -37.296 -5.117 9.308 1.00 98.25 792 ILE A CA 1
ATOM 6193 C C . ILE A 1 792 ? -36.633 -5.792 8.102 1.00 98.25 792 ILE A C 1
ATOM 6195 O O . ILE A 1 792 ? -36.630 -5.210 7.015 1.00 98.25 792 ILE A O 1
ATOM 6199 N N . ALA A 1 793 ? -36.174 -7.037 8.260 1.00 98.00 793 ALA A N 1
ATOM 6200 C CA . ALA A 1 793 ? -35.581 -7.830 7.188 1.00 98.00 793 ALA A CA 1
ATOM 6201 C C . ALA A 1 793 ? -36.493 -7.981 5.969 1.00 98.00 793 ALA A C 1
ATOM 6203 O O . ALA A 1 793 ? -36.035 -7.766 4.849 1.00 98.00 793 ALA A O 1
ATOM 6204 N N . ASP A 1 794 ? -37.776 -8.288 6.145 1.00 97.50 794 ASP A N 1
ATOM 6205 C CA . ASP A 1 794 ? -38.725 -8.448 5.039 1.00 97.50 794 ASP A CA 1
ATOM 6206 C C . ASP A 1 794 ? -39.030 -7.128 4.326 1.00 97.50 794 ASP A C 1
ATOM 6208 O O . ASP A 1 794 ? -39.157 -7.113 3.102 1.00 97.50 794 ASP A O 1
ATOM 6212 N N . SER A 1 795 ? -39.046 -6.008 5.057 1.00 97.12 795 SER A N 1
ATOM 6213 C CA . SER A 1 795 ? -39.216 -4.671 4.473 1.00 97.12 795 SER A CA 1
ATOM 6214 C C . SER A 1 795 ? -38.021 -4.191 3.634 1.00 97.12 795 SER A C 1
ATOM 6216 O O . SER A 1 795 ? -38.168 -3.269 2.828 1.00 97.12 795 SER A O 1
ATOM 6218 N N . CYS A 1 796 ? -36.848 -4.809 3.804 1.00 97.62 796 CYS A N 1
ATOM 6219 C CA . CYS A 1 796 ? -35.671 -4.550 2.987 1.00 97.62 796 CYS A CA 1
ATOM 6220 C C . CYS A 1 796 ? -35.665 -5.483 1.772 1.00 97.62 796 CYS A C 1
ATOM 6222 O O . CYS A 1 796 ? -35.461 -6.690 1.896 1.00 97.62 796 CYS A O 1
ATOM 6224 N N . THR A 1 797 ? -35.922 -4.928 0.588 1.00 96.06 797 THR A N 1
ATOM 6225 C CA . THR A 1 797 ? -36.061 -5.693 -0.668 1.00 96.06 797 THR A CA 1
ATOM 6226 C C . THR A 1 797 ? -34.898 -5.507 -1.639 1.00 96.06 797 THR A C 1
ATOM 6228 O O . THR A 1 797 ? -34.807 -6.256 -2.607 1.00 96.06 797 THR A O 1
ATOM 6231 N N . PHE A 1 798 ? -34.011 -4.543 -1.371 1.00 97.50 798 PHE A N 1
ATOM 6232 C CA . PHE A 1 798 ? -32.899 -4.198 -2.252 1.00 97.50 798 PHE A CA 1
ATOM 6233 C C . PHE A 1 798 ? -31.894 -5.348 -2.441 1.00 97.50 798 PHE A C 1
ATOM 6235 O O . PHE A 1 798 ? -31.401 -5.918 -1.467 1.00 97.50 798 PHE A O 1
ATOM 6242 N N . SER A 1 799 ? -31.534 -5.615 -3.697 1.00 95.50 799 SER A N 1
ATOM 6243 C CA . SER A 1 799 ? -30.465 -6.531 -4.110 1.00 95.50 799 SER A CA 1
ATOM 6244 C C . SER A 1 799 ? -29.408 -5.798 -4.936 1.00 95.50 799 SER A C 1
ATOM 6246 O O . SER A 1 799 ? -29.741 -4.968 -5.782 1.00 95.50 799 SER A O 1
ATOM 6248 N N . LEU A 1 800 ? -28.128 -6.163 -4.790 1.00 94.88 800 LEU A N 1
ATOM 6249 C CA . LEU A 1 800 ? -27.074 -5.628 -5.663 1.00 94.88 800 LEU A CA 1
ATOM 6250 C C . LEU A 1 800 ? -27.250 -6.036 -7.138 1.00 94.88 800 LEU A C 1
ATOM 6252 O O . LEU A 1 800 ? -26.707 -5.371 -8.013 1.00 94.88 800 LEU A O 1
ATOM 6256 N N . ASP A 1 801 ? -28.076 -7.045 -7.436 1.00 92.44 801 ASP A N 1
ATOM 6257 C CA . ASP A 1 801 ? -28.466 -7.386 -8.814 1.00 92.44 801 ASP A CA 1
ATOM 6258 C C . ASP A 1 801 ? -29.336 -6.295 -9.488 1.00 92.44 801 ASP A C 1
ATOM 6260 O O . ASP A 1 801 ? -29.559 -6.331 -10.698 1.00 92.44 801 ASP A O 1
ATOM 6264 N N . GLU A 1 802 ? -29.834 -5.307 -8.731 1.00 92.69 802 GLU A N 1
ATOM 6265 C CA . GLU A 1 802 ? -30.505 -4.111 -9.267 1.00 92.69 802 GLU A CA 1
ATOM 6266 C C . GLU A 1 802 ? -29.519 -3.021 -9.733 1.00 92.69 802 GLU A C 1
ATOM 6268 O O . GLU A 1 802 ? -29.938 -2.023 -10.331 1.00 92.69 802 GLU A O 1
ATOM 6273 N N . LEU A 1 803 ? -28.217 -3.162 -9.455 1.00 90.06 803 LEU A N 1
ATOM 6274 C CA . LEU A 1 803 ? -27.200 -2.186 -9.845 1.00 90.06 803 LEU A CA 1
ATOM 6275 C C . LEU A 1 803 ? -26.868 -2.321 -11.334 1.00 90.06 803 LEU A C 1
ATOM 6277 O O . LEU A 1 803 ? -26.004 -3.092 -11.738 1.00 90.06 803 LEU A O 1
ATOM 6281 N N . ARG A 1 804 ? -27.555 -1.531 -12.161 1.00 78.75 804 ARG A N 1
ATOM 6282 C CA . ARG A 1 804 ? -27.227 -1.376 -13.582 1.00 78.75 804 ARG A CA 1
ATOM 6283 C C . ARG A 1 804 ? -26.179 -0.286 -13.770 1.00 78.75 804 ARG A C 1
ATOM 6285 O O . ARG A 1 804 ? -26.311 0.809 -13.222 1.00 78.75 804 ARG A O 1
ATOM 6292 N N . TYR A 1 805 ? -25.159 -0.602 -14.556 1.00 77.38 805 TYR A N 1
ATOM 6293 C CA . TYR A 1 805 ? -24.088 0.308 -14.937 1.00 77.38 805 TYR A CA 1
ATOM 6294 C C . TYR A 1 805 ? -24.378 0.913 -16.319 1.00 77.38 805 TYR A C 1
ATOM 6296 O O . TYR A 1 805 ? -24.805 0.206 -17.229 1.00 77.38 805 TYR A O 1
ATOM 6304 N N . GLU A 1 806 ? -24.169 2.223 -16.471 1.00 80.06 806 GLU A N 1
ATOM 6305 C CA . GLU A 1 806 ? -24.466 2.980 -17.696 1.00 80.06 806 GLU A CA 1
ATOM 6306 C C . GLU A 1 806 ? -23.305 3.930 -18.030 1.00 80.06 806 GLU A C 1
ATOM 6308 O O . GLU A 1 806 ? -22.857 4.693 -17.165 1.00 80.06 806 GLU A O 1
ATOM 6313 N N . TYR A 1 807 ? -22.844 3.918 -19.286 1.00 79.31 807 TYR A N 1
ATOM 6314 C CA . TYR A 1 807 ? -21.756 4.777 -19.776 1.00 79.31 807 TYR A CA 1
ATOM 6315 C C . TYR A 1 807 ? -22.208 6.214 -20.094 1.00 79.31 807 TYR A C 1
ATOM 6317 O O . TYR A 1 807 ? -23.325 6.393 -20.580 1.00 79.31 807 TYR A O 1
ATOM 6325 N N . PRO A 1 808 ? -21.357 7.242 -19.887 1.00 78.56 808 PRO A N 1
ATOM 6326 C CA . PRO A 1 808 ? -21.667 8.627 -20.243 1.00 78.56 808 PRO A CA 1
ATOM 6327 C C . PRO A 1 808 ? -22.019 8.831 -21.724 1.00 78.56 808 PRO A C 1
ATOM 6329 O O . PRO A 1 808 ? -21.307 8.368 -22.613 1.00 78.56 808 PRO A O 1
ATOM 6332 N N . ASP A 1 809 ? -23.053 9.634 -21.989 1.00 77.94 809 ASP A N 1
ATOM 6333 C CA . ASP A 1 809 ? -23.413 10.058 -23.351 1.00 77.94 809 ASP A CA 1
ATOM 6334 C C . ASP A 1 809 ? -22.486 11.173 -23.883 1.00 77.94 809 ASP A C 1
ATOM 6336 O O . ASP A 1 809 ? -22.417 11.411 -25.086 1.00 77.94 809 ASP A O 1
ATOM 6340 N N . GLU A 1 810 ? -21.742 11.866 -23.012 1.00 74.69 810 GLU A N 1
ATOM 6341 C CA . GLU A 1 810 ? -21.005 13.112 -23.319 1.00 74.69 810 GLU A CA 1
ATOM 6342 C C . GLU A 1 810 ? -19.711 12.915 -24.145 1.00 74.69 810 GLU A C 1
ATOM 6344 O O . GLU A 1 810 ? -18.821 13.772 -24.176 1.00 74.69 810 GLU A O 1
ATOM 6349 N N . VAL A 1 811 ? -19.584 11.767 -24.808 1.00 80.19 811 VAL A N 1
ATOM 6350 C CA . VAL A 1 811 ? -18.504 11.429 -25.748 1.00 80.19 811 VAL A CA 1
ATOM 6351 C C . VAL A 1 811 ? -18.915 11.592 -27.218 1.00 80.19 811 VAL A C 1
ATOM 6353 O O . VAL A 1 811 ? -18.035 11.618 -28.076 1.00 80.19 811 VAL A O 1
ATOM 6356 N N . VAL A 1 812 ? -20.214 11.744 -27.525 1.00 84.62 812 VAL A N 1
ATOM 6357 C CA . VAL A 1 812 ? -20.720 11.959 -28.899 1.00 84.62 812 VAL A CA 1
ATOM 6358 C C . VAL A 1 812 ? -21.118 13.417 -29.183 1.00 84.62 812 VAL A C 1
ATOM 6360 O O . VAL A 1 812 ? -21.548 14.135 -28.277 1.00 84.62 812 VAL A O 1
ATOM 6363 N N . PRO A 1 813 ? -21.063 13.870 -30.452 1.00 84.06 813 PRO A N 1
ATOM 6364 C CA . PRO A 1 813 ? -21.719 15.102 -30.882 1.00 84.06 813 PRO A CA 1
ATOM 6365 C C . PRO A 1 813 ? -23.253 15.038 -30.703 1.00 84.06 813 PRO A C 1
ATOM 6367 O O . PRO A 1 813 ? -23.852 13.987 -30.955 1.00 84.06 813 PRO A O 1
ATOM 6370 N N . PRO A 1 814 ? -23.928 16.150 -30.344 1.00 81.88 814 PRO A N 1
ATOM 6371 C CA . PRO A 1 814 ? -25.382 16.170 -30.181 1.00 81.88 814 PRO A CA 1
ATOM 6372 C C . PRO A 1 814 ? -26.136 15.701 -31.434 1.00 81.88 814 PRO A C 1
ATOM 6374 O O . PRO A 1 814 ? -25.954 16.247 -32.522 1.00 81.88 814 PRO A O 1
ATOM 6377 N N . GLY A 1 815 ? -27.019 14.714 -31.266 1.00 82.00 815 GLY A N 1
ATOM 6378 C CA . GLY A 1 815 ? -27.839 14.151 -32.346 1.00 82.00 815 GLY A CA 1
ATOM 6379 C C . GLY A 1 815 ? -27.226 12.958 -33.092 1.00 82.00 815 GLY A C 1
ATOM 6380 O O . GLY A 1 815 ? -27.891 12.410 -33.967 1.00 82.00 815 GLY A O 1
ATOM 6381 N N . MET A 1 816 ? -26.009 12.525 -32.745 1.00 87.94 816 MET A N 1
ATOM 6382 C CA . MET A 1 816 ? -25.433 11.251 -33.205 1.00 87.94 816 MET A CA 1
ATOM 6383 C C . MET A 1 816 ? -25.660 10.131 -32.178 1.00 87.94 816 MET A C 1
ATOM 6385 O O . MET A 1 816 ? -25.779 10.394 -30.983 1.00 87.94 816 MET A O 1
ATOM 6389 N N . SER A 1 817 ? -25.694 8.874 -32.632 1.00 90.19 817 SER A N 1
ATOM 6390 C CA . SER A 1 817 ? -25.590 7.709 -31.743 1.00 90.19 817 SER A CA 1
ATOM 6391 C C . SER A 1 817 ? -24.128 7.295 -31.556 1.00 90.19 817 SER A C 1
ATOM 6393 O O . SER A 1 817 ? -23.283 7.553 -32.416 1.00 90.19 817 SER A O 1
ATOM 6395 N N . MET A 1 818 ? -23.837 6.615 -30.443 1.00 90.75 818 MET A N 1
ATOM 6396 C CA . MET A 1 818 ? -22.491 6.122 -30.116 1.00 90.75 818 MET A CA 1
ATOM 6397 C C . MET A 1 818 ? -21.917 5.233 -31.221 1.00 90.75 818 MET A C 1
ATOM 6399 O O . MET A 1 818 ? -20.802 5.476 -31.666 1.00 90.75 818 MET A O 1
ATOM 6403 N N . GLN A 1 819 ? -22.698 4.277 -31.733 1.00 93.31 819 GLN A N 1
ATOM 6404 C CA . GLN A 1 819 ? -22.267 3.410 -32.831 1.00 93.31 819 GLN A CA 1
ATOM 6405 C C . GLN A 1 819 ? -21.897 4.206 -34.097 1.00 93.31 819 GLN A C 1
ATOM 6407 O O . GLN A 1 819 ? -20.812 4.023 -34.636 1.00 93.31 819 GLN A O 1
ATOM 6412 N N . VAL A 1 820 ? -22.743 5.144 -34.543 1.00 93.50 820 VAL A N 1
ATOM 6413 C CA . VAL A 1 820 ? -22.491 5.917 -35.777 1.00 93.50 820 VAL A CA 1
ATOM 6414 C C . VAL A 1 820 ? -21.260 6.820 -35.641 1.00 93.50 820 VAL A C 1
ATOM 6416 O O . VAL A 1 820 ? -20.479 6.941 -36.584 1.00 93.50 820 VAL A O 1
ATOM 6419 N N . TYR A 1 821 ? -21.049 7.435 -34.474 1.00 94.31 821 TYR A N 1
ATOM 6420 C CA . TYR A 1 821 ? -19.853 8.245 -34.232 1.00 94.31 821 TYR A CA 1
ATOM 6421 C C . TYR A 1 821 ? -18.587 7.380 -34.089 1.00 94.31 821 TYR A C 1
ATOM 6423 O O . TYR A 1 821 ? -17.542 7.746 -34.624 1.00 94.31 821 TYR A O 1
ATOM 6431 N N . LEU A 1 822 ? -18.680 6.204 -33.455 1.00 95.12 822 LEU A N 1
ATOM 6432 C CA . LEU A 1 822 ? -17.589 5.228 -33.398 1.00 95.12 822 LEU A CA 1
ATOM 6433 C C . LEU A 1 822 ? -17.177 4.769 -34.802 1.00 95.12 822 LEU A C 1
ATOM 6435 O O . LEU A 1 822 ? -15.990 4.791 -35.121 1.00 95.12 822 LEU A O 1
ATOM 6439 N N . GLU A 1 823 ? -18.136 4.401 -35.653 1.00 96.12 823 GLU A N 1
ATOM 6440 C CA . GLU A 1 823 ? -17.886 4.038 -37.050 1.00 96.12 823 GLU A CA 1
ATOM 6441 C C . GLU A 1 823 ? -17.214 5.189 -37.812 1.00 96.12 823 GLU A C 1
ATOM 6443 O O . GLU A 1 823 ? -16.186 4.976 -38.456 1.00 96.12 823 GLU A O 1
ATOM 6448 N N . GLN A 1 824 ? -17.737 6.416 -37.697 1.00 95.25 824 GLN A N 1
ATOM 6449 C CA . GLN A 1 824 ? -17.180 7.599 -38.360 1.00 95.25 824 GLN A CA 1
ATOM 6450 C C . GLN A 1 824 ? -15.713 7.846 -37.972 1.00 95.25 824 GLN A C 1
ATOM 6452 O O . GLN A 1 824 ? -14.851 7.947 -38.848 1.00 95.25 824 GLN A O 1
ATOM 6457 N N . GLU A 1 825 ? -15.410 7.921 -36.672 1.00 95.69 825 GLU A N 1
ATOM 6458 C CA . GLU A 1 825 ? -14.050 8.192 -36.190 1.00 95.69 825 GLU A CA 1
ATOM 6459 C C . GLU A 1 825 ? -13.103 7.007 -36.466 1.00 95.69 825 GLU A C 1
ATOM 6461 O O . GLU A 1 825 ? -11.905 7.215 -36.680 1.00 95.69 825 GLU A O 1
ATOM 6466 N N . THR A 1 826 ? -13.630 5.776 -36.544 1.00 96.56 826 THR A N 1
ATOM 6467 C CA . THR A 1 826 ? -12.878 4.572 -36.939 1.00 96.56 826 THR A CA 1
ATOM 6468 C C . THR A 1 826 ? -12.498 4.604 -38.418 1.00 96.56 826 THR A C 1
ATOM 6470 O O . THR A 1 826 ? -11.325 4.406 -38.735 1.00 96.56 826 THR A O 1
ATOM 6473 N N . TRP A 1 827 ? -13.424 4.910 -39.335 1.00 96.25 827 TRP A N 1
ATOM 6474 C CA . TRP A 1 827 ? -13.107 5.022 -40.767 1.00 96.25 827 TRP A CA 1
ATOM 6475 C C . TRP A 1 827 ? -12.177 6.209 -41.054 1.00 96.25 827 TRP A C 1
ATOM 6477 O O . TRP A 1 827 ? -11.174 6.039 -41.748 1.00 96.25 827 TRP A O 1
ATOM 6487 N N . ALA A 1 828 ? -12.411 7.369 -40.427 1.00 94.44 828 ALA A N 1
ATOM 6488 C CA . ALA A 1 828 ? -11.484 8.504 -40.475 1.00 94.44 828 ALA A CA 1
ATOM 6489 C C . ALA A 1 828 ? -10.125 8.190 -39.810 1.00 94.44 828 ALA A C 1
ATOM 6491 O O . ALA A 1 828 ? -9.109 8.823 -40.102 1.00 94.44 828 ALA A O 1
ATOM 6492 N N . GLY A 1 829 ? -10.077 7.218 -38.897 1.00 92.88 829 GLY A N 1
ATOM 6493 C CA . GLY A 1 829 ? -8.857 6.597 -38.384 1.00 92.88 829 GLY A CA 1
ATOM 6494 C C . GLY A 1 829 ? -8.142 5.749 -39.429 1.00 92.88 829 GLY A C 1
ATOM 6495 O O . GLY A 1 829 ? -6.960 5.967 -39.692 1.00 92.88 829 GLY A O 1
ATOM 6496 N N . ALA A 1 830 ? -8.863 4.832 -40.072 1.00 92.81 830 ALA A N 1
ATOM 6497 C CA . ALA A 1 830 ? -8.330 3.942 -41.095 1.00 92.81 830 ALA A CA 1
ATOM 6498 C C . ALA A 1 830 ? -7.735 4.718 -42.286 1.00 92.81 830 ALA A C 1
ATOM 6500 O O . ALA A 1 830 ? -6.636 4.397 -42.728 1.00 92.81 830 ALA A O 1
ATOM 6501 N N . GLU A 1 831 ? -8.387 5.787 -42.753 1.00 92.12 831 GLU A N 1
ATOM 6502 C CA . GLU A 1 831 ? -7.851 6.648 -43.823 1.00 92.12 831 GLU A CA 1
ATOM 6503 C C . GLU A 1 831 ? -6.529 7.334 -43.433 1.00 92.12 831 GLU A C 1
ATOM 6505 O O . GLU A 1 831 ? -5.614 7.419 -44.252 1.00 92.12 831 GLU A O 1
ATOM 6510 N N . ARG A 1 832 ? -6.380 7.758 -42.168 1.00 89.00 832 ARG A N 1
ATOM 6511 C CA . ARG A 1 832 ? -5.122 8.326 -41.645 1.00 89.00 832 ARG A CA 1
ATOM 6512 C C . ARG A 1 832 ? -4.024 7.274 -41.460 1.00 89.00 832 ARG A C 1
ATOM 6514 O O . ARG A 1 832 ? -2.852 7.592 -41.639 1.00 89.00 832 ARG A O 1
ATOM 6521 N N . ARG A 1 833 ? -4.380 6.038 -41.090 1.00 85.81 833 ARG A N 1
ATOM 6522 C CA . ARG A 1 833 ? -3.433 4.920 -40.902 1.00 85.81 833 ARG A CA 1
ATOM 6523 C C . ARG A 1 833 ? -2.959 4.302 -42.216 1.00 85.81 833 ARG A C 1
ATOM 6525 O O . ARG A 1 833 ? -1.821 3.849 -42.290 1.00 85.81 833 ARG A O 1
ATOM 6532 N N . TYR A 1 834 ? -3.813 4.289 -43.236 1.00 86.25 834 TYR A N 1
ATOM 6533 C CA . TYR A 1 834 ? -3.553 3.676 -44.536 1.00 86.25 834 TYR A CA 1
ATOM 6534 C C . TYR A 1 834 ? -3.646 4.729 -45.663 1.00 86.25 834 TYR A C 1
ATOM 6536 O O . TYR A 1 834 ? -4.568 4.675 -46.480 1.00 86.25 834 TYR A O 1
ATOM 6544 N N . PRO A 1 835 ? -2.683 5.673 -45.765 1.00 81.56 835 PRO A N 1
ATOM 6545 C CA . PRO A 1 835 ? -2.721 6.784 -46.731 1.00 81.56 835 PRO A CA 1
ATOM 6546 C C . PRO A 1 835 ? -2.621 6.352 -48.207 1.00 81.56 835 PRO A C 1
ATOM 6548 O O . PRO A 1 835 ? -2.790 7.169 -49.110 1.00 81.56 835 PRO A O 1
ATOM 6551 N N . HIS A 1 836 ? -2.352 5.071 -48.472 1.00 84.38 836 HIS A N 1
ATOM 6552 C CA . HIS A 1 836 ? -2.370 4.463 -49.808 1.00 84.38 836 HIS A CA 1
ATOM 6553 C C . HIS A 1 836 ? -3.659 3.662 -50.089 1.00 84.38 836 HIS A C 1
ATOM 6555 O O . HIS A 1 836 ? -3.746 2.972 -51.102 1.00 84.38 836 HIS A O 1
ATOM 6561 N N . GLY A 1 837 ? -4.661 3.773 -49.209 1.00 87.38 837 GLY A N 1
ATOM 6562 C CA . GLY A 1 837 ? -5.927 3.044 -49.252 1.00 87.38 837 GLY A CA 1
ATOM 6563 C C . GLY A 1 837 ? -5.987 1.912 -48.222 1.00 87.38 837 GLY A C 1
ATOM 6564 O O . GLY A 1 837 ? -5.035 1.152 -48.058 1.00 87.38 837 GLY A O 1
ATOM 6565 N N . VAL A 1 838 ? -7.129 1.789 -47.536 1.00 89.69 838 VAL A N 1
ATOM 6566 C CA . VAL A 1 838 ? -7.399 0.712 -46.566 1.00 89.69 838 VAL A CA 1
ATOM 6567 C C . VAL A 1 838 ? -7.515 -0.633 -47.307 1.00 89.69 838 VAL A C 1
ATOM 6569 O O . VAL A 1 838 ? -8.413 -0.752 -48.148 1.00 89.69 838 VAL A O 1
ATOM 6572 N N . PRO A 1 839 ? -6.673 -1.646 -47.013 1.00 90.44 839 PRO A N 1
ATOM 6573 C CA . PRO A 1 839 ? -6.734 -2.948 -47.681 1.00 90.44 839 PRO A CA 1
ATOM 6574 C C . PRO A 1 839 ? -8.055 -3.681 -47.421 1.00 90.44 839 PRO A C 1
ATOM 6576 O O . PRO A 1 839 ? -8.583 -3.622 -46.311 1.00 90.44 839 PRO A O 1
ATOM 6579 N N . ASP A 1 840 ? -8.554 -4.452 -48.391 1.00 89.44 840 ASP A N 1
ATOM 6580 C CA . ASP A 1 840 ? -9.860 -5.126 -48.276 1.00 89.44 840 ASP A CA 1
ATOM 6581 C C . ASP A 1 840 ? -9.950 -6.067 -47.062 1.00 89.44 840 ASP A C 1
ATOM 6583 O O . ASP A 1 840 ? -10.941 -6.046 -46.336 1.00 89.44 840 ASP A O 1
ATOM 6587 N N . LYS A 1 841 ? -8.871 -6.800 -46.744 1.00 86.75 841 LYS A N 1
ATOM 6588 C CA . LYS A 1 841 ? -8.809 -7.647 -45.537 1.00 86.75 841 LYS A CA 1
ATOM 6589 C C . LYS A 1 841 ? -8.968 -6.835 -44.238 1.00 86.75 841 LYS A C 1
ATOM 6591 O O . LYS A 1 841 ? -9.572 -7.327 -43.295 1.00 86.75 841 LYS A O 1
ATOM 6596 N N . VAL A 1 842 ? -8.450 -5.603 -44.187 1.00 88.75 842 VAL A N 1
ATOM 6597 C CA . VAL A 1 842 ? -8.630 -4.690 -43.040 1.00 88.75 842 VAL A CA 1
ATOM 6598 C C . VAL A 1 842 ? -10.056 -4.138 -43.031 1.00 88.75 842 VAL A C 1
ATOM 6600 O O . VAL A 1 842 ? -10.693 -4.096 -41.985 1.00 88.75 842 VAL A O 1
ATOM 6603 N N . ARG A 1 843 ? -10.587 -3.763 -44.202 1.00 92.12 843 ARG A N 1
ATOM 6604 C CA . ARG A 1 843 ? -11.960 -3.266 -44.369 1.00 92.12 843 ARG A CA 1
ATOM 6605 C C . ARG A 1 843 ? -13.008 -4.280 -43.905 1.00 92.12 843 ARG A C 1
ATOM 6607 O O . ARG A 1 843 ? -14.008 -3.868 -43.326 1.00 92.12 843 ARG A O 1
ATOM 6614 N N . ASP A 1 844 ? -12.806 -5.568 -44.163 1.00 90.94 844 ASP A N 1
ATOM 6615 C CA . ASP A 1 844 ? -13.750 -6.613 -43.757 1.00 90.94 844 ASP A CA 1
ATOM 6616 C C . ASP A 1 844 ? -13.630 -6.971 -42.269 1.00 90.94 844 ASP A C 1
ATOM 6618 O O . ASP A 1 844 ? -14.659 -7.118 -41.612 1.00 90.94 844 ASP A O 1
ATOM 6622 N N . VAL A 1 845 ? -12.415 -7.000 -41.705 1.00 90.06 845 VAL A N 1
ATOM 6623 C CA . VAL A 1 845 ? -12.223 -7.150 -40.249 1.00 90.06 845 VAL A CA 1
ATOM 6624 C C . VAL A 1 845 ? -12.831 -5.966 -39.490 1.00 90.06 845 VAL A C 1
ATOM 6626 O O . VAL A 1 845 ? -13.570 -6.182 -38.537 1.00 90.06 845 VAL A O 1
ATOM 6629 N N . LEU A 1 846 ? -12.626 -4.723 -39.945 1.00 92.88 846 LEU A N 1
ATOM 6630 C CA . LEU A 1 846 ? -13.222 -3.538 -39.311 1.00 92.88 846 LEU A CA 1
ATOM 6631 C C . LEU A 1 846 ? -14.753 -3.616 -39.229 1.00 92.88 846 LEU A C 1
ATOM 6633 O O . LEU A 1 846 ? -15.306 -3.269 -38.191 1.00 92.88 846 LEU A O 1
ATOM 6637 N N . LYS A 1 847 ? -15.443 -4.109 -40.270 1.00 93.88 847 LYS A N 1
ATOM 6638 C CA . LYS A 1 847 ? -16.900 -4.343 -40.208 1.00 93.88 847 LYS A CA 1
ATOM 6639 C C . LYS A 1 847 ? -17.252 -5.364 -39.129 1.00 93.88 847 LYS A C 1
ATOM 6641 O O . LYS A 1 847 ? -18.128 -5.098 -38.322 1.00 93.88 847 LYS A O 1
ATOM 6646 N N . GLN A 1 848 ? -16.552 -6.500 -39.094 1.00 90.56 848 GLN A N 1
ATOM 6647 C CA . GLN A 1 848 ? -16.811 -7.579 -38.133 1.00 90.56 848 GLN A CA 1
ATOM 6648 C C . GLN A 1 848 ? -16.574 -7.135 -36.682 1.00 90.56 848 GLN A C 1
ATOM 6650 O O . GLN A 1 848 ? -17.359 -7.482 -35.801 1.00 90.56 848 GLN A O 1
ATOM 6655 N N . GLU A 1 849 ? -15.534 -6.332 -36.429 1.00 91.44 849 GLU A N 1
ATOM 6656 C CA . GLU A 1 849 ? -15.297 -5.722 -35.117 1.00 91.44 849 GLU A CA 1
ATOM 6657 C C . GLU A 1 849 ? -16.409 -4.723 -34.752 1.00 91.44 849 GLU A C 1
ATOM 6659 O O . GLU A 1 849 ? -16.940 -4.787 -33.646 1.00 91.44 849 GLU A O 1
ATOM 6664 N N . LEU A 1 850 ? -16.804 -3.834 -35.673 1.00 94.25 850 LEU A N 1
ATOM 6665 C CA . LEU A 1 850 ? -17.839 -2.815 -35.437 1.00 94.25 850 LEU A CA 1
ATOM 6666 C C . LEU A 1 850 ? -19.243 -3.419 -35.246 1.00 94.25 850 LEU A C 1
ATOM 6668 O O . LEU A 1 850 ? -19.972 -2.966 -34.365 1.00 94.25 850 LEU A O 1
ATOM 6672 N N . GLU A 1 851 ? -19.597 -4.462 -36.003 1.00 93.50 851 GLU A N 1
ATOM 6673 C CA . GLU A 1 851 ? -20.826 -5.252 -35.828 1.00 93.50 851 GLU A CA 1
ATOM 6674 C C . GLU A 1 851 ? -20.834 -5.966 -34.463 1.00 93.50 851 GLU A C 1
ATOM 6676 O O . GLU A 1 851 ? -21.846 -5.960 -33.764 1.00 93.50 851 GLU A O 1
ATOM 6681 N N . LEU A 1 852 ? -19.702 -6.536 -34.029 1.00 89.25 852 LEU A N 1
ATOM 6682 C CA . LEU A 1 852 ? -19.603 -7.190 -32.719 1.00 89.25 852 LEU A CA 1
ATOM 6683 C C . LEU A 1 852 ? -19.675 -6.195 -31.548 1.00 89.25 852 LEU A C 1
ATOM 6685 O O . LEU A 1 852 ? -20.277 -6.506 -30.522 1.00 89.25 852 LEU A O 1
ATOM 6689 N N . ILE A 1 853 ? -19.074 -5.011 -31.694 1.00 90.38 853 ILE A N 1
ATOM 6690 C CA . ILE A 1 853 ? -19.159 -3.927 -30.705 1.00 90.38 853 ILE A CA 1
ATOM 6691 C C . ILE A 1 853 ? -20.602 -3.411 -30.589 1.00 90.38 853 ILE A C 1
ATOM 6693 O O . ILE A 1 853 ? -21.036 -3.094 -29.479 1.00 90.38 853 ILE A O 1
ATOM 6697 N N . GLN A 1 854 ? -21.353 -3.384 -31.696 1.00 91.44 854 GLN A N 1
ATOM 6698 C CA . GLN A 1 854 ? -22.774 -3.036 -31.706 1.00 91.44 854 GLN A CA 1
ATOM 6699 C C . GLN A 1 854 ? -23.639 -4.103 -31.018 1.00 91.44 854 GLN A C 1
ATOM 6701 O O . GLN A 1 854 ? -24.465 -3.761 -30.176 1.00 91.44 854 GLN A O 1
ATOM 6706 N N . ASP A 1 855 ? -23.437 -5.386 -31.341 1.00 89.44 855 ASP A N 1
ATOM 6707 C CA . ASP A 1 855 ? -24.193 -6.511 -30.762 1.00 89.44 855 ASP A CA 1
ATOM 6708 C C . ASP A 1 855 ? -24.045 -6.630 -29.234 1.00 89.44 855 ASP A C 1
ATOM 6710 O O . ASP A 1 855 ? -24.910 -7.206 -28.573 1.00 89.44 855 ASP A O 1
ATOM 6714 N N . LEU A 1 856 ? -22.938 -6.122 -28.681 1.00 85.69 856 LEU A N 1
ATOM 6715 C CA . LEU A 1 856 ? -22.600 -6.176 -27.254 1.00 85.69 856 LEU A CA 1
ATOM 6716 C C . LEU A 1 856 ? -22.704 -4.808 -26.548 1.00 85.69 856 LEU A C 1
ATOM 6718 O O . LEU A 1 856 ? -22.325 -4.695 -25.386 1.00 85.69 856 LEU A O 1
ATOM 6722 N N . ASP A 1 857 ? -23.214 -3.780 -27.237 1.00 86.75 857 ASP A N 1
ATOM 6723 C CA . ASP A 1 857 ? -23.425 -2.406 -26.740 1.00 86.75 857 ASP A CA 1
ATOM 6724 C C . ASP A 1 857 ? -22.172 -1.730 -26.127 1.00 86.75 857 ASP A C 1
ATOM 6726 O O . ASP A 1 857 ? -22.244 -0.876 -25.242 1.00 86.75 857 ASP A O 1
ATOM 6730 N N . TYR A 1 858 ? -20.976 -2.082 -26.616 1.00 88.06 858 TYR A N 1
ATOM 6731 C CA . TYR A 1 858 ? -19.706 -1.544 -26.103 1.00 88.06 858 TYR A CA 1
ATOM 6732 C C . TYR A 1 858 ? -19.252 -0.243 -26.785 1.00 88.06 858 TYR A C 1
ATOM 6734 O O . TYR A 1 858 ? -18.185 0.283 -26.459 1.00 88.06 858 TYR A O 1
ATOM 6742 N N . ALA A 1 859 ? -20.047 0.332 -27.694 1.00 90.50 859 ALA A N 1
ATOM 6743 C CA . ALA A 1 859 ? -19.660 1.535 -28.438 1.00 90.50 859 ALA A CA 1
ATOM 6744 C C . ALA A 1 859 ? -19.304 2.725 -27.519 1.00 90.50 859 ALA A C 1
ATOM 6746 O O . ALA A 1 859 ? -18.349 3.461 -27.779 1.00 90.50 859 ALA A O 1
ATOM 6747 N N . ALA A 1 860 ? -20.017 2.870 -26.399 1.00 87.88 860 ALA A N 1
ATOM 6748 C CA . ALA A 1 860 ? -19.766 3.903 -25.395 1.00 87.88 860 ALA A CA 1
ATOM 6749 C C . ALA A 1 860 ? -18.386 3.770 -24.717 1.00 87.88 860 ALA A C 1
ATOM 6751 O O . ALA A 1 860 ? -17.709 4.770 -24.455 1.00 87.88 860 ALA A O 1
ATOM 6752 N N . TYR A 1 861 ? -17.941 2.533 -24.476 1.00 87.62 861 TYR A N 1
ATOM 6753 C CA . TYR A 1 861 ? -16.655 2.230 -23.850 1.00 87.62 861 TYR A CA 1
ATOM 6754 C C . TYR A 1 861 ? -15.490 2.613 -24.767 1.00 87.62 861 TYR A C 1
ATOM 6756 O O . TYR A 1 861 ? -14.606 3.376 -24.370 1.00 87.62 861 TYR A O 1
ATOM 6764 N N . PHE A 1 862 ? -15.549 2.174 -26.030 1.00 90.75 862 PHE A N 1
ATOM 6765 C CA . PHE A 1 862 ? -14.565 2.526 -27.059 1.00 90.75 862 PHE A CA 1
ATOM 6766 C C . PHE A 1 862 ? -14.466 4.040 -27.267 1.00 90.75 862 PHE A C 1
ATOM 6768 O O . PHE A 1 862 ? -13.361 4.568 -27.387 1.00 90.75 862 PHE A O 1
ATOM 6775 N N . LEU A 1 863 ? -15.596 4.755 -27.261 1.00 91.81 863 LEU A N 1
ATOM 6776 C CA . LEU A 1 863 ? -15.609 6.214 -27.371 1.00 91.81 863 LEU A CA 1
ATOM 6777 C C . LEU A 1 863 ? -15.045 6.922 -26.133 1.00 91.81 863 LEU A C 1
ATOM 6779 O O . LEU A 1 863 ? -14.353 7.924 -26.290 1.00 91.81 863 LEU A O 1
ATOM 6783 N N . THR A 1 864 ? -15.274 6.401 -24.925 1.00 90.31 864 THR A N 1
ATOM 6784 C CA . THR A 1 864 ? -14.688 6.955 -23.689 1.00 90.31 864 THR A CA 1
ATOM 6785 C C . THR A 1 864 ? -13.166 6.779 -23.673 1.00 90.31 864 THR A C 1
ATOM 6787 O O . THR A 1 864 ? -12.430 7.718 -23.378 1.00 90.31 864 THR A O 1
ATOM 6790 N N . VAL A 1 865 ? -12.673 5.606 -24.077 1.00 91.75 865 VAL A N 1
ATOM 6791 C CA . VAL A 1 865 ? -11.239 5.341 -24.285 1.00 91.75 865 VAL A CA 1
ATOM 6792 C C . VAL A 1 865 ? -10.655 6.255 -25.368 1.00 91.75 865 VAL A C 1
ATOM 6794 O O . VAL A 1 865 ? -9.600 6.861 -25.169 1.00 91.75 865 VAL A O 1
ATOM 6797 N N . TYR A 1 866 ? -11.344 6.388 -26.505 1.00 92.88 866 TYR A N 1
ATOM 6798 C CA . TYR A 1 866 ? -10.911 7.235 -27.613 1.00 92.88 866 TYR A CA 1
ATOM 6799 C C . TYR A 1 866 ? -10.831 8.712 -27.215 1.00 92.88 866 TYR A C 1
ATOM 6801 O O . TYR A 1 866 ? -9.850 9.363 -27.548 1.00 92.88 866 TYR A O 1
ATOM 6809 N N . ASP A 1 867 ? -11.804 9.232 -26.467 1.00 92.94 867 ASP A N 1
ATOM 6810 C CA . ASP A 1 867 ? -11.833 10.599 -25.929 1.00 92.94 867 ASP A CA 1
ATOM 6811 C C . ASP A 1 867 ? -10.610 10.905 -25.044 1.00 92.94 867 ASP A C 1
ATOM 6813 O O . ASP A 1 867 ? -9.922 11.905 -25.260 1.00 92.94 867 ASP A O 1
ATOM 6817 N N . ILE A 1 868 ? -10.260 9.994 -24.128 1.00 93.69 868 ILE A N 1
ATOM 6818 C CA . ILE A 1 868 ? -9.076 10.120 -23.262 1.00 93.69 868 ILE A CA 1
ATOM 6819 C C . ILE A 1 868 ? -7.779 10.109 -24.097 1.00 93.69 868 ILE A C 1
ATOM 6821 O O . ILE A 1 868 ? -6.908 10.958 -23.901 1.00 93.69 868 ILE A O 1
ATOM 6825 N N . VAL A 1 869 ? -7.656 9.204 -25.075 1.00 94.31 869 VAL A N 1
ATOM 6826 C CA . VAL A 1 869 ? -6.493 9.128 -25.987 1.00 94.31 869 VAL A CA 1
ATOM 6827 C C . VAL A 1 869 ? -6.403 10.353 -26.906 1.00 94.31 869 VAL A C 1
ATOM 6829 O O . VAL A 1 869 ? -5.317 10.889 -27.127 1.00 94.31 869 VAL A O 1
ATOM 6832 N N . LYS A 1 870 ? -7.539 10.835 -27.418 1.00 93.25 870 LYS A N 1
ATOM 6833 C CA . LYS A 1 870 ? -7.665 12.039 -28.253 1.00 93.25 870 LYS A CA 1
ATOM 6834 C C . LYS A 1 870 ? -7.214 13.270 -27.473 1.00 93.25 870 LYS A C 1
ATOM 6836 O O . LYS A 1 870 ? -6.478 14.082 -28.027 1.00 93.25 870 LYS A O 1
ATOM 6841 N N . LYS A 1 871 ? -7.570 13.372 -26.187 1.00 94.44 871 LYS A N 1
ATOM 6842 C CA . LYS A 1 871 ? -7.088 14.436 -25.303 1.00 94.44 871 LYS A CA 1
ATOM 6843 C C . LYS A 1 871 ? -5.596 14.315 -24.990 1.00 94.44 871 LYS A C 1
ATOM 6845 O O . LYS A 1 871 ? -4.890 15.311 -25.106 1.00 94.44 871 LYS A O 1
ATOM 6850 N N . ALA A 1 872 ? -5.099 13.126 -24.650 1.00 94.50 872 ALA A N 1
ATOM 6851 C CA . ALA A 1 872 ? -3.671 12.916 -24.399 1.00 94.50 872 ALA A CA 1
ATOM 6852 C C . ALA A 1 872 ? -2.821 13.345 -25.609 1.00 94.50 872 ALA A C 1
ATOM 6854 O O . ALA A 1 872 ? -1.892 14.132 -25.463 1.00 94.50 872 ALA A O 1
ATOM 6855 N N . ARG A 1 873 ? -3.215 12.942 -26.824 1.00 90.88 873 ARG A N 1
ATOM 6856 C CA . ARG A 1 873 ? -2.547 13.347 -28.074 1.00 90.88 873 ARG A CA 1
ATOM 6857 C C . ARG A 1 873 ? -2.719 14.833 -28.436 1.00 90.88 873 ARG A C 1
ATOM 6859 O O . ARG A 1 873 ? -1.928 15.338 -29.220 1.00 90.88 873 ARG A O 1
ATOM 6866 N N . GLN A 1 874 ? -3.721 15.536 -27.899 1.00 93.50 874 GLN A N 1
ATOM 6867 C CA . GLN A 1 874 ? -3.867 16.995 -28.058 1.00 93.50 874 GLN A CA 1
ATOM 6868 C C . GLN A 1 874 ? -2.924 17.790 -27.148 1.00 93.50 874 GLN A C 1
ATOM 6870 O O . GLN A 1 874 ? -2.500 18.874 -27.531 1.00 93.50 874 GLN A O 1
ATOM 6875 N N . GLU A 1 875 ? -2.601 17.257 -25.969 1.00 93.38 875 GLU A N 1
ATOM 6876 C CA . GLU A 1 875 ? -1.640 17.846 -25.022 1.00 93.38 875 GLU A CA 1
ATOM 6877 C C . GLU A 1 875 ? -0.207 17.323 -25.235 1.00 93.38 875 GLU A C 1
ATOM 6879 O O . GLU A 1 875 ? 0.660 17.541 -24.391 1.00 93.38 875 GLU A O 1
ATOM 6884 N N . ASP A 1 876 ? 0.038 16.615 -26.341 1.00 92.19 876 ASP A N 1
ATOM 6885 C CA . ASP A 1 876 ? 1.308 15.967 -26.692 1.00 92.19 876 ASP A CA 1
ATOM 6886 C C 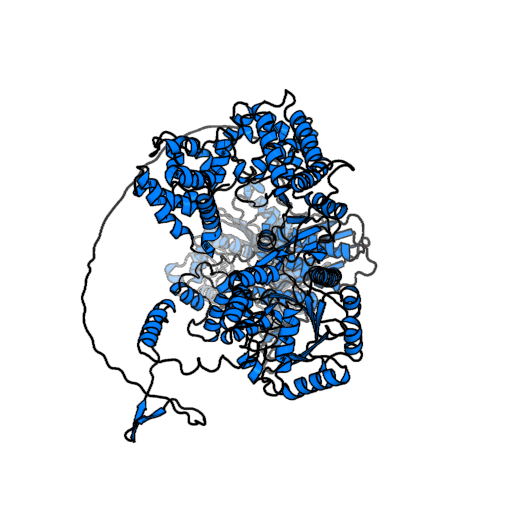. ASP A 1 876 ? 1.825 14.987 -25.617 1.00 92.19 876 ASP A C 1
ATOM 6888 O O . ASP A 1 876 ? 2.960 15.054 -25.153 1.00 92.19 876 ASP A O 1
ATOM 6892 N N . ILE A 1 877 ? 0.945 14.100 -25.143 1.00 93.88 877 ILE A N 1
ATOM 6893 C CA . ILE A 1 877 ? 1.264 13.031 -24.185 1.00 93.88 877 ILE A CA 1
ATOM 6894 C C . ILE A 1 877 ? 1.322 11.696 -24.930 1.00 93.88 877 ILE A C 1
ATOM 6896 O O . ILE A 1 877 ? 0.315 11.237 -25.490 1.00 93.88 877 ILE A O 1
ATOM 6900 N N . LEU A 1 878 ? 2.477 11.024 -24.887 1.00 92.31 878 LEU A N 1
ATOM 6901 C CA . LEU A 1 878 ? 2.603 9.679 -25.447 1.00 92.31 878 LEU A CA 1
ATOM 6902 C C . LEU A 1 878 ? 1.749 8.675 -24.657 1.00 92.31 878 LEU A C 1
ATOM 6904 O O . LEU A 1 878 ? 1.785 8.596 -23.426 1.00 92.31 878 LEU A O 1
ATOM 6908 N N . CYS A 1 879 ? 0.979 7.883 -25.399 1.00 92.19 879 CYS A N 1
ATOM 6909 C CA . CYS A 1 879 ? 0.077 6.871 -24.868 1.00 92.19 879 CYS A CA 1
ATOM 6910 C C . CYS A 1 879 ? 0.037 5.633 -25.771 1.00 92.19 879 CYS A C 1
ATOM 6912 O O . CYS A 1 879 ? 0.166 5.731 -26.996 1.00 92.19 879 CYS A O 1
ATOM 6914 N N . GLN A 1 880 ? -0.135 4.465 -25.153 1.00 89.81 880 GLN A N 1
ATOM 6915 C CA . GLN A 1 880 ? -0.180 3.173 -25.829 1.00 89.81 880 GLN A CA 1
ATOM 6916 C C . GLN A 1 880 ? -1.118 2.215 -25.081 1.00 89.81 880 GLN A C 1
ATOM 6918 O O . GLN A 1 880 ? -0.891 1.871 -23.923 1.00 89.81 880 GLN A O 1
ATOM 6923 N N . GLY A 1 881 ? -2.159 1.748 -25.767 1.00 86.12 881 GLY A N 1
ATOM 6924 C CA . GLY A 1 881 ? -3.014 0.657 -25.307 1.00 86.12 881 GLY A CA 1
ATOM 6925 C C . GLY A 1 881 ? -2.266 -0.676 -25.283 1.00 86.12 881 GLY A C 1
ATOM 6926 O O . GLY A 1 881 ? -1.438 -0.951 -26.159 1.00 86.12 881 GLY A O 1
ATOM 6927 N N . ARG A 1 882 ? -2.556 -1.516 -24.293 1.00 80.88 882 ARG A N 1
ATOM 6928 C CA . ARG A 1 882 ? -1.869 -2.799 -24.071 1.00 80.88 882 ARG A CA 1
ATOM 6929 C C . ARG A 1 882 ? -2.862 -3.942 -23.841 1.00 80.88 882 ARG A C 1
ATOM 6931 O O . ARG A 1 882 ? -4.075 -3.752 -23.881 1.00 80.88 882 ARG A O 1
ATOM 6938 N N . GLY A 1 883 ? -2.337 -5.143 -23.600 1.00 76.19 883 GLY A N 1
ATOM 6939 C CA . GLY A 1 883 ? -3.158 -6.339 -23.418 1.00 76.19 883 GLY A CA 1
ATOM 6940 C C . GLY A 1 883 ? -3.988 -6.641 -24.668 1.00 76.19 883 GLY A C 1
ATOM 6941 O O . GLY A 1 883 ? -3.564 -6.362 -25.788 1.00 76.19 883 GLY A O 1
ATOM 6942 N N . SER A 1 884 ? -5.187 -7.192 -24.479 1.00 73.25 884 SER A N 1
ATOM 6943 C CA . SER A 1 884 ? -6.023 -7.662 -25.595 1.00 73.25 884 SER A CA 1
ATOM 6944 C C . SER A 1 884 ? -6.513 -6.559 -26.552 1.00 73.25 884 SER A C 1
ATOM 6946 O O . SER A 1 884 ? -6.803 -6.860 -27.708 1.00 73.25 884 SER A O 1
ATOM 6948 N N . ALA A 1 885 ? -6.492 -5.283 -26.145 1.00 80.81 885 ALA A N 1
ATOM 6949 C CA . ALA A 1 885 ? -6.778 -4.146 -27.027 1.00 80.81 885 ALA A CA 1
ATOM 6950 C C . ALA A 1 885 ? -5.787 -4.024 -28.208 1.00 80.81 885 ALA A C 1
ATOM 6952 O O . ALA A 1 885 ? -6.122 -3.451 -29.246 1.00 80.81 885 ALA A O 1
ATOM 6953 N N . ALA A 1 886 ? -4.584 -4.604 -28.091 1.00 79.50 886 ALA A N 1
ATOM 6954 C CA . ALA A 1 886 ? -3.621 -4.717 -29.191 1.00 79.50 886 ALA A CA 1
ATOM 6955 C C . ALA A 1 886 ? -4.125 -5.579 -30.363 1.00 79.50 886 ALA A C 1
ATOM 6957 O O . ALA A 1 886 ? -3.588 -5.474 -31.463 1.00 79.50 886 ALA A O 1
ATOM 6958 N N . ASN A 1 887 ? -5.161 -6.398 -30.150 1.00 80.75 887 ASN A N 1
ATOM 6959 C CA . ASN A 1 887 ? -5.668 -7.355 -31.132 1.00 80.75 887 ASN A CA 1
ATOM 6960 C C . ASN A 1 887 ? -6.755 -6.753 -32.051 1.00 80.75 887 ASN A C 1
ATOM 6962 O O . ASN A 1 887 ? -7.221 -7.448 -32.948 1.00 80.75 887 ASN A O 1
ATOM 6966 N N . SER A 1 888 ? -7.169 -5.496 -31.831 1.00 87.88 888 SER A N 1
ATOM 6967 C CA . SER A 1 888 ? -8.287 -4.834 -32.525 1.00 87.88 888 SER A CA 1
ATOM 6968 C C . SER A 1 888 ? -7.834 -3.810 -33.572 1.00 87.88 888 SER A C 1
ATOM 6970 O O . SER A 1 888 ? -7.089 -2.867 -33.279 1.00 87.88 888 SER A O 1
ATOM 6972 N N . CYS A 1 889 ? -8.356 -3.946 -34.792 1.00 90.06 889 CYS A N 1
ATOM 6973 C CA . CYS A 1 889 ? -8.225 -2.960 -35.861 1.00 90.06 889 CYS A CA 1
ATOM 6974 C C . CYS A 1 889 ? -8.946 -1.652 -35.507 1.00 90.06 889 CYS A C 1
ATOM 6976 O O . CYS A 1 889 ? -8.451 -0.579 -35.860 1.00 90.06 889 CYS A O 1
ATOM 6978 N N . VAL A 1 890 ? -10.074 -1.711 -34.787 1.00 93.12 890 VAL A N 1
ATOM 6979 C CA . VAL A 1 890 ? -10.794 -0.520 -34.300 1.00 93.12 890 VAL A CA 1
ATOM 6980 C C . VAL A 1 890 ? -9.915 0.277 -33.327 1.00 93.12 890 VAL A C 1
ATOM 6982 O O . VAL A 1 890 ? -9.694 1.470 -33.546 1.00 93.12 890 VAL A O 1
ATOM 6985 N N . CYS A 1 891 ? -9.310 -0.367 -32.319 1.00 92.44 891 CYS A N 1
ATOM 6986 C CA . CYS A 1 891 ? -8.373 0.289 -31.393 1.00 92.44 891 CYS A CA 1
ATOM 6987 C C . CYS A 1 891 ? -7.162 0.916 -32.112 1.00 92.44 891 CYS A C 1
ATOM 6989 O O . CYS A 1 891 ? -6.756 2.037 -31.781 1.00 92.44 891 CYS A O 1
ATOM 6991 N N . PHE A 1 892 ? -6.618 0.241 -33.131 1.00 90.25 892 PHE A N 1
ATOM 6992 C CA . PHE A 1 892 ? -5.533 0.780 -33.956 1.00 90.25 892 PHE A CA 1
ATOM 6993 C C . PHE A 1 892 ? -5.974 2.017 -34.758 1.00 90.25 892 PHE A C 1
ATOM 6995 O O . PHE A 1 892 ? -5.289 3.046 -34.743 1.00 90.25 892 PHE A O 1
ATOM 7002 N N . CYS A 1 893 ? -7.136 1.973 -35.414 1.00 92.56 893 CYS A N 1
ATOM 7003 C CA . CYS A 1 893 ? -7.650 3.088 -36.217 1.00 92.56 893 CYS A CA 1
ATOM 7004 C C . CYS A 1 893 ? -7.987 4.320 -35.363 1.00 92.56 893 CYS A C 1
ATOM 7006 O O . CYS A 1 893 ? -7.616 5.437 -35.728 1.00 92.56 893 CYS A O 1
ATOM 7008 N N . LEU A 1 894 ? -8.592 4.125 -34.187 1.00 92.88 894 LEU A N 1
ATOM 7009 C CA . LEU A 1 894 ? -8.875 5.195 -33.220 1.00 92.88 894 LEU A CA 1
ATOM 7010 C C . LEU A 1 894 ? -7.602 5.823 -32.616 1.00 92.88 894 LEU A C 1
ATOM 7012 O O . LEU A 1 894 ? -7.655 6.926 -32.076 1.00 92.88 894 LEU A O 1
ATOM 7016 N N . GLY A 1 895 ? -6.444 5.166 -32.731 1.00 89.19 895 GLY A N 1
ATOM 7017 C CA . GLY A 1 895 ? -5.172 5.665 -32.198 1.00 89.19 895 GLY A CA 1
ATOM 7018 C C . GLY A 1 895 ? -4.871 5.233 -30.762 1.00 89.19 895 GLY A C 1
ATOM 7019 O O . GLY A 1 895 ? -3.923 5.751 -30.169 1.00 89.19 895 GLY A O 1
ATOM 7020 N N . VAL A 1 896 ? -5.650 4.292 -30.217 1.00 91.00 896 VAL A N 1
ATOM 7021 C CA . VAL A 1 896 ? -5.440 3.693 -28.888 1.00 91.00 896 VAL A CA 1
ATOM 7022 C C . VAL A 1 896 ? -4.158 2.860 -28.890 1.00 91.00 896 VAL A C 1
ATOM 7024 O O . VAL A 1 896 ? -3.359 2.958 -27.966 1.00 91.00 896 VAL A O 1
ATOM 7027 N N . THR A 1 897 ? -3.914 2.091 -29.952 1.00 88.50 897 THR A N 1
ATOM 7028 C CA . THR A 1 897 ? -2.715 1.253 -30.113 1.00 88.50 897 THR A CA 1
ATOM 7029 C C . THR A 1 897 ? -1.883 1.711 -31.312 1.00 88.50 897 THR A C 1
ATOM 7031 O O . THR A 1 897 ? -2.423 2.157 -32.322 1.00 88.50 897 THR A O 1
ATOM 7034 N N . SER A 1 898 ? -0.551 1.636 -31.230 1.00 81.50 898 SER A N 1
ATOM 7035 C CA . SER A 1 898 ? 0.347 2.095 -32.312 1.00 81.50 898 SER A CA 1
ATOM 7036 C C . SER A 1 898 ? 0.729 1.011 -33.330 1.00 81.50 898 SER A C 1
ATOM 7038 O O . SER A 1 898 ? 1.312 1.342 -34.359 1.00 81.50 898 SER A O 1
ATOM 7040 N N . VAL A 1 899 ? 0.383 -0.256 -33.076 1.00 77.38 899 VAL A N 1
ATOM 7041 C CA . VAL A 1 899 ? 0.746 -1.425 -33.901 1.00 77.38 899 VAL A CA 1
ATOM 7042 C C . VAL A 1 899 ? -0.487 -1.972 -34.622 1.00 77.38 899 VAL A C 1
ATOM 7044 O O . VAL A 1 899 ? -1.549 -2.101 -34.020 1.00 77.38 899 VAL A O 1
ATOM 7047 N N . ASP A 1 900 ? -0.331 -2.308 -35.903 1.00 79.38 900 ASP A N 1
ATOM 7048 C CA . ASP A 1 900 ? -1.361 -2.941 -36.737 1.00 79.38 900 ASP A CA 1
ATOM 7049 C C . ASP A 1 900 ? -1.457 -4.456 -36.418 1.00 79.38 900 ASP A C 1
ATOM 7051 O O . ASP A 1 900 ? -0.487 -5.187 -36.671 1.00 79.38 900 ASP A O 1
ATOM 7055 N N . PRO A 1 901 ? -2.595 -4.964 -35.896 1.00 77.06 901 PRO A N 1
ATOM 7056 C CA . PRO A 1 901 ? -2.742 -6.374 -35.513 1.00 77.06 901 PRO A CA 1
ATOM 7057 C C . PRO A 1 901 ? -2.628 -7.341 -36.699 1.00 77.06 901 PRO A C 1
ATOM 7059 O O . PRO A 1 901 ? -2.215 -8.494 -36.525 1.00 77.06 901 PRO A O 1
ATOM 7062 N N . MET A 1 902 ? -2.924 -6.880 -37.919 1.00 75.19 902 MET A N 1
ATOM 7063 C CA . MET A 1 902 ? -2.912 -7.703 -39.132 1.00 75.19 902 MET A CA 1
ATOM 7064 C C . MET A 1 902 ? -1.500 -8.122 -39.547 1.00 75.19 902 MET A C 1
ATOM 7066 O O . MET A 1 902 ? -1.346 -9.089 -40.295 1.00 75.19 902 MET A O 1
ATOM 7070 N N . LYS A 1 903 ? -0.474 -7.432 -39.032 1.00 67.56 903 LYS A N 1
ATOM 7071 C CA . LYS A 1 903 ? 0.944 -7.780 -39.202 1.00 67.56 903 LYS A CA 1
ATOM 7072 C C . LYS A 1 903 ? 1.405 -8.882 -38.247 1.00 67.56 903 LYS A C 1
ATOM 7074 O O . LYS A 1 903 ? 2.266 -9.680 -38.602 1.00 67.56 903 LYS A O 1
ATOM 7079 N N . VAL A 1 904 ? 0.839 -8.926 -37.039 1.00 60.66 904 VAL A N 1
ATOM 7080 C CA . VAL A 1 904 ? 1.300 -9.799 -35.943 1.00 60.66 904 VAL A CA 1
ATOM 7081 C C . VAL A 1 904 ? 0.491 -11.108 -35.873 1.00 60.66 904 VAL A C 1
ATOM 7083 O O . VAL A 1 904 ? 1.007 -12.132 -35.420 1.00 60.66 904 VAL A O 1
ATOM 7086 N N . ASN A 1 905 ? -0.727 -11.120 -36.436 1.00 58.72 905 ASN A N 1
ATOM 7087 C CA . ASN A 1 905 ? -1.660 -12.258 -36.442 1.00 58.72 905 ASN A CA 1
ATOM 7088 C C . ASN A 1 905 ? -2.093 -12.645 -35.012 1.00 58.72 905 ASN A C 1
ATOM 7090 O O . ASN A 1 905 ? -1.909 -13.779 -34.565 1.00 58.72 905 ASN A O 1
ATOM 7094 N N . LEU A 1 906 ? -2.634 -11.653 -34.304 1.00 63.91 906 LEU A N 1
ATOM 7095 C CA . LEU A 1 906 ? -3.179 -11.761 -32.950 1.00 63.91 906 LEU A CA 1
ATOM 7096 C C . LEU A 1 906 ? -4.623 -12.304 -32.973 1.00 63.91 906 LEU A C 1
ATOM 7098 O O . LEU A 1 906 ? -5.307 -12.211 -33.989 1.00 63.91 906 LEU A O 1
ATOM 7102 N N . VAL A 1 907 ? -5.087 -12.870 -31.854 1.00 63.97 907 VAL A N 1
ATOM 7103 C CA . VAL A 1 907 ? -6.423 -13.490 -31.730 1.00 63.97 907 VAL A CA 1
ATOM 7104 C C . VAL A 1 907 ? -7.429 -12.462 -31.201 1.00 63.97 907 VAL A C 1
ATOM 7106 O O . VAL A 1 907 ? -7.430 -12.148 -30.008 1.00 63.97 907 VAL A O 1
ATOM 7109 N N . PHE A 1 908 ? -8.277 -11.915 -32.074 1.00 66.81 908 PHE A N 1
ATOM 7110 C CA . PHE A 1 908 ? -9.247 -10.874 -31.707 1.00 66.81 908 PHE A CA 1
ATOM 7111 C C . PHE A 1 908 ? -10.314 -11.377 -30.719 1.00 66.81 908 PHE A C 1
ATOM 7113 O O . PHE A 1 908 ? -10.692 -10.655 -29.799 1.00 66.81 908 PHE A O 1
ATOM 7120 N N . GLU A 1 909 ? -10.720 -12.645 -30.812 1.00 64.94 909 GLU A N 1
ATOM 7121 C CA . GLU A 1 909 ? -11.734 -13.267 -29.950 1.00 64.94 909 GLU A CA 1
ATOM 7122 C C . GLU A 1 909 ? -11.348 -13.260 -28.460 1.00 64.94 909 GLU A C 1
ATOM 7124 O O . GLU A 1 909 ? -12.209 -13.399 -27.584 1.00 64.94 909 GLU A O 1
ATOM 7129 N N . ARG A 1 910 ? -10.060 -13.071 -28.138 1.00 65.75 910 ARG A N 1
ATOM 7130 C CA . ARG A 1 910 ? -9.594 -12.861 -26.761 1.00 65.75 910 ARG A CA 1
ATOM 7131 C C . ARG A 1 910 ? -10.080 -11.533 -26.180 1.00 65.75 910 ARG A C 1
ATOM 7133 O O . ARG A 1 910 ? -10.390 -11.481 -24.996 1.00 65.75 910 ARG A O 1
ATOM 7140 N N . PHE A 1 911 ? -10.152 -10.488 -27.000 1.00 71.56 911 PHE A N 1
ATOM 7141 C CA . PHE A 1 911 ? -10.572 -9.153 -26.585 1.00 71.56 911 PHE A CA 1
ATOM 7142 C C . PHE A 1 911 ? -12.086 -9.102 -26.368 1.00 71.56 911 PHE A C 1
ATOM 7144 O O . PHE A 1 911 ? -12.540 -8.735 -25.289 1.00 71.56 911 PHE A O 1
ATOM 7151 N N . ILE A 1 912 ? -12.869 -9.547 -27.358 1.00 73.00 912 ILE A N 1
ATOM 7152 C CA . ILE A 1 912 ? -14.340 -9.519 -27.324 1.00 73.00 912 ILE A CA 1
ATOM 7153 C C . ILE A 1 912 ? -14.896 -10.831 -27.900 1.00 73.00 912 ILE A C 1
ATOM 7155 O O . ILE A 1 912 ? -14.394 -11.335 -28.901 1.00 73.00 912 ILE A O 1
ATOM 7159 N N . SER A 1 913 ? -15.934 -11.402 -27.277 1.00 74.25 913 SER A N 1
ATOM 7160 C CA . SER A 1 913 ? -16.658 -12.569 -27.807 1.00 74.25 913 SER A CA 1
ATOM 7161 C C . SER A 1 913 ? -18.098 -12.636 -27.299 1.00 74.25 913 SER A C 1
ATOM 7163 O O . SER A 1 913 ? -18.346 -12.475 -26.102 1.00 74.25 913 SER A O 1
ATOM 7165 N N . ARG A 1 914 ? -19.033 -12.979 -28.200 1.00 72.88 914 ARG A N 1
ATOM 7166 C CA . ARG A 1 914 ? -20.454 -13.209 -27.875 1.00 72.88 914 ARG A CA 1
ATOM 7167 C C . ARG A 1 914 ? -20.671 -14.375 -26.902 1.00 72.88 914 ARG A C 1
ATOM 7169 O O . ARG A 1 914 ? -21.663 -14.378 -26.188 1.00 72.88 914 ARG A O 1
ATOM 7176 N N . GLU A 1 915 ? -19.770 -15.360 -26.872 1.00 62.03 915 GLU A N 1
ATOM 7177 C CA . GLU A 1 915 ? -19.929 -16.555 -26.025 1.00 62.03 915 GLU A CA 1
ATOM 7178 C C . GLU A 1 915 ? -19.589 -16.306 -24.551 1.00 62.03 915 GLU A C 1
ATOM 7180 O O . GLU A 1 915 ? -20.094 -17.016 -23.685 1.00 62.03 915 GLU A O 1
ATOM 7185 N N . ARG A 1 916 ? -18.735 -15.315 -24.257 1.00 63.03 916 ARG A N 1
ATOM 7186 C CA . ARG A 1 916 ? -18.339 -14.999 -22.876 1.00 63.03 916 ARG A CA 1
ATOM 7187 C C . ARG A 1 916 ? -19.294 -14.022 -22.202 1.00 63.03 916 ARG A C 1
ATOM 7189 O O . ARG A 1 916 ? -19.552 -14.166 -21.013 1.00 63.03 916 ARG A O 1
ATOM 7196 N N . ASN A 1 917 ? -19.764 -13.010 -22.941 1.00 62.56 917 ASN A N 1
ATOM 7197 C CA . ASN A 1 917 ? -20.438 -11.831 -22.376 1.00 62.56 917 ASN A CA 1
ATOM 7198 C C . ASN A 1 917 ? -19.630 -11.184 -21.216 1.00 62.56 917 ASN A C 1
ATOM 7200 O O . ASN A 1 917 ? -20.190 -10.556 -20.318 1.00 62.56 917 ASN A O 1
ATOM 7204 N N . GLU A 1 918 ? -18.304 -11.376 -21.232 1.00 63.78 918 GLU A N 1
ATOM 7205 C CA . GLU A 1 918 ? -17.338 -10.749 -20.329 1.00 63.78 918 GLU A CA 1
ATOM 7206 C C . GLU A 1 918 ? -16.987 -9.355 -20.870 1.00 63.78 918 GLU A C 1
ATOM 7208 O O . GLU A 1 918 ? -16.719 -9.239 -22.073 1.00 63.78 918 GLU A O 1
ATOM 7213 N N . PRO A 1 919 ? -16.935 -8.311 -20.026 1.00 65.56 919 PRO A N 1
ATOM 7214 C CA . PRO A 1 919 ? -16.607 -6.974 -20.497 1.00 65.56 919 PRO A CA 1
ATOM 7215 C C . PRO A 1 919 ? -15.127 -6.835 -20.922 1.00 65.56 919 PRO A C 1
ATOM 7217 O O . PRO A 1 919 ? -14.250 -7.391 -20.256 1.00 65.56 919 PRO A O 1
ATOM 7220 N N . PRO A 1 920 ? -14.815 -6.094 -22.005 1.00 74.69 920 PRO A N 1
ATOM 7221 C CA . PRO A 1 920 ? -13.440 -5.898 -22.468 1.00 74.69 920 PRO A CA 1
ATOM 7222 C C . PRO A 1 920 ? -12.629 -5.013 -21.514 1.00 74.69 920 PRO A C 1
ATOM 7224 O O . PRO A 1 920 ? -13.107 -3.971 -21.082 1.00 74.69 920 PRO A O 1
ATOM 7227 N N . ASP A 1 921 ? -11.373 -5.384 -21.251 1.00 74.81 921 ASP A N 1
ATOM 7228 C CA . ASP A 1 921 ? -10.447 -4.607 -20.414 1.00 74.81 921 ASP A CA 1
ATOM 7229 C C . ASP A 1 921 ? -9.424 -3.876 -21.311 1.00 74.81 921 ASP A C 1
ATOM 7231 O O . ASP A 1 921 ? -8.523 -4.502 -21.882 1.00 74.81 921 ASP A O 1
ATOM 7235 N N . ILE A 1 922 ? -9.595 -2.559 -21.495 1.00 83.81 922 ILE A N 1
ATOM 7236 C CA . ILE A 1 922 ? -8.667 -1.695 -22.246 1.00 83.81 922 ILE A CA 1
ATOM 7237 C C . ILE A 1 922 ? -7.765 -0.934 -21.265 1.00 83.81 922 ILE A C 1
ATOM 7239 O O . ILE A 1 922 ? -8.079 0.167 -20.804 1.00 83.81 922 ILE A O 1
ATOM 7243 N N . ASP A 1 923 ? -6.602 -1.520 -20.995 1.00 88.50 923 ASP A N 1
ATOM 7244 C CA . ASP A 1 923 ? -5.487 -0.855 -20.322 1.00 88.50 923 ASP A CA 1
ATOM 7245 C C . ASP A 1 923 ? -4.801 0.146 -21.274 1.00 88.50 923 ASP A C 1
ATOM 7247 O O . ASP A 1 923 ? -4.460 -0.201 -22.412 1.00 88.50 923 ASP A O 1
ATOM 7251 N N . ILE A 1 924 ? -4.508 1.357 -20.790 1.00 91.88 924 ILE A N 1
ATOM 7252 C CA . ILE A 1 924 ? -3.749 2.383 -21.519 1.00 91.88 924 ILE A CA 1
ATOM 7253 C C . ILE A 1 924 ? -2.576 2.854 -20.656 1.00 91.88 924 ILE A C 1
ATOM 7255 O O . ILE A 1 924 ? -2.773 3.461 -19.600 1.00 91.88 924 ILE A O 1
ATOM 7259 N N . ASP A 1 925 ? -1.350 2.619 -21.120 1.00 93.19 925 ASP A N 1
ATOM 7260 C CA . ASP A 1 925 ? -0.158 3.215 -20.521 1.00 93.19 925 ASP A CA 1
ATOM 7261 C C . ASP A 1 925 ? 0.028 4.645 -21.062 1.00 93.19 925 ASP A C 1
ATOM 7263 O O . ASP A 1 925 ? 0.022 4.871 -22.275 1.00 93.19 925 ASP A O 1
ATOM 7267 N N . PHE A 1 926 ? 0.225 5.604 -20.158 1.00 94.88 926 PHE A N 1
ATOM 7268 C CA . PHE A 1 926 ? 0.606 6.991 -20.439 1.00 94.88 926 PHE A CA 1
ATOM 7269 C C . PHE A 1 926 ? 2.023 7.276 -19.926 1.00 94.88 926 PHE A C 1
ATOM 7271 O O . PHE A 1 926 ? 2.575 6.539 -19.103 1.00 94.88 926 PHE A O 1
ATOM 7278 N N . GLU A 1 927 ? 2.608 8.383 -20.369 1.00 94.75 927 GLU A N 1
ATOM 7279 C CA . GLU A 1 927 ? 3.826 8.943 -19.781 1.00 94.75 927 GLU A CA 1
ATOM 7280 C C . GLU A 1 927 ? 3.758 9.085 -18.257 1.00 94.75 927 GLU A C 1
ATOM 7282 O O . GLU A 1 927 ? 2.856 9.723 -17.715 1.00 94.75 927 GLU A O 1
ATOM 7287 N N . HIS A 1 928 ? 4.754 8.538 -17.556 1.00 93.75 928 HIS A N 1
ATOM 7288 C CA . HIS A 1 928 ? 4.800 8.546 -16.093 1.00 93.75 928 HIS A CA 1
ATOM 7289 C C . HIS A 1 928 ? 4.750 9.961 -15.496 1.00 93.75 928 HIS A C 1
ATOM 7291 O O . HIS A 1 928 ? 4.024 10.187 -14.531 1.00 93.75 928 HIS A O 1
ATOM 7297 N N . GLU A 1 929 ? 5.490 10.911 -16.073 1.00 93.62 929 GLU A N 1
ATOM 7298 C CA . GLU A 1 929 ? 5.578 12.283 -15.551 1.00 93.62 929 GLU A CA 1
ATOM 7299 C C . GLU A 1 929 ? 4.331 13.135 -15.855 1.00 93.62 929 GLU A C 1
ATOM 7301 O O . GLU A 1 929 ? 4.032 14.052 -15.096 1.00 93.62 929 GLU A O 1
ATOM 7306 N N . ARG A 1 930 ? 3.578 12.815 -16.920 1.00 94.62 930 ARG A N 1
ATOM 7307 C CA . ARG A 1 930 ? 2.446 13.628 -17.419 1.00 94.62 930 ARG A CA 1
ATOM 7308 C C . ARG A 1 930 ? 1.062 13.022 -17.186 1.00 94.62 930 ARG A C 1
ATOM 7310 O O . ARG A 1 930 ? 0.045 13.695 -17.331 1.00 94.62 930 ARG A O 1
ATOM 7317 N N . ARG A 1 931 ? 0.990 11.757 -16.768 1.00 93.25 931 ARG A N 1
ATOM 7318 C CA . ARG A 1 931 ? -0.260 11.017 -16.528 1.00 93.25 931 ARG A CA 1
ATOM 7319 C C . ARG A 1 931 ? -1.286 11.751 -15.652 1.00 93.25 931 ARG A C 1
ATOM 7321 O O . ARG A 1 931 ? -2.483 11.580 -15.878 1.00 93.25 931 ARG A O 1
ATOM 7328 N N . GLU A 1 932 ? -0.866 12.544 -14.663 1.00 93.25 932 GLU A N 1
ATOM 7329 C CA . GLU A 1 932 ? -1.817 13.266 -13.798 1.00 93.25 932 GLU A CA 1
ATOM 7330 C C . GLU A 1 932 ? -2.687 14.256 -14.585 1.00 93.25 932 GLU A C 1
ATOM 7332 O O . GLU A 1 932 ? -3.859 14.423 -14.259 1.00 93.25 932 GLU A O 1
ATOM 7337 N N . GLU A 1 933 ? -2.174 14.834 -15.673 1.00 94.81 933 GLU A N 1
ATOM 7338 C CA . GLU A 1 933 ? -2.943 15.701 -16.574 1.00 94.81 933 GLU A CA 1
ATOM 7339 C C . GLU A 1 933 ? -4.154 14.956 -17.164 1.00 94.81 933 GLU A C 1
ATOM 7341 O O . GLU A 1 933 ? -5.258 15.503 -17.239 1.00 94.81 933 GLU A O 1
ATOM 7346 N N . VAL A 1 934 ? -3.968 13.674 -17.500 1.00 94.81 934 VAL A N 1
ATOM 7347 C CA . VAL A 1 934 ? -5.007 12.776 -18.026 1.00 94.81 934 VAL A CA 1
ATOM 7348 C C . VAL A 1 934 ? -6.019 12.403 -16.938 1.00 94.81 934 VAL A C 1
ATOM 7350 O O . VAL A 1 934 ? -7.225 12.434 -17.183 1.00 94.81 934 VAL A O 1
ATOM 7353 N N . LEU A 1 935 ? -5.563 12.116 -15.714 1.00 93.75 935 LEU A N 1
ATOM 7354 C CA . LEU A 1 935 ? -6.466 11.794 -14.599 1.00 93.75 935 LEU A CA 1
ATOM 7355 C C . LEU A 1 935 ? -7.334 13.003 -14.227 1.00 93.75 935 LEU A C 1
ATOM 7357 O O . LEU A 1 935 ? -8.546 12.888 -14.038 1.00 93.75 935 LEU A O 1
ATOM 7361 N N . GLN A 1 936 ? -6.719 14.183 -14.178 1.00 94.12 936 GLN A N 1
ATOM 7362 C CA . GLN A 1 936 ? -7.404 15.438 -13.899 1.00 94.12 936 GLN A CA 1
ATOM 7363 C C . GLN A 1 936 ? -8.335 15.856 -15.040 1.00 94.12 936 GLN A C 1
ATOM 7365 O O . GLN A 1 936 ? -9.360 16.479 -14.776 1.00 94.12 936 GLN A O 1
ATOM 7370 N N . TYR A 1 937 ? -8.050 15.489 -16.293 1.00 94.81 937 TYR A N 1
ATOM 7371 C CA . TYR A 1 937 ? -9.010 15.639 -17.389 1.00 94.81 937 TYR A CA 1
ATOM 7372 C C . TYR A 1 937 ? -10.278 14.801 -17.162 1.00 94.81 937 TYR A C 1
ATOM 7374 O O . TYR A 1 937 ? -11.376 15.343 -17.279 1.00 94.81 937 TYR A O 1
ATOM 7382 N N . ILE A 1 938 ? -10.145 13.530 -16.763 1.00 94.06 938 ILE A N 1
ATOM 7383 C CA . ILE A 1 938 ? -11.289 12.649 -16.466 1.00 94.06 938 ILE A CA 1
ATOM 7384 C C . ILE A 1 938 ? -12.157 13.256 -15.350 1.00 94.06 938 ILE A C 1
ATOM 7386 O O . ILE A 1 938 ? -13.369 13.401 -15.523 1.00 94.06 938 ILE A O 1
ATOM 7390 N N . TYR A 1 939 ? -11.551 13.707 -14.245 1.00 93.62 939 TYR A N 1
ATOM 7391 C CA . TYR A 1 939 ? -12.289 14.371 -13.162 1.00 93.62 939 TYR A CA 1
ATOM 7392 C C . TYR A 1 939 ? -12.959 15.684 -13.590 1.00 93.62 939 TYR A C 1
ATOM 7394 O O . TYR A 1 939 ? -14.104 15.927 -13.211 1.00 93.62 939 TYR A O 1
ATOM 7402 N N . LYS A 1 940 ? -12.285 16.512 -14.400 1.00 93.62 940 LYS A N 1
ATOM 7403 C CA . LYS A 1 940 ? -12.825 17.789 -14.903 1.00 93.62 940 LYS A CA 1
ATOM 7404 C C . LYS A 1 940 ? -13.932 17.608 -15.944 1.00 93.62 940 LYS A C 1
ATOM 7406 O O . LYS A 1 940 ? -14.782 18.487 -16.050 1.00 93.62 940 LYS A O 1
ATOM 7411 N N . LYS A 1 941 ? -13.926 16.509 -16.708 1.00 91.81 941 LYS A N 1
ATOM 7412 C CA . LYS A 1 941 ? -14.950 16.217 -17.722 1.00 91.81 941 LYS A CA 1
ATOM 7413 C C . LYS A 1 941 ? -16.200 15.570 -17.124 1.00 91.81 941 LYS A C 1
ATOM 7415 O O . LYS A 1 941 ? -17.299 15.991 -17.468 1.00 91.81 941 LYS A O 1
ATOM 7420 N N . TYR A 1 942 ? -16.042 14.565 -16.260 1.00 90.94 942 TYR A N 1
ATOM 7421 C CA . TYR A 1 942 ? -17.167 13.740 -15.797 1.00 90.94 942 TYR A CA 1
ATOM 7422 C C . TYR A 1 942 ? -17.662 14.077 -14.378 1.00 90.94 942 TYR A C 1
ATOM 7424 O O . TYR A 1 942 ? -18.807 13.768 -14.073 1.00 90.94 942 TYR A O 1
ATOM 7432 N N . GLY A 1 943 ? -16.860 14.741 -13.534 1.00 92.31 943 GLY A N 1
ATOM 7433 C CA . GLY A 1 943 ? -17.240 15.145 -12.168 1.00 92.31 943 GLY A CA 1
ATOM 7434 C C . GLY A 1 943 ? -16.937 14.094 -11.088 1.00 92.31 943 GLY A C 1
ATOM 7435 O O . GLY A 1 943 ? -17.154 12.897 -11.271 1.00 92.31 943 GLY A O 1
ATOM 7436 N N . ARG A 1 944 ? -16.429 14.527 -9.921 1.00 92.88 944 ARG A N 1
ATOM 7437 C CA . ARG A 1 944 ? -15.967 13.647 -8.811 1.00 92.88 944 ARG A CA 1
ATOM 7438 C C . ARG A 1 944 ? -17.095 12.838 -8.135 1.00 92.88 944 ARG A C 1
ATOM 7440 O O . ARG A 1 944 ? -16.820 12.008 -7.275 1.00 92.88 944 ARG A O 1
ATOM 7447 N N . GLU A 1 945 ? -18.345 13.090 -8.508 1.00 93.25 945 GLU A N 1
ATOM 7448 C CA . GLU A 1 945 ? -19.573 12.377 -8.127 1.00 93.25 945 GLU A CA 1
ATOM 7449 C C . GLU A 1 945 ? -20.052 11.344 -9.172 1.00 93.25 945 GLU A C 1
ATOM 7451 O O . GLU A 1 945 ? -20.957 10.556 -8.894 1.00 93.25 945 GLU A O 1
ATOM 7456 N N . ARG A 1 946 ? -19.431 11.310 -10.361 1.00 93.12 946 ARG A N 1
ATOM 7457 C CA . ARG A 1 946 ? -19.695 10.343 -11.450 1.00 93.12 946 ARG A CA 1
ATOM 7458 C C . ARG A 1 946 ? -18.460 9.546 -11.880 1.00 93.12 946 ARG A C 1
ATOM 7460 O O . ARG A 1 946 ? -18.579 8.590 -12.640 1.00 93.12 946 ARG A O 1
ATOM 7467 N N . THR A 1 947 ? -17.273 9.927 -11.415 1.00 93.62 947 THR A N 1
ATOM 7468 C CA . THR A 1 947 ? -16.023 9.202 -11.665 1.00 93.62 947 THR A CA 1
ATOM 7469 C C . THR A 1 947 ? -15.178 9.063 -10.399 1.00 93.62 947 THR A C 1
ATOM 7471 O O . THR A 1 947 ? -15.112 9.974 -9.570 1.00 93.62 947 THR A O 1
ATOM 7474 N N . GLY A 1 948 ? -14.508 7.919 -10.259 1.00 94.06 948 GLY A N 1
ATOM 7475 C CA . GLY A 1 948 ? -13.615 7.611 -9.144 1.00 94.06 948 GLY A CA 1
ATOM 7476 C C . GLY A 1 948 ? -12.684 6.440 -9.456 1.00 94.06 948 GLY A C 1
ATOM 7477 O O . GLY A 1 948 ? -12.972 5.609 -10.320 1.00 94.06 948 GLY A O 1
ATOM 7478 N N . ILE A 1 949 ? -11.552 6.380 -8.754 1.00 95.12 949 ILE A N 1
ATOM 7479 C CA . ILE A 1 949 ? -10.566 5.300 -8.890 1.00 95.12 949 ILE A CA 1
ATOM 7480 C C . ILE A 1 949 ? -10.996 4.103 -8.028 1.00 95.12 949 ILE A C 1
ATOM 7482 O O . ILE A 1 949 ? -11.431 4.272 -6.895 1.00 95.12 949 ILE A O 1
ATOM 7486 N N . THR A 1 950 ? -10.852 2.886 -8.539 1.00 95.12 950 THR A N 1
ATOM 7487 C CA . THR A 1 950 ? -11.079 1.632 -7.793 1.00 95.12 950 THR A CA 1
ATOM 7488 C C . THR A 1 950 ? -10.190 1.523 -6.548 1.00 95.12 950 THR A C 1
ATOM 7490 O O . THR A 1 950 ? -9.061 2.022 -6.517 1.00 95.12 950 THR A O 1
ATOM 7493 N N . ALA A 1 951 ? -10.661 0.849 -5.500 1.00 94.38 951 ALA A N 1
ATOM 7494 C CA . ALA A 1 951 ? -9.819 0.502 -4.360 1.00 94.38 951 ALA A CA 1
ATOM 7495 C C . ALA A 1 951 ? -8.834 -0.626 -4.711 1.00 94.38 951 ALA A C 1
ATOM 7497 O O . ALA A 1 951 ? -9.037 -1.419 -5.627 1.00 94.38 951 ALA A O 1
ATOM 7498 N N . THR A 1 952 ? -7.773 -0.752 -3.916 1.00 93.62 952 THR A N 1
ATOM 7499 C CA . THR A 1 952 ? -7.003 -2.001 -3.800 1.00 93.62 952 THR A CA 1
ATOM 7500 C C . THR A 1 952 ? -7.084 -2.476 -2.360 1.00 93.62 952 THR A C 1
ATOM 7502 O O . THR A 1 952 ? -6.565 -1.813 -1.462 1.00 93.62 952 THR A O 1
ATOM 7505 N N . THR A 1 953 ? -7.723 -3.617 -2.114 1.00 93.25 953 THR A N 1
ATOM 7506 C CA . THR A 1 953 ? -7.819 -4.185 -0.764 1.00 93.25 953 THR A CA 1
ATOM 7507 C C . THR A 1 953 ? -6.466 -4.756 -0.350 1.00 93.25 953 THR A C 1
ATOM 7509 O O . THR A 1 953 ? -6.030 -5.788 -0.859 1.00 93.25 953 THR A O 1
ATOM 7512 N N . ILE A 1 954 ? -5.778 -4.087 0.575 1.00 93.50 954 ILE A N 1
ATOM 7513 C CA . ILE A 1 954 ? -4.493 -4.561 1.084 1.00 93.50 954 ILE A CA 1
ATOM 7514 C C . ILE A 1 954 ? -4.765 -5.608 2.155 1.00 93.50 954 ILE A C 1
ATOM 7516 O O . ILE A 1 954 ? -5.297 -5.297 3.220 1.00 93.50 954 ILE A O 1
ATOM 7520 N N . THR A 1 955 ? -4.396 -6.853 1.870 1.00 92.38 955 THR A N 1
ATOM 7521 C CA . THR A 1 955 ? -4.536 -7.967 2.808 1.00 92.38 955 THR A CA 1
ATOM 7522 C C . THR A 1 955 ? -3.308 -8.118 3.700 1.00 92.38 955 THR A C 1
ATOM 7524 O O . THR A 1 955 ? -2.202 -7.692 3.355 1.00 92.38 955 THR A O 1
ATOM 7527 N N . TYR A 1 956 ? -3.472 -8.810 4.822 1.00 89.06 956 TYR A N 1
ATOM 7528 C CA . TYR A 1 956 ? -2.358 -9.358 5.578 1.00 89.06 956 TYR A CA 1
ATOM 7529 C C . TYR A 1 956 ? -1.520 -10.305 4.708 1.00 89.06 956 TYR A C 1
ATOM 7531 O O . TYR A 1 956 ? -2.038 -11.162 3.984 1.00 89.06 956 TYR A O 1
ATOM 7539 N N . ARG A 1 957 ? -0.201 -10.114 4.771 1.00 85.75 957 ARG A N 1
ATOM 7540 C CA . ARG A 1 957 ? 0.846 -10.923 4.131 1.00 85.75 957 ARG A CA 1
ATOM 7541 C C . ARG A 1 957 ? 1.886 -11.237 5.197 1.00 85.75 957 ARG A C 1
ATOM 7543 O O . ARG A 1 957 ? 2.002 -10.480 6.155 1.00 85.75 957 ARG A O 1
ATOM 7550 N N . SER A 1 958 ? 2.665 -12.300 5.029 1.00 82.25 958 SER A N 1
ATOM 7551 C CA . SER A 1 958 ? 3.458 -12.913 6.106 1.00 82.25 958 SER A CA 1
ATOM 7552 C C . SER A 1 958 ? 4.228 -11.907 6.982 1.00 82.25 958 SER A C 1
ATOM 7554 O O . SER A 1 958 ? 4.121 -11.957 8.202 1.00 82.25 958 SER A O 1
ATOM 7556 N N . ARG A 1 959 ? 4.917 -10.916 6.392 1.00 85.00 959 ARG A N 1
ATOM 7557 C CA . ARG A 1 959 ? 5.652 -9.882 7.154 1.00 85.00 959 ARG A CA 1
ATOM 7558 C C . ARG A 1 959 ? 4.771 -8.931 7.972 1.00 85.00 959 ARG A C 1
ATOM 7560 O O . ARG A 1 959 ? 5.137 -8.616 9.098 1.00 85.00 959 ARG A O 1
ATOM 7567 N N . SER A 1 960 ? 3.642 -8.455 7.440 1.00 87.44 960 SER A N 1
ATOM 7568 C CA . SER A 1 960 ? 2.718 -7.596 8.207 1.00 87.44 960 SER A CA 1
ATOM 7569 C C . SER A 1 960 ? 1.923 -8.397 9.235 1.00 87.44 960 SER A C 1
ATOM 7571 O O . SER A 1 960 ? 1.655 -7.907 10.324 1.00 87.44 960 SER A O 1
ATOM 7573 N N . LEU A 1 961 ? 1.619 -9.651 8.911 1.00 88.81 961 LEU A N 1
ATOM 7574 C CA . LEU A 1 961 ? 0.944 -10.617 9.769 1.00 88.81 961 LEU A CA 1
ATOM 7575 C C . LEU A 1 961 ? 1.786 -10.944 11.016 1.00 88.81 961 LEU A C 1
ATOM 7577 O O . LEU A 1 961 ? 1.311 -10.752 12.131 1.00 88.81 961 LEU A O 1
ATOM 7581 N N . VAL A 1 962 ? 3.067 -11.299 10.841 1.00 89.44 962 VAL A N 1
ATOM 7582 C CA . VAL A 1 962 ? 4.032 -11.466 11.946 1.00 89.44 962 VAL A CA 1
ATOM 7583 C C . VAL A 1 962 ? 4.206 -10.168 12.744 1.00 89.44 962 VAL A C 1
ATOM 7585 O O . VAL A 1 962 ? 4.214 -10.201 13.974 1.00 89.44 962 VAL A O 1
ATOM 7588 N N . ARG A 1 963 ? 4.336 -9.018 12.065 1.00 91.88 963 ARG A N 1
ATOM 7589 C CA . ARG A 1 963 ? 4.661 -7.734 12.710 1.00 91.88 963 ARG A CA 1
ATOM 7590 C C . ARG A 1 963 ? 3.520 -7.132 13.524 1.00 91.88 963 ARG A C 1
ATOM 7592 O O . ARG A 1 963 ? 3.802 -6.528 14.555 1.00 91.88 963 ARG A O 1
ATOM 7599 N N . ASP A 1 964 ? 2.275 -7.284 13.087 1.00 93.69 964 ASP A N 1
ATOM 7600 C CA . ASP A 1 964 ? 1.119 -6.751 13.810 1.00 93.69 964 ASP A CA 1
ATOM 7601 C C . ASP A 1 964 ? 0.666 -7.726 14.913 1.00 93.69 964 ASP A C 1
ATOM 7603 O O . ASP A 1 964 ? 0.528 -7.319 16.066 1.00 93.69 964 ASP A O 1
ATOM 7607 N N . ILE A 1 965 ? 0.515 -9.025 14.604 1.00 94.19 965 ILE A N 1
ATOM 7608 C CA . ILE A 1 965 ? 0.059 -10.030 15.585 1.00 94.19 965 ILE A CA 1
ATOM 7609 C C . ILE A 1 965 ? 1.117 -10.270 16.661 1.00 94.19 965 ILE A C 1
ATOM 7611 O O . ILE A 1 965 ? 0.774 -10.330 17.837 1.00 94.19 965 ILE A O 1
ATOM 7615 N N . GLY A 1 966 ? 2.401 -10.365 16.302 1.00 93.88 966 GLY A N 1
ATOM 7616 C CA . GLY A 1 966 ? 3.464 -10.584 17.285 1.00 93.88 966 GLY A CA 1
ATOM 7617 C C . GLY A 1 966 ? 3.532 -9.468 18.333 1.00 93.88 966 GLY A C 1
ATOM 7618 O O . GLY A 1 966 ? 3.675 -9.756 19.517 1.00 93.88 966 GLY A O 1
ATOM 7619 N N . LYS A 1 967 ? 3.323 -8.209 17.923 1.00 95.12 967 LYS A N 1
ATOM 7620 C CA . LYS A 1 967 ? 3.213 -7.068 18.846 1.00 95.12 967 LYS A CA 1
ATOM 7621 C C . LYS A 1 967 ? 1.974 -7.150 19.733 1.00 95.12 967 LYS A C 1
ATOM 7623 O O . LYS A 1 967 ? 2.100 -7.012 20.942 1.00 95.12 967 LYS A O 1
ATOM 7628 N N . ALA A 1 968 ? 0.802 -7.407 19.151 1.00 96.12 968 ALA A N 1
ATOM 7629 C CA . ALA A 1 968 ? -0.439 -7.576 19.909 1.00 96.12 968 ALA A CA 1
ATOM 7630 C C . ALA A 1 968 ? -0.332 -8.709 20.945 1.00 96.12 968 ALA A C 1
ATOM 7632 O O . ALA A 1 968 ? -0.798 -8.573 22.069 1.00 96.12 968 ALA A O 1
ATOM 7633 N N . MET A 1 969 ? 0.367 -9.793 20.609 1.00 95.38 969 MET A N 1
ATOM 7634 C CA . MET A 1 969 ? 0.645 -10.913 21.512 1.00 95.38 969 MET A CA 1
ATOM 7635 C C . MET A 1 969 ? 1.797 -10.648 22.499 1.00 95.38 969 MET A C 1
ATOM 7637 O O . MET A 1 969 ? 2.207 -11.565 23.208 1.00 95.38 969 MET A O 1
ATOM 7641 N N . GLY A 1 970 ? 2.332 -9.425 22.579 1.00 93.94 970 GLY A N 1
ATOM 7642 C CA . GLY A 1 970 ? 3.378 -9.043 23.536 1.00 93.94 970 GLY A CA 1
ATOM 7643 C C . GLY A 1 970 ? 4.765 -9.634 23.254 1.00 93.94 970 GLY A C 1
ATOM 7644 O O . GLY A 1 970 ? 5.613 -9.641 24.144 1.00 93.94 970 GLY A O 1
ATOM 7645 N N . LEU A 1 971 ? 5.023 -10.136 22.040 1.00 92.88 971 LEU A N 1
ATOM 7646 C CA . LEU A 1 971 ? 6.370 -10.551 21.646 1.00 92.88 971 LEU A CA 1
ATOM 7647 C C . LEU A 1 971 ? 7.269 -9.319 21.503 1.00 92.88 971 LEU A C 1
ATOM 7649 O O . LEU A 1 971 ? 6.858 -8.277 20.983 1.00 92.88 971 LEU A O 1
ATOM 7653 N N . SER A 1 972 ? 8.527 -9.450 21.922 1.00 91.50 972 SER A N 1
ATOM 7654 C CA . SER A 1 972 ? 9.505 -8.373 21.769 1.00 91.50 972 SER A CA 1
ATOM 7655 C C . SER A 1 972 ? 9.749 -8.051 20.290 1.00 91.50 972 SER A C 1
ATOM 7657 O O . SER A 1 972 ? 9.636 -8.916 19.416 1.00 91.50 972 SER A O 1
ATOM 7659 N N . LEU A 1 973 ? 10.147 -6.805 20.002 1.00 89.62 973 LEU A N 1
ATOM 7660 C CA . LEU A 1 973 ? 10.508 -6.394 18.638 1.00 89.62 973 LEU A CA 1
ATOM 7661 C C . LEU A 1 973 ? 11.625 -7.269 18.042 1.00 89.62 973 LEU A C 1
ATOM 7663 O O . LEU A 1 973 ? 11.662 -7.441 16.828 1.00 89.62 973 LEU A O 1
ATOM 7667 N N . ASP A 1 974 ? 12.458 -7.877 18.893 1.00 89.69 974 ASP A N 1
ATOM 7668 C CA . ASP A 1 974 ? 13.472 -8.859 18.512 1.00 89.69 974 ASP A CA 1
ATOM 7669 C C . ASP A 1 974 ? 12.864 -10.107 17.869 1.00 89.69 974 ASP A C 1
ATOM 7671 O O . ASP A 1 974 ? 13.075 -10.392 16.690 1.00 89.69 974 ASP A O 1
ATOM 7675 N N . GLN A 1 975 ? 12.031 -10.807 18.638 1.00 89.81 975 GLN A N 1
ATOM 7676 C CA . GLN A 1 975 ? 11.325 -12.011 18.208 1.00 89.81 975 GLN A CA 1
ATOM 7677 C C . GLN A 1 975 ? 10.488 -11.730 16.949 1.00 89.81 975 GLN A C 1
ATOM 7679 O O . GLN A 1 975 ? 10.519 -12.506 15.994 1.00 89.81 975 GLN A O 1
ATOM 7684 N N . VAL A 1 976 ? 9.807 -10.580 16.905 1.00 89.38 976 VAL A N 1
ATOM 7685 C CA . VAL A 1 976 ? 9.025 -10.131 15.745 1.00 89.38 976 VAL A CA 1
ATOM 7686 C C . VAL A 1 976 ? 9.890 -9.950 14.493 1.00 89.38 976 VAL A C 1
ATOM 7688 O O . VAL A 1 976 ? 9.535 -10.469 13.431 1.00 89.38 976 VAL A O 1
ATOM 7691 N N . ASP A 1 977 ? 11.014 -9.236 14.578 1.00 87.56 977 ASP A N 1
ATOM 7692 C CA . ASP A 1 977 ? 11.833 -8.947 13.398 1.00 87.56 977 ASP A CA 1
ATOM 7693 C C . ASP A 1 977 ? 12.671 -10.153 12.945 1.00 87.56 977 ASP A C 1
ATOM 7695 O O . ASP A 1 977 ? 12.811 -10.346 11.733 1.00 87.56 977 ASP A O 1
ATOM 7699 N N . ARG A 1 978 ? 13.135 -11.020 13.860 1.00 86.44 978 ARG A N 1
ATOM 7700 C CA . ARG A 1 978 ? 13.752 -12.316 13.512 1.00 86.44 978 ARG A CA 1
ATOM 7701 C C . ARG A 1 978 ? 12.786 -13.209 12.735 1.00 86.44 978 ARG A C 1
ATOM 7703 O O . ARG A 1 978 ? 13.135 -13.692 11.656 1.00 86.44 978 ARG A O 1
ATOM 7710 N N . LEU A 1 979 ? 11.555 -13.382 13.232 1.00 82.75 979 LEU A N 1
ATOM 7711 C CA . LEU A 1 979 ? 10.515 -14.125 12.514 1.00 82.75 979 LEU A CA 1
ATOM 7712 C C . LEU A 1 979 ? 10.229 -13.482 11.149 1.00 82.75 979 LEU A C 1
ATOM 7714 O O . LEU A 1 979 ? 10.217 -14.175 10.134 1.00 82.75 979 LEU A O 1
ATOM 7718 N N . SER A 1 980 ? 10.075 -12.153 11.098 1.00 82.81 980 SER A N 1
ATOM 7719 C CA . SER A 1 980 ? 9.714 -11.400 9.885 1.00 82.81 980 SER A CA 1
ATOM 7720 C C . SER A 1 980 ? 10.727 -11.522 8.733 1.00 82.81 980 SER A C 1
ATOM 7722 O O . SER A 1 980 ? 10.374 -11.431 7.548 1.00 82.81 980 SER A O 1
ATOM 7724 N N . LYS A 1 981 ? 12.001 -11.764 9.057 1.00 78.19 981 LYS A N 1
ATOM 7725 C CA . LYS A 1 981 ? 13.077 -11.928 8.069 1.00 78.19 981 LYS A CA 1
ATOM 7726 C C . LYS A 1 981 ? 13.070 -13.318 7.428 1.00 78.19 981 LYS A C 1
ATOM 7728 O O . LYS A 1 981 ? 13.314 -13.414 6.226 1.00 78.19 981 LYS A O 1
ATOM 7733 N N . ASN A 1 982 ? 12.677 -14.352 8.174 1.00 68.25 982 ASN A N 1
ATOM 7734 C CA . ASN A 1 982 ? 12.864 -15.757 7.797 1.00 68.25 982 ASN A CA 1
ATOM 7735 C C . ASN A 1 982 ? 11.619 -16.474 7.226 1.00 68.25 982 ASN A C 1
ATOM 7737 O O . ASN A 1 982 ? 11.671 -17.678 6.983 1.00 68.25 982 ASN A O 1
ATOM 7741 N N . ILE A 1 983 ? 10.508 -15.773 6.960 1.00 62.06 983 ILE A N 1
ATOM 7742 C CA . ILE A 1 983 ? 9.210 -16.380 6.574 1.00 62.06 983 ILE A CA 1
ATOM 7743 C C . ILE A 1 983 ? 9.140 -16.996 5.151 1.00 62.06 983 ILE A C 1
ATOM 7745 O O . ILE A 1 983 ? 8.066 -17.089 4.562 1.00 62.06 983 ILE A O 1
ATOM 7749 N N . GLN A 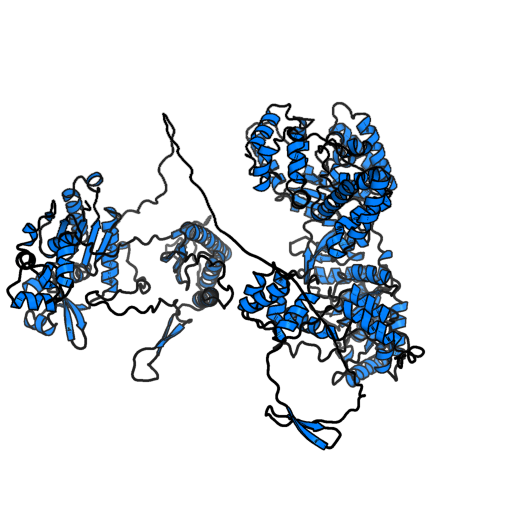1 984 ? 10.256 -17.416 4.553 1.00 56.47 984 GLN A N 1
ATOM 7750 C CA . GLN A 1 984 ? 10.245 -18.125 3.259 1.00 56.47 984 GLN A CA 1
ATOM 7751 C C . GLN A 1 984 ? 9.877 -19.618 3.377 1.00 56.47 984 GLN A C 1
ATOM 7753 O O . GLN A 1 984 ? 9.766 -20.291 2.358 1.00 56.47 984 GLN A O 1
ATOM 7758 N N . TRP A 1 985 ? 9.675 -20.124 4.600 1.00 50.81 985 TRP A N 1
ATOM 7759 C CA . TRP A 1 985 ? 9.642 -21.559 4.912 1.00 50.81 985 TRP A CA 1
ATOM 7760 C C . TRP A 1 985 ? 8.418 -21.994 5.746 1.00 50.81 985 TRP A C 1
ATOM 7762 O O . TRP A 1 985 ? 8.499 -22.945 6.518 1.00 50.81 985 TRP A O 1
ATOM 7772 N N . TRP A 1 986 ? 7.285 -21.285 5.648 1.00 54.69 986 TRP A N 1
ATOM 7773 C CA . TRP A 1 986 ? 6.098 -21.561 6.482 1.00 54.69 986 TRP A CA 1
ATOM 7774 C C . TRP A 1 986 ? 5.397 -22.902 6.206 1.00 54.69 986 TRP A C 1
ATOM 7776 O O . TRP A 1 986 ? 4.661 -23.368 7.071 1.00 54.69 986 TRP A O 1
ATOM 7786 N N . ASP A 1 987 ? 5.659 -23.540 5.063 1.00 51.50 987 ASP A N 1
ATOM 7787 C CA . ASP A 1 987 ? 5.006 -24.795 4.666 1.00 51.50 987 ASP A CA 1
ATOM 7788 C C . ASP A 1 987 ? 5.711 -26.071 5.196 1.00 51.50 987 ASP A C 1
ATOM 7790 O O . ASP A 1 987 ? 5.203 -27.175 4.997 1.00 51.50 987 ASP A O 1
ATOM 7794 N N . ASP A 1 988 ? 6.863 -25.957 5.879 1.00 59.25 988 ASP A N 1
ATOM 7795 C CA . ASP A 1 988 ? 7.542 -27.083 6.552 1.00 59.25 988 ASP A CA 1
ATOM 7796 C C . ASP A 1 988 ? 7.511 -26.906 8.080 1.00 59.25 988 ASP A C 1
ATOM 7798 O O . ASP A 1 988 ? 8.249 -26.110 8.664 1.00 59.25 988 ASP A O 1
ATOM 7802 N N . GLU A 1 989 ? 6.677 -27.710 8.740 1.00 59.00 989 GLU A N 1
ATOM 7803 C CA . GLU A 1 989 ? 6.482 -27.748 10.195 1.00 59.00 989 GLU A CA 1
ATOM 7804 C C . GLU A 1 989 ? 7.797 -27.931 10.984 1.00 59.00 989 GLU A C 1
ATOM 7806 O O . GLU A 1 989 ? 7.981 -27.334 12.050 1.00 59.00 989 GLU A O 1
ATOM 7811 N N . LYS A 1 990 ? 8.766 -28.689 10.448 1.00 61.97 990 LYS A N 1
ATOM 7812 C CA . LYS A 1 990 ? 10.076 -28.894 11.097 1.00 61.97 990 LYS A CA 1
ATOM 7813 C C . LYS A 1 990 ? 10.950 -27.650 11.014 1.00 61.97 990 LYS A C 1
ATOM 7815 O O . LYS A 1 990 ? 11.739 -27.388 11.922 1.00 61.97 990 LYS A O 1
ATOM 7820 N N . GLN A 1 991 ? 10.816 -26.887 9.933 1.00 67.88 991 GLN A N 1
ATOM 7821 C CA . GLN A 1 991 ? 11.530 -25.629 9.759 1.00 67.88 991 GLN A CA 1
ATOM 7822 C C . GLN A 1 991 ? 10.873 -24.523 10.579 1.00 67.88 991 GLN A C 1
ATOM 7824 O O . GLN A 1 991 ? 11.592 -23.779 11.237 1.00 67.88 991 GLN A O 1
ATOM 7829 N N . LEU A 1 992 ? 9.539 -24.475 10.659 1.00 70.94 992 LEU A N 1
ATOM 7830 C CA . LEU A 1 992 ? 8.817 -23.567 11.553 1.00 70.94 992 LEU A CA 1
ATOM 7831 C C . LEU A 1 992 ? 9.255 -23.736 13.019 1.00 70.94 992 LEU A C 1
ATOM 7833 O O . LEU A 1 992 ? 9.580 -22.746 13.674 1.00 70.94 992 LEU A O 1
ATOM 7837 N N . GLY A 1 993 ? 9.343 -24.977 13.515 1.00 75.62 993 GLY A N 1
ATOM 7838 C CA . GLY A 1 993 ? 9.846 -25.257 14.865 1.00 75.62 993 GLY A CA 1
ATOM 7839 C C . GLY A 1 993 ? 11.276 -24.746 15.096 1.00 75.62 993 GLY A C 1
ATOM 7840 O O . GLY A 1 993 ? 11.566 -24.182 16.151 1.00 75.62 993 GLY A O 1
ATOM 7841 N N . LYS A 1 994 ? 12.155 -24.863 14.088 1.00 78.06 994 LYS A N 1
ATOM 7842 C CA . LYS A 1 994 ? 13.508 -24.288 14.135 1.00 78.06 994 LYS A CA 1
ATOM 7843 C C . LYS A 1 994 ? 13.487 -22.756 14.105 1.00 78.06 994 LYS A C 1
ATOM 7845 O O . LYS A 1 994 ? 14.197 -22.139 14.886 1.00 78.06 994 LYS A O 1
ATOM 7850 N N . LEU A 1 995 ? 12.673 -22.140 13.248 1.00 79.56 995 LEU A N 1
ATOM 7851 C CA . LEU A 1 995 ? 12.582 -20.682 13.115 1.00 79.56 995 LEU A CA 1
ATOM 7852 C C . LEU A 1 995 ? 12.070 -20.003 14.390 1.00 79.56 995 LEU A C 1
ATOM 7854 O O . LEU A 1 995 ? 12.533 -18.914 14.721 1.00 79.56 995 LEU A O 1
ATOM 7858 N N . LEU A 1 996 ? 11.159 -20.650 15.121 1.00 85.25 996 LEU A N 1
ATOM 7859 C CA . LEU A 1 996 ? 10.741 -20.217 16.455 1.00 85.25 996 LEU A CA 1
ATOM 7860 C C . LEU A 1 996 ? 11.917 -20.282 17.446 1.00 85.25 996 LEU A C 1
ATOM 7862 O O . LEU A 1 996 ? 12.215 -19.284 18.101 1.00 85.25 996 LEU A O 1
ATOM 7866 N N . ALA A 1 997 ? 12.652 -21.399 17.487 1.00 84.38 997 ALA A N 1
ATOM 7867 C CA . ALA A 1 997 ? 13.819 -21.550 18.360 1.00 84.38 997 ALA A CA 1
ATOM 7868 C C . ALA A 1 997 ? 14.955 -20.552 18.032 1.00 84.38 997 ALA A C 1
ATOM 7870 O O . ALA A 1 997 ? 15.487 -19.912 18.938 1.00 84.38 997 ALA A O 1
ATOM 7871 N N . ASP A 1 998 ? 15.272 -20.343 16.748 1.00 82.50 998 ASP A N 1
ATOM 7872 C CA . ASP A 1 998 ? 16.236 -19.336 16.267 1.00 82.50 998 ASP A CA 1
ATOM 7873 C C . ASP A 1 998 ? 15.775 -17.897 16.625 1.00 82.50 998 ASP A C 1
ATOM 7875 O O . ASP A 1 998 ? 16.589 -16.998 16.882 1.00 82.50 998 ASP A O 1
ATOM 7879 N N . ALA A 1 999 ? 14.456 -17.671 16.698 1.00 84.06 999 ALA A N 1
ATOM 7880 C CA . ALA A 1 999 ? 13.862 -16.423 17.173 1.00 84.06 999 ALA A CA 1
ATOM 7881 C C . ALA A 1 999 ? 13.860 -16.265 18.709 1.00 84.06 999 ALA A C 1
ATOM 7883 O O . ALA A 1 999 ? 13.512 -15.190 19.196 1.00 84.06 999 ALA A O 1
ATOM 7884 N N . GLY A 1 1000 ? 14.262 -17.283 19.479 1.00 88.00 1000 GLY A N 1
ATOM 7885 C CA . GLY A 1 1000 ? 14.188 -17.268 20.944 1.00 88.00 1000 GLY A CA 1
ATOM 7886 C C . GLY A 1 1000 ? 12.769 -17.480 21.484 1.00 88.00 1000 GLY A C 1
ATOM 7887 O O . GLY A 1 1000 ? 12.389 -16.855 22.475 1.00 88.00 1000 GLY A O 1
ATOM 7888 N N . LEU A 1 1001 ? 11.975 -18.318 20.811 1.00 89.31 1001 LEU A N 1
ATOM 7889 C CA . LEU A 1 1001 ? 10.612 -18.706 21.181 1.00 89.31 1001 LEU A CA 1
ATOM 7890 C C . LEU A 1 1001 ? 10.512 -20.231 21.312 1.00 89.31 1001 LEU A C 1
ATOM 7892 O O . LEU A 1 1001 ? 10.991 -20.962 20.446 1.00 89.31 1001 LEU A O 1
ATOM 7896 N N . ASP A 1 1002 ? 9.848 -20.714 22.361 1.00 88.31 1002 ASP A N 1
ATOM 7897 C CA . ASP A 1 1002 ? 9.529 -22.137 22.518 1.00 88.31 1002 ASP A CA 1
ATOM 7898 C C . ASP A 1 1002 ? 8.245 -22.484 21.731 1.00 88.31 1002 ASP A C 1
ATOM 7900 O O . ASP A 1 1002 ? 7.191 -21.915 22.026 1.00 88.31 1002 ASP A O 1
ATOM 7904 N N . PRO A 1 1003 ? 8.272 -23.420 20.759 1.00 83.62 1003 PRO A N 1
ATOM 7905 C CA . PRO A 1 1003 ? 7.066 -23.896 20.076 1.00 83.62 1003 PRO A CA 1
ATOM 7906 C C . PRO A 1 1003 ? 6.016 -24.538 21.000 1.00 83.62 1003 PRO A C 1
ATOM 7908 O O . PRO A 1 1003 ? 4.855 -24.653 20.607 1.00 83.62 1003 PRO A O 1
ATOM 7911 N N . ALA A 1 1004 ? 6.393 -24.978 22.205 1.00 85.12 1004 ALA A N 1
ATOM 7912 C CA . ALA A 1 1004 ? 5.467 -25.519 23.197 1.00 85.12 1004 ALA A CA 1
ATOM 7913 C C . ALA A 1 1004 ? 4.729 -24.429 23.998 1.00 85.12 1004 ALA A C 1
ATOM 7915 O O . ALA A 1 1004 ? 3.667 -24.710 24.567 1.00 85.12 1004 ALA A O 1
ATOM 7916 N N . ASP A 1 1005 ? 5.223 -23.188 24.020 1.00 91.06 1005 ASP A N 1
ATOM 7917 C CA . ASP A 1 1005 ? 4.598 -22.096 24.766 1.00 91.06 1005 ASP A CA 1
ATOM 7918 C C . ASP A 1 1005 ? 3.174 -21.783 24.254 1.00 91.06 1005 ASP A C 1
ATOM 7920 O O . ASP A 1 1005 ? 2.861 -21.880 23.063 1.00 91.06 1005 ASP A O 1
ATOM 7924 N N . ALA A 1 1006 ? 2.268 -21.446 25.175 1.00 89.00 1006 ALA A N 1
ATOM 7925 C CA . ALA A 1 1006 ? 0.859 -21.232 24.854 1.00 89.00 1006 ALA A CA 1
ATOM 7926 C C . ALA A 1 1006 ? 0.615 -19.919 24.089 1.00 89.00 1006 ALA A C 1
ATOM 7928 O O . ALA A 1 1006 ? -0.205 -19.892 23.169 1.00 89.00 1006 ALA A O 1
ATOM 7929 N N . ARG A 1 1007 ? 1.343 -18.846 24.425 1.00 90.69 1007 ARG A N 1
ATOM 7930 C CA . ARG A 1 1007 ? 1.273 -17.545 23.743 1.00 90.69 1007 ARG A CA 1
ATOM 7931 C C . ARG A 1 1007 ? 1.865 -17.661 22.341 1.00 90.69 1007 ARG A C 1
ATOM 7933 O O . ARG A 1 1007 ? 1.230 -17.208 21.390 1.00 90.69 1007 ARG A O 1
ATOM 7940 N N . VAL A 1 1008 ? 3.000 -18.342 22.177 1.00 90.19 1008 VAL A N 1
ATOM 7941 C CA . VAL A 1 1008 ? 3.609 -18.640 20.868 1.00 90.19 1008 VAL A CA 1
ATOM 7942 C C . VAL A 1 1008 ? 2.646 -19.434 19.983 1.00 90.19 1008 VAL A C 1
ATOM 7944 O O . VAL A 1 1008 ? 2.379 -19.016 18.854 1.00 90.19 1008 VAL A O 1
ATOM 7947 N N . ARG A 1 1009 ? 2.041 -20.515 20.495 1.00 88.00 1009 ARG A N 1
ATOM 7948 C CA . ARG A 1 1009 ? 1.062 -21.311 19.732 1.00 88.00 1009 ARG A CA 1
ATOM 7949 C C . ARG A 1 1009 ? -0.177 -20.508 19.333 1.00 88.00 1009 ARG A C 1
ATOM 7951 O O . ARG A 1 1009 ? -0.532 -20.531 18.158 1.00 88.00 1009 ARG A O 1
ATOM 7958 N N . ARG A 1 1010 ? -0.780 -19.735 20.247 1.00 89.44 1010 ARG A N 1
ATOM 7959 C CA . ARG A 1 1010 ? -1.910 -18.842 19.911 1.00 89.44 1010 ARG A CA 1
ATOM 7960 C C . ARG A 1 1010 ? -1.522 -17.744 18.915 1.00 89.44 1010 ARG A C 1
ATOM 7962 O O . ARG A 1 1010 ? -2.334 -17.386 18.068 1.00 89.44 1010 ARG A O 1
ATOM 7969 N N . THR A 1 1011 ? -0.282 -17.249 18.961 1.00 90.50 1011 THR A N 1
ATOM 7970 C CA . THR A 1 1011 ? 0.235 -16.291 17.967 1.00 90.50 1011 THR A CA 1
ATOM 7971 C C . THR A 1 1011 ? 0.278 -16.940 16.581 1.00 90.50 1011 THR A C 1
ATOM 7973 O O . THR A 1 1011 ? -0.248 -16.370 15.630 1.00 90.50 1011 THR A O 1
ATOM 7976 N N . MET A 1 1012 ? 0.843 -18.147 16.458 1.00 86.56 1012 MET A N 1
ATOM 7977 C CA . MET A 1 1012 ? 0.916 -18.870 15.180 1.00 86.56 1012 MET A CA 1
ATOM 7978 C C . MET A 1 1012 ? -0.465 -19.264 14.636 1.00 86.56 1012 MET A C 1
ATOM 7980 O O . MET A 1 1012 ? -0.710 -19.148 13.438 1.00 86.56 1012 MET A O 1
ATOM 7984 N N . GLU A 1 1013 ? -1.386 -19.670 15.509 1.00 88.12 1013 GLU A N 1
ATOM 7985 C CA . GLU A 1 1013 ? -2.782 -19.952 15.163 1.00 88.12 1013 GLU A CA 1
ATOM 7986 C C . GLU A 1 1013 ? -3.497 -18.701 14.621 1.00 88.12 1013 GLU A C 1
ATOM 7988 O O . GLU A 1 1013 ? -4.102 -18.747 13.549 1.00 88.12 1013 GLU A O 1
ATOM 7993 N N . ALA A 1 1014 ? -3.356 -17.555 15.297 1.00 89.88 1014 ALA A N 1
ATOM 7994 C CA . ALA A 1 1014 ? -3.899 -16.280 14.831 1.00 89.88 1014 ALA A CA 1
ATOM 7995 C C . ALA A 1 1014 ? -3.289 -15.831 13.492 1.00 89.88 1014 ALA A C 1
ATOM 7997 O O . ALA A 1 1014 ? -4.006 -15.298 12.643 1.00 89.88 1014 ALA A O 1
ATOM 7998 N N . MET A 1 1015 ? -1.990 -16.079 13.267 1.00 88.44 1015 MET A N 1
ATOM 7999 C CA . MET A 1 1015 ? -1.369 -15.864 11.956 1.00 88.44 1015 MET A CA 1
ATOM 8000 C C . MET A 1 1015 ? -2.016 -16.747 10.881 1.00 88.44 1015 MET A C 1
ATOM 8002 O O . MET A 1 1015 ? -2.323 -16.247 9.803 1.00 88.44 1015 MET A O 1
ATOM 8006 N N . GLY A 1 1016 ? -2.280 -18.024 11.176 1.00 85.12 1016 GLY A N 1
ATOM 8007 C CA . GLY A 1 1016 ? -2.960 -18.942 10.259 1.00 85.12 1016 GLY A CA 1
ATOM 8008 C C . GLY A 1 1016 ? -4.340 -18.443 9.819 1.00 85.12 1016 GLY A C 1
ATOM 8009 O O . GLY A 1 1016 ? -4.615 -18.392 8.622 1.00 85.12 1016 GLY A O 1
ATOM 8010 N N . TYR A 1 1017 ? -5.182 -18.008 10.763 1.00 87.56 1017 TYR A N 1
ATOM 8011 C CA . TYR A 1 1017 ? -6.521 -17.494 10.447 1.00 87.56 1017 TYR A CA 1
ATOM 8012 C C . TYR A 1 1017 ? -6.512 -16.136 9.732 1.00 87.56 1017 TYR A C 1
ATOM 8014 O O . TYR A 1 1017 ? -7.279 -15.937 8.792 1.00 87.56 1017 TYR A O 1
ATOM 8022 N N . LEU A 1 1018 ? -5.668 -15.190 10.161 1.00 88.94 1018 LEU A N 1
ATOM 8023 C CA . LEU A 1 1018 ? -5.640 -13.830 9.604 1.00 88.94 1018 LEU A CA 1
ATOM 8024 C C . LEU A 1 1018 ? -4.817 -13.722 8.304 1.00 88.94 1018 LEU A C 1
ATOM 8026 O O . LEU A 1 1018 ? -4.748 -12.650 7.697 1.00 88.94 1018 LEU A O 1
ATOM 8030 N N . ALA A 1 1019 ? -4.221 -14.815 7.819 1.00 87.06 1019 ALA A N 1
ATOM 8031 C CA . ALA A 1 1019 ? -3.573 -14.861 6.513 1.00 87.06 1019 ALA A CA 1
ATOM 8032 C C . ALA A 1 1019 ? -4.564 -14.513 5.385 1.00 87.06 1019 ALA A C 1
ATOM 8034 O O . ALA A 1 1019 ? -5.591 -15.158 5.200 1.00 87.06 1019 ALA A O 1
ATOM 8035 N N . GLY A 1 1020 ? -4.263 -13.465 4.613 1.00 85.06 1020 GLY A N 1
ATOM 8036 C CA . GLY A 1 1020 ? -5.141 -13.004 3.533 1.00 85.06 1020 GLY A CA 1
ATOM 8037 C C . GLY A 1 1020 ? -6.364 -12.186 3.973 1.00 85.06 1020 GLY A C 1
ATOM 8038 O O . GLY A 1 1020 ? -7.058 -11.672 3.096 1.00 85.06 1020 GLY A O 1
ATOM 8039 N N . TYR A 1 1021 ? -6.605 -11.974 5.275 1.00 91.81 1021 TYR A N 1
ATOM 8040 C CA . TYR A 1 1021 ? -7.652 -11.048 5.735 1.00 91.81 1021 TYR A CA 1
ATOM 8041 C C . TYR A 1 1021 ? -7.382 -9.616 5.243 1.00 91.81 1021 TYR A C 1
ATOM 8043 O O . TYR A 1 1021 ? -6.218 -9.209 5.160 1.00 91.81 1021 TYR A O 1
ATOM 8051 N N . PRO A 1 1022 ? -8.419 -8.819 4.936 1.00 93.75 1022 PRO A N 1
ATOM 8052 C CA . PRO A 1 1022 ? -8.253 -7.425 4.550 1.00 93.75 1022 PRO A CA 1
ATOM 8053 C C . PRO A 1 1022 ? -7.800 -6.578 5.755 1.00 93.75 1022 PRO A C 1
ATOM 8055 O O . PRO A 1 1022 ? -8.261 -6.767 6.878 1.00 93.75 1022 PRO A O 1
ATOM 8058 N N . ARG A 1 1023 ? -6.871 -5.645 5.519 1.00 90.94 1023 ARG A N 1
ATOM 8059 C CA . ARG A 1 1023 ? -6.261 -4.779 6.546 1.00 90.94 1023 ARG A CA 1
ATOM 8060 C C . ARG A 1 1023 ? -6.636 -3.306 6.372 1.00 90.94 1023 ARG A C 1
ATOM 8062 O O . ARG A 1 1023 ? -6.733 -2.598 7.364 1.00 90.94 1023 ARG A O 1
ATOM 8069 N N . HIS A 1 1024 ? -6.753 -2.834 5.128 1.00 92.00 1024 HIS A N 1
ATOM 8070 C CA . HIS A 1 1024 ? -7.190 -1.477 4.756 1.00 92.00 1024 HIS A CA 1
ATOM 8071 C C . HIS A 1 1024 ? -7.405 -1.367 3.233 1.00 92.00 1024 HIS A C 1
ATOM 8073 O O . HIS A 1 1024 ? -6.957 -2.228 2.469 1.00 92.00 1024 HIS A O 1
ATOM 8079 N N . LEU A 1 1025 ? -8.033 -0.277 2.776 1.00 92.88 1025 LEU A N 1
ATOM 8080 C CA . LEU A 1 1025 ? -8.116 0.078 1.355 1.00 92.88 1025 LEU A CA 1
ATOM 8081 C C . LEU A 1 1025 ? -6.962 1.006 0.940 1.00 92.88 1025 LEU A C 1
ATOM 8083 O O . LEU A 1 1025 ? -6.809 2.115 1.454 1.00 92.88 1025 LEU A O 1
ATOM 8087 N N . SER A 1 1026 ? -6.192 0.602 -0.067 1.00 91.62 1026 SER A N 1
ATOM 8088 C CA . SER A 1 1026 ? -5.357 1.502 -0.874 1.00 91.62 1026 SER A CA 1
ATOM 8089 C C . SER A 1 1026 ? -6.134 1.983 -2.112 1.00 91.62 1026 SER A C 1
ATOM 8091 O O . SER A 1 1026 ? -7.279 1.590 -2.320 1.00 91.62 1026 SER A O 1
ATOM 8093 N N . GLN A 1 1027 ? -5.551 2.874 -2.912 1.00 89.88 1027 GLN A N 1
ATOM 8094 C CA . GLN A 1 1027 ? -6.082 3.266 -4.226 1.00 89.88 1027 GLN A CA 1
ATOM 8095 C C . GLN A 1 1027 ? -5.503 2.349 -5.314 1.00 89.88 1027 GLN A C 1
ATOM 8097 O O . GLN A 1 1027 ? -4.343 1.948 -5.207 1.00 89.88 1027 GLN A O 1
ATOM 8102 N N . HIS A 1 1028 ? -6.270 2.020 -6.357 1.00 89.88 1028 HIS A N 1
ATOM 8103 C CA . HIS A 1 1028 ? -5.721 1.317 -7.515 1.00 89.88 1028 HIS A CA 1
ATOM 8104 C C . HIS A 1 1028 ? -4.723 2.195 -8.275 1.00 89.88 1028 HIS A C 1
ATOM 8106 O O . HIS A 1 1028 ? -4.778 3.427 -8.235 1.00 89.88 1028 HIS A O 1
ATOM 8112 N N . VAL A 1 1029 ? -3.791 1.553 -8.985 1.00 82.00 1029 VAL A N 1
ATOM 8113 C CA . VAL A 1 1029 ? -2.709 2.254 -9.683 1.00 82.00 1029 VAL A CA 1
ATOM 8114 C C . VAL A 1 1029 ? -3.190 3.089 -10.860 1.00 82.00 1029 VAL A C 1
ATOM 8116 O O . VAL A 1 1029 ? -2.414 3.934 -11.290 1.00 82.00 1029 VAL A O 1
ATOM 8119 N N . GLY A 1 1030 ? -4.436 2.935 -11.329 1.00 78.94 1030 GLY A N 1
ATOM 8120 C CA . GLY A 1 1030 ? -5.059 3.840 -12.306 1.00 78.94 1030 GLY A CA 1
ATOM 8121 C C . GLY A 1 1030 ? -6.425 3.434 -12.870 1.00 78.94 1030 GLY A C 1
ATOM 8122 O O . GLY A 1 1030 ? -6.810 3.989 -13.890 1.00 78.94 1030 GLY A O 1
ATOM 8123 N N . GLY A 1 1031 ? -7.145 2.488 -12.258 1.00 89.81 1031 GLY A N 1
ATOM 8124 C CA . GLY A 1 1031 ? -8.425 1.993 -12.787 1.00 89.81 1031 GLY A CA 1
ATOM 8125 C C . GLY A 1 1031 ? -9.610 2.864 -12.389 1.00 89.81 1031 GLY A C 1
ATOM 8126 O O . GLY A 1 1031 ? -9.932 2.928 -11.203 1.00 89.81 1031 GLY A O 1
ATOM 8127 N N . PHE A 1 1032 ? -10.255 3.502 -13.361 1.00 92.00 1032 PHE A N 1
ATOM 8128 C CA . PHE A 1 1032 ? -11.414 4.380 -13.192 1.00 92.00 1032 PHE A CA 1
ATOM 8129 C C . PHE A 1 1032 ? -12.729 3.666 -13.498 1.00 92.00 1032 PHE A C 1
ATOM 8131 O O . PHE A 1 1032 ? -12.838 2.979 -14.512 1.00 92.00 1032 PHE A O 1
ATOM 8138 N N . VAL A 1 1033 ? -13.748 3.930 -12.680 1.00 92.62 1033 VAL A N 1
ATOM 8139 C CA . VAL A 1 1033 ? -15.160 3.711 -13.026 1.00 92.62 1033 VAL A CA 1
ATOM 8140 C C . VAL A 1 1033 ? -15.770 5.077 -13.347 1.00 92.62 1033 VAL A C 1
ATOM 8142 O O . VAL A 1 1033 ? -15.589 6.021 -12.579 1.00 92.62 1033 VAL A O 1
ATOM 8145 N N . ILE A 1 1034 ? -16.468 5.190 -14.481 1.00 92.06 1034 ILE A N 1
ATOM 8146 C CA . ILE A 1 1034 ? -17.060 6.445 -14.986 1.00 92.06 1034 ILE A CA 1
ATOM 8147 C C . ILE A 1 1034 ? -18.524 6.184 -15.356 1.00 92.06 1034 ILE A C 1
ATOM 8149 O O . ILE A 1 1034 ? -18.793 5.251 -16.108 1.00 92.06 1034 ILE A O 1
ATOM 8153 N N . THR A 1 1035 ? -19.473 6.973 -14.848 1.00 91.69 1035 THR A N 1
ATOM 8154 C CA . THR A 1 1035 ? -20.917 6.701 -14.987 1.00 91.69 1035 THR A CA 1
ATOM 8155 C C . THR A 1 1035 ? -21.698 7.809 -15.688 1.00 91.69 1035 THR A C 1
ATOM 8157 O O . THR A 1 1035 ? -21.398 9.001 -15.580 1.00 91.69 1035 THR A O 1
ATOM 8160 N N . LYS A 1 1036 ? -22.783 7.420 -16.361 1.00 88.56 1036 LYS A N 1
ATOM 8161 C CA . LYS A 1 1036 ? -23.829 8.323 -16.859 1.00 88.56 1036 LYS A CA 1
ATOM 8162 C C . LYS A 1 1036 ? -24.583 9.014 -15.726 1.00 88.56 1036 LYS A C 1
ATOM 8164 O O . LYS A 1 1036 ? -24.662 10.236 -15.683 1.00 88.56 1036 LYS A O 1
ATOM 8169 N N . GLY A 1 1037 ? -25.111 8.211 -14.803 1.00 88.56 1037 GLY A N 1
ATOM 8170 C CA . GLY A 1 1037 ? -25.714 8.675 -13.557 1.00 88.56 1037 GLY A CA 1
ATOM 8171 C C . GLY A 1 1037 ? -24.663 9.042 -12.509 1.00 88.56 1037 GLY A C 1
ATOM 8172 O O . GLY A 1 1037 ? -23.486 9.235 -12.822 1.00 88.56 1037 GLY A O 1
ATOM 8173 N N . ARG A 1 1038 ? -25.088 9.099 -11.246 1.00 92.00 1038 ARG A N 1
ATOM 8174 C CA . ARG A 1 1038 ? -24.211 9.329 -10.092 1.00 92.00 1038 ARG A CA 1
ATOM 8175 C C . ARG A 1 1038 ? -23.512 8.039 -9.660 1.00 92.00 1038 ARG A C 1
ATOM 8177 O O . ARG A 1 1038 ? -24.174 7.053 -9.342 1.00 92.00 1038 ARG A O 1
ATOM 8184 N N . LEU A 1 1039 ? -22.183 8.071 -9.593 1.00 95.00 1039 LEU A N 1
ATOM 8185 C CA . LEU A 1 1039 ? -21.370 6.973 -9.068 1.00 95.00 1039 LEU A CA 1
ATOM 8186 C C . LEU A 1 1039 ? -21.523 6.873 -7.546 1.00 95.00 1039 LEU A C 1
ATOM 8188 O O . LEU A 1 1039 ? -21.602 5.768 -7.018 1.00 95.00 1039 LEU A O 1
ATOM 8192 N N . ASP A 1 1040 ? -21.695 8.009 -6.860 1.00 94.75 1040 ASP A N 1
ATOM 8193 C CA . ASP A 1 1040 ? -21.997 8.044 -5.423 1.00 94.75 1040 ASP A CA 1
ATOM 8194 C C . ASP A 1 1040 ? -23.433 7.611 -5.062 1.00 94.75 1040 ASP A C 1
ATOM 8196 O O . ASP A 1 1040 ? -23.791 7.605 -3.889 1.00 94.75 1040 ASP A O 1
ATOM 8200 N N . GLU A 1 1041 ? -24.236 7.176 -6.042 1.00 94.88 1041 GLU A N 1
ATOM 8201 C CA . GLU A 1 1041 ? -25.483 6.422 -5.835 1.00 94.88 1041 GLU A CA 1
ATOM 8202 C C . GLU A 1 1041 ? -25.355 4.933 -6.227 1.00 94.88 1041 GLU A C 1
ATOM 8204 O O . GLU A 1 1041 ? -26.344 4.199 -6.148 1.00 94.88 1041 GLU A O 1
ATOM 8209 N N . LEU A 1 1042 ? -24.167 4.471 -6.646 1.00 94.69 1042 LEU A N 1
ATOM 8210 C CA . LEU A 1 1042 ? -23.812 3.059 -6.879 1.00 94.69 1042 LEU A CA 1
ATOM 8211 C C . LEU A 1 1042 ? -22.854 2.511 -5.811 1.00 94.69 1042 LEU A C 1
ATOM 8213 O O . LEU A 1 1042 ? -22.962 1.342 -5.467 1.00 94.69 1042 LEU A O 1
ATOM 8217 N N . VAL A 1 1043 ? -21.914 3.324 -5.323 1.00 95.94 1043 VAL A N 1
ATOM 8218 C CA . VAL A 1 1043 ? -20.878 2.936 -4.351 1.00 95.94 1043 VAL A CA 1
ATOM 8219 C C . VAL A 1 1043 ? -20.406 4.180 -3.579 1.00 95.94 1043 VAL A C 1
ATOM 8221 O O . VAL A 1 1043 ? -20.347 5.258 -4.172 1.00 95.94 1043 VAL A O 1
ATOM 8224 N N . PRO A 1 1044 ? -20.057 4.099 -2.281 1.00 96.88 1044 PRO A N 1
ATOM 8225 C CA . PRO A 1 1044 ? -19.524 5.249 -1.558 1.00 96.88 1044 PRO A CA 1
ATOM 8226 C C . PRO A 1 1044 ? -18.178 5.714 -2.128 1.00 96.88 1044 PRO A C 1
ATOM 8228 O O . PRO A 1 1044 ? -17.336 4.899 -2.517 1.00 96.88 1044 PRO A O 1
ATOM 8231 N N . ILE A 1 1045 ? -17.966 7.031 -2.137 1.00 96.62 1045 ILE A N 1
ATOM 8232 C CA . ILE A 1 1045 ? -16.752 7.675 -2.646 1.00 96.62 1045 ILE A CA 1
ATOM 8233 C C . ILE A 1 1045 ? -16.023 8.390 -1.500 1.00 96.62 1045 ILE A C 1
ATOM 8235 O O . ILE A 1 1045 ? -16.592 9.258 -0.838 1.00 96.62 1045 ILE A O 1
ATOM 8239 N N . GLU A 1 1046 ? -14.745 8.073 -1.289 1.00 95.44 1046 GLU A N 1
ATOM 8240 C CA . GLU A 1 1046 ? -13.856 8.788 -0.362 1.00 95.44 1046 GLU A CA 1
ATOM 8241 C C . GLU A 1 1046 ? -12.831 9.677 -1.084 1.00 95.44 1046 GLU A C 1
ATOM 8243 O O . GLU A 1 1046 ? -12.570 9.533 -2.283 1.00 95.44 1046 GLU A O 1
ATOM 8248 N N . ASN A 1 1047 ? -12.223 10.605 -0.341 1.00 94.69 1047 ASN A N 1
ATOM 8249 C CA . ASN A 1 1047 ? -11.037 11.322 -0.806 1.00 94.69 1047 ASN A CA 1
ATOM 8250 C C . ASN A 1 1047 ? -9.849 10.352 -0.925 1.00 94.69 1047 ASN A C 1
ATOM 8252 O O . ASN A 1 1047 ? -9.646 9.489 -0.071 1.00 94.69 1047 ASN A O 1
ATOM 8256 N N . ALA A 1 1048 ? -9.035 10.503 -1.968 1.00 91.62 1048 ALA A N 1
ATOM 8257 C CA . ALA A 1 1048 ? -7.765 9.792 -2.060 1.00 91.62 1048 ALA A CA 1
ATOM 8258 C C . ALA A 1 1048 ? -6.726 10.362 -1.070 1.00 91.62 1048 ALA A C 1
ATOM 8260 O O . ALA A 1 1048 ? -6.927 11.409 -0.459 1.00 91.62 1048 ALA A O 1
ATOM 8261 N N . ALA A 1 1049 ? -5.567 9.703 -0.960 1.00 87.06 1049 ALA A N 1
ATOM 8262 C CA . ALA A 1 1049 ? -4.412 10.256 -0.237 1.00 87.06 1049 ALA A CA 1
ATOM 8263 C C . ALA A 1 1049 ? -3.651 11.334 -1.043 1.00 87.06 1049 ALA A C 1
ATOM 8265 O O . ALA A 1 1049 ? -2.753 11.983 -0.515 1.00 87.06 1049 ALA A O 1
ATOM 8266 N N . MET A 1 1050 ? -3.989 11.503 -2.325 1.00 86.25 1050 MET A N 1
ATOM 8267 C CA . MET A 1 1050 ? -3.513 12.591 -3.181 1.00 86.25 1050 MET A CA 1
ATOM 8268 C C . MET A 1 1050 ? -4.639 13.602 -3.397 1.00 86.25 1050 MET A C 1
ATOM 8270 O O . MET A 1 1050 ? -5.801 13.214 -3.534 1.00 86.25 1050 MET A O 1
ATOM 8274 N N . GLU A 1 1051 ? -4.277 14.881 -3.454 1.00 86.38 1051 GLU A N 1
ATOM 8275 C CA . GLU A 1 1051 ? -5.205 15.988 -3.687 1.00 86.38 1051 GLU A CA 1
ATOM 8276 C C . GLU A 1 1051 ? -5.986 15.821 -5.006 1.00 86.38 1051 GLU A C 1
ATOM 8278 O O . GLU A 1 1051 ? -5.524 15.186 -5.953 1.00 86.38 1051 GLU A O 1
ATOM 8283 N N . ASP A 1 1052 ? -7.218 16.333 -5.022 1.00 88.56 1052 ASP A N 1
ATOM 8284 C CA . ASP A 1 1052 ? -8.173 16.285 -6.139 1.00 88.56 1052 ASP A CA 1
ATOM 8285 C C . ASP A 1 1052 ? -8.466 14.923 -6.803 1.00 88.56 1052 ASP A C 1
ATOM 8287 O O . ASP A 1 1052 ? -9.109 14.866 -7.852 1.00 88.56 1052 ASP A O 1
ATOM 8291 N N . ARG A 1 1053 ? -8.124 13.805 -6.154 1.00 91.56 1053 ARG A N 1
ATOM 8292 C CA . ARG A 1 1053 ? -8.564 12.458 -6.555 1.00 91.56 1053 ARG A CA 1
ATOM 8293 C C . ARG A 1 1053 ? -9.622 11.884 -5.597 1.00 91.56 1053 ARG A C 1
ATOM 8295 O O . ARG A 1 1053 ? -9.679 12.229 -4.414 1.00 91.56 1053 ARG A O 1
ATOM 8302 N N . THR A 1 1054 ? -10.452 10.971 -6.095 1.00 94.31 1054 THR A N 1
ATOM 8303 C CA . THR A 1 1054 ? -11.439 10.201 -5.314 1.00 94.31 1054 THR A CA 1
ATOM 8304 C C . THR A 1 1054 ? -11.273 8.698 -5.522 1.00 94.31 1054 THR A C 1
ATOM 8306 O O . THR A 1 1054 ? -10.791 8.251 -6.564 1.00 94.31 1054 THR A O 1
ATOM 8309 N N . VAL A 1 1055 ? -11.665 7.912 -4.520 1.00 95.25 1055 VAL A N 1
ATOM 8310 C CA . VAL A 1 1055 ? -11.601 6.444 -4.538 1.00 95.25 1055 VAL A CA 1
ATOM 8311 C C . VAL A 1 1055 ? -12.976 5.864 -4.207 1.00 95.25 1055 VAL A C 1
ATOM 8313 O O . VAL A 1 1055 ? -13.630 6.340 -3.282 1.00 95.25 1055 VAL A O 1
ATOM 8316 N N . ILE A 1 1056 ? -13.413 4.849 -4.956 1.00 96.12 1056 ILE A N 1
ATOM 8317 C CA . ILE A 1 1056 ? -14.575 4.019 -4.609 1.00 96.12 1056 ILE A CA 1
ATOM 8318 C C . ILE A 1 1056 ? -14.135 2.843 -3.740 1.00 96.12 1056 ILE A C 1
ATOM 8320 O O . ILE A 1 1056 ? -13.028 2.335 -3.896 1.00 96.12 1056 ILE A O 1
ATOM 8324 N N . GLU A 1 1057 ? -14.999 2.372 -2.845 1.00 95.06 1057 GLU A N 1
ATOM 8325 C CA . GLU A 1 1057 ? -14.631 1.344 -1.854 1.00 95.06 1057 GLU A CA 1
ATOM 8326 C C . GLU A 1 1057 ? -14.394 -0.070 -2.426 1.00 95.06 1057 GLU A C 1
ATOM 8328 O O . GLU A 1 1057 ? -13.885 -0.946 -1.725 1.00 95.06 1057 GLU A O 1
ATOM 8333 N N . TRP A 1 1058 ? -14.751 -0.297 -3.690 1.00 95.38 1058 TRP A N 1
ATOM 8334 C CA . TRP A 1 1058 ? -14.699 -1.592 -4.374 1.00 95.38 1058 TRP A CA 1
ATOM 8335 C C . TRP A 1 1058 ? -13.423 -1.769 -5.202 1.00 95.38 1058 TRP A C 1
ATOM 8337 O O . TRP A 1 1058 ? -12.951 -0.830 -5.849 1.00 95.38 1058 TRP A O 1
ATOM 8347 N N . ASN A 1 1059 ? -12.858 -2.980 -5.174 1.00 93.19 1059 ASN A N 1
ATOM 8348 C CA . ASN A 1 1059 ? -11.681 -3.349 -5.966 1.00 93.19 1059 ASN A CA 1
ATOM 8349 C C . ASN A 1 1059 ? -12.072 -4.037 -7.290 1.00 93.19 1059 ASN A C 1
ATOM 8351 O O . ASN A 1 1059 ? -13.260 -4.136 -7.593 1.00 93.19 1059 ASN A O 1
ATOM 8355 N N . LYS A 1 1060 ? -11.090 -4.504 -8.084 1.00 88.38 1060 LYS A N 1
ATOM 8356 C CA . LYS A 1 1060 ? -11.360 -5.176 -9.371 1.00 88.38 1060 LYS A CA 1
ATOM 8357 C C . LYS A 1 1060 ? -12.346 -6.346 -9.227 1.00 88.38 1060 LYS A C 1
ATOM 8359 O O . LYS A 1 1060 ? -13.361 -6.344 -9.908 1.00 88.38 1060 LYS A O 1
ATOM 8364 N N . ASP A 1 1061 ? -12.093 -7.284 -8.315 1.00 88.31 1061 ASP A N 1
ATOM 8365 C CA . ASP A 1 1061 ? -12.952 -8.460 -8.112 1.00 88.31 1061 ASP A CA 1
ATOM 8366 C C . ASP A 1 1061 ? -14.405 -8.067 -7.777 1.00 88.31 1061 ASP A C 1
ATOM 8368 O O . ASP A 1 1061 ? -15.343 -8.762 -8.160 1.00 88.31 1061 ASP A O 1
ATOM 8372 N N . ASP A 1 1062 ? -14.592 -6.954 -7.057 1.00 92.06 1062 ASP A N 1
ATOM 8373 C CA . ASP A 1 1062 ? -15.910 -6.444 -6.663 1.00 92.06 1062 ASP A CA 1
ATOM 8374 C C . ASP A 1 1062 ? -16.670 -5.801 -7.835 1.00 92.06 1062 ASP A C 1
ATOM 8376 O O . ASP A 1 1062 ? -17.875 -6.006 -7.966 1.00 92.06 1062 ASP A O 1
ATOM 8380 N N . ILE A 1 1063 ? -15.993 -5.033 -8.698 1.00 89.75 1063 ILE A N 1
ATOM 8381 C CA . ILE A 1 1063 ? -16.643 -4.434 -9.876 1.00 89.75 1063 ILE A CA 1
ATOM 8382 C C . ILE A 1 1063 ? -16.887 -5.468 -10.982 1.00 89.75 1063 ILE A C 1
ATOM 8384 O O . ILE A 1 1063 ? -17.969 -5.473 -11.572 1.00 89.75 1063 ILE A O 1
ATOM 8388 N N . ASP A 1 1064 ? -15.955 -6.406 -11.182 1.00 85.50 1064 ASP A N 1
ATOM 8389 C CA . ASP A 1 1064 ? -16.092 -7.522 -12.123 1.00 85.50 1064 ASP A CA 1
ATOM 8390 C C . ASP A 1 1064 ? -17.300 -8.403 -11.733 1.00 85.50 1064 ASP A C 1
ATOM 8392 O O . ASP A 1 1064 ? -18.112 -8.761 -12.587 1.00 85.50 1064 ASP A O 1
ATOM 8396 N N . ALA A 1 1065 ? -17.490 -8.682 -10.434 1.00 86.94 1065 ALA A N 1
ATOM 8397 C CA . ALA A 1 1065 ? -18.633 -9.443 -9.912 1.00 86.94 1065 ALA A CA 1
ATOM 8398 C C . ALA A 1 1065 ? -19.999 -8.739 -10.066 1.00 86.94 1065 ALA A C 1
ATOM 8400 O O . ALA A 1 1065 ? -21.036 -9.396 -9.950 1.00 86.94 1065 ALA A O 1
ATOM 8401 N N . LEU A 1 1066 ? -20.012 -7.429 -10.334 1.00 88.69 1066 LEU A N 1
ATOM 8402 C CA . LEU A 1 1066 ? -21.213 -6.633 -10.617 1.00 88.69 1066 LEU A CA 1
ATOM 8403 C C . LEU A 1 1066 ? -21.363 -6.268 -12.105 1.00 88.69 1066 LEU A C 1
ATOM 8405 O O . LEU A 1 1066 ? -22.316 -5.580 -12.468 1.00 88.69 1066 LEU A O 1
ATOM 8409 N N . GLY A 1 1067 ? -20.441 -6.697 -12.975 1.00 83.88 1067 GLY A N 1
ATOM 8410 C CA . GLY A 1 1067 ? -20.437 -6.319 -14.394 1.00 83.88 1067 GLY A CA 1
ATOM 8411 C C . GLY A 1 1067 ? -20.148 -4.831 -14.646 1.00 83.88 1067 GLY A C 1
ATOM 8412 O O . GLY A 1 1067 ? -20.500 -4.307 -15.703 1.00 83.88 1067 GLY A O 1
ATOM 8413 N N . ILE A 1 1068 ? -19.529 -4.140 -13.686 1.00 86.06 1068 ILE A N 1
ATOM 8414 C CA . ILE A 1 1068 ? -19.135 -2.732 -13.799 1.00 86.06 1068 ILE A CA 1
ATOM 8415 C C . ILE A 1 1068 ? -17.789 -2.664 -14.533 1.00 86.06 1068 ILE A C 1
ATOM 8417 O O . ILE A 1 1068 ? -16.770 -3.127 -14.024 1.00 86.06 1068 ILE A O 1
ATOM 8421 N N . LEU A 1 1069 ? -17.777 -2.066 -15.726 1.00 82.31 1069 LEU A N 1
ATOM 8422 C CA . LEU A 1 1069 ? -16.552 -1.858 -16.504 1.00 82.31 1069 LEU A CA 1
ATOM 8423 C C . LEU A 1 1069 ? -15.641 -0.782 -15.889 1.00 82.31 1069 LEU A C 1
ATOM 8425 O O . LEU A 1 1069 ? -16.092 0.161 -15.233 1.00 82.31 1069 LEU A O 1
ATOM 8429 N N . LYS A 1 1070 ? -14.342 -0.897 -16.187 1.00 87.25 1070 LYS A N 1
ATOM 8430 C CA . LYS A 1 1070 ? -13.293 0.059 -15.811 1.00 87.25 1070 LYS A CA 1
ATOM 8431 C C . LYS A 1 1070 ? -12.455 0.506 -17.011 1.00 87.25 1070 LYS A C 1
ATOM 8433 O O . LYS A 1 1070 ? -12.390 -0.183 -18.028 1.00 87.25 1070 LYS A O 1
ATOM 8438 N N . ILE A 1 1071 ? -11.764 1.635 -16.869 1.00 88.44 1071 ILE A N 1
ATOM 8439 C CA . ILE A 1 1071 ? -10.691 2.078 -17.775 1.00 88.44 1071 ILE A CA 1
ATOM 8440 C C . ILE A 1 1071 ? -9.412 2.239 -16.956 1.00 88.44 1071 ILE A C 1
ATOM 8442 O O . ILE A 1 1071 ? -9.384 3.016 -16.001 1.00 88.44 1071 ILE A O 1
ATOM 8446 N N . ASP A 1 1072 ? -8.346 1.535 -17.329 1.00 90.25 1072 ASP A N 1
ATOM 8447 C CA . ASP A 1 1072 ? -7.064 1.597 -16.626 1.00 90.25 1072 ASP A CA 1
ATOM 8448 C C . ASP A 1 1072 ? -6.143 2.646 -17.262 1.00 90.25 1072 ASP A C 1
ATOM 8450 O O . ASP A 1 1072 ? -5.496 2.412 -18.282 1.00 90.25 1072 ASP A O 1
ATOM 8454 N N . CYS A 1 1073 ? -6.075 3.825 -16.636 1.00 91.94 1073 CYS A N 1
ATOM 8455 C CA . CYS A 1 1073 ? -5.196 4.926 -17.023 1.00 91.94 1073 CYS A CA 1
ATOM 8456 C C . CYS A 1 1073 ? -3.876 4.853 -16.245 1.00 91.94 1073 CYS A C 1
ATOM 8458 O O . CYS A 1 1073 ? -3.745 5.403 -15.143 1.00 91.94 1073 CYS A O 1
ATOM 8460 N N . LEU A 1 1074 ? -2.905 4.147 -16.821 1.00 92.12 1074 LEU A N 1
ATOM 8461 C CA . LEU A 1 1074 ? -1.673 3.690 -16.178 1.00 92.12 1074 LEU A CA 1
ATOM 8462 C C . LEU A 1 1074 ? -0.452 4.516 -16.600 1.00 92.12 1074 LEU A C 1
ATOM 8464 O O . LEU A 1 1074 ? -0.549 5.428 -17.416 1.00 92.12 1074 LEU A O 1
ATOM 8468 N N . SER A 1 1075 ? 0.704 4.248 -15.991 1.00 90.62 1075 SER A N 1
ATOM 8469 C CA . SER A 1 1075 ? 1.948 5.009 -16.192 1.00 90.62 1075 SER A CA 1
ATOM 8470 C C . SER A 1 1075 ? 3.118 4.096 -16.522 1.00 90.62 1075 SER A C 1
ATOM 8472 O O . SER A 1 1075 ? 3.459 3.236 -15.710 1.00 90.62 1075 SER A O 1
ATOM 8474 N N . LEU A 1 1076 ? 3.792 4.362 -17.641 1.00 92.56 1076 LEU A N 1
ATOM 8475 C CA . LEU A 1 1076 ? 5.000 3.663 -18.067 1.00 92.56 1076 LEU A CA 1
ATOM 8476 C C . LEU A 1 1076 ? 6.150 4.661 -18.266 1.00 92.56 1076 LEU A C 1
ATOM 8478 O O . LEU A 1 1076 ? 6.114 5.507 -19.157 1.00 92.56 1076 LEU A O 1
ATOM 8482 N N . GLY A 1 1077 ? 7.204 4.539 -17.451 1.00 92.62 1077 GLY A N 1
ATOM 8483 C CA . GLY A 1 1077 ? 8.370 5.435 -17.502 1.00 92.62 1077 GLY A CA 1
ATOM 8484 C C . GLY A 1 1077 ? 9.102 5.429 -18.849 1.00 92.62 1077 GLY A C 1
ATOM 8485 O O . GLY A 1 1077 ? 9.623 6.460 -19.266 1.00 92.62 1077 GLY A O 1
ATOM 8486 N N . MET A 1 1078 ? 9.065 4.305 -19.576 1.00 92.44 1078 MET A N 1
ATOM 8487 C CA . MET A 1 1078 ? 9.655 4.219 -20.915 1.00 92.44 1078 MET A CA 1
ATOM 8488 C C . MET A 1 1078 ? 8.960 5.139 -21.929 1.00 92.44 1078 MET A C 1
ATOM 8490 O O . MET A 1 1078 ? 9.636 5.669 -22.798 1.00 92.44 1078 MET A O 1
ATOM 8494 N N . LEU A 1 1079 ? 7.653 5.416 -21.806 1.00 93.19 1079 LEU A N 1
ATOM 8495 C CA . LEU A 1 1079 ? 6.983 6.360 -22.714 1.00 93.19 1079 LEU A CA 1
ATOM 8496 C C . LEU A 1 1079 ? 7.561 7.774 -22.565 1.00 93.19 1079 LEU A C 1
ATOM 8498 O O . LEU A 1 1079 ? 7.832 8.433 -23.564 1.00 93.19 1079 LEU A O 1
ATOM 8502 N N . THR A 1 1080 ? 7.852 8.199 -21.333 1.00 94.25 1080 THR A N 1
ATOM 8503 C CA . THR A 1 1080 ? 8.518 9.482 -21.063 1.00 94.25 1080 THR A CA 1
ATOM 8504 C C . THR A 1 1080 ? 9.978 9.486 -21.530 1.00 94.25 1080 THR A C 1
ATOM 8506 O O . THR A 1 1080 ? 10.464 10.509 -22.006 1.00 94.25 1080 THR A O 1
ATOM 8509 N N . ALA A 1 1081 ? 10.680 8.349 -21.459 1.00 94.00 1081 ALA A N 1
ATOM 8510 C CA . ALA A 1 1081 ? 12.020 8.218 -22.035 1.00 94.00 1081 ALA A CA 1
ATOM 8511 C C . ALA A 1 1081 ? 11.998 8.308 -23.576 1.00 94.00 1081 ALA A C 1
ATOM 8513 O O . ALA A 1 1081 ? 12.818 9.021 -24.151 1.00 94.00 1081 ALA A O 1
ATOM 8514 N N . CYS A 1 1082 ? 11.032 7.660 -24.240 1.00 91.62 1082 CYS A N 1
ATOM 8515 C CA . CYS A 1 1082 ? 10.823 7.760 -25.686 1.00 91.62 1082 CYS A CA 1
ATOM 8516 C C . CYS A 1 1082 ? 10.488 9.192 -26.116 1.00 91.62 1082 CYS A C 1
ATOM 8518 O O . CYS A 1 1082 ? 11.115 9.687 -27.048 1.00 91.62 1082 CYS A O 1
ATOM 8520 N N . HIS A 1 1083 ? 9.576 9.879 -25.414 1.00 92.38 1083 HIS A N 1
ATOM 8521 C CA . HIS A 1 1083 ? 9.268 11.285 -25.692 1.00 92.38 1083 HIS A CA 1
ATOM 8522 C C . HIS A 1 1083 ? 10.546 12.127 -25.596 1.00 92.38 1083 HIS A C 1
ATOM 8524 O O . HIS A 1 1083 ? 10.954 12.732 -26.583 1.00 92.38 1083 HIS A O 1
ATOM 8530 N N . LYS A 1 1084 ? 11.261 12.074 -24.465 1.00 93.94 1084 LYS A N 1
ATOM 8531 C CA . LYS A 1 1084 ? 12.517 12.821 -24.266 1.00 93.94 1084 LYS A CA 1
ATOM 8532 C C . LYS A 1 1084 ? 13.597 12.485 -25.308 1.00 93.94 1084 LYS A C 1
ATOM 8534 O O . LYS A 1 1084 ? 14.410 13.348 -25.625 1.00 93.94 1084 LYS A O 1
ATOM 8539 N N . ALA A 1 1085 ? 13.604 11.277 -25.873 1.00 92.75 1085 ALA A N 1
ATOM 8540 C CA . ALA A 1 1085 ? 14.489 10.914 -26.979 1.00 92.75 1085 ALA A CA 1
ATOM 8541 C C . ALA A 1 1085 ? 14.062 11.544 -28.320 1.00 92.75 1085 ALA A C 1
ATOM 8543 O O . ALA A 1 1085 ? 14.908 12.115 -29.005 1.00 92.75 1085 ALA A O 1
ATOM 8544 N N . PHE A 1 1086 ? 12.774 11.500 -28.684 1.00 92.12 1086 PHE A N 1
ATOM 8545 C CA . PHE A 1 1086 ? 12.253 12.170 -29.889 1.00 92.12 1086 PHE A CA 1
ATOM 8546 C C . PHE A 1 1086 ? 12.475 13.690 -29.825 1.00 92.12 1086 PHE A C 1
ATOM 8548 O O . PHE A 1 1086 ? 12.940 14.302 -30.783 1.00 92.12 1086 PHE A O 1
ATOM 8555 N N . ASP A 1 1087 ? 12.242 14.264 -28.649 1.00 91.50 1087 ASP A N 1
ATOM 8556 C CA . ASP A 1 1087 ? 12.431 15.670 -28.299 1.00 91.50 1087 ASP A CA 1
ATOM 8557 C C . ASP A 1 1087 ? 13.905 16.118 -28.462 1.00 91.50 1087 ASP A C 1
ATOM 8559 O O . ASP A 1 1087 ? 14.187 17.217 -28.941 1.00 91.50 1087 ASP A O 1
ATOM 8563 N N . LEU A 1 1088 ? 14.873 15.244 -28.146 1.00 94.44 1088 LEU A N 1
ATOM 8564 C CA . LEU A 1 1088 ? 16.304 15.471 -28.400 1.00 94.44 1088 LEU A CA 1
ATOM 8565 C C . LEU A 1 1088 ? 16.695 15.313 -29.880 1.00 94.44 1088 LEU A C 1
ATOM 8567 O O . LEU A 1 1088 ? 17.600 16.010 -30.340 1.00 94.44 1088 LEU A O 1
ATOM 8571 N N . ILE A 1 1089 ? 16.031 14.424 -30.625 1.00 91.00 1089 ILE A N 1
ATOM 8572 C CA . ILE A 1 1089 ? 16.259 14.225 -32.066 1.00 91.00 1089 ILE A CA 1
ATOM 8573 C C . ILE A 1 1089 ? 15.776 15.446 -32.861 1.00 91.00 1089 ILE A C 1
ATOM 8575 O O . ILE A 1 1089 ? 16.522 15.952 -33.701 1.00 91.00 1089 ILE A O 1
ATOM 8579 N N . ASP A 1 1090 ? 14.585 15.968 -32.559 1.00 89.25 1090 ASP A N 1
ATOM 8580 C CA . ASP A 1 1090 ? 14.050 17.189 -33.178 1.00 89.25 1090 ASP A CA 1
ATOM 8581 C C . ASP A 1 1090 ? 14.940 18.410 -32.869 1.00 89.25 1090 ASP A C 1
ATOM 8583 O O . ASP A 1 1090 ? 15.394 19.109 -33.778 1.00 89.25 1090 ASP A O 1
ATOM 8587 N N . LYS A 1 1091 ? 15.347 18.584 -31.601 1.00 92.31 1091 LYS A N 1
ATOM 8588 C CA . LYS A 1 1091 ? 16.282 19.649 -31.173 1.00 92.31 1091 LYS A CA 1
ATOM 8589 C C . LYS A 1 1091 ? 17.676 19.545 -31.801 1.00 92.31 1091 LYS A C 1
ATOM 8591 O O . LYS A 1 1091 ? 18.383 20.550 -31.866 1.00 92.31 1091 LYS A O 1
ATOM 8596 N N . ALA A 1 1092 ? 18.073 18.366 -32.284 1.00 92.69 1092 ALA A N 1
ATOM 8597 C CA . ALA A 1 1092 ? 19.304 18.158 -33.047 1.00 92.69 1092 ALA A CA 1
ATOM 8598 C C . ALA A 1 1092 ? 19.153 18.433 -34.562 1.00 92.69 1092 ALA A C 1
ATOM 8600 O O . ALA A 1 1092 ? 20.133 18.318 -35.299 1.00 92.69 1092 ALA A O 1
ATOM 8601 N N . GLY A 1 1093 ? 17.957 18.801 -35.037 1.00 90.56 1093 GLY A N 1
ATOM 8602 C CA . GLY A 1 1093 ? 17.653 18.990 -36.459 1.00 90.56 1093 GLY A CA 1
ATOM 8603 C C . GLY A 1 1093 ? 17.342 17.689 -37.208 1.00 90.56 1093 GLY A C 1
ATOM 8604 O O . GLY A 1 1093 ? 17.480 17.642 -38.432 1.00 90.56 1093 GLY A O 1
ATOM 8605 N N . GLY A 1 1094 ? 16.963 16.630 -36.488 1.00 84.06 1094 GLY A N 1
ATOM 8606 C CA . GLY A 1 1094 ? 16.395 15.417 -37.069 1.00 84.06 1094 GLY A CA 1
ATOM 8607 C C . GLY A 1 1094 ? 14.967 15.631 -37.587 1.00 84.06 1094 GLY A C 1
ATOM 8608 O O . GLY A 1 1094 ? 14.421 16.729 -37.546 1.00 84.06 1094 GLY A O 1
ATOM 8609 N N . ALA A 1 1095 ? 14.346 14.560 -38.080 1.00 81.06 1095 ALA A N 1
ATOM 8610 C CA . ALA A 1 1095 ? 12.906 14.564 -38.325 1.00 81.06 1095 ALA A CA 1
ATOM 8611 C C . ALA A 1 1095 ? 12.156 14.354 -37.001 1.00 81.06 1095 ALA A C 1
ATOM 8613 O O . ALA A 1 1095 ? 12.584 13.531 -36.191 1.00 81.06 1095 ALA A O 1
ATOM 8614 N N . ALA A 1 1096 ? 11.024 15.036 -36.814 1.00 79.12 1096 ALA A N 1
ATOM 8615 C CA . ALA A 1 1096 ? 10.107 14.750 -35.714 1.00 79.12 1096 ALA A CA 1
ATOM 8616 C C . ALA A 1 1096 ? 9.646 13.279 -35.773 1.00 79.12 1096 ALA A C 1
ATOM 8618 O O . ALA A 1 1096 ? 9.235 12.797 -36.833 1.00 79.12 1096 ALA A O 1
ATOM 8619 N N . MET A 1 1097 ? 9.740 12.570 -34.645 1.00 81.12 1097 MET A N 1
ATOM 8620 C CA . MET A 1 1097 ? 9.452 11.135 -34.537 1.00 81.12 1097 MET A CA 1
ATOM 8621 C C . MET A 1 1097 ? 8.297 10.843 -33.580 1.00 81.12 1097 MET A C 1
ATOM 8623 O O . MET A 1 1097 ? 8.075 11.547 -32.599 1.00 81.12 1097 MET A O 1
ATOM 8627 N N . ASP A 1 1098 ? 7.601 9.747 -33.858 1.00 79.56 1098 ASP A N 1
ATOM 8628 C CA . ASP A 1 1098 ? 6.556 9.148 -33.036 1.00 79.56 1098 ASP A CA 1
ATOM 8629 C C . ASP A 1 1098 ? 6.601 7.618 -33.217 1.00 79.56 1098 ASP A C 1
ATOM 8631 O O . ASP A 1 1098 ? 7.332 7.095 -34.062 1.00 79.56 1098 ASP A O 1
ATOM 8635 N N . PHE A 1 1099 ? 5.797 6.856 -32.471 1.00 78.81 1099 PHE A N 1
ATOM 8636 C CA . PHE A 1 1099 ? 5.776 5.398 -32.652 1.00 78.81 1099 PHE A CA 1
ATOM 8637 C C . PHE A 1 1099 ? 5.324 4.956 -34.055 1.00 78.81 1099 PHE A C 1
ATOM 8639 O O . PHE A 1 1099 ? 5.765 3.908 -34.526 1.00 78.81 1099 PHE A O 1
ATOM 8646 N N . VAL A 1 1100 ? 4.464 5.717 -34.743 1.00 74.31 1100 VAL A N 1
ATOM 8647 C CA . VAL A 1 1100 ? 3.912 5.315 -36.049 1.00 74.31 1100 VAL A CA 1
ATOM 8648 C C . VAL A 1 1100 ? 4.950 5.461 -37.158 1.00 74.31 1100 VAL A C 1
ATOM 8650 O O . VAL A 1 1100 ? 5.076 4.568 -37.993 1.00 74.31 1100 VAL A O 1
ATOM 8653 N N . SER A 1 1101 ? 5.724 6.544 -37.143 1.00 74.25 1101 SER A N 1
ATOM 8654 C CA . SER A 1 1101 ? 6.847 6.769 -38.055 1.00 74.25 1101 SER A CA 1
ATOM 8655 C C . SER A 1 1101 ? 7.991 5.780 -37.807 1.00 74.25 1101 SER A C 1
ATOM 8657 O O . SER A 1 1101 ? 8.497 5.198 -38.767 1.00 74.25 1101 SER A O 1
ATOM 8659 N N . VAL A 1 1102 ? 8.320 5.477 -36.542 1.00 72.94 1102 VAL A N 1
ATOM 8660 C CA . VAL A 1 1102 ? 9.292 4.423 -36.185 1.00 72.94 1102 VAL A CA 1
ATOM 8661 C C . VAL A 1 1102 ? 8.866 3.048 -36.729 1.00 72.94 1102 VAL A C 1
ATOM 8663 O O . VAL A 1 1102 ? 9.609 2.454 -37.512 1.00 72.94 1102 VAL A O 1
ATOM 8666 N N . PHE A 1 1103 ? 7.658 2.556 -36.418 1.00 64.31 1103 PHE A N 1
ATOM 8667 C CA . PHE A 1 1103 ? 7.151 1.275 -36.955 1.00 64.31 1103 PHE A CA 1
ATOM 8668 C C . PHE A 1 1103 ? 6.813 1.311 -38.460 1.00 64.31 1103 PHE A C 1
ATOM 8670 O O . PHE A 1 1103 ? 6.591 0.265 -39.077 1.00 64.31 1103 PHE A O 1
ATOM 8677 N N . GLY A 1 1104 ? 6.771 2.498 -39.065 1.00 60.91 1104 GLY A N 1
ATOM 8678 C CA . GLY A 1 1104 ? 6.642 2.690 -40.507 1.00 60.91 1104 GLY A CA 1
ATOM 8679 C C . GLY A 1 1104 ? 7.931 2.391 -41.280 1.00 60.91 1104 GLY A C 1
ATOM 8680 O O . GLY A 1 1104 ? 7.853 2.106 -42.473 1.00 60.91 1104 GLY A O 1
ATOM 8681 N N . SER A 1 1105 ? 9.094 2.425 -40.616 1.00 55.91 1105 SER A N 1
ATOM 8682 C CA . SER A 1 1105 ? 10.405 2.223 -41.253 1.00 55.91 1105 SER A CA 1
ATOM 8683 C C . SER A 1 1105 ? 10.719 0.755 -41.579 1.00 55.91 1105 SER A C 1
ATOM 8685 O O . SER A 1 1105 ? 11.174 0.471 -42.684 1.00 55.91 1105 SER A O 1
ATOM 8687 N N . ASP A 1 1106 ? 10.395 -0.188 -40.685 1.00 62.41 1106 ASP A N 1
ATOM 8688 C CA . ASP A 1 1106 ? 10.399 -1.636 -40.951 1.00 62.41 1106 ASP A CA 1
ATOM 8689 C C . ASP A 1 1106 ? 8.970 -2.193 -40.792 1.00 62.41 1106 ASP A C 1
ATOM 8691 O O . ASP A 1 1106 ? 8.597 -2.679 -39.719 1.00 62.41 1106 ASP A O 1
ATOM 8695 N N . PRO A 1 1107 ? 8.128 -2.132 -41.847 1.00 51.88 1107 PRO A N 1
ATOM 8696 C CA . PRO A 1 1107 ? 6.725 -2.516 -41.753 1.00 51.88 1107 PRO A CA 1
ATOM 8697 C C . PRO A 1 1107 ? 6.472 -3.985 -41.407 1.00 51.88 1107 PRO A C 1
ATOM 8699 O O . PRO A 1 1107 ? 5.332 -4.291 -41.058 1.00 51.88 1107 PRO A O 1
ATOM 8702 N N . GLY A 1 1108 ? 7.467 -4.869 -41.538 1.00 56.94 1108 GLY A N 1
ATOM 8703 C CA . GLY A 1 1108 ? 7.384 -6.281 -41.153 1.00 56.94 1108 GLY A CA 1
ATOM 8704 C C . GLY A 1 1108 ? 8.104 -6.612 -39.842 1.00 56.94 1108 GLY A C 1
ATOM 8705 O O . GLY A 1 1108 ? 7.949 -7.722 -39.341 1.00 56.94 1108 GLY A O 1
ATOM 8706 N N . GLY A 1 1109 ? 8.890 -5.678 -39.299 1.00 65.12 1109 GLY A N 1
ATOM 8707 C CA . GLY A 1 1109 ? 9.788 -5.902 -38.168 1.00 65.12 1109 GLY A CA 1
ATOM 8708 C C . GLY A 1 1109 ? 10.918 -6.895 -38.462 1.00 65.12 1109 GLY A C 1
ATOM 8709 O O . GLY A 1 1109 ? 11.405 -7.518 -37.523 1.00 65.12 1109 GLY A O 1
ATOM 8710 N N . LYS A 1 1110 ? 11.291 -7.103 -39.730 1.00 67.81 1110 LYS A N 1
ATOM 8711 C CA . LYS A 1 1110 ? 12.114 -8.229 -40.214 1.00 67.81 1110 LYS A CA 1
ATOM 8712 C C . LYS A 1 1110 ? 13.630 -8.011 -40.228 1.00 67.81 1110 LYS A C 1
ATOM 8714 O O . LYS A 1 1110 ? 14.360 -8.894 -40.677 1.00 67.81 1110 LYS A O 1
ATOM 8719 N N . GLY A 1 1111 ? 14.124 -6.841 -39.827 1.00 66.25 1111 GLY A N 1
ATOM 8720 C CA . GLY A 1 1111 ? 15.558 -6.554 -39.931 1.00 66.25 1111 GLY A CA 1
ATOM 8721 C C . GLY A 1 1111 ? 16.010 -6.269 -41.367 1.00 66.25 1111 GLY A C 1
ATOM 8722 O O . GLY A 1 1111 ? 17.192 -6.400 -41.685 1.00 66.25 1111 GLY A O 1
ATOM 8723 N N . GLU A 1 1112 ? 15.082 -5.912 -42.260 1.00 69.88 1112 GLU A N 1
ATOM 8724 C CA . GLU A 1 1112 ? 15.383 -5.684 -43.680 1.00 69.88 1112 GLU A CA 1
ATOM 8725 C C . GLU A 1 1112 ? 16.001 -4.291 -43.928 1.00 69.88 1112 GLU A C 1
ATOM 8727 O O . GLU A 1 1112 ? 16.834 -4.153 -44.828 1.00 69.88 1112 GLU A O 1
ATOM 8732 N N . THR A 1 1113 ? 15.709 -3.288 -43.088 1.00 76.31 1113 THR A N 1
ATOM 8733 C CA . THR A 1 1113 ? 16.375 -1.964 -43.091 1.00 76.31 1113 THR A CA 1
ATOM 8734 C C . THR A 1 1113 ? 17.717 -1.988 -42.357 1.00 76.31 1113 THR A C 1
ATOM 8736 O O . THR A 1 1113 ? 18.011 -2.931 -41.621 1.00 76.31 1113 THR A O 1
ATOM 8739 N N . ASP A 1 1114 ? 18.600 -1.017 -42.588 1.00 78.06 1114 ASP A N 1
ATOM 8740 C CA . ASP A 1 1114 ? 19.936 -1.018 -41.965 1.00 78.06 1114 ASP A CA 1
ATOM 8741 C C . ASP A 1 1114 ? 19.885 -0.566 -40.495 1.00 78.06 1114 ASP A C 1
ATOM 8743 O O . ASP A 1 1114 ? 20.644 -1.066 -39.663 1.00 78.06 1114 ASP A O 1
ATOM 8747 N N . GLU A 1 1115 ? 18.903 0.262 -40.146 1.00 76.31 1115 GLU A N 1
ATOM 8748 C CA . GLU A 1 1115 ? 18.532 0.626 -38.780 1.00 76.31 1115 GLU A CA 1
ATOM 8749 C C . GLU A 1 1115 ? 18.082 -0.610 -37.988 1.00 76.31 1115 GLU A C 1
ATOM 8751 O O . GLU A 1 1115 ? 18.576 -0.864 -36.888 1.00 76.31 1115 GLU A O 1
ATOM 8756 N N . ALA A 1 1116 ? 17.203 -1.438 -38.564 1.00 76.94 1116 ALA A N 1
ATOM 8757 C CA . ALA A 1 1116 ? 16.737 -2.656 -37.908 1.00 76.94 1116 ALA A CA 1
ATOM 8758 C C . ALA A 1 1116 ? 17.863 -3.703 -37.781 1.00 76.94 1116 ALA A C 1
ATOM 8760 O O . ALA A 1 1116 ? 17.988 -4.338 -36.732 1.00 76.94 1116 ALA A O 1
ATOM 8761 N N . LYS A 1 1117 ? 18.762 -3.827 -38.775 1.00 83.31 1117 LYS A N 1
ATOM 8762 C CA . LYS A 1 1117 ? 19.995 -4.637 -38.639 1.00 83.31 1117 LYS A CA 1
ATOM 8763 C C . LYS A 1 1117 ? 20.891 -4.140 -37.506 1.00 83.31 1117 LYS A C 1
ATOM 8765 O O . LYS A 1 1117 ? 21.466 -4.966 -36.797 1.00 83.31 1117 LYS A O 1
ATOM 8770 N N . ALA A 1 1118 ? 21.016 -2.826 -37.318 1.00 86.88 1118 ALA A N 1
ATOM 8771 C CA . ALA A 1 1118 ? 21.787 -2.257 -36.217 1.00 86.88 1118 ALA A CA 1
ATOM 8772 C C . ALA A 1 1118 ? 21.156 -2.593 -34.853 1.00 86.88 1118 ALA A C 1
ATOM 8774 O O . ALA A 1 1118 ? 21.873 -3.038 -33.958 1.00 86.88 1118 ALA A O 1
ATOM 8775 N N . ILE A 1 1119 ? 19.829 -2.479 -34.722 1.00 86.94 1119 ILE A N 1
ATOM 8776 C CA . ILE A 1 1119 ? 19.082 -2.842 -33.504 1.00 86.94 1119 ILE A CA 1
ATOM 8777 C C . ILE A 1 1119 ? 19.243 -4.336 -33.185 1.00 86.94 1119 ILE A C 1
ATOM 8779 O O . ILE A 1 1119 ? 19.680 -4.689 -32.090 1.00 86.94 1119 ILE A O 1
ATOM 8783 N N . TYR A 1 1120 ? 18.978 -5.239 -34.133 1.00 89.12 1120 TYR A N 1
ATOM 8784 C CA . TYR A 1 1120 ? 19.154 -6.675 -33.890 1.00 89.12 1120 TYR A CA 1
ATOM 8785 C C . TYR A 1 1120 ? 20.627 -7.039 -33.634 1.00 89.12 1120 TYR A C 1
ATOM 8787 O O . TYR A 1 1120 ? 20.922 -7.800 -32.715 1.00 89.12 1120 TYR A O 1
ATOM 8795 N N . GLY A 1 1121 ? 21.576 -6.432 -34.354 1.00 91.25 1121 GLY A N 1
ATOM 8796 C CA . GLY A 1 1121 ? 23.017 -6.620 -34.144 1.00 91.25 1121 GLY A CA 1
ATOM 8797 C C . GLY A 1 1121 ? 23.564 -6.043 -32.828 1.00 91.25 1121 GLY A C 1
ATOM 8798 O O . GLY A 1 1121 ? 24.639 -6.454 -32.386 1.00 91.25 1121 GLY A O 1
ATOM 8799 N N . MET A 1 1122 ? 22.843 -5.117 -32.192 1.00 93.69 1122 MET A N 1
ATOM 8800 C CA . MET A 1 1122 ? 23.067 -4.646 -30.821 1.00 93.69 1122 MET A CA 1
ATOM 8801 C C . MET A 1 1122 ? 22.539 -5.688 -29.819 1.00 93.69 1122 MET A C 1
ATOM 8803 O O . MET A 1 1122 ? 23.291 -6.176 -28.972 1.00 93.69 1122 MET A O 1
ATOM 8807 N N . LEU A 1 1123 ? 21.294 -6.144 -29.996 1.00 93.75 1123 LEU A N 1
ATOM 8808 C CA . LEU A 1 1123 ? 20.683 -7.184 -29.160 1.00 93.75 1123 LEU A CA 1
ATOM 8809 C C . LEU A 1 1123 ? 21.468 -8.511 -29.190 1.00 93.75 1123 LEU A C 1
ATOM 8811 O O . LEU A 1 1123 ? 21.662 -9.127 -28.146 1.00 93.75 1123 LEU A O 1
ATOM 8815 N N . HIS A 1 1124 ? 22.012 -8.930 -30.341 1.00 93.88 1124 HIS A N 1
ATOM 8816 C CA . HIS A 1 1124 ? 22.851 -10.141 -30.462 1.00 93.88 1124 HIS A CA 1
ATOM 8817 C C . HIS A 1 1124 ? 24.110 -10.108 -29.579 1.00 93.88 1124 HIS A C 1
ATOM 8819 O O . HIS A 1 1124 ? 24.651 -11.166 -29.257 1.00 93.88 1124 HIS A O 1
ATOM 8825 N N . LYS A 1 1125 ? 24.576 -8.915 -29.185 1.00 93.88 1125 LYS A N 1
ATOM 8826 C CA . LYS A 1 1125 ? 25.726 -8.704 -28.288 1.00 93.88 1125 LYS A CA 1
ATOM 8827 C C . LYS A 1 1125 ? 25.326 -8.605 -26.809 1.00 93.88 1125 LYS A C 1
ATOM 8829 O O . LYS A 1 1125 ? 26.205 -8.421 -25.975 1.00 93.88 1125 LYS A O 1
ATOM 8834 N N . ALA A 1 1126 ? 24.031 -8.716 -26.499 1.00 93.50 1126 ALA A N 1
ATOM 8835 C CA . ALA A 1 1126 ? 23.430 -8.375 -25.207 1.00 93.50 1126 ALA A CA 1
ATOM 8836 C C . ALA A 1 1126 ? 23.634 -6.903 -24.785 1.00 93.50 1126 ALA A C 1
ATOM 8838 O O . ALA A 1 1126 ? 23.638 -6.583 -23.598 1.00 93.50 1126 ALA A O 1
ATOM 8839 N N . ASP A 1 1127 ? 23.767 -5.994 -25.752 1.00 93.62 1127 ASP A N 1
ATOM 8840 C CA . ASP A 1 1127 ? 23.930 -4.554 -25.519 1.00 93.62 1127 ASP A CA 1
ATOM 8841 C C . ASP A 1 1127 ? 22.553 -3.873 -25.373 1.00 93.62 1127 ASP A C 1
ATOM 8843 O O . ASP A 1 1127 ? 22.157 -3.036 -26.174 1.00 93.62 1127 ASP A O 1
ATOM 8847 N N . ALA A 1 1128 ? 21.751 -4.346 -24.410 1.00 91.44 1128 ALA A N 1
ATOM 8848 C CA . ALA A 1 1128 ? 20.319 -4.031 -24.300 1.00 91.44 1128 ALA A CA 1
ATOM 8849 C C . ALA A 1 1128 ? 19.928 -3.313 -22.991 1.00 91.44 1128 ALA A C 1
ATOM 8851 O O . ALA A 1 1128 ? 18.751 -3.259 -22.639 1.00 91.44 1128 ALA A O 1
ATOM 8852 N N . ILE A 1 1129 ? 20.896 -2.765 -22.252 1.00 91.75 1129 ILE A N 1
ATOM 8853 C CA . ILE A 1 1129 ? 20.645 -2.005 -21.015 1.00 91.75 1129 ILE A CA 1
ATOM 8854 C C . ILE A 1 1129 ? 19.842 -0.739 -21.352 1.00 91.75 1129 ILE A C 1
ATOM 8856 O O . ILE A 1 1129 ? 20.213 0.002 -22.260 1.00 91.75 1129 ILE A O 1
ATOM 8860 N N . GLY A 1 1130 ? 18.730 -0.493 -20.652 1.00 85.94 1130 GLY A N 1
ATOM 8861 C CA . GLY A 1 1130 ? 17.791 0.583 -20.980 1.00 85.94 1130 GLY A CA 1
ATOM 8862 C C . GLY A 1 1130 ? 16.833 0.259 -22.135 1.00 85.94 1130 GLY A C 1
ATOM 8863 O O . GLY A 1 1130 ? 15.977 1.081 -22.457 1.00 85.94 1130 GLY A O 1
ATOM 8864 N N . THR A 1 1131 ? 16.924 -0.929 -22.748 1.00 89.25 1131 THR A N 1
ATOM 8865 C CA . THR A 1 1131 ? 15.943 -1.392 -23.742 1.00 89.25 1131 THR A CA 1
ATOM 8866 C C . THR A 1 1131 ? 14.797 -2.109 -23.030 1.00 89.25 1131 THR A C 1
ATOM 8868 O O . THR A 1 1131 ? 14.980 -3.161 -22.411 1.00 89.25 1131 THR A O 1
ATOM 8871 N N . PHE A 1 1132 ? 13.597 -1.531 -23.112 1.00 89.12 1132 PHE A N 1
ATOM 8872 C CA . PHE A 1 1132 ? 12.427 -2.001 -22.370 1.00 89.12 1132 PHE A CA 1
ATOM 8873 C C . PHE A 1 1132 ? 12.124 -3.484 -22.606 1.00 89.12 1132 PHE A C 1
ATOM 8875 O O . PHE A 1 1132 ? 12.177 -3.978 -23.729 1.00 89.12 1132 PHE A O 1
ATOM 8882 N N . GLN A 1 1133 ? 11.778 -4.175 -21.519 1.00 88.69 1133 GLN A N 1
ATOM 8883 C CA . GLN A 1 1133 ? 11.452 -5.602 -21.474 1.00 88.69 1133 GLN A CA 1
ATOM 8884 C C . GLN A 1 1133 ? 12.545 -6.587 -21.921 1.00 88.69 1133 GLN A C 1
ATOM 8886 O O . GLN A 1 1133 ? 12.249 -7.769 -21.868 1.00 88.69 1133 GLN A O 1
ATOM 8891 N N . VAL A 1 1134 ? 13.777 -6.192 -22.276 1.00 91.31 1134 VAL A N 1
ATOM 8892 C CA . VAL A 1 1134 ? 14.852 -7.148 -22.664 1.00 91.31 1134 VAL A CA 1
ATOM 8893 C C . VAL A 1 1134 ? 16.192 -6.943 -21.932 1.00 91.31 1134 VAL A C 1
ATOM 8895 O O . VAL A 1 1134 ? 17.190 -7.592 -22.239 1.00 91.31 1134 VAL A O 1
ATOM 8898 N N . GLU A 1 1135 ? 16.223 -6.067 -20.925 1.00 91.56 1135 GLU A N 1
ATOM 8899 C CA . GLU A 1 1135 ? 17.441 -5.654 -20.208 1.00 91.56 1135 GLU A CA 1
ATOM 8900 C C . GLU A 1 1135 ? 17.823 -6.513 -18.983 1.00 91.56 1135 GLU A C 1
ATOM 8902 O O . GLU A 1 1135 ? 18.886 -6.315 -18.389 1.00 91.56 1135 GLU A O 1
ATOM 8907 N N . SER A 1 1136 ? 16.977 -7.454 -18.544 1.00 90.62 1136 SER A N 1
ATOM 8908 C CA . SER A 1 1136 ? 17.251 -8.217 -17.315 1.00 90.62 1136 SER A CA 1
ATOM 8909 C C . SER A 1 1136 ? 18.381 -9.239 -17.506 1.00 90.62 1136 SER A C 1
ATOM 8911 O O . SER A 1 1136 ? 18.560 -9.785 -18.591 1.00 90.62 1136 SER A O 1
ATOM 8913 N N . ARG A 1 1137 ? 19.134 -9.581 -16.446 1.00 89.44 1137 ARG A N 1
ATOM 8914 C CA . ARG A 1 1137 ? 20.291 -10.508 -16.539 1.00 89.44 1137 ARG A CA 1
ATOM 8915 C C . ARG A 1 1137 ? 19.979 -11.841 -17.235 1.00 89.44 1137 ARG A C 1
ATOM 8917 O O . ARG A 1 1137 ? 20.840 -12.378 -17.926 1.00 89.44 1137 ARG A O 1
ATOM 8924 N N . ALA A 1 1138 ? 18.772 -12.376 -17.049 1.00 89.25 1138 ALA A N 1
ATOM 8925 C CA . ALA A 1 1138 ? 18.348 -13.609 -17.707 1.00 89.25 1138 ALA A CA 1
ATOM 8926 C C . ALA A 1 1138 ? 18.166 -13.406 -19.223 1.00 89.25 1138 ALA A C 1
ATOM 8928 O O . ALA A 1 1138 ? 18.630 -14.234 -20.005 1.00 89.25 1138 ALA A O 1
ATOM 8929 N N . GLN A 1 1139 ? 17.587 -12.276 -19.626 1.00 92.31 1139 GLN A N 1
ATOM 8930 C CA . GLN A 1 1139 ? 17.333 -11.901 -21.020 1.00 92.31 1139 GLN A CA 1
ATOM 8931 C C . GLN A 1 1139 ? 18.625 -11.510 -21.741 1.00 92.31 1139 GLN A C 1
ATOM 8933 O O . GLN A 1 1139 ? 18.926 -12.047 -22.802 1.00 92.31 1139 GLN A O 1
ATOM 8938 N N . LEU A 1 1140 ? 19.505 -10.738 -21.096 1.00 92.62 1140 LEU A N 1
ATOM 8939 C CA . LEU A 1 1140 ? 20.870 -10.494 -21.581 1.00 92.62 1140 LEU A CA 1
ATOM 8940 C C . LEU A 1 1140 ? 21.659 -11.804 -21.798 1.00 92.62 1140 LEU A C 1
ATOM 8942 O O . LEU A 1 1140 ? 22.454 -11.900 -22.729 1.00 92.62 1140 LEU A O 1
ATOM 8946 N N . SER A 1 1141 ? 21.416 -12.851 -20.997 1.00 91.81 1141 SER A N 1
ATOM 8947 C CA . SER A 1 1141 ? 22.007 -14.184 -21.225 1.00 91.81 1141 SER A CA 1
ATOM 8948 C C . SER A 1 1141 ? 21.324 -14.996 -22.340 1.00 91.81 1141 SER A C 1
ATOM 8950 O O . SER A 1 1141 ? 21.899 -15.964 -22.845 1.00 91.81 1141 SER A O 1
ATOM 8952 N N . MET A 1 1142 ? 20.100 -14.620 -22.721 1.00 91.06 1142 MET A N 1
ATOM 8953 C CA . MET A 1 1142 ? 19.275 -15.290 -23.724 1.00 91.06 1142 MET A CA 1
ATOM 8954 C C . MET A 1 1142 ? 19.431 -14.665 -25.114 1.00 91.06 1142 MET A C 1
ATOM 8956 O O . MET A 1 1142 ? 19.548 -15.411 -26.083 1.00 91.06 1142 MET A O 1
ATOM 8960 N N . LEU A 1 1143 ? 19.515 -13.337 -25.237 1.00 93.62 1143 LEU A N 1
ATOM 8961 C CA . LEU A 1 1143 ? 19.608 -12.628 -26.521 1.00 93.62 1143 LEU A CA 1
ATOM 8962 C C . LEU A 1 1143 ? 20.728 -13.158 -27.454 1.00 93.62 1143 LEU A C 1
ATOM 8964 O O . LEU A 1 1143 ? 20.421 -13.422 -28.620 1.00 93.62 1143 LEU A O 1
ATOM 8968 N N . PRO A 1 1144 ? 21.972 -13.444 -27.000 1.00 92.62 1144 PRO A N 1
ATOM 8969 C CA . PRO A 1 1144 ? 23.021 -14.010 -27.863 1.00 92.62 1144 PRO A CA 1
ATOM 8970 C C . PRO A 1 1144 ? 22.786 -15.475 -28.273 1.00 92.62 1144 PRO A C 1
ATOM 8972 O O . PRO A 1 1144 ? 23.424 -15.970 -29.206 1.00 92.62 1144 PRO A O 1
ATOM 8975 N N . ARG A 1 1145 ? 21.893 -16.185 -27.566 1.00 91.44 1145 ARG A N 1
ATOM 8976 C CA . ARG A 1 1145 ? 21.498 -17.582 -27.829 1.00 91.44 1145 ARG A CA 1
ATOM 8977 C C . ARG A 1 1145 ? 20.281 -17.655 -28.747 1.00 91.44 1145 ARG A C 1
ATOM 8979 O O . ARG A 1 1145 ? 20.239 -18.509 -29.622 1.00 91.44 1145 ARG A O 1
ATOM 8986 N N . LEU A 1 1146 ? 19.314 -16.763 -28.537 1.00 91.00 1146 LEU A N 1
ATOM 8987 C CA . LEU A 1 1146 ? 18.102 -16.618 -29.335 1.00 91.00 1146 LEU A CA 1
ATOM 8988 C C . LEU A 1 1146 ? 18.404 -15.997 -30.702 1.00 91.00 1146 LEU A C 1
ATOM 8990 O O . LEU A 1 1146 ? 17.853 -16.451 -31.702 1.00 91.00 1146 LEU A O 1
ATOM 8994 N N . LYS A 1 1147 ? 19.273 -14.976 -30.733 1.00 90.88 1147 LYS A N 1
ATOM 8995 C CA . LYS A 1 1147 ? 19.591 -14.149 -31.907 1.00 90.88 1147 LYS A CA 1
ATOM 8996 C C . LYS A 1 1147 ? 18.311 -13.675 -32.609 1.00 90.88 1147 LYS A C 1
ATOM 8998 O O . LYS A 1 1147 ? 17.946 -14.235 -33.644 1.00 90.88 1147 LYS A O 1
ATOM 9003 N N . PRO A 1 1148 ? 17.583 -12.708 -32.019 1.00 89.81 1148 PRO A N 1
ATOM 9004 C CA . PRO A 1 1148 ? 16.382 -12.164 -32.639 1.00 89.81 1148 PRO A CA 1
ATOM 9005 C C . PRO A 1 1148 ? 16.729 -11.492 -33.971 1.00 89.81 1148 PRO A C 1
ATOM 9007 O O . PRO A 1 1148 ? 17.635 -10.662 -34.019 1.00 89.81 1148 PRO A O 1
ATOM 9010 N N . CYS A 1 1149 ? 16.035 -11.867 -35.038 1.00 86.44 1149 CYS A N 1
ATOM 9011 C CA . CYS A 1 1149 ? 16.174 -11.292 -36.377 1.00 86.44 1149 CYS A CA 1
ATOM 9012 C C . CYS A 1 1149 ? 14.865 -10.660 -36.871 1.00 86.44 1149 CYS A C 1
ATOM 9014 O O . CYS A 1 1149 ? 14.907 -9.818 -37.761 1.00 86.44 1149 CYS A O 1
ATOM 9016 N N . GLU A 1 1150 ? 13.721 -11.033 -36.289 1.00 83.88 1150 GLU A N 1
ATOM 9017 C CA . GLU A 1 1150 ? 12.433 -10.380 -36.532 1.00 83.88 1150 GLU A CA 1
ATOM 9018 C C . GLU A 1 1150 ? 11.695 -10.039 -35.228 1.00 83.88 1150 GLU A C 1
ATOM 9020 O O . GLU A 1 1150 ? 11.979 -10.601 -34.171 1.00 83.88 1150 GLU A O 1
ATOM 9025 N N . PHE A 1 1151 ? 10.712 -9.136 -35.290 1.00 80.69 1151 PHE A N 1
ATOM 9026 C CA . PHE A 1 1151 ? 9.998 -8.632 -34.108 1.00 80.69 1151 PHE A CA 1
ATOM 9027 C C . PHE A 1 1151 ? 9.310 -9.750 -33.311 1.00 80.69 1151 PHE A C 1
ATOM 9029 O O . PHE A 1 1151 ? 9.256 -9.700 -32.082 1.00 80.69 1151 PHE A O 1
ATOM 9036 N N . TYR A 1 1152 ? 8.832 -10.795 -33.993 1.00 81.50 1152 TYR A N 1
ATOM 9037 C CA . TYR A 1 1152 ? 8.229 -11.954 -33.337 1.00 81.50 1152 TYR A CA 1
ATOM 9038 C C . TYR A 1 1152 ? 9.223 -12.702 -32.431 1.00 81.50 1152 TYR A C 1
ATOM 9040 O O . TYR A 1 1152 ? 8.822 -13.238 -31.401 1.00 81.50 1152 TYR A O 1
ATOM 9048 N N . ASP A 1 1153 ? 10.528 -12.651 -32.717 1.00 86.94 1153 ASP A N 1
ATOM 9049 C CA . ASP A 1 1153 ? 11.548 -13.211 -31.826 1.00 86.94 1153 ASP A CA 1
ATOM 9050 C C . ASP A 1 1153 ? 11.619 -12.474 -30.486 1.00 86.94 1153 ASP A C 1
ATOM 9052 O O . ASP A 1 1153 ? 11.895 -13.100 -29.466 1.00 86.94 1153 ASP A O 1
ATOM 9056 N N . LEU A 1 1154 ? 11.342 -11.165 -30.461 1.00 87.50 1154 LEU A N 1
ATOM 9057 C CA . LEU A 1 1154 ? 11.284 -10.384 -29.222 1.00 87.50 1154 LEU A CA 1
ATOM 9058 C C . LEU A 1 1154 ? 10.035 -10.737 -28.404 1.00 87.50 1154 LEU A C 1
ATOM 9060 O O . LEU A 1 1154 ? 10.114 -10.835 -27.182 1.00 87.50 1154 LEU A O 1
ATOM 9064 N N . VAL A 1 1155 ? 8.909 -11.027 -29.068 1.00 84.12 1155 VAL A N 1
ATOM 9065 C CA . VAL A 1 1155 ? 7.716 -11.587 -28.405 1.00 84.12 1155 VAL A CA 1
ATOM 9066 C C . VAL A 1 1155 ? 8.048 -12.941 -27.765 1.00 84.12 1155 VAL A C 1
ATOM 9068 O O . VAL A 1 1155 ? 7.666 -13.194 -26.624 1.00 84.12 1155 VAL A O 1
ATOM 9071 N N . ILE A 1 1156 ? 8.820 -13.793 -28.453 1.00 86.56 1156 ILE A N 1
ATOM 9072 C CA . ILE A 1 1156 ? 9.300 -15.056 -27.879 1.00 86.56 1156 ILE A CA 1
ATOM 9073 C C . ILE A 1 1156 ? 10.276 -14.823 -26.717 1.00 86.56 1156 ILE A C 1
ATOM 9075 O O . ILE A 1 1156 ? 10.200 -15.553 -25.736 1.00 86.56 1156 ILE A O 1
ATOM 9079 N N . GLU A 1 1157 ? 11.164 -13.828 -26.785 1.00 89.06 1157 GLU A N 1
ATOM 9080 C CA . GLU A 1 1157 ? 12.126 -13.491 -25.722 1.00 89.06 1157 GLU A CA 1
ATOM 9081 C C . GLU A 1 1157 ? 11.412 -13.250 -24.377 1.00 89.06 1157 GLU A C 1
ATOM 9083 O O . GLU A 1 1157 ? 11.622 -13.990 -23.410 1.00 89.06 1157 GLU A O 1
ATOM 9088 N N . VAL A 1 1158 ? 10.465 -12.305 -24.352 1.00 88.62 1158 VAL A N 1
ATOM 9089 C CA . VAL A 1 1158 ? 9.730 -11.915 -23.132 1.00 88.62 1158 VAL A CA 1
ATOM 9090 C C . VAL A 1 1158 ? 8.729 -13.004 -22.688 1.00 88.62 1158 VAL A C 1
ATOM 9092 O O . VAL A 1 1158 ? 8.328 -13.053 -21.517 1.00 88.62 1158 VAL A O 1
ATOM 9095 N N . ALA A 1 1159 ? 8.339 -13.910 -23.594 1.00 85.56 1159 ALA A N 1
ATOM 9096 C CA . ALA A 1 1159 ? 7.553 -15.102 -23.277 1.00 85.56 1159 ALA A CA 1
ATOM 9097 C C . ALA A 1 1159 ? 8.383 -16.216 -22.628 1.00 85.56 1159 ALA A C 1
ATOM 9099 O O . ALA A 1 1159 ? 7.964 -16.788 -21.622 1.00 85.56 1159 ALA A O 1
ATOM 9100 N N . ILE A 1 1160 ? 9.554 -16.530 -23.183 1.00 85.56 1160 ILE A N 1
ATOM 9101 C CA . ILE A 1 1160 ? 10.328 -17.729 -22.843 1.00 85.56 1160 ILE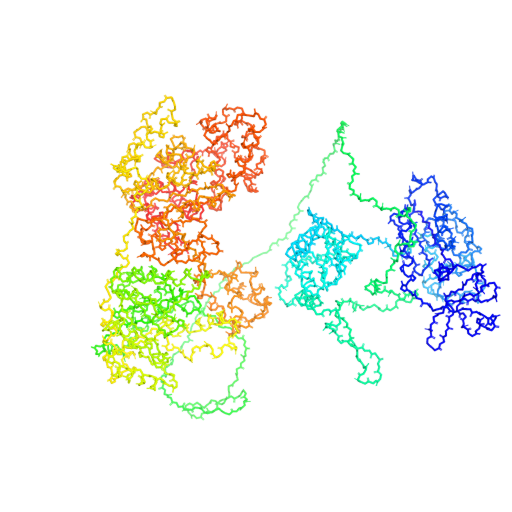 A CA 1
ATOM 9102 C C . ILE A 1 1160 ? 11.221 -17.539 -21.610 1.00 85.56 1160 ILE A C 1
ATOM 9104 O O . ILE A 1 1160 ? 11.491 -18.509 -20.898 1.00 85.56 1160 ILE A O 1
ATOM 9108 N N . VAL A 1 1161 ? 11.646 -16.307 -21.306 1.00 86.00 1161 VAL A N 1
ATOM 9109 C CA . VAL A 1 1161 ? 12.457 -15.988 -20.115 1.00 86.00 1161 VAL A CA 1
ATOM 9110 C C . VAL A 1 1161 ? 11.553 -15.762 -18.893 1.00 86.00 1161 VAL A C 1
ATOM 9112 O O . VAL A 1 1161 ? 11.531 -14.704 -18.266 1.00 86.00 1161 VAL A O 1
ATOM 9115 N N . ARG A 1 1162 ? 10.766 -16.790 -18.552 1.00 82.19 1162 ARG A N 1
ATOM 9116 C CA . ARG A 1 1162 ? 9.784 -16.781 -17.454 1.00 82.19 1162 ARG A CA 1
ATOM 9117 C C . ARG A 1 1162 ? 9.825 -18.075 -16.631 1.00 82.19 1162 ARG A C 1
ATOM 9119 O O . ARG A 1 1162 ? 10.175 -19.122 -17.177 1.00 82.19 1162 ARG A O 1
ATOM 9126 N N . PRO A 1 1163 ? 9.422 -18.060 -15.341 1.00 72.94 1163 PRO A N 1
ATOM 9127 C CA . PRO A 1 1163 ? 9.524 -19.242 -14.483 1.00 72.94 1163 PRO A CA 1
ATOM 9128 C C . PRO A 1 1163 ? 8.733 -20.455 -14.994 1.00 72.94 1163 PRO A C 1
ATOM 9130 O O . PRO A 1 1163 ? 9.276 -21.554 -14.988 1.00 72.94 1163 PRO A O 1
ATOM 9133 N N . GLY A 1 1164 ? 7.514 -20.268 -15.514 1.00 72.56 1164 GLY A N 1
ATOM 9134 C CA . GLY A 1 1164 ? 6.690 -21.360 -16.059 1.00 72.56 1164 GLY A CA 1
ATOM 9135 C C . GLY A 1 1164 ? 7.347 -22.092 -17.239 1.00 72.56 1164 GLY A C 1
ATOM 9136 O O . GLY A 1 1164 ? 7.537 -23.302 -17.152 1.00 72.56 1164 GLY A O 1
ATOM 9137 N N . PRO A 1 1165 ? 7.774 -21.400 -18.312 1.00 74.94 1165 PRO A N 1
ATOM 9138 C CA . PRO A 1 1165 ? 8.542 -22.007 -19.404 1.00 74.94 1165 PRO A CA 1
ATOM 9139 C C . PRO A 1 1165 ? 9.876 -22.646 -18.993 1.00 74.94 1165 PRO A C 1
ATOM 9141 O O . PRO A 1 1165 ? 10.296 -23.628 -19.611 1.00 74.94 1165 PRO A O 1
ATOM 9144 N N . ILE A 1 1166 ? 10.527 -22.141 -17.940 1.00 75.69 1166 ILE A N 1
ATOM 9145 C CA . ILE A 1 1166 ? 11.725 -22.761 -17.351 1.00 75.69 1166 ILE A CA 1
ATOM 9146 C C . ILE A 1 1166 ? 11.360 -24.072 -16.630 1.00 75.69 1166 ILE A C 1
ATOM 9148 O O . ILE A 1 1166 ? 11.961 -25.107 -16.912 1.00 75.69 1166 ILE A O 1
ATOM 9152 N N . GLN A 1 1167 ? 10.352 -24.055 -15.752 1.00 68.62 1167 GLN A N 1
ATOM 9153 C CA . GLN A 1 1167 ? 9.873 -25.219 -14.991 1.00 68.62 1167 GLN A CA 1
ATOM 9154 C C . GLN A 1 1167 ? 9.270 -26.305 -15.898 1.00 68.62 1167 GLN A C 1
ATOM 9156 O O . GLN A 1 1167 ? 9.579 -27.482 -15.742 1.00 68.62 1167 GLN A O 1
ATOM 9161 N N . GLY A 1 1168 ? 8.475 -25.912 -16.897 1.00 67.25 1168 GLY A N 1
ATOM 9162 C CA . GLY A 1 1168 ? 7.894 -26.787 -17.923 1.00 67.25 1168 GLY A CA 1
ATOM 9163 C C . GLY A 1 1168 ? 8.876 -27.236 -19.016 1.00 67.25 1168 GLY A C 1
ATOM 9164 O O . GLY A 1 1168 ? 8.454 -27.813 -20.022 1.00 67.25 1168 GLY A O 1
ATOM 9165 N N . GLY A 1 1169 ? 10.174 -26.947 -18.855 1.00 77.12 1169 GLY A N 1
ATOM 9166 C CA . GLY A 1 1169 ? 11.256 -27.440 -19.712 1.00 77.12 1169 GLY A CA 1
ATOM 9167 C C . GLY A 1 1169 ? 11.245 -26.927 -21.157 1.00 77.12 1169 GLY A C 1
ATOM 9168 O O . GLY A 1 1169 ? 11.875 -27.538 -22.017 1.00 77.12 1169 GLY A O 1
ATOM 9169 N N . MET A 1 1170 ? 10.540 -25.830 -21.448 1.00 83.25 1170 MET A N 1
ATOM 9170 C CA . MET A 1 1170 ? 10.253 -25.348 -22.810 1.00 83.25 1170 MET A CA 1
ATOM 9171 C C . MET A 1 1170 ? 11.461 -24.674 -23.484 1.00 83.25 1170 MET A C 1
ATOM 9173 O O . MET A 1 1170 ? 11.625 -24.757 -24.702 1.00 83.25 1170 MET A O 1
ATOM 9177 N N . VAL A 1 1171 ? 12.335 -24.038 -22.691 1.00 86.88 1171 VAL A N 1
ATOM 9178 C CA . VAL A 1 1171 ? 13.430 -23.174 -23.179 1.00 86.88 1171 VAL A CA 1
ATOM 9179 C C . VAL A 1 1171 ? 14.437 -23.919 -24.066 1.00 86.88 1171 VAL A C 1
ATOM 9181 O O . VAL A 1 1171 ? 14.842 -23.421 -25.117 1.00 86.88 1171 VAL A O 1
ATOM 9184 N N . HIS A 1 1172 ? 14.858 -25.119 -23.656 1.00 88.00 1172 HIS A N 1
ATOM 9185 C CA . HIS A 1 1172 ? 15.899 -25.871 -24.364 1.00 88.00 1172 HIS A CA 1
ATOM 9186 C C . HIS A 1 1172 ? 15.414 -26.528 -25.673 1.00 88.00 1172 HIS A C 1
ATOM 9188 O O . HIS A 1 1172 ? 16.119 -26.375 -26.670 1.00 88.00 1172 HIS A O 1
ATOM 9194 N N . PRO A 1 1173 ? 14.249 -27.211 -25.732 1.00 88.12 1173 PRO A N 1
ATOM 9195 C CA . PRO A 1 1173 ? 13.686 -27.710 -26.989 1.00 88.12 1173 PRO A CA 1
ATOM 9196 C C . PRO A 1 1173 ? 13.473 -26.607 -28.030 1.00 88.12 1173 PRO A C 1
ATOM 9198 O O . PRO A 1 1173 ? 13.848 -26.793 -29.184 1.00 88.12 1173 PRO A O 1
ATOM 9201 N N . TYR A 1 1174 ? 12.946 -25.442 -27.627 1.00 90.75 1174 TYR A N 1
ATOM 9202 C CA . TYR A 1 1174 ? 12.748 -24.315 -28.543 1.00 90.75 1174 TYR A CA 1
ATOM 9203 C C . TYR A 1 1174 ? 14.073 -23.861 -29.179 1.00 90.75 1174 TYR A C 1
ATOM 9205 O O . TYR A 1 1174 ? 14.179 -23.801 -30.403 1.00 90.75 1174 TYR A O 1
ATOM 9213 N N . LEU A 1 1175 ? 15.106 -23.606 -28.362 1.00 90.06 1175 LEU A N 1
ATOM 9214 C CA . LEU A 1 1175 ? 16.417 -23.175 -28.863 1.00 90.06 1175 LEU A CA 1
ATOM 9215 C C . LEU A 1 1175 ? 17.063 -24.208 -29.792 1.00 90.06 1175 LEU A C 1
ATOM 9217 O O . LEU A 1 1175 ? 17.534 -23.836 -30.863 1.00 90.06 1175 LEU A O 1
ATOM 9221 N N . ARG A 1 1176 ? 17.059 -25.497 -29.424 1.00 91.62 1176 ARG A N 1
ATOM 9222 C CA . ARG A 1 1176 ? 17.650 -26.548 -30.270 1.00 91.62 1176 ARG A CA 1
ATOM 9223 C C . ARG A 1 1176 ? 16.976 -26.617 -31.636 1.00 91.62 1176 ARG A C 1
ATOM 9225 O O . ARG A 1 1176 ? 17.662 -26.701 -32.649 1.00 91.62 1176 ARG A O 1
ATOM 9232 N N . ARG A 1 1177 ? 15.645 -26.540 -31.681 1.00 92.50 1177 ARG A N 1
ATOM 9233 C CA . ARG A 1 1177 ? 14.887 -26.601 -32.939 1.00 92.50 1177 ARG A CA 1
ATOM 9234 C C . ARG A 1 1177 ? 15.087 -25.366 -33.805 1.00 92.50 1177 ARG A C 1
ATOM 9236 O O . ARG A 1 1177 ? 15.335 -25.505 -34.998 1.00 92.50 1177 ARG A O 1
ATOM 9243 N N . ARG A 1 1178 ? 15.076 -24.176 -33.198 1.00 89.25 1178 ARG A N 1
ATOM 9244 C CA . ARG A 1 1178 ? 15.416 -22.906 -33.860 1.00 89.25 1178 ARG A CA 1
ATOM 9245 C C . ARG A 1 1178 ? 16.826 -22.932 -34.469 1.00 89.25 1178 ARG A C 1
ATOM 9247 O O . ARG A 1 1178 ? 17.021 -22.428 -35.569 1.00 89.25 1178 ARG A O 1
ATOM 9254 N N . ASN A 1 1179 ? 17.786 -23.557 -33.787 1.00 88.44 1179 ASN A N 1
ATOM 9255 C CA . ASN A 1 1179 ? 19.164 -23.717 -34.260 1.00 88.44 1179 ASN A CA 1
ATOM 9256 C C . ASN A 1 1179 ? 19.357 -24.863 -35.279 1.00 88.44 1179 ASN A C 1
ATOM 9258 O O . ASN A 1 1179 ? 20.451 -25.006 -35.823 1.00 88.44 1179 ASN A O 1
ATOM 9262 N N . GLY A 1 1180 ? 18.344 -25.703 -35.523 1.00 88.56 1180 GLY A N 1
ATOM 9263 C CA . GLY A 1 1180 ? 18.468 -26.915 -36.345 1.00 88.56 1180 GLY A CA 1
ATOM 9264 C C . GLY A 1 1180 ? 19.212 -28.083 -35.674 1.00 88.56 1180 GLY A C 1
ATOM 9265 O O . GLY A 1 1180 ? 19.566 -29.048 -36.346 1.00 88.56 1180 GLY A O 1
ATOM 9266 N N . GLU A 1 1181 ? 19.443 -28.020 -34.358 1.00 90.88 1181 GLU A N 1
ATOM 9267 C CA . GLU A 1 1181 ? 20.046 -29.090 -33.544 1.00 90.88 1181 GLU A CA 1
ATOM 9268 C C . GLU A 1 1181 ? 19.060 -30.241 -33.250 1.00 90.88 1181 GLU A C 1
ATOM 9270 O O . GLU A 1 1181 ? 19.474 -31.352 -32.920 1.00 90.88 1181 GLU A O 1
ATOM 9275 N N . GLU A 1 1182 ? 17.753 -29.981 -33.349 1.00 90.94 1182 GLU A N 1
ATOM 9276 C CA . GLU A 1 1182 ? 16.660 -30.938 -33.132 1.00 90.94 1182 GLU A CA 1
ATOM 9277 C C . GLU A 1 1182 ? 15.589 -30.738 -34.225 1.00 90.94 1182 GLU A C 1
ATOM 9279 O O . GLU A 1 1182 ? 15.237 -29.590 -34.506 1.00 90.94 1182 GLU A O 1
ATOM 9284 N N . PRO A 1 1183 ? 15.052 -31.797 -34.861 1.00 88.81 1183 PRO A N 1
ATOM 9285 C CA . PRO A 1 1183 ? 13.966 -31.651 -35.828 1.00 88.81 1183 PRO A CA 1
ATOM 9286 C C . PRO A 1 1183 ? 12.661 -31.217 -35.142 1.00 88.81 1183 PRO A C 1
ATOM 9288 O O . PRO A 1 1183 ? 12.390 -31.572 -33.995 1.00 88.81 1183 PRO A O 1
ATOM 9291 N N . VAL A 1 1184 ? 11.816 -30.471 -35.857 1.00 89.62 1184 VAL A N 1
ATOM 9292 C CA . VAL A 1 1184 ? 10.480 -30.111 -35.361 1.00 89.62 1184 VAL A CA 1
ATOM 9293 C C . VAL A 1 1184 ? 9.497 -31.243 -35.653 1.00 89.62 1184 VAL A C 1
ATOM 9295 O O . VAL A 1 1184 ? 9.225 -31.551 -36.812 1.00 89.62 1184 VAL A O 1
ATOM 9298 N N . GLU A 1 1185 ? 8.935 -31.834 -34.599 1.00 81.56 1185 GLU A N 1
ATOM 9299 C CA . GLU A 1 1185 ? 7.938 -32.905 -34.689 1.00 81.56 1185 GLU A CA 1
ATOM 9300 C C . GLU A 1 1185 ? 6.550 -32.430 -34.232 1.00 81.56 1185 GLU A C 1
ATOM 9302 O O . GLU A 1 1185 ? 6.402 -31.833 -33.162 1.00 81.56 1185 GLU A O 1
ATOM 9307 N N . TYR A 1 1186 ? 5.519 -32.765 -35.014 1.00 85.06 1186 TYR A N 1
ATOM 9308 C CA . TYR A 1 1186 ? 4.107 -32.572 -34.669 1.00 85.06 1186 TYR A CA 1
ATOM 9309 C C . TYR A 1 1186 ? 3.437 -33.956 -34.569 1.00 85.06 1186 TYR A C 1
ATOM 9311 O O . TYR A 1 1186 ? 3.261 -34.602 -35.601 1.00 85.06 1186 TYR A O 1
ATOM 9319 N N . PRO A 1 1187 ? 3.043 -34.447 -33.375 1.00 75.62 1187 PRO A N 1
ATOM 9320 C CA . PRO A 1 1187 ? 2.439 -35.783 -33.245 1.00 75.62 1187 PRO A CA 1
ATOM 9321 C C . PRO A 1 1187 ? 1.027 -35.886 -33.831 1.00 75.62 1187 PRO A C 1
ATOM 9323 O O . PRO A 1 1187 ? 0.511 -36.982 -34.021 1.00 75.62 1187 PRO A O 1
ATOM 9326 N N . TYR A 1 1188 ? 0.383 -34.744 -34.071 1.00 82.69 1188 TYR A N 1
ATOM 9327 C CA . TYR A 1 1188 ? -0.949 -34.639 -34.647 1.00 82.69 1188 TYR A CA 1
ATOM 9328 C C . TYR A 1 1188 ? -0.943 -33.453 -35.612 1.00 82.69 1188 TYR A C 1
ATOM 9330 O O . TYR A 1 1188 ? -0.763 -32.311 -35.193 1.00 82.69 1188 TYR A O 1
ATOM 9338 N N . GLU A 1 1189 ? -1.093 -33.728 -36.908 1.00 85.12 1189 GLU A N 1
ATOM 9339 C CA . GLU A 1 1189 ? -0.913 -32.741 -37.985 1.00 85.12 1189 GLU A CA 1
ATOM 9340 C C . GLU A 1 1189 ? -1.778 -31.466 -37.826 1.00 85.12 1189 GLU A C 1
ATOM 9342 O O . GLU A 1 1189 ? -1.254 -30.376 -38.062 1.00 85.12 1189 GLU A O 1
ATOM 9347 N N . PRO A 1 1190 ? -3.035 -31.522 -37.327 1.00 86.81 1190 PRO A N 1
ATOM 9348 C CA . PRO A 1 1190 ? -3.818 -30.320 -37.016 1.00 86.81 1190 PRO A CA 1
ATOM 9349 C C . PRO A 1 1190 ? -3.236 -29.391 -35.935 1.00 86.81 1190 PRO A C 1
ATOM 9351 O O . PRO A 1 1190 ? -3.734 -28.279 -35.788 1.00 86.81 1190 PRO A O 1
ATOM 9354 N N . LEU A 1 1191 ? -2.195 -29.791 -35.190 1.00 84.50 1191 LEU A N 1
ATOM 9355 C CA . LEU A 1 1191 ? -1.460 -28.889 -34.288 1.00 84.50 1191 LEU A CA 1
ATOM 9356 C C . LEU A 1 1191 ? -0.366 -28.080 -34.996 1.00 84.50 1191 LEU A C 1
ATOM 9358 O O . LEU A 1 1191 ? 0.143 -27.134 -34.394 1.00 84.50 1191 LEU A O 1
ATOM 9362 N N . ARG A 1 1192 ? -0.006 -28.395 -36.253 1.00 86.88 1192 ARG A N 1
ATOM 9363 C CA . ARG A 1 1192 ? 0.998 -27.619 -37.001 1.00 86.88 1192 ARG A CA 1
ATOM 9364 C C . ARG A 1 1192 ? 0.635 -26.125 -37.049 1.00 86.88 1192 ARG A C 1
ATOM 9366 O O . ARG A 1 1192 ? 1.458 -25.346 -36.579 1.00 86.88 1192 ARG A O 1
ATOM 9373 N N . PRO A 1 1193 ? -0.582 -25.692 -37.450 1.00 83.00 1193 PRO A N 1
ATOM 9374 C CA . PRO A 1 1193 ? -0.915 -24.262 -37.513 1.00 83.00 1193 PRO A CA 1
ATOM 9375 C C . PRO A 1 1193 ? -0.869 -23.541 -36.155 1.00 83.00 1193 PRO A C 1
ATOM 9377 O O . PRO A 1 1193 ? -0.686 -22.329 -36.114 1.00 83.00 1193 PRO A O 1
ATOM 9380 N N . VAL A 1 1194 ? -1.018 -24.281 -35.048 1.00 81.44 1194 VAL A N 1
ATOM 9381 C CA . VAL A 1 1194 ? -0.945 -23.753 -33.674 1.00 81.44 1194 VAL A CA 1
ATOM 9382 C C . VAL A 1 1194 ? 0.509 -23.570 -33.224 1.00 81.44 1194 VAL A C 1
ATOM 9384 O O . VAL A 1 1194 ? 0.821 -22.607 -32.529 1.00 81.44 1194 VAL A O 1
ATOM 9387 N N . LEU A 1 1195 ? 1.403 -24.491 -33.603 1.00 85.69 1195 LEU A N 1
ATOM 9388 C CA . LEU A 1 1195 ? 2.757 -24.624 -33.047 1.00 85.69 1195 LEU A CA 1
ATOM 9389 C C . LEU A 1 1195 ? 3.902 -24.362 -34.044 1.00 85.69 1195 LEU A C 1
ATOM 9391 O O . LEU A 1 1195 ? 5.070 -24.502 -33.680 1.00 85.69 1195 LEU A O 1
ATOM 9395 N N . GLU A 1 1196 ? 3.614 -24.008 -35.297 1.00 87.44 1196 GLU A N 1
ATOM 9396 C CA . GLU A 1 1196 ? 4.633 -23.768 -36.330 1.00 87.44 1196 GLU A CA 1
ATOM 9397 C C . GLU A 1 1196 ? 5.545 -22.588 -35.986 1.00 87.44 1196 GLU A C 1
ATOM 9399 O O . GLU A 1 1196 ? 6.761 -22.762 -35.908 1.00 87.44 1196 GLU A O 1
ATOM 9404 N N . LYS A 1 1197 ? 4.962 -21.435 -35.629 1.00 83.00 1197 LYS A N 1
ATOM 9405 C CA . LYS A 1 1197 ? 5.703 -20.237 -35.192 1.00 83.00 1197 LYS A CA 1
ATOM 9406 C C . LYS A 1 1197 ? 6.581 -20.450 -33.947 1.00 83.00 1197 LYS A C 1
ATOM 9408 O O . LYS A 1 1197 ? 7.496 -19.671 -33.705 1.00 83.00 1197 LYS A O 1
ATOM 9413 N N . THR A 1 1198 ? 6.313 -21.485 -33.151 1.00 86.69 1198 THR A N 1
ATOM 9414 C CA . THR A 1 1198 ? 7.039 -21.798 -31.909 1.00 86.69 1198 THR A CA 1
ATOM 9415 C C . THR A 1 1198 ? 7.790 -23.132 -31.979 1.00 86.69 1198 THR A C 1
ATOM 9417 O O . THR A 1 1198 ? 8.109 -23.727 -30.949 1.00 86.69 1198 THR A O 1
ATOM 9420 N N . TYR A 1 1199 ? 8.094 -23.614 -33.192 1.00 88.06 1199 TYR A N 1
ATOM 9421 C CA . TYR A 1 1199 ? 8.904 -24.813 -33.445 1.00 88.06 1199 TYR A CA 1
ATOM 9422 C C . TYR A 1 1199 ? 8.415 -26.059 -32.672 1.00 88.06 1199 TYR A C 1
ATOM 9424 O O . TYR A 1 1199 ? 9.198 -26.830 -32.112 1.00 88.06 1199 TYR A O 1
ATOM 9432 N N . GLY A 1 1200 ? 7.097 -26.277 -32.606 1.00 85.31 1200 GLY A N 1
ATOM 9433 C CA . GLY A 1 1200 ? 6.520 -27.454 -31.943 1.00 85.31 1200 GLY A CA 1
ATOM 9434 C C . GLY A 1 1200 ? 6.558 -27.408 -30.407 1.00 85.31 1200 GLY A C 1
ATOM 9435 O O . GLY A 1 1200 ? 6.484 -28.463 -29.774 1.00 85.31 1200 GLY A O 1
ATOM 9436 N N . VAL A 1 1201 ? 6.729 -26.225 -29.805 1.00 86.25 1201 VAL A N 1
ATOM 9437 C CA . VAL A 1 1201 ? 6.722 -26.002 -28.347 1.00 86.25 1201 VAL A CA 1
ATOM 9438 C C . VAL A 1 1201 ? 5.596 -25.020 -28.002 1.00 86.25 1201 VAL A C 1
ATOM 9440 O O . VAL A 1 1201 ? 5.574 -23.937 -28.584 1.00 86.25 1201 VAL A O 1
ATOM 9443 N N . PRO A 1 1202 ? 4.651 -25.331 -27.097 1.00 83.44 1202 PRO A N 1
ATOM 9444 C CA . PRO A 1 1202 ? 3.704 -24.324 -26.624 1.00 83.44 1202 PRO A CA 1
ATOM 9445 C C . PRO A 1 1202 ? 4.450 -23.274 -25.786 1.00 83.44 1202 PRO A C 1
ATOM 9447 O O . PRO A 1 1202 ? 5.211 -23.640 -24.894 1.00 83.44 1202 PRO A O 1
ATOM 9450 N N . LEU A 1 1203 ? 4.239 -21.987 -26.075 1.00 80.00 1203 LEU A N 1
ATOM 9451 C CA . LEU A 1 1203 ? 4.837 -20.833 -25.378 1.00 80.00 1203 LEU A CA 1
ATOM 9452 C C . LEU A 1 1203 ? 3.812 -19.747 -24.983 1.00 80.00 1203 LEU A C 1
ATOM 9454 O O . LEU A 1 1203 ? 4.139 -18.879 -24.175 1.00 80.00 1203 LEU A O 1
ATOM 9458 N N . PHE A 1 1204 ? 2.574 -19.820 -25.487 1.00 78.56 1204 PHE A N 1
ATOM 9459 C CA . PHE A 1 1204 ? 1.496 -18.850 -25.235 1.00 78.56 1204 PHE A CA 1
ATOM 9460 C C . PHE A 1 1204 ? 0.240 -19.512 -24.646 1.00 78.56 1204 PHE A C 1
ATOM 9462 O O . PHE A 1 1204 ? -0.025 -20.693 -24.895 1.00 78.56 1204 PHE A O 1
ATOM 9469 N N . GLN A 1 1205 ? -0.569 -18.750 -23.902 1.00 72.94 1205 GLN A N 1
ATOM 9470 C CA . GLN A 1 1205 ? -1.826 -19.252 -23.318 1.00 72.94 1205 GLN A CA 1
ATOM 9471 C C . GLN A 1 1205 ? -2.846 -19.662 -24.400 1.00 72.94 1205 GLN A C 1
ATOM 9473 O O . GLN A 1 1205 ? -3.534 -20.674 -24.269 1.00 72.94 1205 GLN A O 1
ATOM 9478 N N . GLU A 1 1206 ? -2.867 -18.944 -25.520 1.00 73.12 1206 GLU A N 1
ATOM 9479 C CA . GLU A 1 1206 ? -3.646 -19.224 -26.729 1.00 73.12 1206 GLU A CA 1
ATOM 9480 C C . GLU A 1 1206 ? -3.318 -20.604 -27.284 1.00 73.12 1206 GLU A C 1
ATOM 9482 O O . GLU A 1 1206 ? -4.220 -21.354 -27.645 1.00 73.12 1206 GLU A O 1
ATOM 9487 N N . GLN A 1 1207 ? -2.032 -20.965 -27.324 1.00 78.50 1207 GLN A N 1
ATOM 9488 C CA . GLN A 1 1207 ? -1.602 -22.274 -27.808 1.00 78.50 1207 GLN A CA 1
ATOM 9489 C C . GLN A 1 1207 ? -2.066 -23.377 -26.858 1.00 78.50 1207 GLN A C 1
ATOM 9491 O O . GLN A 1 1207 ? -2.565 -24.393 -27.329 1.00 78.50 1207 GLN A O 1
ATOM 9496 N N . ALA A 1 1208 ? -1.985 -23.173 -25.539 1.00 77.56 1208 ALA A N 1
ATOM 9497 C CA . ALA A 1 1208 ? -2.538 -24.110 -24.558 1.00 77.56 1208 ALA A CA 1
ATOM 9498 C C . ALA A 1 1208 ? -4.052 -24.339 -24.761 1.00 77.56 1208 ALA A C 1
ATOM 9500 O O . ALA A 1 1208 ? -4.498 -25.487 -24.819 1.00 77.56 1208 ALA A O 1
ATOM 9501 N N . MET A 1 1209 ? -4.832 -23.269 -24.958 1.00 76.12 1209 MET A N 1
ATOM 9502 C CA . MET A 1 1209 ? -6.272 -23.361 -25.241 1.00 76.12 1209 MET A CA 1
ATOM 9503 C C . MET A 1 1209 ? -6.563 -24.016 -26.602 1.00 76.12 1209 MET A C 1
ATOM 9505 O O . MET A 1 1209 ? -7.405 -24.909 -26.692 1.00 76.12 1209 MET A O 1
ATOM 9509 N N . GLN A 1 1210 ? -5.843 -23.640 -27.663 1.00 78.44 1210 GLN A N 1
ATOM 9510 C CA . GLN A 1 1210 ? -5.998 -24.230 -28.997 1.00 78.44 1210 GLN A CA 1
ATOM 9511 C C . GLN A 1 1210 ? -5.602 -25.714 -29.018 1.00 78.44 1210 GLN A C 1
ATOM 9513 O O . GLN A 1 1210 ? -6.266 -26.505 -29.681 1.00 78.44 1210 GLN A O 1
ATOM 9518 N N . ILE A 1 1211 ? -4.596 -26.131 -28.243 1.00 83.38 1211 ILE A N 1
ATOM 9519 C CA . ILE A 1 1211 ? -4.254 -27.546 -28.033 1.00 83.38 1211 ILE A CA 1
ATOM 9520 C C . ILE A 1 1211 ? -5.394 -28.278 -27.305 1.00 83.38 1211 ILE A C 1
ATOM 9522 O O . ILE A 1 1211 ? -5.763 -29.382 -27.714 1.00 83.38 1211 ILE A O 1
ATOM 9526 N N . ALA A 1 1212 ? -6.008 -27.679 -26.279 1.00 83.56 1212 ALA A N 1
ATOM 9527 C CA . ALA A 1 1212 ? -7.162 -28.272 -25.597 1.00 83.56 1212 ALA A CA 1
ATOM 9528 C C . ALA A 1 1212 ? -8.377 -28.443 -26.532 1.00 83.56 1212 ALA A C 1
ATOM 9530 O O . ALA A 1 1212 ? -9.029 -29.486 -26.505 1.00 83.56 1212 ALA A O 1
ATOM 9531 N N . VAL A 1 1213 ? -8.643 -27.491 -27.432 1.00 83.62 1213 VAL A N 1
ATOM 9532 C CA . VAL A 1 1213 ? -9.704 -27.615 -28.451 1.00 83.62 1213 VAL A CA 1
ATOM 9533 C C . VAL A 1 1213 ? -9.338 -28.652 -29.524 1.00 83.62 1213 VAL A C 1
ATOM 9535 O O . VAL A 1 1213 ? -10.062 -29.627 -29.719 1.00 83.62 1213 VAL A O 1
ATOM 9538 N N . VAL A 1 1214 ? -8.197 -28.494 -30.202 1.00 84.00 1214 VAL A N 1
ATOM 9539 C CA . VAL A 1 1214 ? -7.823 -29.288 -31.390 1.00 84.00 1214 VAL A CA 1
ATOM 9540 C C . VAL A 1 1214 ? -7.426 -30.726 -31.041 1.00 84.00 1214 VAL A C 1
ATOM 9542 O O . VAL A 1 1214 ? -7.816 -31.659 -31.749 1.00 84.00 1214 VAL A O 1
ATOM 9545 N N . ALA A 1 1215 ? -6.670 -30.924 -29.957 1.00 83.44 1215 ALA A N 1
ATOM 9546 C CA . ALA A 1 1215 ? -6.184 -32.233 -29.519 1.00 83.44 1215 ALA A CA 1
ATOM 9547 C C . ALA A 1 1215 ? -6.943 -32.783 -28.299 1.00 83.44 1215 ALA A C 1
ATOM 9549 O O . ALA A 1 1215 ? -7.247 -33.971 -28.268 1.00 83.44 1215 ALA A O 1
ATOM 9550 N N . GLY A 1 1216 ? -7.321 -31.951 -27.326 1.00 83.00 1216 GLY A N 1
ATOM 9551 C CA . GLY A 1 1216 ? -8.199 -32.379 -26.225 1.00 83.00 1216 GLY A CA 1
ATOM 9552 C C . GLY A 1 1216 ? -9.667 -32.566 -26.641 1.00 83.00 1216 GLY A C 1
ATOM 9553 O O . GLY A 1 1216 ? -10.427 -33.269 -25.970 1.00 83.00 1216 GLY A O 1
ATOM 9554 N N . GLY A 1 1217 ? -10.100 -31.971 -27.756 1.00 84.31 1217 GLY A N 1
ATOM 9555 C CA . GLY A 1 1217 ? -11.504 -31.993 -28.162 1.00 84.31 1217 GLY A CA 1
ATOM 9556 C C . GLY A 1 1217 ? -12.416 -31.240 -27.204 1.00 84.31 1217 GLY A C 1
ATOM 9557 O O . GLY A 1 1217 ? -13.515 -31.719 -26.933 1.00 84.31 1217 GLY A O 1
ATOM 9558 N N . TYR A 1 1218 ? -11.935 -30.145 -26.620 1.00 84.06 1218 TYR A N 1
ATOM 9559 C CA . TYR A 1 1218 ? -12.733 -29.274 -25.765 1.00 84.06 1218 TYR A CA 1
ATOM 9560 C C . TYR A 1 1218 ? -13.713 -28.462 -26.621 1.00 84.06 1218 TYR A C 1
ATOM 9562 O O . TYR A 1 1218 ? -13.346 -27.916 -27.663 1.00 84.06 1218 TYR A O 1
ATOM 9570 N N . THR A 1 1219 ? -14.956 -28.357 -26.162 1.00 78.69 1219 THR A N 1
ATOM 9571 C CA . THR A 1 1219 ? -15.899 -27.322 -26.607 1.00 78.69 1219 THR A CA 1
ATOM 9572 C C . THR A 1 1219 ? -15.400 -25.925 -26.196 1.00 78.69 1219 THR A C 1
ATOM 9574 O O . THR A 1 1219 ? -14.595 -25.823 -25.265 1.00 78.69 1219 THR A O 1
ATOM 9577 N N . PRO A 1 1220 ? -15.878 -24.828 -26.820 1.00 65.25 1220 PRO A N 1
ATOM 9578 C CA . PRO A 1 1220 ? -15.478 -23.471 -26.431 1.00 65.25 1220 PRO A CA 1
ATOM 9579 C C . PRO A 1 1220 ? -15.690 -23.177 -24.936 1.00 65.25 1220 PRO A C 1
ATOM 9581 O O . PRO A 1 1220 ? -14.804 -22.634 -24.281 1.00 65.25 1220 PRO A O 1
ATOM 9584 N N . GLY A 1 1221 ? -16.810 -23.640 -24.365 1.00 65.25 1221 GLY A N 1
ATOM 9585 C CA . GLY A 1 1221 ? -17.102 -23.515 -22.932 1.00 65.25 1221 GLY A CA 1
ATOM 9586 C C . GLY A 1 1221 ? -16.171 -24.331 -22.022 1.00 65.25 1221 GLY A C 1
ATOM 9587 O O . GLY A 1 1221 ? -15.766 -23.837 -20.973 1.00 65.25 1221 GLY A O 1
ATOM 9588 N N . GLU A 1 1222 ? -15.770 -25.546 -22.417 1.00 77.31 1222 GLU A N 1
ATOM 9589 C CA . GLU A 1 1222 ? -14.749 -26.313 -21.679 1.00 77.31 1222 GLU A CA 1
ATOM 9590 C C . GLU A 1 1222 ? -13.374 -25.628 -21.741 1.00 77.31 1222 GLU A C 1
ATOM 9592 O O . GLU A 1 1222 ? -12.647 -25.615 -20.747 1.00 77.31 1222 GLU A O 1
ATOM 9597 N N . ALA A 1 1223 ? -13.008 -25.047 -22.890 1.00 72.69 1223 ALA A N 1
ATOM 9598 C CA . ALA A 1 1223 ? -11.742 -24.333 -23.069 1.00 72.69 1223 ALA A CA 1
ATOM 9599 C C . ALA A 1 1223 ? -11.685 -23.032 -22.251 1.00 72.69 1223 ALA A C 1
ATOM 9601 O O . ALA A 1 1223 ? -10.654 -22.724 -21.653 1.00 72.69 1223 ALA A O 1
ATOM 9602 N N . ASP A 1 1224 ? -12.795 -22.299 -22.159 1.00 66.38 1224 ASP A N 1
ATOM 9603 C CA . ASP A 1 1224 ? -12.901 -21.139 -21.276 1.00 66.38 1224 ASP A CA 1
ATOM 9604 C C . ASP A 1 1224 ? -12.914 -21.522 -19.783 1.00 66.38 1224 ASP A C 1
ATOM 9606 O O . ASP A 1 1224 ? -12.272 -20.863 -18.963 1.00 66.38 1224 ASP A O 1
ATOM 9610 N N . GLN A 1 1225 ? -13.570 -22.627 -19.415 1.00 71.94 1225 GLN A N 1
ATOM 9611 C CA . GLN A 1 1225 ? -13.510 -23.139 -18.046 1.00 71.94 1225 GLN A CA 1
ATOM 9612 C C . GLN A 1 1225 ? -12.070 -23.520 -17.658 1.00 71.94 1225 GLN A C 1
ATOM 9614 O O . GLN A 1 1225 ? -11.621 -23.157 -16.573 1.00 71.94 1225 GLN A O 1
ATOM 9619 N N . LEU A 1 1226 ? -11.314 -24.155 -18.563 1.00 75.94 1226 LEU A N 1
ATOM 9620 C CA . LEU A 1 1226 ? -9.880 -24.412 -18.384 1.00 75.94 1226 LEU A CA 1
ATOM 9621 C C . LEU A 1 1226 ? -9.082 -23.110 -18.190 1.00 75.94 1226 LEU A C 1
ATOM 9623 O O . LEU A 1 1226 ? -8.273 -23.046 -17.270 1.00 75.94 1226 LEU A O 1
ATOM 9627 N N . ARG A 1 1227 ? -9.341 -22.050 -18.974 1.00 72.62 1227 ARG A N 1
ATOM 9628 C CA . ARG A 1 1227 ? -8.724 -20.718 -18.782 1.00 72.62 1227 ARG A CA 1
ATOM 9629 C C . ARG A 1 1227 ? -8.980 -20.168 -17.371 1.00 72.62 1227 ARG A C 1
ATOM 9631 O O . ARG A 1 1227 ? -8.046 -19.703 -16.716 1.00 72.62 1227 ARG A O 1
ATOM 9638 N N . ARG A 1 1228 ? -10.230 -20.223 -16.894 1.00 65.50 1228 ARG A N 1
ATOM 9639 C CA . ARG A 1 1228 ? -10.623 -19.716 -15.563 1.00 65.50 1228 ARG A CA 1
ATOM 9640 C C . ARG A 1 1228 ? -10.055 -20.561 -14.414 1.00 65.50 1228 ARG A C 1
ATOM 9642 O O . ARG A 1 1228 ? -9.632 -20.002 -13.400 1.00 65.50 1228 ARG A O 1
ATOM 9649 N N . ASP A 1 1229 ? -9.969 -21.880 -14.576 1.00 71.56 1229 ASP A N 1
ATOM 9650 C CA . ASP A 1 1229 ? -9.324 -22.767 -13.599 1.00 71.56 1229 ASP A CA 1
ATOM 9651 C C . ASP A 1 1229 ? -7.795 -22.596 -13.574 1.00 71.56 1229 ASP A C 1
ATOM 9653 O O . ASP A 1 1229 ? -7.216 -22.523 -12.492 1.00 71.56 1229 ASP A O 1
ATOM 9657 N N . MET A 1 1230 ? -7.140 -22.422 -14.730 1.00 67.12 1230 MET A N 1
ATOM 9658 C CA . MET A 1 1230 ? -5.707 -22.101 -14.818 1.00 67.12 1230 MET A CA 1
ATOM 9659 C C . MET A 1 1230 ? -5.362 -20.821 -14.043 1.00 67.12 1230 MET A C 1
ATOM 9661 O O . MET A 1 1230 ? -4.433 -20.827 -13.238 1.00 67.12 1230 MET A O 1
ATOM 9665 N N . GLY A 1 1231 ? -6.126 -19.741 -14.248 1.00 58.50 1231 GLY A N 1
ATOM 9666 C CA . GLY A 1 1231 ? -5.876 -18.444 -13.607 1.00 58.50 1231 GLY A CA 1
ATOM 9667 C C . GLY A 1 1231 ? -6.197 -18.379 -12.107 1.00 58.50 1231 GLY A C 1
ATOM 9668 O O . GLY A 1 1231 ? -5.736 -17.466 -11.426 1.00 58.50 1231 GLY A O 1
ATOM 9669 N N . SER A 1 1232 ? -6.967 -19.333 -11.571 1.00 52.50 1232 SER A N 1
ATOM 9670 C CA . SER A 1 1232 ? -7.385 -19.356 -10.157 1.00 52.50 1232 SER A CA 1
ATOM 9671 C C . SER A 1 1232 ? -6.746 -20.476 -9.326 1.00 52.50 1232 SER A C 1
ATOM 9673 O O . SER A 1 1232 ? -6.947 -20.520 -8.109 1.00 52.50 1232 SER A O 1
ATOM 9675 N N . TRP A 1 1233 ? -5.949 -21.356 -9.947 1.00 50.72 1233 TRP A N 1
ATOM 9676 C CA . TRP A 1 1233 ? -5.648 -22.694 -9.423 1.00 50.72 1233 TRP A CA 1
ATOM 9677 C C . TRP A 1 1233 ? -5.044 -22.725 -8.008 1.00 50.72 1233 TRP A C 1
ATOM 9679 O O . TRP A 1 1233 ? -5.457 -23.553 -7.196 1.00 50.72 1233 TRP A O 1
ATOM 9689 N N . ARG A 1 1234 ? -4.145 -21.789 -7.655 1.00 44.69 1234 ARG A N 1
ATOM 9690 C CA . ARG A 1 1234 ? -3.553 -21.693 -6.300 1.00 44.69 1234 ARG A CA 1
ATOM 9691 C C . ARG A 1 1234 ? -4.569 -21.389 -5.190 1.00 44.69 1234 ARG A C 1
ATOM 9693 O O . ARG A 1 1234 ? -4.253 -21.597 -4.024 1.00 44.69 1234 ARG A O 1
ATOM 9700 N N . ARG A 1 1235 ? -5.759 -20.873 -5.522 1.00 46.59 1235 ARG A N 1
ATOM 9701 C CA . ARG A 1 1235 ? -6.818 -20.516 -4.558 1.00 46.59 1235 ARG A CA 1
ATOM 9702 C C . ARG A 1 1235 ? -7.931 -21.567 -4.465 1.00 46.59 1235 ARG A C 1
ATOM 9704 O O . ARG A 1 1235 ? -8.746 -21.492 -3.553 1.00 46.59 1235 ARG A O 1
ATOM 9711 N N . THR A 1 1236 ? -7.992 -22.512 -5.406 1.00 46.38 1236 THR A N 1
ATOM 9712 C CA . THR A 1 1236 ? -9.135 -23.433 -5.593 1.00 46.38 1236 THR A CA 1
ATOM 9713 C C . THR A 1 1236 ? -8.748 -24.903 -5.788 1.00 46.38 1236 THR A C 1
ATOM 9715 O O . THR A 1 1236 ? -9.605 -25.774 -5.647 1.00 46.38 1236 THR A O 1
ATOM 9718 N N . GLY A 1 1237 ? -7.495 -25.202 -6.151 1.00 53.28 1237 GLY A N 1
ATOM 9719 C CA . GLY A 1 1237 ? -7.016 -26.556 -6.453 1.00 53.28 1237 GLY A CA 1
ATOM 9720 C C . GLY A 1 1237 ? -7.691 -27.222 -7.662 1.00 53.28 1237 GLY A C 1
ATOM 9721 O O . GLY A 1 1237 ? -7.645 -28.443 -7.794 1.00 53.28 1237 GLY A O 1
ATOM 9722 N N . SER A 1 1238 ? -8.368 -26.464 -8.531 1.00 60.09 1238 SER A N 1
ATOM 9723 C CA . SER A 1 1238 ? -9.317 -27.028 -9.502 1.00 60.09 1238 SER A CA 1
ATOM 9724 C C . SER A 1 1238 ? -8.693 -27.708 -10.729 1.00 60.09 1238 SER A C 1
ATOM 9726 O O . SER A 1 1238 ? -9.349 -28.561 -11.330 1.00 60.09 1238 SER A O 1
ATOM 9728 N N . MET A 1 1239 ? -7.442 -27.387 -11.077 1.00 72.06 1239 MET A N 1
ATOM 9729 C CA . MET A 1 1239 ? -6.783 -27.820 -12.323 1.00 72.06 1239 MET A CA 1
ATOM 9730 C C . MET A 1 1239 ? -6.714 -29.339 -12.544 1.00 72.06 1239 MET A C 1
ATOM 9732 O O . MET A 1 1239 ? -6.847 -29.788 -13.683 1.00 72.06 1239 MET A O 1
ATOM 9736 N N . GLU A 1 1240 ? -6.580 -30.148 -11.488 1.00 72.19 1240 GLU A N 1
ATOM 9737 C CA . GLU A 1 1240 ? -6.452 -31.612 -11.619 1.00 72.19 1240 GLU A CA 1
ATOM 9738 C C . GLU A 1 1240 ? -7.697 -32.258 -12.267 1.00 72.19 1240 GLU A C 1
ATOM 9740 O O . GLU A 1 1240 ? -7.598 -33.294 -12.925 1.00 72.19 1240 GLU A O 1
ATOM 9745 N N . LYS A 1 1241 ? -8.865 -31.600 -12.183 1.00 76.06 1241 LYS A N 1
ATOM 9746 C CA . LYS A 1 1241 ? -10.111 -32.029 -12.847 1.00 76.06 1241 LYS A CA 1
ATOM 9747 C C . LYS A 1 1241 ? -9.981 -32.094 -14.375 1.00 76.06 1241 LYS A C 1
ATOM 9749 O O . LYS A 1 1241 ? -10.642 -32.915 -15.007 1.00 76.06 1241 LYS A O 1
ATOM 9754 N N . HIS A 1 1242 ? -9.134 -31.251 -14.972 1.00 82.50 1242 HIS A N 1
ATOM 9755 C CA . HIS A 1 1242 ? -8.931 -31.200 -16.425 1.00 82.50 1242 HIS A CA 1
ATOM 9756 C C . HIS A 1 1242 ? -7.959 -32.270 -16.936 1.00 82.50 1242 HIS A C 1
ATOM 9758 O O . HIS A 1 1242 ? -8.006 -32.610 -18.116 1.00 82.50 1242 HIS A O 1
ATOM 9764 N N . ARG A 1 1243 ? -7.112 -32.849 -16.071 1.00 85.44 1243 ARG A N 1
ATOM 9765 C CA . ARG A 1 1243 ? -6.046 -33.788 -16.464 1.00 85.44 1243 ARG A CA 1
ATOM 9766 C C . ARG A 1 1243 ? -6.572 -35.002 -17.229 1.00 85.44 1243 ARG A C 1
ATOM 9768 O O . ARG A 1 1243 ? -6.120 -35.275 -18.340 1.00 85.44 1243 ARG A O 1
ATOM 9775 N N . ALA A 1 1244 ? -7.560 -35.694 -16.659 1.00 83.75 1244 ALA A N 1
ATOM 9776 C CA . ALA A 1 1244 ? -8.175 -36.869 -17.277 1.00 83.75 1244 ALA A CA 1
ATOM 9777 C C . ALA A 1 1244 ? -8.885 -36.509 -18.595 1.00 83.75 1244 ALA A C 1
ATOM 9779 O O . ALA A 1 1244 ? -8.592 -37.089 -19.639 1.00 83.75 1244 ALA A O 1
ATOM 9780 N N . ARG A 1 1245 ? -9.743 -35.479 -18.564 1.00 87.25 1245 ARG A N 1
ATOM 9781 C CA . ARG A 1 1245 ? -10.540 -35.007 -19.709 1.00 87.25 1245 ARG A CA 1
ATOM 9782 C C . ARG A 1 1245 ? -9.683 -34.571 -20.907 1.00 87.25 1245 ARG A C 1
ATOM 9784 O O . ARG A 1 1245 ? -10.096 -34.766 -22.055 1.00 87.25 1245 ARG A O 1
ATOM 9791 N N . LEU A 1 1246 ? -8.507 -33.996 -20.651 1.00 86.12 1246 LEU A N 1
ATOM 9792 C CA . LEU A 1 1246 ? -7.525 -33.628 -21.669 1.00 86.12 1246 LEU A CA 1
ATOM 9793 C C . LEU A 1 1246 ? -6.802 -34.864 -22.230 1.00 86.12 1246 LEU A C 1
ATOM 9795 O O . LEU A 1 1246 ? -6.730 -35.027 -23.450 1.00 86.12 1246 LEU A O 1
ATOM 9799 N N . ALA A 1 1247 ? -6.312 -35.749 -21.356 1.00 87.19 1247 ALA A N 1
ATOM 9800 C CA . ALA A 1 1247 ? -5.573 -36.948 -21.750 1.00 87.19 1247 ALA A CA 1
ATOM 9801 C C . ALA A 1 1247 ? -6.427 -37.923 -22.579 1.00 87.19 1247 ALA A C 1
ATOM 9803 O O . ALA A 1 1247 ? -5.988 -38.373 -23.638 1.00 87.19 1247 ALA A O 1
ATOM 9804 N N . GLU A 1 1248 ? -7.667 -38.188 -22.158 1.00 88.06 1248 GLU A N 1
ATOM 9805 C CA . GLU A 1 1248 ? -8.638 -39.005 -22.900 1.00 88.06 1248 GLU A CA 1
ATOM 9806 C C . GLU A 1 1248 ? -8.875 -38.457 -24.314 1.00 88.06 1248 GLU A C 1
ATOM 9808 O O . GLU A 1 1248 ? -8.825 -39.202 -25.296 1.00 88.06 1248 GLU A O 1
ATOM 9813 N N . GLY A 1 1249 ? -9.067 -37.139 -24.433 1.00 87.62 1249 GLY A N 1
ATOM 9814 C CA . GLY A 1 1249 ? -9.286 -36.465 -25.711 1.00 87.62 1249 GLY A CA 1
ATOM 9815 C C . GLY A 1 1249 ? -8.098 -36.565 -26.672 1.00 87.62 1249 GLY A C 1
ATOM 9816 O O . GLY A 1 1249 ? -8.299 -36.747 -27.876 1.00 87.62 1249 GLY A O 1
ATOM 9817 N N . MET A 1 1250 ? -6.873 -36.495 -26.146 1.00 89.44 1250 MET A N 1
ATOM 9818 C CA . MET A 1 1250 ? -5.638 -36.619 -26.927 1.00 89.44 1250 MET A CA 1
ATOM 9819 C C . MET A 1 1250 ? -5.387 -38.062 -27.376 1.00 89.44 1250 MET A C 1
ATOM 9821 O O . MET A 1 1250 ? -5.112 -38.302 -28.554 1.00 89.44 1250 MET A O 1
ATOM 9825 N N . ILE A 1 1251 ? -5.559 -39.031 -26.473 1.00 89.00 1251 ILE A N 1
ATOM 9826 C CA . ILE A 1 1251 ? -5.409 -40.462 -26.774 1.00 89.00 1251 ILE A CA 1
ATOM 9827 C C . ILE A 1 1251 ? -6.434 -40.900 -27.832 1.00 89.00 1251 ILE A C 1
ATOM 9829 O O . ILE A 1 1251 ? -6.077 -41.593 -28.786 1.00 89.00 1251 ILE A O 1
ATOM 9833 N N . ALA A 1 1252 ? -7.677 -40.410 -27.754 1.00 87.81 1252 ALA A N 1
ATOM 9834 C CA . ALA A 1 1252 ? -8.712 -40.650 -28.764 1.00 87.81 1252 ALA A CA 1
ATOM 9835 C C . ALA A 1 1252 ? -8.374 -40.095 -30.168 1.00 87.81 1252 ALA A C 1
ATOM 9837 O O . ALA A 1 1252 ? -9.001 -40.496 -31.149 1.00 87.81 1252 ALA A O 1
ATOM 9838 N N . ARG A 1 1253 ? -7.383 -39.197 -30.285 1.00 86.25 1253 ARG A N 1
ATOM 9839 C CA . ARG A 1 1253 ? -6.870 -38.641 -31.553 1.00 86.25 1253 ARG A CA 1
ATOM 9840 C C . ARG A 1 1253 ? -5.514 -39.223 -31.977 1.00 86.25 1253 ARG A C 1
ATOM 9842 O O . ARG A 1 1253 ? -4.913 -38.732 -32.928 1.00 86.25 1253 ARG A O 1
ATOM 9849 N N . GLY A 1 1254 ? -5.045 -40.280 -31.309 1.00 82.50 1254 GLY A N 1
ATOM 9850 C CA . GLY A 1 1254 ? -3.805 -40.987 -31.648 1.00 82.50 1254 GLY A CA 1
ATOM 9851 C C . GLY A 1 1254 ? -2.527 -40.386 -31.052 1.00 82.50 1254 GLY A C 1
ATOM 9852 O O . GLY A 1 1254 ? -1.433 -40.813 -31.414 1.00 82.50 1254 GLY A O 1
ATOM 9853 N N . ILE A 1 1255 ? -2.642 -39.421 -30.136 1.00 86.00 1255 ILE A N 1
ATOM 9854 C CA . ILE A 1 1255 ? -1.502 -38.839 -29.414 1.00 86.00 1255 ILE A CA 1
ATOM 9855 C C . ILE A 1 1255 ? -1.126 -39.768 -28.247 1.00 86.00 1255 ILE A C 1
ATOM 9857 O O . ILE A 1 1255 ? -2.001 -40.304 -27.566 1.00 86.00 1255 ILE A O 1
ATOM 9861 N N . SER A 1 1256 ? 0.171 -39.979 -27.998 1.00 85.19 1256 SER A N 1
ATOM 9862 C CA . SER A 1 1256 ? 0.622 -40.867 -26.918 1.00 85.19 1256 SER A CA 1
ATOM 9863 C C . SER A 1 1256 ? 0.340 -40.292 -25.525 1.00 85.19 1256 SER A C 1
ATOM 9865 O O . SER A 1 1256 ? 0.375 -39.077 -25.318 1.00 85.19 1256 SER A O 1
ATOM 9867 N N . ALA A 1 1257 ? 0.117 -41.175 -24.545 1.00 83.69 1257 ALA A N 1
ATOM 9868 C CA . ALA A 1 1257 ? -0.119 -40.786 -23.153 1.00 83.69 1257 ALA A CA 1
ATOM 9869 C C . ALA A 1 1257 ? 1.035 -39.936 -22.582 1.00 83.69 1257 ALA A C 1
ATOM 9871 O O . ALA A 1 1257 ? 0.782 -38.906 -21.964 1.00 83.69 1257 ALA A O 1
ATOM 9872 N N . ASP A 1 1258 ? 2.289 -40.293 -22.882 1.00 81.25 1258 ASP A N 1
ATOM 9873 C CA . ASP A 1 1258 ? 3.479 -39.535 -22.464 1.00 81.25 1258 ASP A CA 1
ATOM 9874 C C . ASP A 1 1258 ? 3.513 -38.111 -23.048 1.00 81.25 1258 ASP A C 1
ATOM 9876 O O . ASP A 1 1258 ? 4.015 -37.181 -22.414 1.00 81.25 1258 ASP A O 1
ATOM 9880 N N . TYR A 1 1259 ? 2.983 -37.917 -24.264 1.00 80.44 1259 TYR A N 1
ATOM 9881 C CA . TYR A 1 1259 ? 2.852 -36.586 -24.857 1.00 80.44 1259 TYR A CA 1
ATOM 9882 C C . TYR A 1 1259 ? 1.701 -35.811 -24.205 1.00 80.44 1259 TYR A C 1
ATOM 9884 O O . TYR A 1 1259 ? 1.874 -34.637 -23.889 1.00 80.44 1259 TYR A O 1
ATOM 9892 N N . ALA A 1 1260 ? 0.558 -36.457 -23.961 1.00 83.56 1260 ALA A N 1
ATOM 9893 C CA . ALA A 1 1260 ? -0.600 -35.833 -23.323 1.00 83.56 1260 ALA A CA 1
ATOM 9894 C C . ALA A 1 1260 ? -0.307 -35.381 -21.878 1.00 83.56 1260 ALA A C 1
ATOM 9896 O O . ALA A 1 1260 ? -0.619 -34.249 -21.517 1.00 83.56 1260 ALA A O 1
ATOM 9897 N N . GLU A 1 1261 ? 0.368 -36.211 -21.080 1.00 82.56 1261 GLU A N 1
ATOM 9898 C CA . GLU A 1 1261 ? 0.815 -35.866 -19.723 1.00 82.56 1261 GLU A CA 1
ATOM 9899 C C . GLU A 1 1261 ? 1.859 -34.736 -19.745 1.00 82.56 1261 GLU A C 1
ATOM 9901 O O . GLU A 1 1261 ? 1.752 -33.787 -18.970 1.00 82.56 1261 GLU A O 1
ATOM 9906 N N . ARG A 1 1262 ? 2.822 -34.758 -20.681 1.00 78.81 1262 ARG A N 1
ATOM 9907 C CA . ARG A 1 1262 ? 3.778 -33.649 -20.850 1.00 78.81 1262 ARG A CA 1
ATOM 9908 C C . ARG A 1 1262 ? 3.085 -32.340 -21.236 1.00 78.81 1262 ARG A C 1
ATOM 9910 O O . ARG A 1 1262 ? 3.456 -31.288 -20.720 1.00 78.81 1262 ARG A O 1
ATOM 9917 N N . ILE A 1 1263 ? 2.078 -32.391 -22.109 1.00 79.12 1263 ILE A N 1
ATOM 9918 C CA . ILE A 1 1263 ? 1.256 -31.224 -22.445 1.00 79.12 1263 ILE A CA 1
ATOM 9919 C C . ILE A 1 1263 ? 0.460 -30.753 -21.225 1.00 79.12 1263 ILE A C 1
ATOM 9921 O O . ILE A 1 1263 ? 0.431 -29.554 -20.973 1.00 79.12 1263 ILE A O 1
ATOM 9925 N N . PHE A 1 1264 ? -0.122 -31.647 -20.421 1.00 80.75 1264 PHE A N 1
ATOM 9926 C CA . PHE A 1 1264 ? -0.814 -31.252 -19.191 1.00 80.75 1264 PHE A CA 1
ATOM 9927 C C . PHE A 1 1264 ? 0.126 -30.569 -18.183 1.00 80.75 1264 PHE A C 1
ATOM 9929 O O . PHE A 1 1264 ? -0.225 -29.529 -17.624 1.00 80.75 1264 PHE A O 1
ATOM 9936 N N . GLN A 1 1265 ? 1.344 -31.085 -17.993 1.00 77.12 1265 GLN A N 1
ATOM 9937 C CA . GLN A 1 1265 ? 2.366 -30.446 -17.153 1.00 77.12 1265 GLN A CA 1
ATOM 9938 C C . GLN A 1 1265 ? 2.760 -29.059 -17.690 1.00 77.12 1265 GLN A C 1
ATOM 9940 O O . GLN A 1 1265 ? 2.877 -28.104 -16.922 1.00 77.12 1265 GLN A O 1
ATOM 9945 N N . GLN A 1 1266 ? 2.888 -28.914 -19.012 1.00 74.62 1266 GLN A N 1
ATOM 9946 C CA . GLN A 1 1266 ? 3.140 -27.624 -19.659 1.00 74.62 1266 GLN A CA 1
ATOM 9947 C C . GLN A 1 1266 ? 1.969 -26.642 -19.468 1.00 74.62 1266 GLN A C 1
ATOM 9949 O O . GLN A 1 1266 ? 2.202 -25.507 -19.058 1.00 74.62 1266 GLN A O 1
ATOM 9954 N N . ILE A 1 1267 ? 0.720 -27.080 -19.667 1.00 75.38 1267 ILE A N 1
ATOM 9955 C CA . ILE A 1 1267 ? -0.511 -26.296 -19.429 1.00 75.38 1267 ILE A CA 1
ATOM 9956 C C . ILE A 1 1267 ? -0.655 -25.901 -17.953 1.00 75.38 1267 ILE A C 1
ATOM 9958 O O . ILE A 1 1267 ? -1.051 -24.777 -17.655 1.00 75.38 1267 ILE A O 1
ATOM 9962 N N . SER A 1 1268 ? -0.244 -26.761 -17.024 1.00 71.38 1268 SER A N 1
ATOM 9963 C CA . SER A 1 1268 ? -0.216 -26.433 -15.594 1.00 71.38 1268 SER A CA 1
ATOM 9964 C C . SER A 1 1268 ? 0.807 -25.326 -15.293 1.00 71.38 1268 SER A C 1
ATOM 9966 O O . SER A 1 1268 ? 0.487 -24.372 -14.588 1.00 71.38 1268 SER A O 1
ATOM 9968 N N . GLY A 1 1269 ? 1.989 -25.362 -15.923 1.00 64.88 1269 GLY A N 1
ATOM 9969 C CA . GLY A 1 1269 ? 2.966 -24.262 -15.882 1.00 64.88 1269 GLY A CA 1
ATOM 9970 C C . GLY A 1 1269 ? 2.476 -22.949 -16.521 1.00 64.88 1269 GLY A C 1
ATOM 9971 O O . GLY A 1 1269 ? 2.882 -21.864 -16.094 1.00 64.88 1269 GLY A O 1
ATOM 9972 N N . PHE A 1 1270 ? 1.564 -23.014 -17.501 1.00 65.50 1270 PHE A N 1
ATOM 9973 C CA . PHE A 1 1270 ? 0.919 -21.828 -18.084 1.00 65.50 1270 PHE A CA 1
ATOM 9974 C C . PHE A 1 1270 ? -0.045 -21.118 -17.122 1.00 65.50 1270 PHE A C 1
ATOM 9976 O O . PHE A 1 1270 ? -0.236 -19.908 -17.272 1.00 65.50 1270 PHE A O 1
ATOM 9983 N N . GLY A 1 1271 ? -0.606 -21.826 -16.133 1.00 56.41 1271 GLY A N 1
ATOM 9984 C CA . GLY A 1 1271 ? -1.489 -21.245 -15.114 1.00 56.41 1271 GLY A CA 1
ATOM 9985 C C . GLY A 1 1271 ? -0.793 -20.264 -14.164 1.00 56.41 1271 GLY A C 1
ATOM 9986 O O . GLY A 1 1271 ? -1.446 -19.382 -13.618 1.00 56.41 1271 GLY A O 1
ATOM 9987 N N . GLU A 1 1272 ? 0.531 -20.363 -13.999 1.00 51.97 1272 GLU A N 1
ATOM 9988 C CA . GLU A 1 1272 ? 1.284 -19.468 -13.107 1.00 51.97 1272 GLU A CA 1
ATOM 9989 C C . GLU A 1 1272 ? 1.982 -18.304 -13.823 1.00 51.97 1272 GLU A C 1
ATOM 9991 O O . GLU A 1 1272 ? 2.076 -17.212 -13.266 1.00 51.97 1272 GLU A O 1
ATOM 9996 N N . TYR A 1 1273 ? 2.497 -18.525 -15.041 1.00 56.00 1273 TYR A N 1
ATOM 9997 C CA . TYR A 1 1273 ? 3.417 -17.576 -15.697 1.00 56.00 1273 TYR A CA 1
ATOM 9998 C C . TYR A 1 1273 ? 3.203 -17.393 -17.207 1.00 56.00 1273 TYR A C 1
ATOM 10000 O O . TYR A 1 1273 ? 4.029 -16.745 -17.861 1.00 56.00 1273 TYR A O 1
ATOM 10008 N N . GLY A 1 1274 ? 2.137 -17.968 -17.774 1.00 56.59 1274 GLY A N 1
ATOM 10009 C CA . GLY A 1 1274 ? 1.897 -17.963 -19.217 1.00 56.59 1274 GLY A CA 1
ATOM 10010 C C . GLY A 1 1274 ? 1.946 -16.571 -19.848 1.00 56.59 1274 GLY A C 1
ATOM 10011 O O . GLY A 1 1274 ? 1.501 -15.595 -19.242 1.00 56.59 1274 GLY A O 1
ATOM 10012 N N . PHE A 1 1275 ? 2.518 -16.466 -21.050 1.00 65.56 1275 PHE A N 1
ATOM 10013 C CA . PHE A 1 1275 ? 2.565 -15.196 -21.773 1.00 65.56 1275 PHE A CA 1
ATOM 10014 C C . PHE A 1 1275 ? 1.219 -14.916 -22.469 1.00 65.56 1275 PHE A C 1
ATOM 10016 O O . PHE A 1 1275 ? 0.711 -15.824 -23.137 1.00 65.56 1275 PHE A O 1
ATOM 10023 N N . PRO A 1 1276 ? 0.657 -13.701 -22.296 1.00 58.78 1276 PRO A N 1
ATOM 10024 C CA . PRO A 1 1276 ? -0.458 -13.176 -23.080 1.00 58.78 1276 PRO A CA 1
ATOM 10025 C C . PRO A 1 1276 ? -0.116 -12.866 -24.539 1.00 58.78 1276 PRO A C 1
ATOM 10027 O O . PRO A 1 1276 ? 0.702 -11.959 -24.774 1.00 58.78 1276 PRO A O 1
#

Secondary structure (DSSP, 8-state):
---EEEEE-TTHHHHHHHTT---SS---EEEEEEETTEEEEEEE-HHHHHTT--TT-BHHHHHHH-TT-EEEEP-HHHHHHHHHHHHHHHHTT-S-EEEETTTEEEEE-TTTHHHHSSHHHHHHHHHHHHHHTT---EEEEESSHHHHHHHHTT-SS-EE--S--GGGGTTSBGGGG---HHHHHHHHTTT--BHHHHHTS-TTTSHHHH-HHHHHHHHHHHTSS----EEE---PPEEEEEEEEEEE--HHHHHHHHHHHHHHHHHHHHHTTEEEEEEEEEEEETTS--EEEEEEEEEEE--HHHHHHHHHHHHTTS--TT--EEEEEEEEEEEEE-------TT--TTS--HHHHHHHHHHHHHHH-TTTSEEEEE---SSTTSSEEEEE-------------TTPPPPP-SS--------GGGS-TTSPPPPPS------------------------------------------------------------S-EEEE-TTS-EEEE---------PPPHHHHHHHHHHHHTTT---SSSSS-TTPPP--B--B--TTSTTT--S-HHHHHHHHHHTT-SEEEEEEET--TTHHHHHHHHHHHTPEEEEEEEE--SSS-EEEEEESSHHHHHHHHHHHHHHHHTSSTT-----HHHHHHH-TTEEEEEE-GGGPPTTHHHHHHHHHGGGEEEEE---S-TTHHHHHHHHHHHHHHHT-EEEE---BSBSSGGGHHHHHHHHHHHHT--TTTGGGTS-SSS-SB---HHHHHHHSTT-THHHHHHHHHHHH----GGG------STTSPTT--HHHHHHHHHHHHHHHH-TT---HHHHHHHHHHHHHHHHTT-HHHHHHHHHHHHHHHHTT--EEEEGGGGG-HHHHHHTS-SS-HHHHT--GGGT--TTT-PPP--EEEEETTTHHHHHHHHHHHH-TTTEEEEEEEEE--HHHHHHHHHHHTT--HHHHHHHHHHTT-TT-HHHHHHHHHHTT--TT-HHHHHHHHHHHHHTT-EEEEEEEEEEEEE-SS-GGGTS-EEE-SSTT-EEES--HHHHHTTT---EEEEEEHHHHHHHHHHHHHHHTT-----HHHHHHHSTT-SS-SHHHHHHHHHHTTT--TT-TTT-SHHHHHHHHHH---SHHHHHHHHHHSSHHHHHTT-HHHHHHHHTTSS----SSGGGHHHHTTTTT---BHHHHHHHHHHTT---HHHHHHHHHHHHHHHHH-TTHHHHHHHHHHHHTTT--HHHHHHHHHHHHHHHHH-B-

pLDDT: mean 78.06, std 21.45, range [21.12, 98.62]

Sequence (1276 aa):
MARVLCVALPWFRTERLTRSLDAPQEPELAVVLRHSNTLIITGVNKPAWRAGVRDGMTLAQGRALFPKLEVAYQDDEREGATLESLAAFAYSFTPDVRMWRPNVLLLDITGCERLHGSEEALMGKVATGLQRLGFSSHLAIADNATAALTLAMVSEAAVTLPGHGDEVFNDIPLQALRLEDRTERELGDLGVTRIGQLLALPSNTLPHRFGDDVVTRIRQLRGELVEDFEAWKPVQHIRERLDFTGPTNRFTSLLFMIRQGANFLAERLDAAASGARRLEARFVCTDGDDLVFALDTARPTADAKGLATLLTSRFEKLDTGERWFEAFELIAPSHEPMQTQQRDLFAPEGGVTSSDFLGLLDELTGRLGKQAVARAVLTDNPHPRHSFRYVPFQSPETEDERQPIPGRPPHIDRSQYVAIPCDLNELPAWWGTVPAVGDCPRSRNTQDEESGIEQPSKLHPAVASHHSLKDKDSPELPGQSLQVVAGPERLTIDEPTDLFTVEAPDGSRHWVSFTPGQWWVPRPLAEYRNEFRALAERGVTHAQAAVIEDAPAYAELVCVSNFSFLRGASTAEQLFKTAAEIGLHALAITDLHTFAGIVRAHVMAKQHGLKLLVGTRIPLVDGPDVCLYAMTRKGYGHLCRLLTLGKRRTEKGKCELYLRDLTEFSADVQAVILHAEAAPPGTLEVLKEIYAERLSFAVSRHFEAFDDQNAQAVLELCEQHGVRATAVNDVHWHEEEQKFLQDIQTCIREGVTIDEAAGALFQNGERRLKRASEMAALFPDRPELLQRSVQIADSCTFSLDELRYEYPDEVVPPGMSMQVYLEQETWAGAERRYPHGVPDKVRDVLKQELELIQDLDYAAYFLTVYDIVKKARQEDILCQGRGSAANSCVCFCLGVTSVDPMKVNLVFERFISRERNEPPDIDIDFEHERREEVLQYIYKKYGRERTGITATTITYRSRSLVRDIGKAMGLSLDQVDRLSKNIQWWDDEKQLGKLLADAGLDPADARVRRTMEAMGYLAGYPRHLSQHVGGFVITKGRLDELVPIENAAMEDRTVIEWNKDDIDALGILKIDCLSLGMLTACHKAFDLIDKAGGAAMDFVSVFGSDPGGKGETDEAKAIYGMLHKADAIGTFQVESRAQLSMLPRLKPCEFYDLVIEVAIVRPGPIQGGMVHPYLRRRNGEEPVEYPYEPLRPVLEKTYGVPLFQEQAMQIAVVAGGYTPGEADQLRRDMGSWRRTGSMEKHRARLAEGMIARGISADYAERIFQQISGFGEYGFP

Radius of gyration: 44.16 Å; chains: 1; bounding box: 125×99×100 Å